Protein AF-0000000065791671 (afdb_homodimer)

Solvent-accessible surface area (backbone atoms only — not comparable to full-atom values): 38178 Å² total; per-residue (Å²): 128,85,72,84,82,55,65,66,50,47,76,63,32,34,44,44,26,56,77,44,51,98,53,37,57,67,38,27,49,45,49,34,34,23,31,82,87,64,53,61,28,31,39,27,22,18,35,76,31,14,20,36,62,22,22,40,36,66,70,48,49,49,38,35,51,58,34,40,64,21,33,34,54,65,30,60,57,37,54,43,60,38,28,52,55,32,40,49,54,51,31,74,73,51,88,30,47,23,32,42,52,26,54,28,42,34,52,10,39,44,51,50,54,38,45,30,21,31,42,26,30,75,74,76,30,75,76,20,41,27,33,41,23,24,49,43,35,80,40,40,65,45,67,56,25,19,56,53,13,32,39,64,85,55,32,63,64,43,42,68,61,54,60,58,65,46,67,22,53,70,73,33,54,66,48,38,55,74,70,59,40,74,38,22,12,28,37,47,43,47,62,49,28,53,66,50,43,28,43,62,54,46,60,67,33,54,51,47,49,52,50,52,22,63,73,33,70,21,41,38,31,35,48,26,28,64,42,20,64,27,34,39,29,38,55,36,51,48,71,80,61,75,49,82,61,52,29,37,25,32,10,39,23,41,21,41,39,43,65,26,13,23,28,36,19,31,54,80,62,35,64,70,44,37,67,61,56,53,70,58,76,59,30,50,26,36,34,48,20,31,24,22,37,50,43,47,65,65,39,73,36,72,68,44,17,52,43,17,45,52,51,27,50,56,49,52,55,50,53,49,53,46,32,71,73,64,67,50,49,72,42,80,44,52,48,28,41,38,35,16,39,30,41,24,80,93,48,59,61,40,25,62,59,49,38,53,36,14,46,75,49,28,16,37,53,37,59,15,70,42,38,12,37,28,38,18,39,22,58,71,59,46,70,67,54,51,52,52,31,50,51,25,37,44,52,16,50,50,51,51,57,54,53,71,74,95,128,86,73,84,80,53,67,65,50,47,76,62,33,35,44,43,27,55,76,44,51,96,52,35,56,66,36,28,47,44,47,34,34,22,30,82,85,64,53,61,28,32,38,28,22,19,32,75,33,14,18,35,62,22,21,40,36,67,70,49,47,49,38,35,51,59,34,39,64,21,33,33,55,64,30,59,58,38,55,42,59,39,30,52,54,33,38,49,54,52,31,74,74,50,88,28,48,23,32,40,52,26,55,28,41,34,53,10,40,42,50,49,54,38,45,31,22,30,40,26,29,76,73,75,30,74,77,19,41,25,33,42,26,24,48,43,36,79,41,40,64,43,67,57,24,19,56,51,12,31,40,63,85,55,33,61,65,43,42,69,61,53,60,58,64,46,67,23,53,71,73,33,54,67,48,38,53,76,69,60,42,75,38,23,10,28,36,46,44,47,63,48,27,54,67,51,41,28,45,62,53,46,60,66,33,54,48,46,49,52,51,51,21,64,73,34,69,21,41,37,30,34,48,25,26,65,42,21,62,28,35,39,29,36,55,38,52,47,72,79,61,74,49,83,60,51,30,39,23,32,9,39,24,41,21,42,38,43,64,26,14,23,28,34,20,30,55,79,62,36,63,68,45,37,65,62,56,53,69,56,75,61,30,52,26,37,33,47,20,31,24,22,38,50,42,47,66,66,41,72,37,72,68,44,17,53,44,16,45,52,52,26,49,55,50,53,54,52,53,50,54,47,32,72,74,64,68,49,51,73,44,79,41,51,47,29,40,37,36,16,38,30,40,24,80,93,46,59,60,42,25,62,59,49,36,53,34,13,46,75,48,27,16,38,52,38,58,13,69,41,36,13,37,27,37,18,38,22,57,70,60,45,69,66,55,50,52,53,30,50,50,24,37,45,51,15,50,52,51,51,56,54,52,71,72,94

Foldseek 3Di:
DPPDDAPCVCVVPPDPPDDDDRFAWDDWDFQWTATPVGFIFREQCLVVLQQQRTPPPPLLVVLLVVLVVPPWADWPVDADDLLVLLQVLVVVQAVFPGKWKDFAQLVQVVVVLLLLQLLCCVPPRNLQNAEEEAALAARDQPLQRVLLGNDCVRHVVPDPGDDRYYHFHALDLVRVLVNQALSHRAYEYECFRQLSFRRHHDLVNLVSVLVSCVVNVHFYEYEQQNVACLQQLANGPCVVSVHGGQKYKYFRLLQSPGGMIMIGHYCSSCVSDDPPNDDDGNTNTNSSSSSSSVSSVVCNDNVLSVLLVVVVCLQVVLVVVLCVVQVQAPDWDHGRQWIKGFGDPVCFQCLVVLQSLLVVLRYHWDARGRGITIGNHHSCRDSVSSVSSSVSSSVSSVVSSVVVVD/DPPDDAPCVCVVPPDPPDDDDRWAWDDWDFQWTATPVGFIFREQCLVVLQQQGTPPPPLLVVLLVVLVVPPWADWPVDADDLLVLLQVLVVVQAVFPGKWKDFAQLVQVVVVLLLLQLLCCVPPRNLQNAEEEAALAARDQPLQRVLLGNDCVRHVVPDPGDDRYYHFHALDLVRVLVNQALSHRAYEYECFRQLSFQRHHDLVNLVSVLVSCVVNVHFYEYEQQNVACLQQLANGPCVVSVHGGQKYKYFRLLQSPGGMIMIGHYCSSCVSDDPPNDDDGNTNTNSSSSSSSVSSVVCVDNVLSVLLVVVVCLQQVLVVVLCVVQVQAPDWDHGRQWIKGFGDPVCFQCLVVLQSLLVVLRYHWDARGRGITIGNTHSCRDPVSSVSSSVSSSVSSVVVSVVVVD

pLDDT: mean 97.37, std 5.57, range [37.72, 98.94]

InterPro domains:
  IPR004636 Acetylornithine/Succinylornithine transaminase family [MF_01107] (13-400)
  IPR004636 Acetylornithine/Succinylornithine transaminase family [TIGR00707] (13-397)
  IPR005814 Aminotransferase class-III [PF00202] (21-396)
  IPR005814 Aminotransferase class-III [PIRSF000521] (29-396)
  IPR005814 Aminotransferase class-III [cd00610] (18-396)
  IPR015421 Pyridoxal phosphate-dependent transferase, major domain [G3DSA:3.40.640.10] (57-302)
  IPR015422 Pyridoxal phosphate-dependent transferase, small domain [G3DSA:3.90.1150.10] (27-389)
  IPR015424 Pyridoxal phosphate-dependent transferase [SSF53383] (13-397)
  IPR017652 Acetyl/Succinylornithine transaminase family, bacteria [TIGR03246] (5-401)
  IPR026330 Succinylornithine transaminase [MF_01173] (1-406)
  IPR049704 Aminotransferases class-III pyridoxal-phosphate attachment site [PS00600] (220-257)
  IPR050103 Class-III Pyridoxal-phosphate-dependent Aminotransferase [PTHR11986] (11-401)

Nearest PDB structures (foldseek):
  4add-assembly1_B  TM=1.001E+00  e=9.179E-73  Escherichia coli BL21
  4jev-assembly1_B  TM=9.983E-01  e=1.349E-59  Salmonella enterica subsp. enterica serovar Typhimurium str. LT2
  4jey-assembly1_B  TM=9.887E-01  e=3.776E-58  Salmonella enterica subsp. enterica serovar Typhimurium str. LT2
  2pb0-assembly1_B  TM=9.885E-01  e=8.216E-58  Salmonella enterica subsp. enterica serovar Typhimurium str. LT2
  4jf1-assembly1_B  TM=9.806E-01  e=1.151E-55  Salmonella enterica subsp. enterica serovar Typhimurium str. LT2

Sequence (812 aa):
MSQPITRENFDEWMIPVYAPAPFIPVRGEGSRLWDQQGKEYIDFAGGIAVNALGHAHPELREALNEQASKFWHTGNGYTNEPVLRLAKKLIDATFADRVFFCNSGAEANEAALKLARKFAHDRYGSHKSGIVAFKNAFHGRTLFTVSAGGQPAYSQDFAPLPPDIRHAAYNDINSASALIDDATCAVIVEPIQGEGGVVPASNAFLQGLRELCDRHNALLIFDEVQTGVGRTGELYACMHYGVTPDLLTTAKALGGGFPVGALLATEECASVMTVGTHGTTYGGNPLASAVAGKVLDLINTPEMLNGVKQRHDWFVERLNSINHHYSLFSEVRGLGLLIGCVLNADYAGQAKQISQEAVKAGVMVLIAGGNVVRFAPALNVSEEEVTTGLDRFAAACEHFVSRGSSMSQPITRENFDEWMIPVYAPAPFIPVRGEGSRLWDQQGKEYIDFAGGIAVNALGHAHPELREALNEQASKFWHTGNGYTNEPVLRLAKKLIDATFADRVFFCNSGAEANEAALKLARKFAHDRYGSHKSGIVAFKNAFHGRTLFTVSAGGQPAYSQDFAPLPPDIRHAAYNDINSASALIDDATCAVIVEPIQGEGGVVPASNAFLQGLRELCDRHNALLIFDEVQTGVGRTGELYACMHYGVTPDLLTTAKALGGGFPVGALLATEECASVMTVGTHGTTYGGNPLASAVAGKVLDLINTPEMLNGVKQRHDWFVERLNSINHHYSLFSEVRGLGLLIGCVLNADYAGQAKQISQEAVKAGVMVLIAGGNVVRFAPALNVSEEEVTTGLDRFAAACEHFVSRGSS

Radius of gyration: 25.77 Å; Cα contacts (8 Å, |Δi|>4): 2029; chains: 2; bounding box: 56×81×64 Å

Secondary structure (DSSP, 8-state):
------THHHHHHB-SS----SS-EEEEEBTEEEETT--EEEESSHHHHT-TT-BT-HHHHHHHHHHHTT-S---TTS--HHHHHHHHHHHHHSS-SEEEEESSHHHHHHHHHHHHHHHHHHHH-TT--EEEEETT----SSHHHHHHSS-GGGTGGGPSPPSSEEEEPTT-HHHHHHH--TTEEEEEE-SEETTTTSEEPPHHHHHHHHHHHHHHTPEEEEE-TTTTTTTTSSSSTHHHHT---SEEEE-GGGGTTS--EEEEE-HHHHTT--TTSS--SSTT-HHHHHHHHHHHHHHSSHHHHHHHHHHHHHHHHHHHHHHHHH--EEEEEEETTEEEEEE-GGGTT-HHHHHHHHHHHTEE-EEETTTEEEE---TT--HHHHHHHHHHHHHHHHHHHHHH--/------THHHHHHB-SS----SS-EEEEEBTEEEETT--EEEESSHHHHT-TT-BT-HHHHHHHHHHHTT-S---TTS--HHHHHHHHHHHHHSS-SEEEEESSHHHHHHHHHHHHHHHHHHHH-TT--EEEEETT----SSHHHHHHSS-GGGTGGGPSPPSSEEEEPTT-HHHHHHH--TTEEEEEE-SEETTTTSEEPPHHHHHHHHHHHHHHTPEEEEE-TTTTTTTTSSSSTHHHHTPPPSEEEE-GGGGTTS--EEEEE-HHHHTT--TTSS--SSTT-HHHHHHHHHHHHHHSSHHHHHHHHHHHHHHHHHHHHHHHHH--EEEEEEETTEEEEEE-GGGTT-HHHHHHHHHHHTEE-EEETTTEEEE---TT--HHHHHHHHHHHHHHHHHHHHHH--

Organism: Escherichia coli O6:K15:H31 (strain 536 / UPEC) (NCBI:txid362663)

Structure (mmCIF, N/CA/C/O backbone):
data_AF-0000000065791671-model_v1
#
loop_
_entity.id
_entity.type
_entity.pdbx_description
1 polymer 'Succinylornithine transaminase'
#
loop_
_atom_site.group_PDB
_atom_site.id
_atom_site.type_symbol
_atom_site.label_atom_id
_atom_site.label_alt_id
_atom_site.label_comp_id
_atom_site.label_asym_id
_atom_site.label_entity_id
_atom_site.label_seq_id
_atom_site.pdbx_PDB_ins_code
_atom_site.Cartn_x
_atom_site.Cartn_y
_atom_site.Cartn_z
_atom_site.occupancy
_atom_site.B_iso_or_equiv
_atom_site.auth_seq_id
_atom_site.auth_comp_id
_atom_site.auth_asym_id
_atom_site.auth_atom_id
_atom_site.pdbx_PDB_model_num
ATOM 1 N N . MET A 1 1 ? -22.125 -9.125 23.141 1 37.72 1 MET A N 1
ATOM 2 C CA . MET A 1 1 ? -21.391 -10.273 22.609 1 37.72 1 MET A CA 1
ATOM 3 C C . MET A 1 1 ? -21.125 -10.109 21.125 1 37.72 1 MET A C 1
ATOM 5 O O . MET A 1 1 ? -22.031 -9.805 20.344 1 37.72 1 MET A O 1
ATOM 9 N N . SER A 1 2 ? -19.859 -9.945 20.641 1 59.53 2 SER A N 1
ATOM 10 C CA . SER A 1 2 ? -19.578 -9.625 19.234 1 59.53 2 SER A CA 1
ATOM 11 C C . SER A 1 2 ? -20.203 -10.641 18.297 1 59.53 2 SER A C 1
ATOM 13 O O . SER A 1 2 ? -20.141 -11.852 18.547 1 59.53 2 SER A O 1
ATOM 15 N N . GLN A 1 3 ? -21.172 -10.375 17.562 1 68.44 3 GLN A N 1
ATOM 16 C CA . GLN A 1 3 ? -21.875 -11.219 16.594 1 68.44 3 GLN A CA 1
ATOM 17 C C . GLN A 1 3 ? -20.906 -12.172 15.898 1 68.44 3 GLN A C 1
ATOM 19 O O . GLN A 1 3 ? -19.812 -11.773 15.508 1 68.44 3 GLN A O 1
ATOM 24 N N . PRO A 1 4 ? -21.328 -13.391 15.977 1 90.12 4 PRO A N 1
ATOM 25 C CA . PRO A 1 4 ? -20.484 -14.383 15.305 1 90.12 4 PRO A CA 1
ATOM 26 C C . PRO A 1 4 ? -20.25 -14.047 13.836 1 90.12 4 PRO A C 1
ATOM 28 O O . PRO A 1 4 ? -21.141 -13.531 13.156 1 90.12 4 PRO A O 1
ATOM 31 N N . ILE A 1 5 ? -19.016 -14.109 13.398 1 97.25 5 ILE A N 1
ATOM 32 C CA . ILE A 1 5 ? -18.609 -13.844 12.023 1 97.25 5 ILE A CA 1
ATOM 33 C C . ILE A 1 5 ? -18.797 -15.102 11.18 1 97.25 5 ILE A C 1
ATOM 35 O O . ILE A 1 5 ? -18.359 -16.188 11.547 1 97.25 5 ILE A O 1
ATOM 39 N N . THR A 1 6 ? -19.531 -14.992 10.086 1 97.88 6 THR A N 1
ATOM 40 C CA . THR A 1 6 ? -19.719 -16.062 9.109 1 97.88 6 THR A CA 1
ATOM 41 C C . THR A 1 6 ? -19.188 -15.633 7.742 1 97.88 6 THR A C 1
ATOM 43 O O . THR A 1 6 ? -18.938 -14.453 7.504 1 97.88 6 THR A O 1
ATOM 46 N N . ARG A 1 7 ? -19.016 -16.625 6.91 1 97.94 7 ARG A N 1
ATOM 47 C CA . ARG A 1 7 ? -18.531 -16.359 5.562 1 97.94 7 ARG A CA 1
ATOM 48 C C . ARG A 1 7 ? -19.469 -15.422 4.812 1 97.94 7 ARG A C 1
ATOM 50 O O . ARG A 1 7 ? -19.031 -14.602 4.008 1 97.94 7 ARG A O 1
ATOM 57 N N . GLU A 1 8 ? -20.75 -15.477 5.008 1 97.81 8 GLU A N 1
ATOM 58 C CA . GLU A 1 8 ? -21.797 -14.688 4.348 1 97.81 8 GLU A CA 1
ATOM 59 C C . GLU A 1 8 ? -21.641 -13.203 4.66 1 97.81 8 GLU A C 1
ATOM 61 O O . GLU A 1 8 ? -22.078 -12.352 3.885 1 97.81 8 GLU A O 1
ATOM 66 N N . ASN A 1 9 ? -21.031 -12.922 5.82 1 98.62 9 ASN A N 1
ATOM 67 C CA . ASN A 1 9 ? -20.797 -11.531 6.188 1 98.62 9 ASN A CA 1
ATOM 68 C C . ASN A 1 9 ? -19.922 -10.812 5.164 1 98.62 9 ASN A C 1
ATOM 70 O O . ASN A 1 9 ? -20.047 -9.609 4.961 1 98.62 9 ASN A O 1
ATOM 74 N N . PHE A 1 10 ? -19.047 -11.57 4.508 1 98.5 10 PHE A N 1
ATOM 75 C CA . PHE A 1 10 ? -18.266 -10.992 3.428 1 98.5 10 PHE A CA 1
ATOM 76 C C . PHE A 1 10 ? -19.172 -10.43 2.34 1 98.5 10 PHE A C 1
ATOM 78 O O . PHE A 1 10 ? -18.984 -9.305 1.884 1 98.5 10 PHE A O 1
ATOM 85 N N . ASP A 1 11 ? -20.172 -11.188 1.905 1 98.06 11 ASP A N 1
ATOM 86 C CA . ASP A 1 11 ? -21.078 -10.805 0.828 1 98.06 11 ASP A CA 1
ATOM 87 C C . ASP A 1 11 ? -21.922 -9.602 1.228 1 98.06 11 ASP A C 1
ATOM 89 O O . ASP A 1 11 ? -22.344 -8.82 0.372 1 98.06 11 ASP A O 1
ATOM 93 N N . GLU A 1 12 ? -22.078 -9.406 2.498 1 98.12 12 GLU A N 1
ATOM 94 C CA . GLU A 1 12 ? -22.938 -8.344 3.012 1 98.12 12 GLU A CA 1
ATOM 95 C C . GLU A 1 12 ? -22.156 -7.043 3.195 1 98.12 12 GLU A C 1
ATOM 97 O O . GLU A 1 12 ? -22.703 -5.953 3.018 1 98.12 12 GLU A O 1
ATOM 102 N N . TRP A 1 13 ? -20.875 -7.168 3.568 1 98.69 13 TRP A N 1
ATOM 103 C CA . TRP A 1 13 ? -20.219 -5.984 4.109 1 98.69 13 TRP A CA 1
ATOM 104 C C . TRP A 1 13 ? -19.078 -5.527 3.199 1 98.69 13 TRP A C 1
ATOM 106 O O . TRP A 1 13 ? -18.688 -4.355 3.221 1 98.69 13 TRP A O 1
ATOM 116 N N . MET A 1 14 ? -18.531 -6.391 2.408 1 98.75 14 MET A N 1
ATOM 117 C CA . MET A 1 14 ? -17.359 -6.055 1.62 1 98.75 14 MET A CA 1
ATOM 118 C C . MET A 1 14 ? -17.75 -5.645 0.204 1 98.75 14 MET A C 1
ATOM 120 O O . MET A 1 14 ? -18.719 -6.164 -0.353 1 98.75 14 MET A O 1
ATOM 124 N N . ILE A 1 15 ? -17.062 -4.633 -0.429 1 98.75 15 ILE A N 1
ATOM 125 C CA . ILE A 1 15 ? -17.172 -4.449 -1.873 1 98.75 15 ILE A CA 1
ATOM 126 C C . ILE A 1 15 ? -16.766 -5.738 -2.586 1 98.75 15 ILE A C 1
ATOM 128 O O . ILE A 1 15 ? -15.703 -6.301 -2.307 1 98.75 15 ILE A O 1
ATOM 132 N N . PRO A 1 16 ? -17.578 -6.289 -3.42 1 96.62 16 PRO A N 1
ATOM 133 C CA . PRO A 1 16 ? -17.438 -7.664 -3.904 1 96.62 16 PRO A CA 1
ATOM 134 C C . PRO A 1 16 ? -16.453 -7.785 -5.074 1 96.62 16 PRO A C 1
ATOM 136 O O . PRO A 1 16 ? -16.781 -8.398 -6.098 1 96.62 16 PRO A O 1
ATOM 139 N N . VAL A 1 17 ? -15.203 -7.418 -4.852 1 97.88 17 VAL A N 1
ATOM 140 C CA . VAL A 1 17 ? -14.203 -7.504 -5.914 1 97.88 17 VAL A CA 1
ATOM 141 C C . VAL A 1 17 ? -13.508 -8.859 -5.859 1 97.88 17 VAL A C 1
ATOM 143 O O . VAL A 1 17 ? -12.789 -9.227 -6.789 1 97.88 17 VAL A O 1
ATOM 146 N N . TYR A 1 18 ? -13.75 -9.656 -4.797 1 97.25 18 TYR A N 1
ATOM 147 C CA . TYR A 1 18 ? -13.211 -11.008 -4.637 1 97.25 18 TYR A CA 1
ATOM 148 C C . TYR A 1 18 ? -14.336 -12.031 -4.488 1 97.25 18 TYR A C 1
ATOM 150 O O . TYR A 1 18 ? -15.477 -11.672 -4.191 1 97.25 18 TYR A O 1
ATOM 158 N N . ALA A 1 19 ? -14.039 -13.297 -4.73 1 96.44 19 ALA A N 1
ATOM 159 C CA . ALA A 1 19 ? -14.898 -14.445 -4.469 1 96.44 19 ALA A CA 1
ATOM 160 C C . ALA A 1 19 ? -14.227 -15.438 -3.523 1 96.44 19 ALA A C 1
ATOM 162 O O . ALA A 1 19 ? -13.734 -16.484 -3.957 1 96.44 19 ALA A O 1
ATOM 163 N N . PRO A 1 20 ? -14.227 -15.125 -2.232 1 97.5 20 PRO A N 1
ATOM 164 C CA . PRO A 1 20 ? -13.5 -15.984 -1.293 1 97.5 20 PRO A CA 1
ATOM 165 C C . PRO A 1 20 ? -14.117 -17.375 -1.173 1 97.5 20 PRO A C 1
ATOM 167 O O . PRO A 1 20 ? -15.305 -17.562 -1.432 1 97.5 20 PRO A O 1
ATOM 170 N N . ALA A 1 21 ? -13.305 -18.328 -0.801 1 97.62 21 ALA A N 1
ATOM 171 C CA . ALA A 1 21 ? -13.727 -19.703 -0.537 1 97.62 21 ALA A CA 1
ATOM 172 C C . ALA A 1 21 ? -14.875 -19.734 0.468 1 97.62 21 ALA A C 1
ATOM 174 O O . ALA A 1 21 ? -15.07 -18.781 1.228 1 97.62 21 ALA A O 1
ATOM 175 N N . PRO A 1 22 ? -15.688 -20.766 0.467 1 97.06 22 PRO A N 1
ATOM 176 C CA . PRO A 1 22 ? -16.891 -20.828 1.31 1 97.06 22 PRO A CA 1
ATOM 177 C C . PRO A 1 22 ? -16.562 -21.172 2.762 1 97.06 22 PRO A C 1
ATOM 179 O O . PRO A 1 22 ? -17.328 -21.891 3.41 1 97.06 22 PRO A O 1
ATOM 182 N N . PHE A 1 23 ? -15.32 -20.922 3.215 1 97.94 23 PHE A N 1
ATOM 183 C CA . PHE A 1 23 ? -14.906 -21.094 4.602 1 97.94 23 PHE A CA 1
ATOM 184 C C . PHE A 1 23 ? -13.977 -19.969 5.039 1 97.94 23 PHE A C 1
ATOM 186 O O . PHE A 1 23 ? -13.492 -19.203 4.207 1 97.94 23 PHE A O 1
ATOM 193 N N . ILE A 1 24 ? -13.742 -19.844 6.328 1 98.62 24 ILE A N 1
ATOM 194 C CA . ILE A 1 24 ? -12.875 -18.812 6.883 1 98.62 24 ILE A CA 1
ATOM 195 C C . ILE A 1 24 ? -11.727 -19.453 7.652 1 98.62 24 ILE A C 1
ATOM 197 O O . ILE A 1 24 ? -11.938 -20.125 8.664 1 98.62 24 ILE A O 1
ATOM 201 N N . PRO A 1 25 ? -10.477 -19.281 7.176 1 98.62 25 PRO A N 1
ATOM 202 C CA . PRO A 1 25 ? -9.352 -19.719 8 1 98.62 25 PRO A CA 1
ATOM 203 C C . PRO A 1 25 ? -9.258 -18.969 9.328 1 98.62 25 PRO A C 1
ATOM 205 O O . PRO A 1 25 ? -9.5 -17.75 9.367 1 98.62 25 PRO A O 1
ATOM 208 N N . VAL A 1 26 ? -8.844 -19.672 10.438 1 98.38 26 VAL A N 1
ATOM 209 C CA . VAL A 1 26 ? -8.812 -18.984 11.727 1 98.38 26 VAL A CA 1
ATOM 210 C C . VAL A 1 26 ? -7.504 -19.281 12.453 1 98.38 26 VAL A C 1
ATOM 212 O O . VAL A 1 26 ? -7.164 -18.625 13.438 1 98.38 26 VAL A O 1
ATOM 215 N N . ARG A 1 27 ? -6.777 -20.266 11.922 1 98.38 27 ARG A N 1
ATOM 216 C CA . ARG A 1 27 ? -5.484 -20.594 12.508 1 98.38 27 ARG A CA 1
ATOM 217 C C . ARG A 1 27 ? -4.52 -21.109 11.445 1 98.38 27 ARG A C 1
ATOM 219 O O . ARG A 1 27 ? -4.934 -21.781 10.492 1 98.38 27 ARG A O 1
ATOM 226 N N . GLY A 1 28 ? -3.26 -20.781 11.523 1 98.31 28 GLY A N 1
ATOM 227 C CA . GLY A 1 28 ? -2.23 -21.266 10.625 1 98.31 28 GLY A CA 1
ATOM 228 C C . GLY A 1 28 ? -0.928 -21.594 11.32 1 98.31 28 GLY A C 1
ATOM 229 O O . GLY A 1 28 ? -0.581 -20.969 12.328 1 98.31 28 GLY A O 1
ATOM 230 N N . GLU A 1 29 ? -0.207 -22.531 10.867 1 98 29 GLU A N 1
ATOM 231 C CA . GLU A 1 29 ? 1.109 -22.953 11.336 1 98 29 GLU A CA 1
ATOM 232 C C . GLU A 1 29 ? 1.894 -23.641 10.211 1 98 29 GLU A C 1
ATOM 234 O O . GLU A 1 29 ? 1.438 -24.641 9.648 1 98 29 GLU A O 1
ATOM 239 N N . GLY A 1 30 ? 3.088 -23.125 9.977 1 97.88 30 GLY A N 1
ATOM 240 C CA . GLY A 1 30 ? 3.795 -23.672 8.836 1 97.88 30 GLY A CA 1
ATOM 241 C C . GLY A 1 30 ? 2.988 -23.609 7.551 1 97.88 30 GLY A C 1
ATOM 242 O O . GLY A 1 30 ? 2.471 -22.562 7.184 1 97.88 30 GLY A O 1
ATOM 243 N N . SER A 1 31 ? 2.883 -24.734 6.848 1 98.62 31 SER A N 1
ATOM 244 C CA . SER A 1 31 ? 2.123 -24.781 5.605 1 98.62 31 SER A CA 1
ATOM 245 C C . SER A 1 31 ? 0.711 -25.312 5.836 1 98.62 31 SER A C 1
ATOM 247 O O . SER A 1 31 ? 0.061 -25.797 4.906 1 98.62 31 SER A O 1
ATOM 249 N N . ARG A 1 32 ? 0.21 -25.156 7.086 1 98.62 32 ARG A N 1
ATOM 250 C CA . ARG A 1 32 ? -1.117 -25.672 7.422 1 98.62 32 ARG A CA 1
ATOM 251 C C . ARG A 1 32 ? -2.029 -24.531 7.891 1 98.62 32 ARG A C 1
ATOM 253 O O . ARG A 1 32 ? -1.574 -23.594 8.531 1 98.62 32 ARG A O 1
ATOM 260 N N . LEU A 1 33 ? -3.299 -24.641 7.566 1 98.56 33 LEU A N 1
ATOM 261 C CA . LEU A 1 33 ? -4.363 -23.75 8.008 1 98.56 33 LEU A CA 1
ATOM 262 C C . LEU A 1 33 ? -5.559 -24.547 8.531 1 98.56 33 LEU A C 1
ATOM 264 O O . LEU A 1 33 ? -5.793 -25.672 8.094 1 98.56 33 LEU A O 1
ATOM 268 N N . TRP A 1 34 ? -6.277 -23.984 9.406 1 98.81 34 TRP A N 1
ATOM 269 C CA . TRP A 1 34 ? -7.516 -24.547 9.922 1 98.81 34 TRP A CA 1
ATOM 270 C C . TRP A 1 34 ? -8.664 -23.547 9.82 1 98.81 34 TRP A C 1
ATOM 272 O O . TRP A 1 34 ? -8.469 -22.359 10.055 1 98.81 34 TRP A O 1
ATOM 282 N N . ASP A 1 35 ? -9.836 -24.016 9.445 1 98.5 35 ASP A N 1
ATOM 283 C CA . ASP A 1 35 ? -10.984 -23.125 9.305 1 98.5 35 ASP A CA 1
ATOM 284 C C . ASP A 1 35 ? -11.812 -23.109 10.594 1 98.5 35 ASP A C 1
ATOM 286 O O . ASP A 1 35 ? -11.398 -23.656 11.617 1 98.5 35 ASP A O 1
ATOM 290 N N . GLN A 1 36 ? -12.922 -22.406 10.617 1 98 36 GLN A N 1
ATOM 291 C CA . GLN A 1 36 ? -13.773 -22.203 11.789 1 98 36 GLN A CA 1
ATOM 292 C C . GLN A 1 36 ? -14.312 -23.531 12.312 1 98 36 GLN A C 1
ATOM 294 O O . GLN A 1 36 ? -14.641 -23.641 13.5 1 98 36 GLN A O 1
ATOM 299 N N . GLN A 1 37 ? -14.383 -24.547 11.438 1 97.56 37 GLN A N 1
ATOM 300 C CA . GLN A 1 37 ? -14.922 -25.844 11.82 1 97.56 37 GLN A CA 1
ATOM 301 C C . GLN A 1 37 ? -13.805 -26.812 12.227 1 97.56 37 GLN A C 1
ATOM 303 O O . GLN A 1 37 ? -14.07 -27.969 12.555 1 97.56 37 GLN A O 1
ATOM 308 N N . GLY A 1 38 ? -12.586 -26.406 12.117 1 98.06 38 GLY A N 1
ATOM 309 C CA . GLY A 1 38 ? -11.453 -27.203 12.547 1 98.06 38 GLY A CA 1
ATOM 310 C C . GLY A 1 38 ? -10.867 -28.047 11.43 1 98.06 38 GLY A C 1
ATOM 311 O O . GLY A 1 38 ? -9.938 -28.828 11.656 1 98.06 38 GLY A O 1
ATOM 312 N N . LYS A 1 39 ? -11.406 -27.938 10.227 1 98.44 39 LYS A N 1
ATOM 313 C CA . LYS A 1 39 ? -10.836 -28.656 9.094 1 98.44 39 LYS A CA 1
ATOM 314 C C . LYS A 1 39 ? -9.453 -28.109 8.734 1 98.44 39 LYS A C 1
ATOM 316 O O . LYS A 1 39 ? -9.25 -26.891 8.695 1 98.44 39 LYS A O 1
ATOM 321 N N . GLU A 1 40 ? -8.562 -29.047 8.523 1 98.56 40 GLU A N 1
ATOM 322 C CA . GLU A 1 40 ? -7.191 -28.688 8.18 1 98.56 40 GLU A CA 1
ATOM 323 C C . GLU A 1 40 ? -7.004 -28.609 6.668 1 98.56 40 GLU A C 1
ATOM 325 O O . GLU A 1 40 ? -7.566 -29.422 5.926 1 98.56 40 GLU A O 1
ATOM 330 N N . TYR A 1 41 ? -6.152 -27.688 6.242 1 98.81 41 TYR A N 1
ATOM 331 C CA . TYR A 1 41 ? -5.734 -27.547 4.855 1 98.81 41 TYR A CA 1
ATOM 332 C C . TYR A 1 41 ? -4.215 -27.469 4.746 1 98.81 41 TYR A C 1
ATOM 334 O O . TYR A 1 41 ? -3.562 -26.844 5.582 1 98.81 41 TYR A O 1
ATOM 342 N N . ILE A 1 42 ? -3.637 -28.141 3.762 1 98.88 42 ILE A N 1
ATOM 343 C CA . ILE A 1 42 ? -2.258 -27.859 3.365 1 98.88 42 ILE A CA 1
ATOM 344 C C . ILE A 1 42 ? -2.227 -26.703 2.377 1 98.88 42 ILE A C 1
ATOM 346 O O . ILE A 1 42 ? -2.912 -26.734 1.353 1 98.88 42 ILE A O 1
ATOM 350 N N . ASP A 1 43 ? -1.456 -25.703 2.674 1 98.81 43 ASP A N 1
ATOM 351 C CA . ASP A 1 43 ? -1.449 -24.469 1.907 1 98.81 43 ASP A CA 1
ATOM 352 C C . ASP A 1 43 ? -0.332 -24.469 0.867 1 98.81 43 ASP A C 1
ATOM 354 O O . ASP A 1 43 ? 0.817 -24.156 1.181 1 98.81 43 ASP A O 1
ATOM 358 N N . PHE A 1 44 ? -0.645 -24.734 -0.427 1 98.88 44 PHE A N 1
ATOM 359 C CA . PHE A 1 44 ? 0.293 -24.625 -1.537 1 98.88 44 PHE A CA 1
ATOM 360 C C . PHE A 1 44 ? 0.05 -23.344 -2.332 1 98.88 44 PHE A C 1
ATOM 362 O O . PHE A 1 44 ? 0.628 -23.156 -3.402 1 98.88 44 PHE A O 1
ATOM 369 N N . ALA A 1 45 ? -0.867 -22.5 -1.824 1 98.31 45 ALA A N 1
ATOM 370 C CA . ALA A 1 45 ? -1.158 -21.203 -2.445 1 98.31 45 ALA A CA 1
ATOM 371 C C . ALA A 1 45 ? -0.228 -20.125 -1.914 1 98.31 45 ALA A C 1
ATOM 373 O O . ALA A 1 45 ? 0.09 -19.172 -2.625 1 98.31 45 ALA A O 1
ATOM 374 N N . GLY A 1 46 ? 0.134 -20.25 -0.574 1 98.06 46 GLY A N 1
ATOM 375 C CA . GLY A 1 46 ? 1.09 -19.359 0.056 1 98.06 46 GLY A CA 1
ATOM 376 C C . GLY A 1 46 ? 0.625 -17.906 0.084 1 98.06 46 GLY A C 1
ATOM 377 O O . GLY A 1 46 ? 1.435 -16.984 -0.037 1 98.06 46 GLY A O 1
ATOM 378 N N . GLY A 1 47 ? -0.688 -17.656 0.091 1 98.06 47 GLY A N 1
ATOM 379 C CA . GLY A 1 47 ? -1.176 -16.297 0.016 1 98.06 47 GLY A CA 1
ATOM 380 C C . GLY A 1 47 ? -0.832 -15.609 -1.293 1 98.06 47 GLY A C 1
ATOM 381 O O . GLY A 1 47 ? -0.596 -14.398 -1.323 1 98.06 47 GLY A O 1
ATOM 382 N N . ILE A 1 48 ? -0.678 -16.328 -2.369 1 97.81 48 ILE A N 1
ATOM 383 C CA . ILE A 1 48 ? -0.206 -15.906 -3.684 1 97.81 48 ILE A CA 1
ATOM 384 C C . ILE A 1 48 ? 1.271 -15.531 -3.604 1 97.81 48 ILE A C 1
ATOM 386 O O . ILE A 1 48 ? 1.657 -14.414 -3.977 1 97.81 48 ILE A O 1
ATOM 390 N N . ALA A 1 49 ? 2.043 -16.406 -3.119 1 98.44 49 ALA A N 1
ATOM 391 C CA . ALA A 1 49 ? 3.502 -16.375 -3.057 1 98.44 49 ALA A CA 1
ATOM 392 C C . ALA A 1 49 ? 3.984 -15.375 -2.012 1 98.44 49 ALA A C 1
ATOM 394 O O . ALA A 1 49 ? 5.105 -14.867 -2.1 1 98.44 49 ALA A O 1
ATOM 395 N N . VAL A 1 50 ? 3.158 -15.062 -0.997 1 98.69 50 VAL A N 1
ATOM 396 C CA . VAL A 1 50 ? 3.484 -14.062 0.011 1 98.69 50 VAL A CA 1
ATOM 397 C C . VAL A 1 50 ? 4.113 -14.734 1.228 1 98.69 50 VAL A C 1
ATOM 399 O O . VAL A 1 50 ? 5.102 -14.242 1.779 1 98.69 50 VAL A O 1
ATOM 402 N N . ASN A 1 51 ? 3.555 -15.859 1.665 1 98.56 51 ASN A N 1
ATOM 403 C CA . ASN A 1 51 ? 3.963 -16.547 2.891 1 98.56 51 ASN A CA 1
ATOM 404 C C . ASN A 1 51 ? 5.172 -17.438 2.656 1 98.56 51 ASN A C 1
ATOM 406 O O . ASN A 1 51 ? 5.094 -18.656 2.844 1 98.56 51 ASN A O 1
ATOM 410 N N . ALA A 1 52 ? 6.277 -16.812 2.396 1 98.62 52 ALA A N 1
ATOM 411 C CA . ALA A 1 52 ? 7.48 -17.516 1.958 1 98.62 52 ALA A CA 1
ATOM 412 C C . ALA A 1 52 ? 7.977 -18.484 3.033 1 98.62 52 ALA A C 1
ATOM 414 O O . ALA A 1 52 ? 8.641 -19.469 2.727 1 98.62 52 ALA A O 1
ATOM 415 N N . LEU A 1 53 ? 7.645 -18.203 4.336 1 98.81 53 LEU A N 1
ATOM 416 C CA . LEU A 1 53 ? 8.148 -19.047 5.422 1 98.81 53 LEU A CA 1
ATOM 417 C C . LEU A 1 53 ? 7 -19.688 6.184 1 98.81 53 LEU A C 1
ATOM 419 O O . LEU A 1 53 ? 7.168 -20.109 7.328 1 98.81 53 LEU A O 1
ATOM 423 N N . GLY A 1 54 ? 5.801 -19.719 5.562 1 98.56 54 GLY A N 1
ATOM 424 C CA . GLY A 1 54 ? 4.633 -20.328 6.18 1 98.56 54 GLY A CA 1
ATOM 425 C C . GLY A 1 54 ? 3.928 -19.406 7.156 1 98.56 54 GLY A C 1
ATOM 426 O O . GLY A 1 54 ? 4.227 -18.219 7.223 1 98.56 54 GLY A O 1
ATOM 427 N N . HIS A 1 55 ? 2.955 -19.969 7.84 1 98.44 55 HIS A N 1
ATOM 428 C CA . HIS A 1 55 ? 2.096 -19.203 8.734 1 98.44 55 HIS A CA 1
ATOM 429 C C . HIS A 1 55 ? 2.674 -19.156 10.148 1 98.44 55 HIS A C 1
ATOM 431 O O . HIS A 1 55 ? 3.232 -20.141 10.625 1 98.44 55 HIS A O 1
ATOM 437 N N . ALA A 1 56 ? 2.537 -18 10.758 1 97.25 56 ALA A N 1
ATOM 438 C CA . ALA A 1 56 ? 2.871 -17.797 12.164 1 97.25 56 ALA A CA 1
ATOM 439 C C . ALA A 1 56 ? 4.289 -18.266 12.469 1 97.25 56 ALA A C 1
ATOM 441 O O . ALA A 1 56 ? 4.516 -18.984 13.445 1 97.25 56 ALA A O 1
ATOM 442 N N . HIS A 1 57 ? 5.203 -17.969 11.562 1 98.31 57 HIS A N 1
ATOM 443 C CA . HIS A 1 57 ? 6.582 -18.391 11.758 1 98.31 57 HIS A CA 1
ATOM 444 C C . HIS A 1 57 ? 7.168 -17.797 13.039 1 98.31 57 HIS A C 1
ATOM 446 O O . HIS A 1 57 ? 7.156 -16.578 13.219 1 98.31 57 HIS A O 1
ATOM 452 N N . PRO A 1 58 ? 7.723 -18.594 13.938 1 98.31 58 PRO A N 1
ATOM 453 C CA . PRO A 1 58 ? 8.102 -18.125 15.273 1 98.31 58 PRO A CA 1
ATOM 454 C C . PRO A 1 58 ? 9.156 -17.016 15.227 1 98.31 58 PRO A C 1
ATOM 456 O O . PRO A 1 58 ? 9.078 -16.047 15.984 1 98.31 58 PRO A O 1
ATOM 459 N N . GLU A 1 59 ? 10.156 -17.109 14.367 1 98.62 59 GLU A N 1
ATOM 460 C CA . GLU A 1 59 ? 11.219 -16.109 14.312 1 98.62 59 GLU A CA 1
ATOM 461 C C . GLU A 1 59 ? 10.719 -14.789 13.734 1 98.62 59 GLU A C 1
ATOM 463 O O . GLU A 1 59 ? 11.203 -13.719 14.109 1 98.62 59 GLU A O 1
ATOM 468 N N . LEU A 1 60 ? 9.781 -14.836 12.781 1 98.75 60 LEU A N 1
ATOM 469 C CA . LEU A 1 60 ? 9.18 -13.609 12.266 1 98.75 60 LEU A CA 1
ATOM 470 C C . LEU A 1 60 ? 8.32 -12.938 13.328 1 98.75 60 LEU A C 1
ATOM 472 O O . LEU A 1 60 ? 8.328 -11.711 13.453 1 98.75 60 LEU A O 1
ATOM 476 N N . ARG A 1 61 ? 7.574 -13.75 14.094 1 98.5 61 ARG A N 1
ATOM 477 C CA . ARG A 1 61 ? 6.781 -13.211 15.195 1 98.5 61 ARG A CA 1
ATOM 478 C C . ARG A 1 61 ? 7.668 -12.516 16.219 1 98.5 61 ARG A C 1
ATOM 480 O O . ARG A 1 61 ? 7.305 -11.461 16.75 1 98.5 61 ARG A O 1
ATOM 487 N N . GLU A 1 62 ? 8.789 -13.109 16.484 1 98.75 62 GLU A N 1
ATOM 488 C CA . GLU A 1 62 ? 9.719 -12.516 17.438 1 98.75 62 GLU A CA 1
ATOM 489 C C . GLU A 1 62 ? 10.234 -11.172 16.938 1 98.75 62 GLU A C 1
ATOM 491 O O . GLU A 1 62 ? 10.258 -10.195 17.703 1 98.75 62 GLU A O 1
ATOM 496 N N . ALA A 1 63 ? 10.656 -11.102 15.68 1 98.75 63 ALA A N 1
ATOM 497 C CA . ALA A 1 63 ? 11.133 -9.844 15.094 1 98.75 63 ALA A CA 1
ATOM 498 C C . ALA A 1 63 ? 10.039 -8.773 15.141 1 98.75 63 ALA A C 1
ATOM 500 O O . ALA A 1 63 ? 10.312 -7.617 15.453 1 98.75 63 ALA A O 1
ATOM 501 N N . LEU A 1 64 ? 8.828 -9.172 14.805 1 98.69 64 LEU A N 1
ATOM 502 C CA . LEU A 1 64 ? 7.676 -8.273 14.828 1 98.69 64 LEU A CA 1
ATOM 503 C C . LEU A 1 64 ? 7.441 -7.727 16.234 1 98.69 64 LEU A C 1
ATOM 505 O O . LEU A 1 64 ? 7.285 -6.516 16.406 1 98.69 64 LEU A O 1
ATOM 509 N N . ASN A 1 65 ? 7.43 -8.602 17.188 1 98.31 65 ASN A N 1
ATOM 510 C CA . ASN A 1 65 ? 7.117 -8.227 18.562 1 98.31 65 ASN A CA 1
ATOM 511 C C . ASN A 1 65 ? 8.203 -7.344 19.172 1 98.31 65 ASN A C 1
ATOM 513 O O . ASN A 1 65 ? 7.914 -6.418 19.922 1 98.31 65 ASN A O 1
ATOM 517 N N . GLU A 1 66 ? 9.445 -7.68 18.875 1 98.56 66 GLU A N 1
ATOM 518 C CA . GLU A 1 66 ? 10.555 -6.867 19.359 1 98.56 66 GLU A CA 1
ATOM 519 C C . GLU A 1 66 ? 10.461 -5.434 18.859 1 98.56 66 GLU A C 1
ATOM 521 O O . GLU A 1 66 ? 10.562 -4.484 19.641 1 98.56 66 GLU A O 1
ATOM 526 N N . GLN A 1 67 ? 10.227 -5.254 17.609 1 98.69 67 GLN A N 1
ATOM 527 C CA . GLN A 1 67 ? 10.125 -3.91 17.047 1 98.69 67 GLN A CA 1
ATOM 528 C C . GLN A 1 67 ? 8.859 -3.205 17.516 1 98.69 67 GLN A C 1
ATOM 530 O O . GLN A 1 67 ? 8.875 -1.997 17.766 1 98.69 67 GLN A O 1
ATOM 535 N N . ALA A 1 68 ? 7.75 -3.957 17.625 1 98.44 68 ALA A N 1
ATOM 536 C CA . ALA A 1 68 ? 6.477 -3.379 18.047 1 98.44 68 ALA A CA 1
ATOM 537 C C . ALA A 1 68 ? 6.582 -2.777 19.453 1 98.44 68 ALA A C 1
ATOM 539 O O . ALA A 1 68 ? 5.859 -1.835 19.781 1 98.44 68 ALA A O 1
ATOM 540 N N . SER A 1 69 ? 7.484 -3.289 20.266 1 98.06 69 SER A N 1
ATOM 541 C CA . SER A 1 69 ? 7.656 -2.809 21.625 1 98.06 69 SER A CA 1
ATOM 542 C C . SER A 1 69 ? 8.445 -1.504 21.656 1 98.06 69 SER A C 1
ATOM 544 O O . SER A 1 69 ? 8.469 -0.812 22.688 1 98.06 69 SER A O 1
ATOM 546 N N . LYS A 1 70 ? 9.086 -1.072 20.594 1 98.19 70 LYS A N 1
ATOM 547 C CA . LYS A 1 70 ? 9.844 0.172 20.5 1 98.19 70 LYS A CA 1
ATOM 548 C C . LYS A 1 70 ? 9.008 1.274 19.844 1 98.19 70 LYS A C 1
ATOM 550 O O . LYS A 1 70 ? 8.703 2.281 20.484 1 98.19 70 LYS A O 1
ATOM 555 N N . PHE A 1 71 ? 8.664 1.17 18.594 1 97.75 71 PHE A N 1
ATOM 556 C CA . PHE A 1 71 ? 7.734 2.018 17.859 1 97.75 71 PHE A CA 1
ATOM 557 C C . PHE A 1 71 ? 7.445 1.438 16.469 1 97.75 71 PHE A C 1
ATOM 559 O O . PHE A 1 71 ? 8.227 0.638 15.953 1 97.75 71 PHE A O 1
ATOM 566 N N . TRP A 1 72 ? 6.328 1.819 15.898 1 98.31 72 TRP A N 1
ATOM 567 C CA . TRP A 1 72 ? 5.848 1.203 14.664 1 98.31 72 TRP A CA 1
ATOM 568 C C . TRP A 1 72 ? 6.121 2.104 13.461 1 98.31 72 TRP A C 1
ATOM 570 O O . TRP A 1 72 ? 6.34 1.616 12.352 1 98.31 72 TRP A O 1
ATOM 580 N N . HIS A 1 73 ? 6.016 3.441 13.656 1 98.31 73 HIS A N 1
ATOM 581 C CA . HIS A 1 73 ? 6.008 4.418 12.57 1 98.31 73 HIS A CA 1
ATOM 582 C C . HIS A 1 73 ? 6.449 5.793 13.062 1 98.31 73 HIS A C 1
ATOM 584 O O . HIS A 1 73 ? 6.094 6.203 14.172 1 98.31 73 HIS A O 1
ATOM 590 N N . THR A 1 74 ? 7.289 6.5 12.242 1 97.25 74 THR A N 1
ATOM 591 C CA . THR A 1 74 ? 7.688 7.852 12.625 1 97.25 74 THR A CA 1
ATOM 592 C C . THR A 1 74 ? 7.453 8.828 11.477 1 97.25 74 THR A C 1
ATOM 594 O O . THR A 1 74 ? 7.594 10.047 11.656 1 97.25 74 THR A O 1
ATOM 597 N N . GLY A 1 75 ? 7.07 8.336 10.289 1 96.25 75 GLY A N 1
ATOM 598 C CA . GLY A 1 75 ? 6.988 9.172 9.102 1 96.25 75 GLY A CA 1
ATOM 599 C C . GLY A 1 75 ? 8.305 9.289 8.367 1 96.25 75 GLY A C 1
ATOM 600 O O . GLY A 1 75 ? 9.328 8.781 8.82 1 96.25 75 GLY A O 1
ATOM 601 N N . ASN A 1 76 ? 8.344 10 7.281 1 94.81 76 ASN A N 1
ATOM 602 C CA . ASN A 1 76 ? 9.484 10.039 6.367 1 94.81 76 ASN A CA 1
ATOM 603 C C . ASN A 1 76 ? 10.445 11.172 6.707 1 94.81 76 ASN A C 1
ATOM 605 O O . ASN A 1 76 ? 11.508 11.297 6.094 1 94.81 76 ASN A O 1
ATOM 609 N N . GLY A 1 77 ? 10.055 12 7.664 1 96.5 77 GLY A N 1
ATOM 610 C CA . GLY A 1 77 ? 10.969 13.008 8.172 1 96.5 77 GLY A CA 1
ATOM 611 C C . GLY A 1 77 ? 12.102 12.43 9 1 96.5 77 GLY A C 1
ATOM 612 O O . GLY A 1 77 ? 13.07 13.125 9.312 1 96.5 77 GLY A O 1
ATOM 613 N N . TYR A 1 78 ? 12.016 11.141 9.273 1 97.81 78 TYR A N 1
ATOM 614 C CA . TYR A 1 78 ? 13 10.406 10.062 1 97.81 78 TYR A CA 1
ATOM 615 C C . TYR A 1 78 ? 13.352 9.086 9.383 1 97.81 78 TYR A C 1
ATOM 617 O O . TYR A 1 78 ? 12.578 8.562 8.578 1 97.81 78 TYR A O 1
ATOM 625 N N . THR A 1 79 ? 14.555 8.625 9.609 1 98.31 79 THR A N 1
ATOM 626 C CA . THR A 1 79 ? 14.898 7.25 9.25 1 98.31 79 THR A CA 1
ATOM 627 C C . THR A 1 79 ? 14.938 6.363 10.492 1 98.31 79 THR A C 1
ATOM 629 O O . THR A 1 79 ? 14.539 6.785 11.578 1 98.31 79 THR A O 1
ATOM 632 N N . ASN A 1 80 ? 15.188 5.176 10.344 1 98.62 80 ASN A N 1
ATOM 633 C CA . ASN A 1 80 ? 15.219 4.223 11.453 1 98.62 80 ASN A CA 1
ATOM 634 C C . ASN A 1 80 ? 16.203 3.09 11.188 1 98.62 80 ASN A C 1
ATOM 636 O O . ASN A 1 80 ? 16.578 2.84 10.039 1 98.62 80 ASN A O 1
ATOM 640 N N . GLU A 1 81 ? 16.594 2.434 12.203 1 98.69 81 GLU A N 1
ATOM 641 C CA . GLU A 1 81 ? 17.656 1.437 12.102 1 98.69 81 GLU A CA 1
ATOM 642 C C . GLU A 1 81 ? 17.203 0.226 11.289 1 98.69 81 GLU A C 1
ATOM 644 O O . GLU A 1 81 ? 17.906 -0.243 10.406 1 98.69 81 GLU A O 1
ATOM 649 N N . PRO A 1 82 ? 15.992 -0.324 11.539 1 98.75 82 PRO A N 1
ATOM 650 C CA . PRO A 1 82 ? 15.578 -1.521 10.797 1 98.75 82 PRO A CA 1
ATOM 651 C C . PRO A 1 82 ? 15.57 -1.31 9.289 1 98.75 82 PRO A C 1
ATOM 653 O O . PRO A 1 82 ? 15.992 -2.193 8.539 1 98.75 82 PRO A O 1
ATOM 656 N N . VAL A 1 83 ? 15.156 -0.128 8.812 1 98.81 83 VAL A N 1
ATOM 657 C CA . VAL A 1 83 ? 15.039 0.074 7.371 1 98.81 83 VAL A CA 1
ATOM 658 C C . VAL A 1 83 ? 16.422 0.187 6.746 1 98.81 83 VAL A C 1
ATOM 660 O O . VAL A 1 83 ? 16.641 -0.257 5.617 1 98.81 83 VAL A O 1
ATOM 663 N N . LEU A 1 84 ? 17.328 0.804 7.461 1 98.81 84 LEU A N 1
ATOM 664 C CA . LEU A 1 84 ? 18.688 0.946 6.945 1 98.81 84 LEU A CA 1
ATOM 665 C C . LEU A 1 84 ? 19.391 -0.4 6.922 1 98.81 84 LEU A C 1
ATOM 667 O O . LEU A 1 84 ? 20.125 -0.703 5.977 1 98.81 84 LEU A O 1
ATOM 671 N N . ARG A 1 85 ? 19.172 -1.246 7.961 1 98.75 85 ARG A N 1
ATOM 672 C CA . ARG A 1 85 ? 19.719 -2.596 7.953 1 98.75 85 ARG A CA 1
ATOM 673 C C . ARG A 1 85 ? 19.172 -3.406 6.785 1 98.75 85 ARG A C 1
ATOM 675 O O . ARG A 1 85 ? 19.922 -4.133 6.121 1 98.75 85 ARG A O 1
ATOM 682 N N . LEU A 1 86 ? 17.906 -3.279 6.566 1 98.81 86 LEU A N 1
ATOM 683 C CA . LEU A 1 86 ? 17.266 -3.986 5.461 1 98.81 86 LEU A CA 1
ATOM 684 C C . LEU A 1 86 ? 17.828 -3.523 4.121 1 98.81 86 LEU A C 1
ATOM 686 O O . LEU A 1 86 ? 18.094 -4.344 3.24 1 98.81 86 LEU A O 1
ATOM 690 N N . ALA A 1 87 ? 17.922 -2.215 3.941 1 98.88 87 ALA A N 1
ATOM 691 C CA . ALA A 1 87 ? 18.484 -1.664 2.711 1 98.88 87 ALA A CA 1
ATOM 692 C C . ALA A 1 87 ? 19.875 -2.246 2.434 1 98.88 87 ALA A C 1
ATOM 694 O O . ALA A 1 87 ? 20.156 -2.682 1.314 1 98.88 87 ALA A O 1
ATOM 695 N N . LYS A 1 88 ? 20.703 -2.26 3.412 1 98.81 88 LYS A N 1
ATOM 696 C CA . LYS A 1 88 ? 22.062 -2.744 3.254 1 98.81 88 LYS A CA 1
ATOM 697 C C . LYS A 1 88 ? 22.094 -4.227 2.889 1 98.81 88 LYS A C 1
ATOM 699 O O . LYS A 1 88 ? 22.891 -4.656 2.057 1 98.81 88 LYS A O 1
ATOM 704 N N . LYS A 1 89 ? 21.234 -5.027 3.52 1 98.69 89 LYS A N 1
ATOM 705 C CA . LYS A 1 89 ? 21.141 -6.445 3.188 1 98.69 89 LYS A CA 1
ATOM 706 C C . LYS A 1 89 ? 20.797 -6.641 1.713 1 98.69 89 LYS A C 1
ATOM 708 O O . LYS A 1 89 ? 21.391 -7.488 1.041 1 98.69 89 LYS A O 1
ATOM 713 N N . LEU A 1 90 ? 19.844 -5.879 1.191 1 98.88 90 LEU A N 1
ATOM 714 C CA . LEU A 1 90 ? 19.438 -5.992 -0.201 1 98.88 90 LEU A CA 1
ATOM 715 C C . LEU A 1 90 ? 20.531 -5.531 -1.143 1 98.88 90 LEU A C 1
ATOM 717 O O . LEU A 1 90 ? 20.797 -6.18 -2.158 1 98.88 90 LEU A O 1
ATOM 721 N N . ILE A 1 91 ? 21.172 -4.441 -0.769 1 98.81 91 ILE A N 1
ATOM 722 C CA . ILE A 1 91 ? 22.25 -3.889 -1.597 1 98.81 91 ILE A CA 1
ATOM 723 C C . ILE A 1 91 ? 23.406 -4.887 -1.682 1 98.81 91 ILE A C 1
ATOM 725 O O . ILE A 1 91 ? 23.922 -5.152 -2.768 1 98.81 91 ILE A O 1
ATOM 729 N N . ASP A 1 92 ? 23.75 -5.473 -0.547 1 98.56 92 ASP A N 1
ATOM 730 C CA . ASP A 1 92 ? 24.859 -6.402 -0.508 1 98.56 92 ASP A CA 1
ATOM 731 C C . ASP A 1 92 ? 24.562 -7.664 -1.314 1 98.56 92 ASP A C 1
ATOM 733 O O . ASP A 1 92 ? 25.469 -8.32 -1.815 1 98.56 92 ASP A O 1
ATOM 737 N N . ALA A 1 93 ? 23.312 -7.965 -1.486 1 98.62 93 ALA A N 1
ATOM 738 C CA . ALA A 1 93 ? 22.938 -9.25 -2.059 1 98.62 93 ALA A CA 1
ATOM 739 C C . ALA A 1 93 ? 22.578 -9.117 -3.539 1 98.62 93 ALA A C 1
ATOM 741 O O . ALA A 1 93 ? 22.359 -10.109 -4.227 1 98.62 93 ALA A O 1
ATOM 742 N N . THR A 1 94 ? 22.531 -7.926 -4.035 1 98.62 94 THR A N 1
ATOM 743 C CA . THR A 1 94 ? 22.062 -7.711 -5.398 1 98.62 94 THR A CA 1
ATOM 744 C C . THR A 1 94 ? 22.969 -6.723 -6.137 1 98.62 94 THR A C 1
ATOM 746 O O . THR A 1 94 ? 24.078 -6.438 -5.688 1 98.62 94 THR A O 1
ATOM 749 N N . PHE A 1 95 ? 22.469 -6.223 -7.312 1 98.38 95 PHE A N 1
ATOM 750 C CA . PHE A 1 95 ? 23.203 -5.27 -8.148 1 98.38 95 PHE A CA 1
ATOM 751 C C . PHE A 1 95 ? 22.984 -3.848 -7.645 1 98.38 95 PHE A C 1
ATOM 753 O O . PHE A 1 95 ? 23.719 -2.936 -8.031 1 98.38 95 PHE A O 1
ATOM 760 N N . ALA A 1 96 ? 22.016 -3.643 -6.832 1 98.69 96 ALA A N 1
ATOM 761 C CA . ALA A 1 96 ? 21.484 -2.322 -6.523 1 98.69 96 ALA A CA 1
ATOM 762 C C . ALA A 1 96 ? 22.453 -1.521 -5.664 1 98.69 96 ALA A C 1
ATOM 764 O O . ALA A 1 96 ? 23.172 -2.084 -4.832 1 98.69 96 ALA A O 1
ATOM 765 N N . ASP A 1 97 ? 22.453 -0.192 -5.879 1 98.81 97 ASP A N 1
ATOM 766 C CA . ASP A 1 97 ? 23.203 0.749 -5.051 1 98.81 97 ASP A CA 1
ATOM 767 C C . ASP A 1 97 ? 22.281 1.452 -4.055 1 98.81 97 ASP A C 1
ATOM 769 O O . ASP A 1 97 ? 22.734 1.92 -3.008 1 98.81 97 ASP A O 1
ATOM 773 N N . ARG A 1 98 ? 21.031 1.563 -4.441 1 98.88 98 ARG A N 1
ATOM 774 C CA . ARG A 1 98 ? 20.047 2.318 -3.678 1 98.88 98 ARG A CA 1
ATOM 775 C C . ARG A 1 98 ? 18.734 1.553 -3.578 1 98.88 98 ARG A C 1
ATOM 777 O O . ARG A 1 98 ? 18.406 0.753 -4.457 1 98.88 98 ARG A O 1
ATOM 784 N N . VAL A 1 99 ? 18.016 1.829 -2.531 1 98.94 99 VAL A N 1
ATOM 785 C CA . VAL A 1 99 ? 16.734 1.145 -2.326 1 98.94 99 VAL A CA 1
ATOM 786 C C . VAL A 1 99 ? 15.664 2.156 -1.92 1 98.94 99 VAL A C 1
ATOM 788 O O . VAL A 1 99 ? 15.945 3.102 -1.18 1 98.94 99 VAL A O 1
ATOM 791 N N . PHE A 1 100 ? 14.5 2.09 -2.465 1 98.94 100 PHE A N 1
ATOM 792 C CA . PHE A 1 100 ? 13.273 2.748 -2.016 1 98.94 100 PHE A CA 1
ATOM 793 C C . PHE A 1 100 ? 12.273 1.728 -1.49 1 98.94 100 PHE A C 1
ATOM 795 O O . PHE A 1 100 ? 11.969 0.746 -2.17 1 98.94 100 PHE A O 1
ATOM 802 N N . PHE A 1 101 ? 11.742 1.953 -0.25 1 98.88 101 PHE A N 1
ATOM 803 C CA . PHE A 1 101 ? 10.789 1.018 0.339 1 98.88 101 PHE A CA 1
ATOM 804 C C . PHE A 1 101 ? 9.375 1.564 0.257 1 98.88 101 PHE A C 1
ATOM 806 O O . PHE A 1 101 ? 9.156 2.773 0.364 1 98.88 101 PHE A O 1
ATOM 813 N N . CYS A 1 102 ? 8.43 0.68 0.05 1 98.44 102 CYS A N 1
ATOM 814 C CA . CYS A 1 102 ? 7 0.97 -0.005 1 98.44 102 CYS A CA 1
ATOM 815 C C . CYS A 1 102 ? 6.188 -0.174 0.588 1 98.44 102 CYS A C 1
ATOM 817 O O . CYS A 1 102 ? 6.723 -0.998 1.335 1 98.44 102 CYS A O 1
ATOM 819 N N . ASN A 1 103 ? 4.82 -0.257 0.325 1 96.69 103 ASN A N 1
ATOM 820 C CA . ASN A 1 103 ? 4 -1.199 1.08 1 96.69 103 ASN A CA 1
ATOM 821 C C . ASN A 1 103 ? 3.475 -2.322 0.191 1 96.69 103 ASN A C 1
ATOM 823 O O . ASN A 1 103 ? 2.752 -3.203 0.659 1 96.69 103 ASN A O 1
ATOM 827 N N . SER A 1 104 ? 3.768 -2.273 -1.1 1 97.94 104 SER A N 1
ATOM 828 C CA . SER A 1 104 ? 3.232 -3.297 -1.993 1 97.94 104 SER A CA 1
ATOM 829 C C . SER A 1 104 ? 4.043 -3.383 -3.281 1 97.94 104 SER A C 1
ATOM 831 O O . SER A 1 104 ? 4.875 -2.514 -3.559 1 97.94 104 SER A O 1
ATOM 833 N N . GLY A 1 105 ? 3.807 -4.453 -4.02 1 98.56 105 GLY A N 1
ATOM 834 C CA . GLY A 1 105 ? 4.391 -4.562 -5.348 1 98.56 105 GLY A CA 1
ATOM 835 C C . GLY A 1 105 ? 3.91 -3.482 -6.301 1 98.56 105 GLY A C 1
ATOM 836 O O . GLY A 1 105 ? 4.684 -2.979 -7.117 1 98.56 105 GLY A O 1
ATOM 837 N N . ALA A 1 106 ? 2.604 -3.119 -6.195 1 98.56 106 ALA A N 1
ATOM 838 C CA . ALA A 1 106 ? 2.045 -2.053 -7.023 1 98.56 106 ALA A CA 1
ATOM 839 C C . ALA A 1 106 ? 2.779 -0.735 -6.789 1 98.56 106 ALA A C 1
ATOM 841 O O . ALA A 1 106 ? 3.119 -0.03 -7.742 1 98.56 106 ALA A O 1
ATOM 842 N N . GLU A 1 107 ? 3.051 -0.414 -5.551 1 98.62 107 GLU A N 1
ATOM 843 C CA . GLU A 1 107 ? 3.758 0.825 -5.238 1 98.62 107 GLU A CA 1
ATOM 844 C C . GLU A 1 107 ? 5.215 0.757 -5.688 1 98.62 107 GLU A C 1
ATOM 846 O O . GLU A 1 107 ? 5.789 1.767 -6.102 1 98.62 107 GLU A O 1
ATOM 851 N N . ALA A 1 108 ? 5.82 -0.43 -5.57 1 98.94 108 ALA A N 1
ATOM 852 C CA . ALA A 1 108 ? 7.184 -0.595 -6.066 1 98.94 108 ALA A CA 1
ATOM 853 C C . ALA A 1 108 ? 7.25 -0.371 -7.574 1 98.94 108 ALA A C 1
ATOM 855 O O . ALA A 1 108 ? 8.148 0.31 -8.07 1 98.94 108 ALA A O 1
ATOM 856 N N . ASN A 1 109 ? 6.273 -0.926 -8.281 1 98.94 109 ASN A N 1
ATOM 857 C CA . ASN A 1 109 ? 6.23 -0.753 -9.727 1 98.94 109 ASN A CA 1
ATOM 858 C C . ASN A 1 109 ? 5.867 0.679 -10.109 1 98.94 109 ASN A C 1
ATOM 860 O O . ASN A 1 109 ? 6.344 1.195 -11.125 1 98.94 109 ASN A O 1
ATOM 864 N N . GLU A 1 110 ? 4.98 1.353 -9.312 1 98.81 110 GLU A N 1
ATOM 865 C CA . GLU A 1 110 ? 4.738 2.783 -9.477 1 98.81 110 GLU A CA 1
ATOM 866 C C . GLU A 1 110 ? 6.043 3.572 -9.422 1 98.81 110 GLU A C 1
ATOM 868 O O . GLU A 1 110 ? 6.301 4.422 -10.273 1 98.81 110 GLU A O 1
ATOM 873 N N . ALA A 1 111 ? 6.812 3.268 -8.398 1 98.88 111 ALA A N 1
ATOM 874 C CA . ALA A 1 111 ? 8.078 3.975 -8.211 1 98.88 111 ALA A CA 1
ATOM 875 C C . ALA A 1 111 ? 9.031 3.713 -9.367 1 98.88 111 ALA A C 1
ATOM 877 O O . ALA A 1 111 ? 9.695 4.633 -9.859 1 98.88 111 ALA A O 1
ATOM 878 N N . ALA A 1 112 ? 9.094 2.459 -9.812 1 98.94 112 ALA A N 1
ATOM 879 C CA . ALA A 1 112 ? 10 2.082 -10.898 1 98.94 112 ALA A CA 1
ATOM 880 C C . ALA A 1 112 ? 9.625 2.785 -12.195 1 98.94 112 ALA A C 1
ATOM 882 O O . ALA A 1 112 ? 10.484 3.346 -12.883 1 98.94 112 ALA A O 1
ATOM 883 N N . LEU A 1 113 ? 8.344 2.752 -12.547 1 98.88 113 LEU A N 1
ATOM 884 C CA . LEU A 1 113 ? 7.871 3.338 -13.797 1 98.88 113 LEU A CA 1
ATOM 885 C C . LEU A 1 113 ? 8.016 4.855 -13.773 1 98.88 113 LEU A C 1
ATOM 887 O O . LEU A 1 113 ? 8.398 5.465 -14.773 1 98.88 113 LEU A O 1
ATOM 891 N N . LYS A 1 114 ? 7.719 5.457 -12.672 1 98.75 114 LYS A N 1
ATOM 892 C CA . LYS A 1 114 ? 7.867 6.902 -12.531 1 98.75 114 LYS A CA 1
ATOM 893 C C . LYS A 1 114 ? 9.336 7.312 -12.586 1 98.75 114 LYS A C 1
ATOM 895 O O . LYS A 1 114 ? 9.688 8.312 -13.211 1 98.75 114 LYS A O 1
ATOM 900 N N . LEU A 1 115 ? 10.195 6.539 -11.875 1 98.88 115 LEU A N 1
ATOM 901 C CA . LEU A 1 115 ? 11.633 6.785 -11.938 1 98.88 115 LEU A CA 1
ATOM 902 C C . LEU A 1 115 ? 12.125 6.707 -13.383 1 98.88 115 LEU A C 1
ATOM 904 O O . LEU A 1 115 ? 12.891 7.566 -13.82 1 98.88 115 LEU A O 1
ATOM 908 N N . ALA A 1 116 ? 11.664 5.73 -14.125 1 98.88 116 ALA A N 1
ATOM 909 C CA . ALA A 1 116 ? 12.102 5.539 -15.508 1 98.88 116 ALA A CA 1
ATOM 910 C C . ALA A 1 116 ? 11.695 6.727 -16.375 1 98.88 116 ALA A C 1
ATOM 912 O O . ALA A 1 116 ? 12.484 7.207 -17.188 1 98.88 116 ALA A O 1
ATOM 913 N N . ARG A 1 117 ? 10.445 7.188 -16.266 1 98.69 117 ARG A N 1
ATOM 914 C CA . ARG A 1 117 ? 10.008 8.344 -17.031 1 98.69 117 ARG A CA 1
ATOM 915 C C . ARG A 1 117 ? 10.828 9.586 -16.672 1 98.69 117 ARG A C 1
ATOM 917 O O . ARG A 1 117 ? 11.297 10.305 -17.562 1 98.69 117 ARG A O 1
ATOM 924 N N . LYS A 1 118 ? 10.969 9.828 -15.359 1 98.62 118 LYS A N 1
ATOM 925 C CA . LYS A 1 118 ? 11.734 11.008 -14.945 1 98.62 118 LYS A CA 1
ATOM 926 C C . LYS A 1 118 ? 13.18 10.922 -15.43 1 98.62 118 LYS A C 1
ATOM 928 O O . LYS A 1 118 ? 13.742 11.922 -15.883 1 98.62 118 LYS A O 1
ATOM 933 N N . PHE A 1 119 ? 13.805 9.719 -15.289 1 98.69 119 PHE A N 1
ATOM 934 C CA . PHE A 1 119 ? 15.164 9.492 -15.766 1 98.69 119 PHE A CA 1
ATOM 935 C C . PHE A 1 119 ? 15.289 9.867 -17.234 1 98.69 119 PHE A C 1
ATOM 937 O O . PHE A 1 119 ? 16.203 10.602 -17.625 1 98.69 119 PHE A O 1
ATOM 944 N N . ALA A 1 120 ? 14.391 9.391 -18.047 1 98.56 120 ALA A N 1
ATOM 945 C CA . ALA A 1 120 ? 14.406 9.633 -19.484 1 98.56 120 ALA A CA 1
ATOM 946 C C . ALA A 1 120 ? 14.148 11.102 -19.797 1 98.56 120 ALA A C 1
ATOM 948 O O . ALA A 1 120 ? 14.805 11.688 -20.656 1 98.56 120 ALA A O 1
ATOM 949 N N . HIS A 1 121 ? 13.172 11.664 -19.094 1 97.69 121 HIS A N 1
ATOM 950 C CA . HIS A 1 121 ? 12.875 13.078 -19.297 1 97.69 121 HIS A CA 1
ATOM 951 C C . HIS A 1 121 ? 14.086 13.945 -18.984 1 97.69 121 HIS A C 1
ATOM 953 O O . HIS A 1 121 ? 14.422 14.844 -19.766 1 97.69 121 HIS A O 1
ATOM 959 N N . ASP A 1 122 ? 14.719 13.695 -17.906 1 97.81 122 ASP A N 1
ATOM 960 C CA . ASP A 1 122 ? 15.844 14.508 -17.438 1 97.81 122 ASP A CA 1
ATOM 961 C C . ASP A 1 122 ? 17.047 14.367 -18.359 1 97.81 122 ASP A C 1
ATOM 963 O O . ASP A 1 122 ? 17.797 15.32 -18.578 1 97.81 122 ASP A O 1
ATOM 967 N N . ARG A 1 123 ? 17.219 13.234 -18.969 1 97.62 123 ARG A N 1
ATOM 968 C CA . ARG A 1 123 ? 18.453 12.945 -19.672 1 97.62 123 ARG A CA 1
ATOM 969 C C . ARG A 1 123 ? 18.266 13.094 -21.188 1 97.62 123 ARG A C 1
ATOM 971 O O . ARG A 1 123 ? 19.219 13.445 -21.906 1 97.62 123 ARG A O 1
ATOM 978 N N . TYR A 1 124 ? 17.047 12.805 -21.672 1 97.81 124 TYR A N 1
ATOM 979 C CA . TYR A 1 124 ? 16.891 12.703 -23.109 1 97.81 124 TYR A CA 1
ATOM 980 C C . TYR A 1 124 ? 15.75 13.594 -23.609 1 97.81 124 TYR A C 1
ATOM 982 O O . TYR A 1 124 ? 15.641 13.867 -24.797 1 97.81 124 TYR A O 1
ATOM 990 N N . GLY A 1 125 ? 14.883 14.07 -22.703 1 97.44 125 GLY A N 1
ATOM 991 C CA . GLY A 1 125 ? 13.781 14.938 -23.078 1 97.44 125 GLY A CA 1
ATOM 992 C C . GLY A 1 125 ? 12.422 14.289 -22.875 1 97.44 125 GLY A C 1
ATOM 993 O O . GLY A 1 125 ? 12.312 13.062 -22.812 1 97.44 125 GLY A O 1
ATOM 994 N N . SER A 1 126 ? 11.383 15.039 -22.891 1 95.5 126 SER A N 1
ATOM 995 C CA . SER A 1 126 ? 10.039 14.617 -22.5 1 95.5 126 SER A CA 1
ATOM 996 C C . SER A 1 126 ? 9.414 13.711 -23.562 1 95.5 126 SER A C 1
ATOM 998 O O . SER A 1 126 ? 8.438 13.016 -23.281 1 95.5 126 SER A O 1
ATOM 1000 N N . HIS A 1 127 ? 9.969 13.734 -24.75 1 96.5 127 HIS A N 1
ATOM 1001 C CA . HIS A 1 127 ? 9.445 12.883 -25.812 1 96.5 127 HIS A CA 1
ATOM 1002 C C . HIS A 1 127 ? 9.719 11.414 -25.516 1 96.5 127 HIS A C 1
ATOM 1004 O O . HIS A 1 127 ? 9.062 10.531 -26.078 1 96.5 127 HIS A O 1
ATOM 1010 N N . LYS A 1 128 ? 10.711 11.125 -24.719 1 98 128 LYS A N 1
ATOM 1011 C CA . LYS A 1 128 ? 11.086 9.758 -24.375 1 98 128 LYS A CA 1
ATOM 1012 C C . LYS A 1 128 ? 10.305 9.266 -23.156 1 98 128 LYS A C 1
ATOM 1014 O O . LYS A 1 128 ? 10.844 9.211 -22.047 1 98 128 LYS A O 1
ATOM 1019 N N . SER A 1 129 ? 9.047 8.844 -23.375 1 98.25 129 SER A N 1
ATOM 1020 C CA . SER A 1 129 ? 8.172 8.5 -22.266 1 98.25 129 SER A CA 1
ATOM 1021 C C . SER A 1 129 ? 7.551 7.117 -22.453 1 98.25 129 SER A C 1
ATOM 1023 O O . SER A 1 129 ? 6.824 6.633 -21.578 1 98.25 129 SER A O 1
ATOM 1025 N N . GLY A 1 130 ? 7.777 6.477 -23.547 1 98.75 130 GLY A N 1
ATOM 1026 C CA . GLY A 1 130 ? 7.113 5.23 -23.891 1 98.75 130 GLY A CA 1
ATOM 1027 C C . GLY A 1 130 ? 7.512 4.074 -22.984 1 98.75 130 GLY A C 1
ATOM 1028 O O . GLY A 1 130 ? 8.688 3.932 -22.641 1 98.75 130 GLY A O 1
ATOM 1029 N N . ILE A 1 131 ? 6.551 3.289 -22.562 1 98.88 131 ILE A N 1
ATOM 1030 C CA . ILE A 1 131 ? 6.777 2.08 -21.781 1 98.88 131 ILE A CA 1
ATOM 1031 C C . ILE A 1 131 ? 6.363 0.854 -22.578 1 98.88 131 ILE A C 1
ATOM 1033 O O . ILE A 1 131 ? 5.273 0.821 -23.156 1 98.88 131 ILE A O 1
ATOM 1037 N N . VAL A 1 132 ? 7.234 -0.058 -22.719 1 98.94 132 VAL A N 1
ATOM 1038 C CA . VAL A 1 132 ? 6.91 -1.338 -23.344 1 98.94 132 VAL A CA 1
ATOM 1039 C C . VAL A 1 132 ? 6.781 -2.416 -22.266 1 98.94 132 VAL A C 1
ATOM 1041 O O . VAL A 1 132 ? 7.688 -2.6 -21.453 1 98.94 132 VAL A O 1
ATOM 1044 N N . ALA A 1 133 ? 5.652 -3.037 -22.188 1 98.88 133 ALA A N 1
ATOM 1045 C CA . ALA A 1 133 ? 5.352 -4.18 -21.344 1 98.88 133 ALA A CA 1
ATOM 1046 C C . ALA A 1 133 ? 4.898 -5.379 -22.172 1 98.88 133 ALA A C 1
ATOM 1048 O O . ALA A 1 133 ? 5.164 -5.449 -23.359 1 98.88 133 ALA A O 1
ATOM 1049 N N . PHE A 1 134 ? 4.312 -6.383 -21.484 1 98.88 134 PHE A N 1
ATOM 1050 C CA . PHE A 1 134 ? 4.074 -7.605 -22.234 1 98.88 134 PHE A CA 1
ATOM 1051 C C . PHE A 1 134 ? 2.654 -8.117 -22 1 98.88 134 PHE A C 1
ATOM 1053 O O . PHE A 1 134 ? 2.1 -7.949 -20.922 1 98.88 134 PHE A O 1
ATOM 1060 N N . LYS A 1 135 ? 2.104 -8.734 -23.047 1 98.25 135 LYS A N 1
ATOM 1061 C CA . LYS A 1 135 ? 0.787 -9.352 -22.938 1 98.25 135 LYS A CA 1
ATOM 1062 C C . LYS A 1 135 ? 0.756 -10.383 -21.812 1 98.25 135 LYS A C 1
ATOM 1064 O O . LYS A 1 135 ? 1.738 -11.094 -21.594 1 98.25 135 LYS A O 1
ATOM 1069 N N . ASN A 1 136 ? -0.335 -10.422 -21.016 1 97.25 136 ASN A N 1
ATOM 1070 C CA . ASN A 1 136 ? -0.608 -11.352 -19.922 1 97.25 136 ASN A CA 1
ATOM 1071 C C . ASN A 1 136 ? 0.211 -11.008 -18.672 1 97.25 136 ASN A C 1
ATOM 1073 O O . ASN A 1 136 ? 0.155 -11.727 -17.672 1 97.25 136 ASN A O 1
ATOM 1077 N N . ALA A 1 137 ? 0.934 -9.891 -18.719 1 98.25 137 ALA A N 1
ATOM 1078 C CA . ALA A 1 137 ? 1.712 -9.477 -17.547 1 98.25 137 ALA A CA 1
ATOM 1079 C C . ALA A 1 137 ? 0.804 -8.945 -16.438 1 98.25 137 ALA A C 1
ATOM 1081 O O . ALA A 1 137 ? -0.345 -8.578 -16.703 1 98.25 137 ALA A O 1
ATOM 1082 N N . PHE A 1 138 ? 1.246 -8.977 -15.266 1 97.81 138 PHE A N 1
ATOM 1083 C CA . PHE A 1 138 ? 0.611 -8.391 -14.086 1 97.81 138 PHE A CA 1
ATOM 1084 C C . PHE A 1 138 ? 1.609 -7.555 -13.297 1 97.81 138 PHE A C 1
ATOM 1086 O O . PHE A 1 138 ? 2.617 -8.078 -12.812 1 97.81 138 PHE A O 1
ATOM 1093 N N . HIS A 1 139 ? 1.328 -6.242 -13.109 1 98.69 139 HIS A N 1
ATOM 1094 C CA . HIS A 1 139 ? 2.279 -5.363 -12.438 1 98.69 139 HIS A CA 1
ATOM 1095 C C . HIS A 1 139 ? 1.608 -4.594 -11.305 1 98.69 139 HIS A C 1
ATOM 1097 O O . HIS A 1 139 ? 2.195 -3.66 -10.75 1 98.69 139 HIS A O 1
ATOM 1103 N N . GLY A 1 140 ? 0.399 -4.926 -10.938 1 97.88 140 GLY A N 1
ATOM 1104 C CA . GLY A 1 140 ? -0.312 -4.266 -9.859 1 97.88 140 GLY A CA 1
ATOM 1105 C C . GLY A 1 140 ? -1.687 -3.768 -10.266 1 97.88 140 GLY A C 1
ATOM 1106 O O . GLY A 1 140 ? -2.113 -3.965 -11.406 1 97.88 140 GLY A O 1
ATOM 1107 N N . ARG A 1 141 ? -2.385 -3.111 -9.336 1 97.88 141 ARG A N 1
ATOM 1108 C CA . ARG A 1 141 ? -3.779 -2.766 -9.578 1 97.88 141 ARG A CA 1
ATOM 1109 C C . ARG A 1 141 ? -3.992 -1.257 -9.5 1 97.88 141 ARG A C 1
ATOM 1111 O O . ARG A 1 141 ? -5.129 -0.781 -9.547 1 97.88 141 ARG A O 1
ATOM 1118 N N . THR A 1 142 ? -2.945 -0.403 -9.328 1 98.38 142 THR A N 1
ATOM 1119 C CA . THR A 1 142 ? -3.127 1.028 -9.539 1 98.38 142 THR A CA 1
ATOM 1120 C C . THR A 1 142 ? -3.387 1.328 -11.016 1 98.38 142 THR A C 1
ATOM 1122 O O . THR A 1 142 ? -3.107 0.497 -11.883 1 98.38 142 THR A O 1
ATOM 1125 N N . LEU A 1 143 ? -3.904 2.494 -11.297 1 98.56 143 LEU A N 1
ATOM 1126 C CA . LEU A 1 143 ? -4.238 2.82 -12.68 1 98.56 143 LEU A CA 1
ATOM 1127 C C . LEU A 1 143 ? -3.008 2.709 -13.578 1 98.56 143 LEU A C 1
ATOM 1129 O O . LEU A 1 143 ? -3.098 2.219 -14.703 1 98.56 143 LEU A O 1
ATOM 1133 N N . PHE A 1 144 ? -1.842 3.146 -13.078 1 98.56 144 PHE A N 1
ATOM 1134 C CA . PHE A 1 144 ? -0.602 3.113 -13.844 1 98.56 144 PHE A CA 1
ATOM 1135 C C . PHE A 1 144 ? -0.125 1.68 -14.039 1 98.56 144 PHE A C 1
ATOM 1137 O O . PHE A 1 144 ? 0.107 1.247 -15.172 1 98.56 144 PHE A O 1
ATOM 1144 N N . THR A 1 145 ? -0.122 0.885 -12.977 1 98.69 145 THR A N 1
ATOM 1145 C CA . THR A 1 145 ? 0.475 -0.445 -13.016 1 98.69 145 THR A CA 1
ATOM 1146 C C . THR A 1 145 ? -0.462 -1.438 -13.703 1 98.69 145 THR A C 1
ATOM 1148 O O . THR A 1 145 ? -0.008 -2.367 -14.375 1 98.69 145 THR A O 1
ATOM 1151 N N . VAL A 1 146 ? -1.759 -1.229 -13.5 1 98.19 146 VAL A N 1
ATOM 1152 C CA . VAL A 1 146 ? -2.695 -2.141 -14.148 1 98.19 146 VAL A CA 1
ATOM 1153 C C . VAL A 1 146 ? -2.682 -1.91 -15.656 1 98.19 146 VAL A C 1
ATOM 1155 O O . VAL A 1 146 ? -2.885 -2.846 -16.438 1 98.19 146 VAL A O 1
ATOM 1158 N N . SER A 1 147 ? -2.424 -0.632 -16.094 1 98.06 147 SER A N 1
ATOM 1159 C CA . SER A 1 147 ? -2.277 -0.307 -17.5 1 98.06 147 SER A CA 1
ATOM 1160 C C . SER A 1 147 ? -1.015 -0.933 -18.094 1 98.06 147 SER A C 1
ATOM 1162 O O . SER A 1 147 ? -1.016 -1.395 -19.234 1 98.06 147 SER A O 1
ATOM 1164 N N . ALA A 1 148 ? 0.037 -0.893 -17.266 1 98 148 ALA A N 1
ATOM 1165 C CA . ALA A 1 148 ? 1.272 -1.544 -17.703 1 98 148 ALA A CA 1
ATOM 1166 C C . ALA A 1 148 ? 1.097 -3.057 -17.781 1 98 148 ALA A C 1
ATOM 1168 O O . ALA A 1 148 ? 1.748 -3.723 -18.594 1 98 148 ALA A O 1
ATOM 1169 N N . GLY A 1 149 ? 0.086 -3.439 -16.953 1 94.38 149 GLY A N 1
ATOM 1170 C CA . GLY A 1 149 ? -0.235 -4.855 -17.016 1 94.38 149 GLY A CA 1
ATOM 1171 C C . GLY A 1 149 ? -0.839 -5.277 -18.344 1 94.38 149 GLY A C 1
ATOM 1172 O O . GLY A 1 149 ? -1.566 -4.504 -18.969 1 94.38 149 GLY A O 1
ATOM 1173 N N . GLY A 1 150 ? -0.661 -6.211 -19.047 1 91.31 150 GLY A N 1
ATOM 1174 C CA . GLY A 1 150 ? -0.985 -6.684 -20.391 1 91.31 150 GLY A CA 1
ATOM 1175 C C . GLY A 1 150 ? -2.273 -7.484 -20.438 1 91.31 150 GLY A C 1
ATOM 1176 O O . GLY A 1 150 ? -2.393 -8.422 -21.234 1 91.31 150 GLY A O 1
ATOM 1177 N N . GLN A 1 151 ? -3.166 -7.176 -19.469 1 91.81 151 GLN A N 1
ATOM 1178 C CA . GLN A 1 151 ? -4.488 -7.793 -19.438 1 91.81 151 GLN A CA 1
ATOM 1179 C C . GLN A 1 151 ? -5.59 -6.734 -19.453 1 91.81 151 GLN A C 1
ATOM 1181 O O . GLN A 1 151 ? -6.051 -6.297 -18.391 1 91.81 151 GLN A O 1
ATOM 1186 N N . PRO A 1 152 ? -6.129 -6.375 -20.625 1 89.94 152 PRO A N 1
ATOM 1187 C CA . PRO A 1 152 ? -7.082 -5.27 -20.766 1 89.94 152 PRO A CA 1
ATOM 1188 C C . PRO A 1 152 ? -8.297 -5.418 -19.859 1 89.94 152 PRO A C 1
ATOM 1190 O O . PRO A 1 152 ? -8.898 -4.418 -19.453 1 89.94 152 PRO A O 1
ATOM 1193 N N . ALA A 1 153 ? -8.633 -6.609 -19.469 1 88.06 153 ALA A N 1
ATOM 1194 C CA . ALA A 1 153 ? -9.797 -6.867 -18.625 1 88.06 153 ALA A CA 1
ATOM 1195 C C . ALA A 1 153 ? -9.641 -6.18 -17.266 1 88.06 153 ALA A C 1
ATOM 1197 O O . ALA A 1 153 ? -10.641 -5.832 -16.625 1 88.06 153 ALA A O 1
ATOM 1198 N N . TYR A 1 154 ? -8.422 -5.875 -16.891 1 89.31 154 TYR A N 1
ATOM 1199 C CA . TYR A 1 154 ? -8.18 -5.293 -15.578 1 89.31 154 TYR A CA 1
ATOM 1200 C C . TYR A 1 154 ? -8.188 -3.771 -15.648 1 89.31 154 TYR A C 1
ATOM 1202 O O . TYR A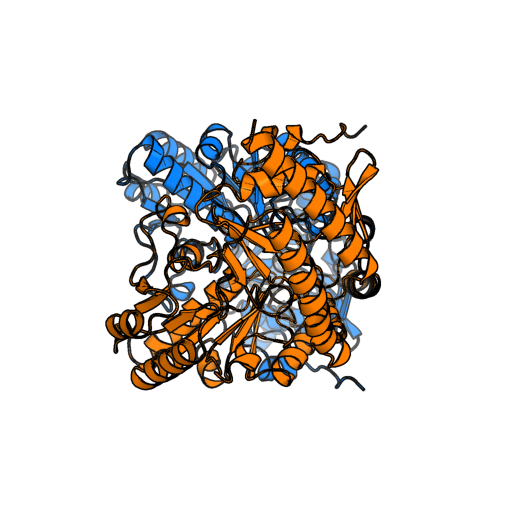 1 154 ? -8.281 -3.098 -14.617 1 89.31 154 TYR A O 1
ATOM 1210 N N . SER A 1 155 ? -8.086 -3.184 -16.797 1 93.12 155 SER A N 1
ATOM 1211 C CA . SER A 1 155 ? -7.816 -1.748 -16.844 1 93.12 155 SER A CA 1
ATOM 1212 C C . SER A 1 155 ? -8.898 -1.004 -17.625 1 93.12 155 SER A C 1
ATOM 1214 O O . SER A 1 155 ? -9.18 0.161 -17.328 1 93.12 155 SER A O 1
ATOM 1216 N N . GLN A 1 156 ? -9.539 -1.64 -18.547 1 93 156 GLN A N 1
ATOM 1217 C CA . GLN A 1 156 ? -10.344 -0.958 -19.562 1 93 156 GLN A CA 1
ATOM 1218 C C . GLN A 1 156 ? -11.523 -0.231 -18.906 1 93 156 GLN A C 1
ATOM 1220 O O . GLN A 1 156 ? -11.961 0.813 -19.406 1 93 156 GLN A O 1
ATOM 1225 N N . ASP A 1 157 ? -11.977 -0.684 -17.812 1 94.31 157 ASP A N 1
ATOM 1226 C CA . ASP A 1 157 ? -13.164 -0.133 -17.156 1 94.31 157 ASP A CA 1
ATOM 1227 C C . ASP A 1 157 ? -12.852 1.197 -16.484 1 94.31 157 ASP A C 1
ATOM 1229 O O . ASP A 1 157 ? -13.766 1.93 -16.094 1 94.31 157 ASP A O 1
ATOM 1233 N N . PHE A 1 158 ? -11.578 1.552 -16.438 1 97.38 158 PHE A N 1
ATOM 1234 C CA . PHE A 1 158 ? -11.172 2.717 -15.664 1 97.38 158 PHE A CA 1
ATOM 1235 C C . PHE A 1 158 ? -10.648 3.818 -16.578 1 97.38 158 PHE A C 1
ATOM 1237 O O . PHE A 1 158 ? -10.047 4.789 -16.109 1 97.38 158 PHE A O 1
ATOM 1244 N N . ALA A 1 159 ? -10.805 3.715 -17.875 1 96.69 159 ALA A N 1
ATOM 1245 C CA . ALA A 1 159 ? -10.336 4.691 -18.859 1 96.69 159 ALA A CA 1
ATOM 1246 C C . ALA A 1 159 ? -10.859 6.09 -18.531 1 96.69 159 ALA A C 1
ATOM 1248 O O . ALA A 1 159 ? -11.906 6.234 -17.891 1 96.69 159 ALA A O 1
ATOM 1249 N N . PRO A 1 160 ? -10.234 7.133 -19.031 1 97.69 160 PRO A N 1
ATOM 1250 C CA . PRO A 1 160 ? -9.031 7.066 -19.859 1 97.69 160 PRO A CA 1
ATOM 1251 C C . PRO A 1 160 ? -7.785 6.656 -19.078 1 97.69 160 PRO A C 1
ATOM 1253 O O . PRO A 1 160 ? -7.629 7.035 -17.922 1 97.69 160 PRO A O 1
ATOM 1256 N N . LEU A 1 161 ? -6.941 5.859 -19.719 1 97.56 161 LEU A N 1
ATOM 1257 C CA . LEU A 1 161 ? -5.762 5.277 -19.078 1 97.56 161 LEU A CA 1
ATOM 1258 C C . LEU A 1 161 ? -4.531 6.145 -19.328 1 97.56 161 LEU A C 1
ATOM 1260 O O . LEU A 1 161 ? -4.531 6.988 -20.219 1 97.56 161 LEU A O 1
ATOM 1264 N N . PRO A 1 162 ? -3.457 6 -18.484 1 97 162 PRO A N 1
ATOM 1265 C CA . PRO A 1 162 ? -2.203 6.699 -18.766 1 97 162 PRO A CA 1
ATOM 1266 C C . PRO A 1 162 ? -1.67 6.391 -20.172 1 97 162 PRO A C 1
ATOM 1268 O O . PRO A 1 162 ? -1.647 5.227 -20.578 1 97 162 PRO A O 1
ATOM 1271 N N . PRO A 1 163 ? -1.231 7.375 -20.875 1 95.81 163 PRO A N 1
ATOM 1272 C CA . PRO A 1 163 ? -0.81 7.191 -22.266 1 95.81 163 PRO A CA 1
ATOM 1273 C C . PRO A 1 163 ? 0.579 6.566 -22.391 1 95.81 163 PRO A C 1
ATOM 1275 O O . PRO A 1 163 ? 1.302 6.469 -21.391 1 95.81 163 PRO A O 1
ATOM 1278 N N . ASP A 1 164 ? 0.894 6.109 -23.594 1 97.75 164 ASP A N 1
ATOM 1279 C CA . ASP A 1 164 ? 2.234 5.754 -24.047 1 97.75 164 ASP A CA 1
ATOM 1280 C C . ASP A 1 164 ? 2.707 4.449 -23.422 1 97.75 164 ASP A C 1
ATOM 1282 O O . ASP A 1 164 ? 3.852 4.348 -22.969 1 97.75 164 ASP A O 1
ATOM 1286 N N . ILE A 1 165 ? 1.887 3.477 -23.297 1 98.38 165 ILE A N 1
ATOM 1287 C CA . ILE A 1 165 ? 2.182 2.119 -22.859 1 98.38 165 ILE A CA 1
ATOM 1288 C C . ILE A 1 165 ? 1.781 1.123 -23.938 1 98.38 165 ILE A C 1
ATOM 1290 O O . ILE A 1 165 ? 0.638 1.128 -24.406 1 98.38 165 ILE A O 1
ATOM 1294 N N . ARG A 1 166 ? 2.695 0.327 -24.438 1 98.44 166 ARG A N 1
ATOM 1295 C CA . ARG A 1 166 ? 2.457 -0.679 -25.469 1 98.44 166 ARG A CA 1
ATOM 1296 C C . ARG A 1 166 ? 2.844 -2.07 -24.984 1 98.44 166 ARG A C 1
ATOM 1298 O O . ARG A 1 166 ? 3.701 -2.207 -24.109 1 98.44 166 ARG A O 1
ATOM 1305 N N . HIS A 1 167 ? 2.193 -3.072 -25.547 1 98.75 167 HIS A N 1
ATOM 1306 C CA . HIS A 1 167 ? 2.4 -4.438 -25.078 1 98.75 167 HIS A CA 1
ATOM 1307 C C . HIS A 1 167 ? 2.889 -5.34 -26.203 1 98.75 167 HIS A C 1
ATOM 1309 O O . HIS A 1 167 ? 2.223 -5.469 -27.234 1 98.75 167 HIS A O 1
ATOM 1315 N N . ALA A 1 168 ? 4.004 -5.922 -25.969 1 98.88 168 ALA A N 1
ATOM 1316 C CA . ALA A 1 168 ? 4.566 -6.914 -26.875 1 98.88 168 ALA A CA 1
ATOM 1317 C C . ALA A 1 168 ? 4.234 -8.328 -26.422 1 98.88 168 ALA A C 1
ATOM 1319 O O . ALA A 1 168 ? 3.721 -8.531 -25.312 1 98.88 168 ALA A O 1
ATOM 1320 N N . ALA A 1 169 ? 4.449 -9.32 -27.312 1 98.75 169 ALA A N 1
ATOM 1321 C CA . ALA A 1 169 ? 4.27 -10.727 -26.953 1 98.75 169 ALA A CA 1
ATOM 1322 C C . ALA A 1 169 ? 5.418 -11.227 -26.078 1 98.75 169 ALA A C 1
ATOM 1324 O O . ALA A 1 169 ? 6.59 -10.992 -26.391 1 98.75 169 ALA A O 1
ATOM 1325 N N . TYR A 1 170 ? 5.09 -11.844 -25.016 1 98.62 170 TYR A N 1
ATOM 1326 C CA . TYR A 1 170 ? 6.082 -12.398 -24.094 1 98.62 170 TYR A CA 1
ATOM 1327 C C . TYR A 1 170 ? 6.875 -13.516 -24.766 1 98.62 170 TYR A C 1
ATOM 1329 O O . TYR A 1 170 ? 6.316 -14.336 -25.5 1 98.62 170 TYR A O 1
ATOM 1337 N N . ASN A 1 171 ? 8.211 -13.531 -24.547 1 98.69 171 ASN A N 1
ATOM 1338 C CA . ASN A 1 171 ? 9.148 -14.508 -25.094 1 98.69 171 ASN A CA 1
ATOM 1339 C C . ASN A 1 171 ? 9.258 -14.383 -26.609 1 98.69 171 ASN A C 1
ATOM 1341 O O . ASN A 1 171 ? 9.648 -15.328 -27.297 1 98.69 171 ASN A O 1
ATOM 1345 N N . ASP A 1 172 ? 8.867 -13.297 -27.203 1 98.81 172 ASP A N 1
ATOM 1346 C CA . ASP A 1 172 ? 9.016 -12.961 -28.625 1 98.81 172 ASP A CA 1
ATOM 1347 C C . ASP A 1 172 ? 9.844 -11.688 -28.797 1 98.81 172 ASP A C 1
ATOM 1349 O O . ASP A 1 172 ? 9.297 -10.586 -28.859 1 98.81 172 ASP A O 1
ATOM 1353 N N . ILE A 1 173 ? 11.102 -11.891 -29.047 1 98.69 173 ILE A N 1
ATOM 1354 C CA . ILE A 1 173 ? 12.023 -10.766 -29.094 1 98.69 173 ILE A CA 1
ATOM 1355 C C . ILE A 1 173 ? 11.719 -9.883 -30.297 1 98.69 173 ILE A C 1
ATOM 1357 O O . ILE A 1 173 ? 11.93 -8.672 -30.266 1 98.69 173 ILE A O 1
ATOM 1361 N N . ASN A 1 174 ? 11.203 -10.422 -31.375 1 98.69 174 ASN A N 1
ATOM 1362 C CA . ASN A 1 174 ? 10.836 -9.641 -32.562 1 98.69 174 ASN A CA 1
ATOM 1363 C C . ASN A 1 174 ? 9.664 -8.711 -32.25 1 98.69 174 ASN A C 1
ATOM 1365 O O . ASN A 1 174 ? 9.648 -7.559 -32.688 1 98.69 174 ASN A O 1
ATOM 1369 N N . SER A 1 175 ? 8.734 -9.273 -31.531 1 98.75 175 SER A N 1
ATOM 1370 C CA . SER A 1 175 ? 7.598 -8.461 -31.109 1 98.75 175 SER A CA 1
ATOM 1371 C C . SER A 1 175 ? 8.047 -7.277 -30.266 1 98.75 175 SER A C 1
ATOM 1373 O O . SER A 1 175 ? 7.57 -6.156 -30.438 1 98.75 175 SER A O 1
ATOM 1375 N N . ALA A 1 176 ? 8.953 -7.52 -29.375 1 98.75 176 ALA A N 1
ATOM 1376 C CA . ALA A 1 176 ? 9.492 -6.465 -28.516 1 98.75 176 ALA A CA 1
ATOM 1377 C C . ALA A 1 176 ? 10.297 -5.457 -29.328 1 98.75 176 ALA A C 1
ATOM 1379 O O . ALA A 1 176 ? 10.164 -4.246 -29.141 1 98.75 176 ALA A O 1
ATOM 1380 N N . SER A 1 177 ? 11.109 -5.934 -30.203 1 98.69 177 SER A N 1
ATOM 1381 C CA . SER A 1 177 ? 11.977 -5.09 -31.031 1 98.69 177 SER A CA 1
ATOM 1382 C C . SER A 1 177 ? 11.156 -4.125 -31.875 1 98.69 177 SER A C 1
ATOM 1384 O O . SER A 1 177 ? 11.586 -2.998 -32.156 1 98.69 177 SER A O 1
ATOM 1386 N N . ALA A 1 178 ? 10 -4.527 -32.281 1 98.75 178 ALA A N 1
ATOM 1387 C CA . ALA A 1 178 ? 9.125 -3.709 -33.094 1 98.75 178 ALA A CA 1
ATOM 1388 C C . ALA A 1 178 ? 8.57 -2.521 -32.312 1 98.75 178 ALA A C 1
ATOM 1390 O O . ALA A 1 178 ? 8.219 -1.496 -32.906 1 98.75 178 ALA A O 1
ATOM 1391 N N . LEU A 1 179 ? 8.547 -2.633 -31.016 1 98.75 179 LEU A N 1
ATOM 1392 C CA . LEU A 1 179 ? 7.914 -1.603 -30.188 1 98.75 179 LEU A CA 1
ATOM 1393 C C . LEU A 1 179 ? 8.961 -0.756 -29.469 1 98.75 179 LEU A C 1
ATOM 1395 O O . LEU A 1 179 ? 8.703 0.4 -29.125 1 98.75 179 LEU A O 1
ATOM 1399 N N . ILE A 1 180 ? 10.133 -1.325 -29.172 1 98.81 180 ILE A N 1
ATOM 1400 C CA . ILE A 1 180 ? 11.188 -0.619 -28.453 1 98.81 180 ILE A CA 1
ATOM 1401 C C . ILE A 1 180 ? 11.953 0.277 -29.422 1 98.81 180 ILE A C 1
ATOM 1403 O O . ILE A 1 180 ? 12.547 -0.207 -30.391 1 98.81 180 ILE A O 1
ATOM 1407 N N . ASP A 1 181 ? 11.922 1.556 -29.203 1 98.56 181 ASP A N 1
ATOM 1408 C CA . ASP A 1 181 ? 12.578 2.541 -30.047 1 98.56 181 ASP A CA 1
ATOM 1409 C C . ASP A 1 181 ? 13.156 3.684 -29.219 1 98.56 181 ASP A C 1
ATOM 1411 O O . ASP A 1 181 ? 13.312 3.559 -28 1 98.56 181 ASP A O 1
ATOM 1415 N N . ASP A 1 182 ? 13.555 4.758 -29.859 1 98.44 182 ASP A N 1
ATOM 1416 C CA . ASP A 1 182 ? 14.273 5.836 -29.188 1 98.44 182 ASP A CA 1
ATOM 1417 C C . ASP A 1 182 ? 13.344 6.648 -28.281 1 98.44 182 ASP A C 1
ATOM 1419 O O . ASP A 1 182 ? 13.797 7.426 -27.453 1 98.44 182 ASP A O 1
ATOM 1423 N N . ALA A 1 183 ? 12.039 6.438 -28.422 1 98.5 183 ALA A N 1
ATOM 1424 C CA . ALA A 1 183 ? 11.07 7.125 -27.578 1 98.5 183 ALA A CA 1
ATOM 1425 C C . ALA A 1 183 ? 10.711 6.289 -26.359 1 98.5 183 ALA A C 1
ATOM 1427 O O . ALA A 1 183 ? 10.008 6.754 -25.453 1 98.5 183 ALA A O 1
ATOM 1428 N N . THR A 1 184 ? 11.289 5.074 -26.266 1 98.88 184 THR A N 1
ATOM 1429 C CA . THR A 1 184 ? 11.016 4.176 -25.141 1 98.88 184 THR A CA 1
ATOM 1430 C C . THR A 1 184 ? 11.875 4.539 -23.938 1 98.88 184 THR A C 1
ATOM 1432 O O . THR A 1 184 ? 13.102 4.594 -24.031 1 98.88 184 THR A O 1
ATOM 1435 N N . CYS A 1 185 ? 11.18 4.773 -22.828 1 98.81 185 CYS A N 1
ATOM 1436 C CA . CYS A 1 185 ? 11.93 5.098 -21.609 1 98.81 185 CYS A CA 1
ATOM 1437 C C . CYS A 1 185 ? 12.211 3.846 -20.797 1 98.81 185 CYS A C 1
ATOM 1439 O O . CYS A 1 185 ? 13.219 3.781 -20.078 1 98.81 185 CYS A O 1
ATOM 1441 N N . ALA A 1 186 ? 11.289 2.832 -20.875 1 98.88 186 ALA A N 1
ATOM 1442 C CA . ALA A 1 186 ? 11.469 1.656 -20.031 1 98.88 186 ALA A CA 1
ATOM 1443 C C . ALA A 1 186 ? 10.82 0.425 -20.656 1 98.88 186 ALA A C 1
ATOM 1445 O O . ALA A 1 186 ? 9.852 0.542 -21.406 1 98.88 186 ALA A O 1
ATOM 1446 N N . VAL A 1 187 ? 11.352 -0.682 -20.406 1 98.94 187 VAL A N 1
ATOM 1447 C CA . VAL A 1 187 ? 10.773 -2.002 -20.641 1 98.94 187 VAL A CA 1
ATOM 1448 C C . VAL A 1 187 ? 10.602 -2.723 -19.297 1 98.94 187 VAL A C 1
ATOM 1450 O O . VAL A 1 187 ? 11.57 -2.902 -18.562 1 98.94 187 VAL A O 1
ATOM 1453 N N . ILE A 1 188 ? 9.398 -3.084 -18.938 1 98.94 188 ILE A N 1
ATOM 1454 C CA . ILE A 1 188 ? 9.141 -3.803 -17.703 1 98.94 188 ILE A CA 1
ATOM 1455 C C . ILE A 1 188 ? 8.719 -5.238 -18.016 1 98.94 188 ILE A C 1
ATOM 1457 O O . ILE A 1 188 ? 7.867 -5.469 -18.875 1 98.94 188 ILE A O 1
ATOM 1461 N N . VAL A 1 189 ? 9.312 -6.191 -17.312 1 98.94 189 VAL A N 1
ATOM 1462 C CA . VAL A 1 189 ? 9.078 -7.594 -17.641 1 98.94 189 VAL A CA 1
ATOM 1463 C C . VAL A 1 189 ? 9.188 -8.438 -16.359 1 98.94 189 VAL A C 1
ATOM 1465 O O . VAL A 1 189 ? 9.945 -8.094 -15.453 1 98.94 189 VAL A O 1
ATOM 1468 N N . GLU A 1 190 ? 8.344 -9.422 -16.219 1 98.75 190 GLU A N 1
ATOM 1469 C CA . GLU A 1 190 ? 8.523 -10.492 -15.242 1 98.75 190 GLU A CA 1
ATOM 1470 C C . GLU A 1 190 ? 9.453 -11.578 -15.773 1 98.75 190 GLU A C 1
ATOM 1472 O O . GLU A 1 190 ? 9.203 -12.141 -16.844 1 98.75 190 GLU A O 1
ATOM 1477 N N . PRO A 1 191 ? 10.461 -11.938 -15 1 98.69 191 PRO A N 1
ATOM 1478 C CA . PRO A 1 191 ? 11.281 -13.047 -15.477 1 98.69 191 PRO A CA 1
ATOM 1479 C C . PRO A 1 191 ? 10.484 -14.344 -15.633 1 98.69 191 PRO A C 1
ATOM 1481 O O . PRO A 1 191 ? 10.836 -15.188 -16.469 1 98.69 191 PRO A O 1
ATOM 1484 N N . ILE A 1 192 ? 9.508 -14.539 -14.82 1 98.62 192 ILE A N 1
ATOM 1485 C CA . ILE A 1 192 ? 8.469 -15.547 -14.961 1 98.62 192 ILE A CA 1
ATOM 1486 C C . ILE A 1 192 ? 7.094 -14.891 -14.828 1 98.62 192 ILE A C 1
ATOM 1488 O O . ILE A 1 192 ? 6.797 -14.258 -13.812 1 98.62 192 ILE A O 1
ATOM 1492 N N . GLN A 1 193 ? 6.293 -14.977 -15.898 1 98.31 193 GLN A N 1
ATOM 1493 C CA . GLN A 1 193 ? 4.934 -14.477 -15.734 1 98.31 193 GLN A CA 1
ATOM 1494 C C . GLN A 1 193 ? 4.109 -15.391 -14.836 1 98.31 193 GLN A C 1
ATOM 1496 O O . GLN A 1 193 ? 3.656 -16.453 -15.273 1 98.31 193 GLN A O 1
ATOM 1501 N N . GLY A 1 194 ? 3.906 -14.984 -13.609 1 97.12 194 GLY A N 1
ATOM 1502 C CA . GLY A 1 194 ? 3.166 -15.797 -12.656 1 97.12 194 GLY A CA 1
ATOM 1503 C C . GLY A 1 194 ? 1.688 -15.898 -12.984 1 97.12 194 GLY A C 1
ATOM 1504 O O . GLY A 1 194 ? 1.216 -16.953 -13.422 1 97.12 194 GLY A O 1
ATOM 1505 N N . GLU A 1 195 ? 0.98 -14.758 -12.906 1 94.88 195 GLU A N 1
ATOM 1506 C CA . GLU A 1 195 ? -0.448 -14.68 -13.203 1 94.88 195 GLU A CA 1
ATOM 1507 C C . GLU A 1 195 ? -0.733 -15.016 -14.664 1 94.88 195 GLU A C 1
ATOM 1509 O O . GLU A 1 195 ? -1.805 -15.539 -14.984 1 94.88 195 GLU A O 1
ATOM 1514 N N . GLY A 1 196 ? 0.296 -14.766 -15.492 1 96.06 196 GLY A N 1
ATOM 1515 C CA . GLY A 1 196 ? 0.142 -14.984 -16.922 1 96.06 196 GLY A CA 1
ATOM 1516 C C . GLY A 1 196 ? 0.253 -16.438 -17.328 1 96.06 196 GLY A C 1
ATOM 1517 O O . GLY A 1 196 ? 0.189 -16.781 -18.5 1 96.06 196 GLY A O 1
ATOM 1518 N N . GLY A 1 197 ? 0.435 -17.359 -16.328 1 97.56 197 GLY A N 1
ATOM 1519 C CA . GLY A 1 197 ? 0.411 -18.766 -16.672 1 97.56 197 GLY A CA 1
ATOM 1520 C C . GLY A 1 197 ? 1.649 -19.516 -16.203 1 97.56 197 GLY A C 1
ATOM 1521 O O . GLY A 1 197 ? 1.923 -20.625 -16.688 1 97.56 197 GLY A O 1
ATOM 1522 N N . VAL A 1 198 ? 2.404 -18.875 -15.336 1 98.5 198 VAL A N 1
ATOM 1523 C CA . VAL A 1 198 ? 3.645 -19.453 -14.836 1 98.5 198 VAL A CA 1
ATOM 1524 C C . VAL A 1 198 ? 4.566 -19.797 -16 1 98.5 198 VAL A C 1
ATOM 1526 O O . VAL A 1 198 ? 5.02 -20.938 -16.141 1 98.5 198 VAL A O 1
ATOM 1529 N N . VAL A 1 199 ? 4.859 -18.812 -16.797 1 98.44 199 VAL A N 1
ATOM 1530 C CA . VAL A 1 199 ? 5.676 -18.984 -18 1 98.44 199 VAL A CA 1
ATOM 1531 C C . VAL A 1 199 ? 7.055 -18.359 -17.781 1 98.44 199 VAL A C 1
ATOM 1533 O O . VAL A 1 199 ? 7.188 -17.141 -17.734 1 98.44 199 VAL A O 1
ATOM 1536 N N . PRO A 1 200 ? 8.094 -19.172 -17.672 1 98.44 200 PRO A N 1
ATOM 1537 C CA . PRO A 1 200 ? 9.438 -18.609 -17.594 1 98.44 200 PRO A CA 1
ATOM 1538 C C . PRO A 1 200 ? 9.883 -17.938 -18.891 1 98.44 200 PRO A C 1
ATOM 1540 O O . PRO A 1 200 ? 9.57 -18.422 -19.969 1 98.44 200 PRO A O 1
ATOM 1543 N N . ALA A 1 201 ? 10.578 -16.844 -18.75 1 98.62 201 ALA A N 1
ATOM 1544 C CA . ALA A 1 201 ? 11.234 -16.266 -19.922 1 98.62 201 ALA A CA 1
ATOM 1545 C C . ALA A 1 201 ? 12.352 -17.156 -20.422 1 98.62 201 ALA A C 1
ATOM 1547 O O . ALA A 1 201 ? 12.984 -17.891 -19.656 1 98.62 201 ALA A O 1
ATOM 1548 N N . SER A 1 202 ? 12.562 -17.141 -21.75 1 98.31 202 SER A N 1
ATOM 1549 C CA . SER A 1 202 ? 13.797 -17.734 -22.25 1 98.31 202 SER A CA 1
ATOM 1550 C C . SER A 1 202 ? 14.992 -16.828 -22 1 98.31 202 SER A C 1
ATOM 1552 O O . SER A 1 202 ? 14.844 -15.609 -21.906 1 98.31 202 SER A O 1
ATOM 1554 N N . ASN A 1 203 ? 16.094 -17.469 -21.797 1 97.94 203 ASN A N 1
ATOM 1555 C CA . ASN A 1 203 ? 17.312 -16.688 -21.609 1 97.94 203 ASN A CA 1
ATOM 1556 C C . ASN A 1 203 ? 17.547 -15.734 -22.781 1 97.94 203 ASN A C 1
ATOM 1558 O O . ASN A 1 203 ? 17.906 -14.57 -22.578 1 97.94 203 ASN A O 1
ATOM 1562 N N . ALA A 1 204 ? 17.344 -16.188 -24 1 98.19 204 ALA A N 1
ATOM 1563 C CA . ALA A 1 204 ? 17.531 -15.391 -25.203 1 98.19 204 ALA A CA 1
ATOM 1564 C C . ALA A 1 204 ? 16.625 -14.172 -25.219 1 98.19 204 ALA A C 1
ATOM 1566 O O . ALA A 1 204 ? 17 -13.102 -25.672 1 98.19 204 ALA A O 1
ATOM 1567 N N . PHE A 1 205 ? 15.445 -14.352 -24.797 1 98.69 205 PHE A N 1
ATOM 1568 C CA . PHE A 1 205 ? 14.469 -13.273 -24.75 1 98.69 205 PHE A CA 1
ATOM 1569 C C . PHE A 1 205 ? 14.93 -12.164 -23.812 1 98.69 205 PHE A C 1
ATOM 1571 O O . PHE A 1 205 ? 14.969 -10.992 -24.203 1 98.69 205 PHE A O 1
ATOM 1578 N N . LEU A 1 206 ? 15.367 -12.492 -22.531 1 98.88 206 LEU A N 1
ATOM 1579 C CA . LEU A 1 206 ?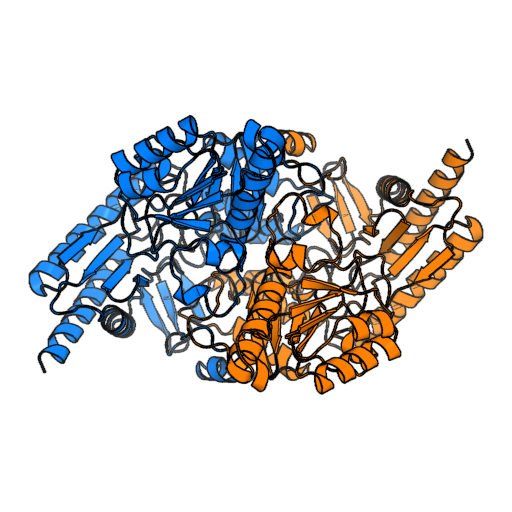 15.781 -11.492 -21.547 1 98.88 206 LEU A CA 1
ATOM 1580 C C . LEU A 1 206 ? 17.094 -10.836 -21.969 1 98.88 206 LEU A C 1
ATOM 1582 O O . LEU A 1 206 ? 17.281 -9.633 -21.766 1 98.88 206 LEU A O 1
ATOM 1586 N N . GLN A 1 207 ? 17.984 -11.648 -22.531 1 98.56 207 GLN A N 1
ATOM 1587 C CA . GLN A 1 207 ? 19.219 -11.078 -23.062 1 98.56 207 GLN A CA 1
ATOM 1588 C C . GLN A 1 207 ? 18.938 -10.102 -24.203 1 98.56 207 GLN A C 1
ATOM 1590 O O . GLN A 1 207 ? 19.562 -9.039 -24.281 1 98.56 207 GLN A O 1
ATOM 1595 N N . GLY A 1 208 ? 18.031 -10.5 -25.062 1 98.81 208 GLY A N 1
ATOM 1596 C CA . GLY A 1 208 ? 17.625 -9.617 -26.141 1 98.81 208 GLY A CA 1
ATOM 1597 C C . GLY A 1 208 ? 17.031 -8.312 -25.641 1 98.81 208 GLY A C 1
ATOM 1598 O O . GLY A 1 208 ? 17.297 -7.246 -26.203 1 98.81 208 GLY A O 1
ATOM 1599 N N . LEU A 1 209 ? 16.188 -8.375 -24.609 1 98.94 209 LEU A N 1
ATOM 1600 C CA . LEU A 1 209 ? 15.609 -7.164 -24.031 1 98.94 209 LEU A CA 1
ATOM 1601 C C . LEU A 1 209 ? 16.703 -6.258 -23.484 1 98.94 209 LEU A C 1
ATOM 1603 O O . LEU A 1 209 ? 16.656 -5.035 -23.641 1 98.94 209 LEU A O 1
ATOM 1607 N N . ARG A 1 210 ? 17.688 -6.871 -22.781 1 98.81 210 ARG A N 1
ATOM 1608 C CA . ARG A 1 210 ? 18.812 -6.113 -22.25 1 98.81 210 ARG A CA 1
ATOM 1609 C C . ARG A 1 210 ? 19.547 -5.359 -23.359 1 98.81 210 ARG A C 1
ATOM 1611 O O . ARG A 1 210 ? 19.844 -4.176 -23.219 1 98.81 210 ARG A O 1
ATOM 1618 N N . GLU A 1 211 ? 19.781 -6.059 -24.438 1 98.75 211 GLU A N 1
ATOM 1619 C CA . GLU A 1 211 ? 20.5 -5.465 -25.562 1 98.75 211 GLU A CA 1
ATOM 1620 C C . GLU A 1 211 ? 19.688 -4.336 -26.203 1 98.75 211 GLU A C 1
ATOM 1622 O O . GLU A 1 211 ? 20.234 -3.285 -26.547 1 98.75 211 GLU A O 1
ATOM 1627 N N . LEU A 1 212 ? 18.391 -4.578 -26.406 1 98.88 212 LEU A N 1
ATOM 1628 C CA . LEU A 1 212 ? 17.516 -3.562 -26.984 1 98.88 212 LEU A CA 1
ATOM 1629 C C . LEU A 1 212 ? 17.453 -2.324 -26.094 1 98.88 212 LEU A C 1
ATOM 1631 O O . LEU A 1 212 ? 17.516 -1.196 -26.594 1 98.88 212 LEU A O 1
ATOM 1635 N N . CYS A 1 213 ? 17.328 -2.539 -24.781 1 98.88 213 CYS A N 1
ATOM 1636 C CA . CYS A 1 213 ? 17.281 -1.42 -23.844 1 98.88 213 CYS A CA 1
ATOM 1637 C C . CYS A 1 213 ? 18.562 -0.616 -23.891 1 98.88 213 CYS A C 1
ATOM 1639 O O . CYS A 1 213 ? 18.547 0.616 -23.875 1 98.88 213 CYS A O 1
ATOM 1641 N N . ASP A 1 214 ? 19.734 -1.289 -23.938 1 98.62 214 ASP A N 1
ATOM 1642 C CA . ASP A 1 214 ? 21.016 -0.607 -24.047 1 98.62 214 ASP A CA 1
ATOM 1643 C C . ASP A 1 214 ? 21.094 0.218 -25.328 1 98.62 214 ASP A C 1
ATOM 1645 O O . ASP A 1 214 ? 21.562 1.362 -25.312 1 98.62 214 ASP A O 1
ATOM 1649 N N . ARG A 1 215 ? 20.641 -0.381 -26.375 1 98.62 215 ARG A N 1
ATOM 1650 C CA . ARG A 1 215 ? 20.719 0.259 -27.672 1 98.62 215 ARG A CA 1
ATOM 1651 C C . ARG A 1 215 ? 19.875 1.531 -27.719 1 98.62 215 ARG A C 1
ATOM 1653 O O . ARG A 1 215 ? 20.25 2.502 -28.391 1 98.62 215 ARG A O 1
ATOM 1660 N N . HIS A 1 216 ? 18.766 1.574 -27.062 1 98.69 216 HIS A N 1
ATOM 1661 C CA . HIS A 1 216 ? 17.828 2.676 -27.188 1 98.69 216 HIS A CA 1
ATOM 1662 C C . HIS A 1 216 ? 17.797 3.535 -25.938 1 98.69 216 HIS A C 1
ATOM 1664 O O . HIS A 1 216 ? 16.906 4.379 -25.766 1 98.69 216 HIS A O 1
ATOM 1670 N N . ASN A 1 217 ? 18.719 3.297 -24.984 1 98.5 217 ASN A N 1
ATOM 1671 C CA . ASN A 1 217 ? 18.812 4.039 -23.734 1 98.5 217 ASN A CA 1
ATOM 1672 C C . ASN A 1 217 ? 17.516 3.947 -22.922 1 98.5 217 ASN A C 1
ATOM 1674 O O . ASN A 1 217 ? 17.016 4.957 -22.422 1 98.5 217 ASN A O 1
ATOM 1678 N N . ALA A 1 218 ? 16.859 2.826 -22.984 1 98.81 218 ALA A N 1
ATOM 1679 C CA . ALA A 1 218 ? 15.703 2.533 -22.156 1 98.81 218 ALA A CA 1
ATOM 1680 C C . ALA A 1 218 ? 16.109 1.771 -20.891 1 98.81 218 ALA A C 1
ATOM 1682 O O . ALA A 1 218 ? 17.078 1.014 -20.906 1 98.81 218 ALA A O 1
ATOM 1683 N N . LEU A 1 219 ? 15.438 1.994 -19.797 1 98.94 219 LEU A N 1
ATOM 1684 C CA . LEU A 1 219 ? 15.711 1.236 -18.578 1 98.94 219 LEU A CA 1
ATOM 1685 C C . LEU A 1 219 ? 15.008 -0.117 -18.609 1 98.94 219 LEU A C 1
ATOM 1687 O O . LEU A 1 219 ? 13.852 -0.211 -19.031 1 98.94 219 LEU A O 1
ATOM 1691 N N . LEU A 1 220 ? 15.719 -1.15 -18.281 1 98.94 220 LEU A N 1
ATOM 1692 C CA . LEU A 1 220 ? 15.141 -2.479 -18.109 1 98.94 220 LEU A CA 1
ATOM 1693 C C . LEU A 1 220 ? 14.695 -2.695 -16.656 1 98.94 220 LEU A C 1
ATOM 1695 O O . LEU A 1 220 ? 15.516 -2.625 -15.742 1 98.94 220 LEU A O 1
ATOM 1699 N N . ILE A 1 221 ? 13.422 -2.916 -16.469 1 98.94 221 ILE A N 1
ATOM 1700 C CA . ILE A 1 221 ? 12.828 -3.139 -15.156 1 98.94 221 ILE A CA 1
ATOM 1701 C C . ILE A 1 221 ? 12.43 -4.605 -15.008 1 98.94 221 ILE A C 1
ATOM 1703 O O . ILE A 1 221 ? 11.609 -5.109 -15.781 1 98.94 221 ILE A O 1
ATOM 1707 N N . PHE A 1 222 ? 13.008 -5.289 -14.047 1 98.94 222 PHE A N 1
ATOM 1708 C CA . PHE A 1 222 ? 12.547 -6.625 -13.695 1 98.94 222 PHE A CA 1
ATOM 1709 C C . PHE A 1 222 ? 11.547 -6.559 -12.547 1 98.94 222 PHE A C 1
ATOM 1711 O O . PHE A 1 222 ? 11.891 -6.152 -11.43 1 98.94 222 PHE A O 1
ATOM 1718 N N . ASP A 1 223 ? 10.32 -6.914 -12.875 1 98.94 223 ASP A N 1
ATOM 1719 C CA . ASP A 1 223 ? 9.32 -7.113 -11.828 1 98.94 223 ASP A CA 1
ATOM 1720 C C . ASP A 1 223 ? 9.477 -8.484 -11.172 1 98.94 223 ASP A C 1
ATOM 1722 O O . ASP A 1 223 ? 9.023 -9.492 -11.711 1 98.94 223 ASP A O 1
ATOM 1726 N N . GLU A 1 224 ? 10.086 -8.516 -10.039 1 98.88 224 GLU A N 1
ATOM 1727 C CA . GLU A 1 224 ? 10.336 -9.766 -9.32 1 98.88 224 GLU A CA 1
ATOM 1728 C C . GLU A 1 224 ? 9.531 -9.82 -8.023 1 98.88 224 GLU A C 1
ATOM 1730 O O . GLU A 1 224 ? 9.977 -10.406 -7.035 1 98.88 224 GLU A O 1
ATOM 1735 N N . VAL A 1 225 ? 8.383 -9.18 -8.07 1 98.88 225 VAL A N 1
ATOM 1736 C CA . VAL A 1 225 ? 7.469 -9.156 -6.93 1 98.88 225 VAL A CA 1
ATOM 1737 C C . VAL A 1 225 ? 7.094 -10.586 -6.535 1 98.88 225 VAL A C 1
ATOM 1739 O O . VAL A 1 225 ? 7.109 -10.93 -5.352 1 98.88 225 VAL A O 1
ATOM 1742 N N . GLN A 1 226 ? 6.797 -11.445 -7.484 1 98.69 226 GLN A N 1
ATOM 1743 C CA . GLN A 1 226 ? 6.371 -12.797 -7.16 1 98.69 226 GLN A CA 1
ATOM 1744 C C . GLN A 1 226 ? 7.547 -13.766 -7.199 1 98.69 226 GLN A C 1
ATOM 1746 O O . GLN A 1 226 ? 7.59 -14.734 -6.434 1 98.69 226 GLN A O 1
ATOM 1751 N N . THR A 1 227 ? 8.523 -13.531 -8.055 1 98.69 227 THR A N 1
ATOM 1752 C CA . THR A 1 227 ? 9.602 -14.484 -8.297 1 98.69 227 THR A CA 1
ATOM 1753 C C . THR A 1 227 ? 10.742 -14.281 -7.305 1 98.69 227 THR A C 1
ATOM 1755 O O . THR A 1 227 ? 11.633 -15.125 -7.191 1 98.69 227 THR A O 1
ATOM 1758 N N . GLY A 1 228 ? 10.734 -13.141 -6.605 1 98.75 228 GLY A N 1
ATOM 1759 C CA . GLY A 1 228 ? 11.883 -12.773 -5.793 1 98.75 228 GLY A CA 1
ATOM 1760 C C . GLY A 1 228 ? 11.898 -13.438 -4.434 1 98.75 228 GLY A C 1
ATOM 1761 O O . GLY A 1 228 ? 11.016 -14.242 -4.125 1 98.75 228 GLY A O 1
ATOM 1762 N N . VAL A 1 229 ? 12.945 -13.188 -3.746 1 98.88 229 VAL A N 1
ATOM 1763 C CA . VAL A 1 229 ? 13.188 -13.562 -2.357 1 98.88 229 VAL A CA 1
ATOM 1764 C C . VAL A 1 229 ? 13.133 -15.086 -2.211 1 98.88 229 VAL A C 1
ATOM 1766 O O . VAL A 1 229 ? 12.359 -15.609 -1.406 1 98.88 229 VAL A O 1
ATOM 1769 N N . GLY A 1 230 ? 13.797 -15.781 -3.029 1 98.94 230 GLY A N 1
ATOM 1770 C CA . GLY A 1 230 ? 14.086 -17.203 -2.869 1 98.94 230 GLY A CA 1
ATOM 1771 C C . GLY A 1 230 ? 13.102 -18.094 -3.598 1 98.94 230 GLY A C 1
ATOM 1772 O O . GLY A 1 230 ? 13.289 -19.312 -3.672 1 98.94 230 GLY A O 1
ATOM 1773 N N . ARG A 1 231 ? 12.023 -17.547 -4.215 1 98.94 231 ARG A N 1
ATOM 1774 C CA . ARG A 1 231 ? 10.906 -18.281 -4.793 1 98.94 231 ARG A CA 1
ATOM 1775 C C . ARG A 1 231 ? 11.391 -19.266 -5.859 1 98.94 231 ARG A C 1
ATOM 1777 O O . ARG A 1 231 ? 10.867 -20.375 -5.977 1 98.94 231 ARG A O 1
ATOM 1784 N N . THR A 1 232 ? 12.5 -18.891 -6.594 1 98.69 232 THR A N 1
ATOM 1785 C CA . THR A 1 232 ? 12.922 -19.672 -7.754 1 98.69 232 THR A CA 1
ATOM 1786 C C . THR A 1 232 ? 14.156 -20.5 -7.422 1 98.69 232 THR A C 1
ATOM 1788 O O . THR A 1 232 ? 14.672 -21.219 -8.273 1 98.69 232 THR A O 1
ATOM 1791 N N . GLY A 1 233 ? 14.625 -20.406 -6.207 1 98.62 233 GLY A N 1
ATOM 1792 C CA . GLY A 1 233 ? 15.836 -21.109 -5.82 1 98.62 233 GLY A CA 1
ATOM 1793 C C . GLY A 1 233 ? 17.062 -20.234 -5.816 1 98.62 233 GLY A C 1
ATOM 1794 O O . GLY A 1 233 ? 18.141 -20.656 -5.375 1 98.62 233 GLY A O 1
ATOM 1795 N N . GLU A 1 234 ? 17 -19.062 -6.348 1 98.62 234 GLU A N 1
ATOM 1796 C CA . GLU A 1 234 ? 17.891 -17.938 -6.16 1 98.62 234 GLU A CA 1
ATOM 1797 C C . GLU A 1 234 ? 17.188 -16.781 -5.445 1 98.62 234 GLU A C 1
ATOM 1799 O O . GLU A 1 234 ? 15.961 -16.734 -5.395 1 98.62 234 GLU A O 1
ATOM 1804 N N . LEU A 1 235 ? 17.969 -15.898 -4.863 1 98.81 235 LEU A N 1
ATOM 1805 C CA . LEU A 1 235 ? 17.328 -14.781 -4.176 1 98.81 235 LEU A CA 1
ATOM 1806 C C . LEU A 1 235 ? 16.391 -14.039 -5.113 1 98.81 235 LEU A C 1
ATOM 1808 O O . LEU A 1 235 ? 15.273 -13.68 -4.723 1 98.81 235 LEU A O 1
ATOM 1812 N N . TYR A 1 236 ? 16.844 -13.781 -6.301 1 98.81 236 TYR A N 1
ATOM 1813 C CA . TYR A 1 236 ? 16.016 -13.234 -7.375 1 98.81 236 TYR A CA 1
ATOM 1814 C C . TYR A 1 236 ? 16.219 -14.016 -8.664 1 98.81 236 TYR A C 1
ATOM 1816 O O . TYR A 1 236 ? 17.297 -14.539 -8.93 1 98.81 236 TYR A O 1
ATOM 1824 N N . ALA A 1 237 ? 15.156 -14.039 -9.477 1 98.38 237 ALA A N 1
ATOM 1825 C CA . ALA A 1 237 ? 15.148 -14.852 -10.688 1 98.38 237 ALA A CA 1
ATOM 1826 C C . ALA A 1 237 ? 16.203 -14.375 -11.68 1 98.38 237 ALA A C 1
ATOM 1828 O O . ALA A 1 237 ? 16.766 -15.172 -12.43 1 98.38 237 ALA A O 1
ATOM 1829 N N . CYS A 1 238 ? 16.484 -13.086 -11.703 1 97.25 238 CYS A N 1
ATOM 1830 C CA . CYS A 1 238 ? 17.453 -12.547 -12.633 1 97.25 238 CYS A CA 1
ATOM 1831 C C . CYS A 1 238 ? 18.812 -13.227 -12.469 1 97.25 238 CYS A C 1
ATOM 1833 O O . CYS A 1 238 ? 19.578 -13.32 -13.43 1 97.25 238 CYS A O 1
ATOM 1835 N N . MET A 1 239 ? 19.109 -13.789 -11.328 1 97.62 239 MET A N 1
ATOM 1836 C CA . MET A 1 239 ? 20.375 -14.438 -11.023 1 97.62 239 MET A CA 1
ATOM 1837 C C . MET A 1 239 ? 20.5 -15.758 -11.766 1 97.62 239 MET A C 1
ATOM 1839 O O . MET A 1 239 ? 21.609 -16.234 -12 1 97.62 239 MET A O 1
ATOM 1843 N N . HIS A 1 240 ? 19.359 -16.406 -12.125 1 96.75 240 HIS A N 1
ATOM 1844 C CA . HIS A 1 240 ? 19.375 -17.578 -12.977 1 96.75 240 HIS A CA 1
ATOM 1845 C C . HIS A 1 240 ? 19.766 -17.219 -14.406 1 96.75 240 HIS A C 1
ATOM 1847 O O . HIS A 1 240 ? 20.438 -18.016 -15.086 1 96.75 240 HIS A O 1
ATOM 1853 N N . TYR A 1 241 ? 19.328 -16.047 -14.836 1 96.81 241 TYR A N 1
ATOM 1854 C CA . TYR A 1 241 ? 19.391 -15.695 -16.25 1 96.81 241 TYR A CA 1
ATOM 1855 C C . TYR A 1 241 ? 20.703 -15 -16.578 1 96.81 241 TYR A C 1
ATOM 1857 O O . TYR A 1 241 ? 21.094 -14.922 -17.75 1 96.81 241 TYR A O 1
ATOM 1865 N N . GLY A 1 242 ? 21.359 -14.461 -15.586 1 95.75 242 GLY A N 1
ATOM 1866 C CA . GLY A 1 242 ? 22.594 -13.719 -15.82 1 95.75 242 GLY A CA 1
ATOM 1867 C C . GLY A 1 242 ? 22.359 -12.375 -16.484 1 95.75 242 GLY A C 1
ATOM 1868 O O . GLY A 1 242 ? 23.234 -11.852 -17.172 1 95.75 242 GLY A O 1
ATOM 1869 N N . VAL A 1 243 ? 21.188 -11.883 -16.516 1 97.94 243 VAL A N 1
ATOM 1870 C CA . VAL A 1 243 ? 20.812 -10.57 -17.031 1 97.94 243 VAL A CA 1
ATOM 1871 C C . VAL A 1 243 ? 20.531 -9.609 -15.875 1 97.94 243 VAL A C 1
ATOM 1873 O O . VAL A 1 243 ? 19.719 -9.891 -15.008 1 97.94 243 VAL A O 1
ATOM 1876 N N . THR A 1 244 ? 21.234 -8.523 -15.797 1 98 244 THR A N 1
ATOM 1877 C CA . THR A 1 244 ? 21.062 -7.535 -14.734 1 98 244 THR A CA 1
ATOM 1878 C C . THR A 1 244 ? 20.141 -6.402 -15.18 1 98 244 THR A C 1
ATOM 1880 O O . THR A 1 244 ? 20.406 -5.75 -16.203 1 98 244 THR A O 1
ATOM 1883 N N . PRO A 1 245 ? 19.062 -6.176 -14.484 1 98.75 245 PRO A N 1
ATOM 1884 C CA . PRO A 1 245 ? 18.203 -5.035 -14.812 1 98.75 245 PRO A CA 1
ATOM 1885 C C . PRO A 1 245 ? 18.75 -3.715 -14.266 1 98.75 245 PRO A C 1
ATOM 1887 O O . PRO A 1 245 ? 19.734 -3.709 -13.516 1 98.75 245 PRO A O 1
ATOM 1890 N N . ASP A 1 246 ? 18.156 -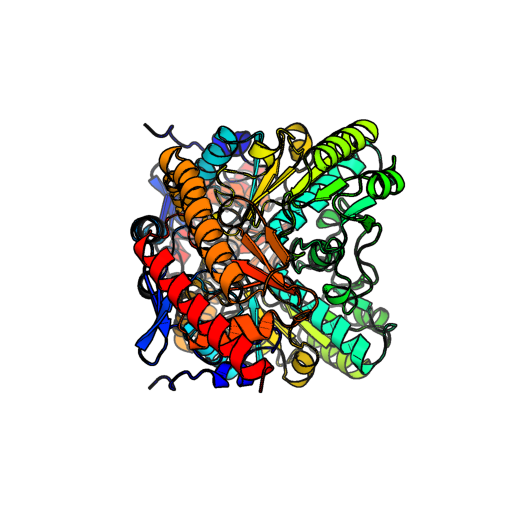2.551 -14.742 1 98.81 246 ASP A N 1
ATOM 1891 C CA . ASP A 1 246 ? 18.469 -1.246 -14.164 1 98.81 246 ASP A CA 1
ATOM 1892 C C . ASP A 1 246 ? 17.688 -1.021 -12.867 1 98.81 246 ASP A C 1
ATOM 1894 O O . ASP A 1 246 ? 18.156 -0.326 -11.969 1 98.81 246 ASP A O 1
ATOM 1898 N N . LEU A 1 247 ? 16.5 -1.537 -12.859 1 98.94 247 LEU A N 1
ATOM 1899 C CA . LEU A 1 247 ? 15.57 -1.46 -11.742 1 98.94 247 LEU A CA 1
ATOM 1900 C C . LEU A 1 247 ? 14.945 -2.824 -11.461 1 98.94 247 LEU A C 1
ATOM 1902 O O . LEU A 1 247 ? 14.633 -3.572 -12.391 1 98.94 247 LEU A O 1
ATOM 1906 N N . LEU A 1 248 ? 14.797 -3.158 -10.211 1 98.94 248 LEU A N 1
ATOM 1907 C CA . LEU A 1 248 ? 14.141 -4.391 -9.789 1 98.94 248 LEU A CA 1
ATOM 1908 C C . LEU A 1 248 ? 13.125 -4.113 -8.688 1 98.94 248 LEU A C 1
ATOM 1910 O O . LEU A 1 248 ? 13.438 -3.439 -7.703 1 98.94 248 LEU A O 1
ATOM 1914 N N . THR A 1 249 ? 11.914 -4.523 -8.906 1 98.94 249 THR A N 1
ATOM 1915 C CA . THR A 1 249 ? 10.883 -4.367 -7.883 1 98.94 249 THR A CA 1
ATOM 1916 C C . THR A 1 249 ? 10.656 -5.68 -7.137 1 98.94 249 THR A C 1
ATOM 1918 O O . THR A 1 249 ? 10.719 -6.758 -7.73 1 98.94 249 THR A O 1
ATOM 1921 N N . THR A 1 250 ? 10.469 -5.617 -5.848 1 98.94 250 THR A N 1
ATOM 1922 C CA . THR A 1 250 ? 10.312 -6.777 -4.977 1 98.94 250 THR A CA 1
ATOM 1923 C C . THR A 1 250 ? 9.25 -6.516 -3.914 1 98.94 250 THR A C 1
ATOM 1925 O O . THR A 1 250 ? 9.039 -5.371 -3.504 1 98.94 250 THR A O 1
ATOM 1928 N N . ALA A 1 251 ? 8.523 -7.5 -3.551 1 98.81 251 ALA A N 1
ATOM 1929 C CA . ALA A 1 251 ? 7.488 -7.465 -2.518 1 98.81 251 ALA A CA 1
ATOM 1930 C C . ALA A 1 251 ? 7.117 -8.875 -2.062 1 98.81 251 ALA A C 1
ATOM 1932 O O . ALA A 1 251 ? 7.992 -9.711 -1.831 1 98.81 251 ALA A O 1
ATOM 1933 N N . LYS A 1 252 ? 5.902 -9.141 -1.771 1 98.62 252 LYS A N 1
ATOM 1934 C CA . LYS A 1 252 ? 5.324 -10.43 -1.408 1 98.62 252 LYS A CA 1
ATOM 1935 C C . LYS A 1 252 ? 6.219 -11.172 -0.422 1 98.62 252 LYS A C 1
ATOM 1937 O O . LYS A 1 252 ? 6.285 -10.82 0.756 1 98.62 252 LYS A O 1
ATOM 1942 N N . ALA A 1 253 ? 7.02 -12.133 -0.89 1 98.81 253 ALA A N 1
ATOM 1943 C CA . ALA A 1 253 ? 7.871 -12.938 -0.023 1 98.81 253 ALA A CA 1
ATOM 1944 C C . ALA A 1 253 ? 8.75 -12.055 0.856 1 98.81 253 ALA A C 1
ATOM 1946 O O . ALA A 1 253 ? 9.117 -12.438 1.97 1 98.81 253 ALA A O 1
ATOM 1947 N N . LEU A 1 254 ? 9.039 -10.844 0.436 1 98.88 254 LEU A N 1
ATOM 1948 C CA . LEU A 1 254 ? 9.914 -9.93 1.151 1 98.88 254 LEU A CA 1
ATOM 1949 C C . LEU A 1 254 ? 9.414 -9.688 2.572 1 98.88 254 LEU A C 1
ATOM 1951 O O . LEU A 1 254 ? 10.211 -9.57 3.504 1 98.88 254 LEU A O 1
ATOM 1955 N N . GLY A 1 255 ? 8.117 -9.609 2.729 1 98.38 255 GLY A N 1
ATOM 1956 C CA . GLY A 1 255 ? 7.543 -9.305 4.027 1 98.38 255 GLY A CA 1
ATOM 1957 C C . GLY A 1 255 ? 7.062 -10.539 4.77 1 98.38 255 GLY A C 1
ATOM 1958 O O . GLY A 1 255 ? 6.664 -10.461 5.934 1 98.38 255 GLY A O 1
ATOM 1959 N N . GLY A 1 256 ? 6.973 -11.711 4.055 1 98 256 GLY A N 1
ATOM 1960 C CA . GLY A 1 256 ? 6.535 -12.953 4.684 1 98 256 GLY A CA 1
ATOM 1961 C C . GLY A 1 256 ? 5.145 -12.859 5.281 1 98 256 GLY A C 1
ATOM 1962 O O . GLY A 1 256 ? 4.855 -13.484 6.301 1 98 256 GLY A O 1
ATOM 1963 N N . GLY A 1 257 ? 4.344 -12.094 4.824 1 97.38 257 GLY A N 1
ATOM 1964 C CA . GLY A 1 257 ? 3.002 -11.891 5.34 1 97.38 257 GLY A CA 1
ATOM 1965 C C . GLY A 1 257 ? 2.711 -10.445 5.695 1 97.38 257 GLY A C 1
ATOM 1966 O O . GLY A 1 257 ? 1.55 -10.047 5.793 1 97.38 257 GLY A O 1
ATOM 1967 N N . PHE A 1 258 ? 3.721 -9.664 5.957 1 98.25 258 PHE A N 1
ATOM 1968 C CA . PHE A 1 258 ? 3.596 -8.25 6.258 1 98.25 258 PHE A CA 1
ATOM 1969 C C . PHE A 1 258 ? 3.68 -7.414 4.984 1 98.25 258 PHE A C 1
ATOM 1971 O O . PHE A 1 258 ? 4.516 -7.676 4.117 1 98.25 258 PHE A O 1
ATOM 1978 N N . PRO A 1 259 ? 2.812 -6.387 4.816 1 98.06 259 PRO A N 1
ATOM 1979 C CA . PRO A 1 259 ? 2.867 -5.559 3.607 1 98.06 259 PRO A CA 1
ATOM 1980 C C . PRO A 1 259 ? 4.176 -4.781 3.484 1 98.06 259 PRO A C 1
ATOM 1982 O O . PRO A 1 259 ? 4.484 -3.947 4.34 1 98.06 259 PRO A O 1
ATOM 1985 N N . VAL A 1 260 ? 4.961 -5.047 2.451 1 98.5 260 VAL A N 1
ATOM 1986 C CA . VAL A 1 260 ? 6.199 -4.328 2.166 1 98.5 260 VAL A CA 1
ATOM 1987 C C . VAL A 1 260 ? 6.598 -4.539 0.708 1 98.5 260 VAL A C 1
ATOM 1989 O O . VAL A 1 260 ? 6.309 -5.59 0.125 1 98.5 260 VAL A O 1
ATOM 1992 N N . GLY A 1 261 ? 7.066 -3.596 0.047 1 98.69 261 GLY A N 1
ATOM 1993 C CA . GLY A 1 261 ? 7.688 -3.621 -1.267 1 98.69 261 GLY A CA 1
ATOM 1994 C C . GLY A 1 261 ? 8.93 -2.75 -1.356 1 98.69 261 GLY A C 1
ATOM 1995 O O . GLY A 1 261 ? 9.219 -1.977 -0.442 1 98.69 261 GLY A O 1
ATOM 1996 N N . ALA A 1 262 ? 9.664 -2.893 -2.389 1 98.94 262 ALA A N 1
ATOM 1997 C CA . ALA A 1 262 ? 10.859 -2.082 -2.564 1 98.94 262 ALA A CA 1
ATOM 1998 C C . ALA A 1 262 ? 11.227 -1.953 -4.039 1 98.94 262 ALA A C 1
ATOM 2000 O O . ALA A 1 262 ? 10.883 -2.818 -4.848 1 98.94 262 ALA A O 1
ATOM 2001 N N . LEU A 1 263 ? 11.805 -0.894 -4.371 1 98.94 263 LEU A N 1
ATOM 2002 C CA . LEU A 1 263 ? 12.492 -0.662 -5.637 1 98.94 263 LEU A CA 1
ATOM 2003 C C . LEU A 1 263 ? 14.008 -0.652 -5.441 1 98.94 263 LEU A C 1
ATOM 2005 O O . LEU A 1 263 ? 14.523 0.129 -4.641 1 98.94 263 LEU A O 1
ATOM 2009 N N . LEU A 1 264 ? 14.688 -1.583 -6.008 1 98.94 264 LEU A N 1
ATOM 2010 C CA . LEU A 1 264 ? 16.141 -1.615 -6.074 1 98.94 264 LEU A CA 1
ATOM 2011 C C . LEU A 1 264 ? 16.656 -0.936 -7.344 1 98.94 264 LEU A C 1
ATOM 2013 O O . LEU A 1 264 ? 16.125 -1.184 -8.438 1 98.94 264 LEU A O 1
ATOM 2017 N N . ALA A 1 265 ? 17.625 -0.094 -7.234 1 98.88 265 ALA A N 1
ATOM 2018 C CA . ALA A 1 265 ? 18.078 0.685 -8.383 1 98.88 265 ALA A CA 1
ATOM 2019 C C . ALA A 1 265 ? 19.594 0.9 -8.336 1 98.88 265 ALA A C 1
ATOM 2021 O O . ALA A 1 265 ? 20.188 0.923 -7.254 1 98.88 265 ALA A O 1
ATOM 2022 N N . THR A 1 266 ? 20.203 1.062 -9.508 1 98.38 266 THR A N 1
ATOM 2023 C CA . THR A 1 266 ? 21.578 1.562 -9.57 1 98.38 266 THR A CA 1
ATOM 2024 C C . THR A 1 266 ? 21.641 3.027 -9.148 1 98.38 266 THR A C 1
ATOM 2026 O O . THR A 1 266 ? 20.625 3.736 -9.203 1 98.38 266 THR A O 1
ATOM 2029 N N . GLU A 1 267 ? 22.797 3.428 -8.727 1 98 267 GLU A N 1
ATOM 2030 C CA . GLU A 1 267 ? 22.984 4.824 -8.352 1 98 267 GLU A CA 1
ATOM 2031 C C . GLU A 1 267 ? 22.656 5.762 -9.508 1 98 267 GLU A C 1
ATOM 2033 O O . GLU A 1 267 ? 22.031 6.809 -9.312 1 98 267 GLU A O 1
ATOM 2038 N N . GLU A 1 268 ? 23.062 5.402 -10.68 1 97.75 268 GLU A N 1
ATOM 2039 C CA . GLU A 1 268 ? 22.812 6.227 -11.852 1 97.75 268 GLU A CA 1
ATOM 2040 C C . GLU A 1 268 ? 21.328 6.477 -12.047 1 97.75 268 GLU A C 1
ATOM 2042 O O . GLU A 1 268 ? 20.906 7.617 -12.266 1 97.75 268 GLU A O 1
ATOM 2047 N N . CYS A 1 269 ? 20.516 5.441 -11.984 1 98.19 269 CYS A N 1
ATOM 2048 C CA . CYS A 1 269 ? 19.078 5.562 -12.18 1 98.19 269 CYS A CA 1
ATOM 2049 C C . CYS A 1 269 ? 18.438 6.312 -11.016 1 98.19 269 CYS A C 1
ATOM 2051 O O . CYS A 1 269 ? 17.578 7.176 -11.227 1 98.19 269 CYS A O 1
ATOM 2053 N N . ALA A 1 270 ? 18.859 6.004 -9.773 1 98 270 ALA A N 1
ATOM 2054 C CA . ALA A 1 270 ? 18.25 6.531 -8.555 1 98 270 ALA A CA 1
ATOM 2055 C C . ALA A 1 270 ? 18.531 8.031 -8.406 1 98 270 ALA A C 1
ATOM 2057 O O . ALA A 1 270 ? 17.766 8.742 -7.762 1 98 270 ALA A O 1
ATOM 2058 N N . SER A 1 271 ? 19.547 8.531 -9.008 1 96.38 271 SER A N 1
ATOM 2059 C CA . SER A 1 271 ? 20.062 9.883 -8.773 1 96.38 271 SER A CA 1
ATOM 2060 C C . SER A 1 271 ? 19.062 10.938 -9.25 1 96.38 271 SER A C 1
ATOM 2062 O O . SER A 1 271 ? 19.109 12.086 -8.805 1 96.38 271 SER A O 1
ATOM 2064 N N . VAL A 1 272 ? 18.156 10.586 -10.148 1 97.69 272 VAL A N 1
ATOM 2065 C CA . VAL A 1 272 ? 17.203 11.562 -10.672 1 97.69 272 VAL A CA 1
ATOM 2066 C C . VAL A 1 272 ? 16.094 11.805 -9.656 1 97.69 272 VAL A C 1
ATOM 2068 O O . VAL A 1 272 ? 15.375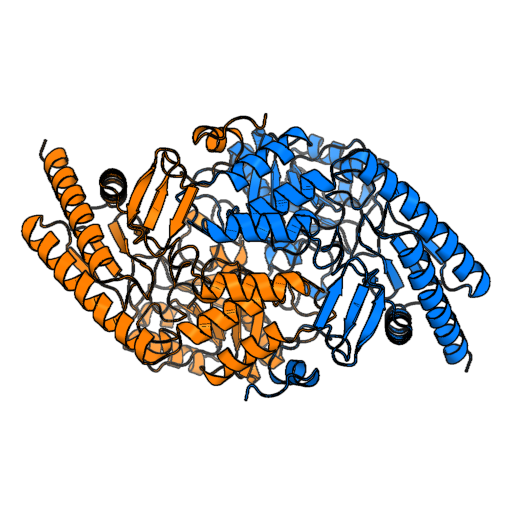 12.805 -9.734 1 97.69 272 VAL A O 1
ATOM 2071 N N . MET A 1 273 ? 15.953 10.852 -8.75 1 97.88 273 MET A N 1
ATOM 2072 C CA . MET A 1 273 ? 14.961 10.992 -7.691 1 97.88 273 MET A CA 1
ATOM 2073 C C . MET A 1 273 ? 15.5 11.836 -6.543 1 97.88 273 MET A C 1
ATOM 2075 O O . MET A 1 273 ? 16.391 11.398 -5.812 1 97.88 273 MET A O 1
ATOM 2079 N N . THR A 1 274 ? 14.984 13.039 -6.367 1 97.44 274 THR A N 1
ATOM 2080 C CA . THR A 1 274 ? 15.469 13.969 -5.352 1 97.44 274 THR A CA 1
ATOM 2081 C C . THR A 1 274 ? 14.398 14.211 -4.289 1 97.44 274 THR A C 1
ATOM 2083 O O . THR A 1 274 ? 13.281 13.703 -4.398 1 97.44 274 THR A O 1
ATOM 2086 N N . VAL A 1 275 ? 14.727 14.906 -3.287 1 96.88 275 VAL A N 1
ATOM 2087 C CA . VAL A 1 275 ? 13.828 15.164 -2.166 1 96.88 275 VAL A CA 1
ATOM 2088 C C . VAL A 1 275 ? 12.492 15.703 -2.684 1 96.88 275 VAL A C 1
ATOM 2090 O O . VAL A 1 275 ? 12.461 16.672 -3.449 1 96.88 275 VAL A O 1
ATOM 2093 N N . GLY A 1 276 ? 11.414 15 -2.314 1 95.19 276 GLY A N 1
ATOM 2094 C CA . GLY A 1 276 ? 10.078 15.461 -2.664 1 95.19 276 GLY A CA 1
ATOM 2095 C C . GLY A 1 276 ? 9.555 14.859 -3.953 1 95.19 276 GLY A C 1
ATOM 2096 O O . GLY A 1 276 ? 8.359 14.922 -4.234 1 95.19 276 GLY A O 1
ATOM 2097 N N . THR A 1 277 ? 10.359 14.203 -4.777 1 96.75 277 THR A N 1
ATOM 2098 C CA . THR A 1 277 ? 9.984 13.703 -6.094 1 96.75 277 THR A CA 1
ATOM 2099 C C . THR A 1 277 ? 8.969 12.562 -5.969 1 96.75 277 THR A C 1
ATOM 2101 O O . THR A 1 277 ? 8.125 12.383 -6.844 1 96.75 277 THR A O 1
ATOM 2104 N N . HIS A 1 278 ? 9.125 11.812 -4.961 1 97.62 278 HIS A N 1
ATOM 2105 C CA . HIS A 1 278 ? 8.258 10.672 -4.691 1 97.62 278 HIS A CA 1
ATOM 2106 C C . HIS A 1 278 ? 8.18 10.383 -3.197 1 97.62 278 HIS A C 1
ATOM 2108 O O . HIS A 1 278 ? 8.727 11.133 -2.385 1 97.62 278 HIS A O 1
ATOM 2114 N N . GLY A 1 279 ? 7.309 9.438 -2.869 1 96.88 279 GLY A N 1
ATOM 2115 C CA . GLY A 1 279 ? 7.203 9.078 -1.465 1 96.88 279 GLY A CA 1
ATOM 2116 C C . GLY A 1 279 ? 5.996 8.211 -1.163 1 96.88 279 GLY A C 1
ATOM 2117 O O . GLY A 1 279 ? 5.172 7.957 -2.043 1 96.88 279 GLY A O 1
ATOM 2118 N N . THR A 1 280 ? 5.949 7.734 -0.011 1 97.25 280 THR A N 1
ATOM 2119 C CA . THR A 1 280 ? 4.859 6.961 0.575 1 97.25 280 THR A CA 1
ATOM 2120 C C . THR A 1 280 ? 4.895 7.047 2.098 1 97.25 280 THR A C 1
ATOM 2122 O O . THR A 1 280 ? 5.973 7.047 2.701 1 97.25 280 THR A O 1
ATOM 2125 N N . THR A 1 281 ? 3.783 7.152 2.729 1 96.38 281 THR A N 1
ATOM 2126 C CA . THR A 1 281 ? 3.684 7.398 4.164 1 96.38 281 THR A CA 1
ATOM 2127 C C . THR A 1 281 ? 4.301 6.25 4.953 1 96.38 281 THR A C 1
ATOM 2129 O O . THR A 1 281 ? 5.094 6.477 5.871 1 96.38 281 THR A O 1
ATOM 2132 N N . TYR A 1 282 ? 4.074 5.035 4.551 1 96.25 282 TYR A N 1
ATOM 2133 C CA . TYR A 1 282 ? 4.402 3.879 5.375 1 96.25 282 TYR A CA 1
ATOM 2134 C C . TYR A 1 282 ? 5.707 3.236 4.914 1 96.25 282 TYR A C 1
ATOM 2136 O O . TYR A 1 282 ? 6.223 2.324 5.566 1 96.25 282 TYR A O 1
ATOM 2144 N N . GLY A 1 283 ? 6.148 3.66 3.723 1 96.94 283 GLY A N 1
ATOM 2145 C CA . GLY A 1 283 ? 7.324 3.006 3.17 1 96.94 283 GLY A CA 1
ATOM 2146 C C . GLY A 1 283 ? 8.531 3.074 4.086 1 96.94 283 GLY A C 1
ATOM 2147 O O . GLY A 1 283 ? 8.922 4.156 4.531 1 96.94 283 GLY A O 1
ATOM 2148 N N . GLY A 1 284 ? 9.086 1.939 4.43 1 97.62 284 GLY A N 1
ATOM 2149 C CA . GLY A 1 284 ? 10.273 1.887 5.266 1 97.62 284 GLY A CA 1
ATOM 2150 C C . GLY A 1 284 ? 9.969 1.973 6.75 1 97.62 284 GLY A C 1
ATOM 2151 O O . GLY A 1 284 ? 10.852 2.258 7.559 1 97.62 284 GLY A O 1
ATOM 2152 N N . ASN A 1 285 ? 8.688 1.794 7.125 1 98.12 285 ASN A N 1
ATOM 2153 C CA . ASN A 1 285 ? 8.398 1.792 8.555 1 98.12 285 ASN A CA 1
ATOM 2154 C C . ASN A 1 285 ? 9.164 0.691 9.281 1 98.12 285 ASN A C 1
ATOM 2156 O O . ASN A 1 285 ? 9.43 -0.367 8.711 1 98.12 285 ASN A O 1
ATOM 2160 N N . PRO A 1 286 ? 9.5 0.931 10.531 1 98.44 286 PRO A N 1
ATOM 2161 C CA . PRO A 1 286 ? 10.383 0.009 11.25 1 98.44 286 PRO A CA 1
ATOM 2162 C C . PRO A 1 286 ? 9.758 -1.37 11.445 1 98.44 286 PRO A C 1
ATOM 2164 O O . PRO A 1 286 ? 10.469 -2.377 11.461 1 98.44 286 PRO A O 1
ATOM 2167 N N . LEU A 1 287 ? 8.445 -1.5 11.609 1 98.19 287 LEU A N 1
ATOM 2168 C CA . LEU A 1 287 ? 7.789 -2.785 11.82 1 98.19 287 LEU A CA 1
ATOM 2169 C C . LEU A 1 287 ? 7.996 -3.701 10.617 1 98.19 287 LEU A C 1
ATOM 2171 O O . LEU A 1 287 ? 8.492 -4.82 10.766 1 98.19 287 LEU A O 1
ATOM 2175 N N . ALA A 1 288 ? 7.625 -3.221 9.438 1 98.5 288 ALA A N 1
ATOM 2176 C CA . ALA A 1 288 ? 7.781 -3.98 8.195 1 98.5 288 ALA A CA 1
ATOM 2177 C C . ALA A 1 288 ? 9.25 -4.293 7.93 1 98.5 288 ALA A C 1
ATOM 2179 O O . ALA A 1 288 ? 9.586 -5.398 7.492 1 98.5 288 ALA A O 1
ATOM 2180 N N . SER A 1 289 ? 10.102 -3.303 8.188 1 98.81 289 SER A N 1
ATOM 2181 C CA . SER A 1 289 ? 11.523 -3.436 7.871 1 98.81 289 SER A CA 1
ATOM 2182 C C . SER A 1 289 ? 12.188 -4.48 8.758 1 98.81 289 SER A C 1
ATOM 2184 O O . SER A 1 289 ? 13.062 -5.223 8.305 1 98.81 289 SER A O 1
ATOM 2186 N N . ALA A 1 290 ? 11.773 -4.508 10.031 1 98.81 290 ALA A N 1
ATOM 2187 C CA . ALA A 1 290 ? 12.312 -5.512 10.945 1 98.81 290 ALA A CA 1
ATOM 2188 C C . ALA A 1 290 ? 11.922 -6.922 10.5 1 98.81 290 ALA A C 1
ATOM 2190 O O . ALA A 1 290 ? 12.758 -7.828 10.492 1 98.81 290 ALA A O 1
ATOM 2191 N N . VAL A 1 291 ? 10.68 -7.074 10.133 1 98.81 291 VAL A N 1
ATOM 2192 C CA . VAL A 1 291 ? 10.172 -8.367 9.68 1 98.81 291 VAL A CA 1
ATOM 2193 C C . VAL A 1 291 ? 10.883 -8.781 8.391 1 98.81 291 VAL A C 1
ATOM 2195 O O . VAL A 1 291 ? 11.391 -9.898 8.289 1 98.81 291 VAL A O 1
ATOM 2198 N N . ALA A 1 292 ? 10.953 -7.875 7.445 1 98.94 292 ALA A N 1
ATOM 2199 C CA . ALA A 1 292 ? 11.57 -8.164 6.156 1 98.94 292 ALA A CA 1
ATOM 2200 C C . ALA A 1 292 ? 13.055 -8.492 6.32 1 98.94 292 ALA A C 1
ATOM 2202 O O . ALA A 1 292 ? 13.594 -9.336 5.602 1 98.94 292 ALA A O 1
ATOM 2203 N N . GLY A 1 293 ? 13.711 -7.746 7.227 1 98.88 293 GLY A N 1
ATOM 2204 C CA . GLY A 1 293 ? 15.102 -8.07 7.52 1 98.88 293 GLY A CA 1
ATOM 2205 C C . GLY A 1 293 ? 15.289 -9.508 7.98 1 98.88 293 GLY A C 1
ATOM 2206 O O . GLY A 1 293 ? 16.203 -10.195 7.527 1 98.88 293 GLY A O 1
ATOM 2207 N N . LYS A 1 294 ? 14.414 -9.93 8.875 1 98.88 294 LYS A N 1
ATOM 2208 C CA . LYS A 1 294 ? 14.477 -11.297 9.375 1 98.88 294 LYS A CA 1
ATOM 2209 C C . LYS A 1 294 ? 14.156 -12.305 8.273 1 98.88 294 LYS A C 1
ATOM 2211 O O . LYS A 1 294 ? 14.781 -13.359 8.195 1 98.88 294 LYS A O 1
ATOM 2216 N N . VAL A 1 295 ? 13.227 -12 7.426 1 98.94 295 VAL A N 1
ATOM 2217 C CA . VAL A 1 295 ? 12.891 -12.844 6.289 1 98.94 295 VAL A CA 1
ATOM 2218 C C . VAL A 1 295 ? 14.133 -13.07 5.43 1 98.94 295 VAL A C 1
ATOM 2220 O O . VAL A 1 295 ? 14.461 -14.203 5.082 1 98.94 295 VAL A O 1
ATOM 2223 N N . LEU A 1 296 ? 14.82 -12.008 5.094 1 98.88 296 LEU A N 1
ATOM 2224 C CA . LEU A 1 296 ? 16 -12.117 4.246 1 98.88 296 LEU A CA 1
ATOM 2225 C C . LEU A 1 296 ? 17.078 -12.953 4.922 1 98.88 296 LEU A C 1
ATOM 2227 O O . LEU A 1 296 ? 17.766 -13.734 4.27 1 98.88 296 LEU A O 1
ATOM 2231 N N . ASP A 1 297 ? 17.219 -12.742 6.258 1 98.75 297 ASP A N 1
ATOM 2232 C CA . ASP A 1 297 ? 18.203 -13.523 7 1 98.75 297 ASP A CA 1
ATOM 2233 C C . ASP A 1 297 ? 17.938 -15.016 6.871 1 98.75 297 ASP A C 1
ATOM 2235 O O . ASP A 1 297 ? 18.875 -15.812 6.746 1 98.75 297 ASP A O 1
ATOM 2239 N N . LEU A 1 298 ? 16.688 -15.375 6.898 1 98.88 298 LEU A N 1
ATOM 2240 C CA . LEU A 1 298 ? 16.297 -16.781 6.934 1 98.88 298 LEU A CA 1
ATOM 2241 C C . LEU A 1 298 ? 16.312 -17.375 5.531 1 98.88 298 LEU A C 1
ATOM 2243 O O . LEU A 1 298 ? 16.594 -18.578 5.363 1 98.88 298 LEU A O 1
ATOM 2247 N N . ILE A 1 299 ? 16.078 -16.594 4.508 1 98.88 299 ILE A N 1
ATOM 2248 C CA . ILE A 1 299 ? 15.883 -17.125 3.166 1 98.88 299 ILE A CA 1
ATOM 2249 C C . ILE A 1 299 ? 17.203 -17.078 2.391 1 98.88 299 ILE A C 1
ATOM 2251 O O . ILE A 1 299 ? 17.531 -18.016 1.662 1 98.88 299 ILE A O 1
ATOM 2255 N N . ASN A 1 300 ? 17.969 -15.93 2.547 1 98.81 300 ASN A N 1
ATOM 2256 C CA . ASN A 1 300 ? 19.156 -15.734 1.737 1 98.81 300 ASN A CA 1
ATOM 2257 C C . ASN A 1 300 ? 20.344 -16.531 2.287 1 98.81 300 ASN A C 1
ATOM 2259 O O . ASN A 1 300 ? 21.375 -15.945 2.631 1 98.81 300 ASN A O 1
ATOM 2263 N N . THR A 1 301 ? 20.203 -17.797 2.324 1 98.75 301 THR A N 1
ATOM 2264 C CA . THR A 1 301 ? 21.234 -18.766 2.689 1 98.75 301 THR A CA 1
ATOM 2265 C C . THR A 1 301 ? 21.344 -19.875 1.647 1 98.75 301 THR A C 1
ATOM 2267 O O . THR A 1 301 ? 20.344 -20.234 1.03 1 98.75 301 THR A O 1
ATOM 2270 N N . PRO A 1 302 ? 22.547 -20.375 1.445 1 98.31 302 PRO A N 1
ATOM 2271 C CA . PRO A 1 302 ? 22.672 -21.484 0.505 1 98.31 302 PRO A CA 1
ATOM 2272 C C . PRO A 1 302 ? 21.781 -22.672 0.857 1 98.31 302 PRO A C 1
ATOM 2274 O O . PRO A 1 302 ? 21.219 -23.312 -0.035 1 98.31 302 PRO A O 1
ATOM 2277 N N . GLU A 1 303 ? 21.625 -22.953 2.127 1 98.62 303 GLU A N 1
ATOM 2278 C CA . GLU A 1 303 ? 20.812 -24.062 2.58 1 98.62 303 GLU A CA 1
ATOM 2279 C C . GLU A 1 303 ? 19.359 -23.891 2.156 1 98.62 303 GLU A C 1
ATOM 2281 O O . GLU A 1 303 ? 18.75 -24.812 1.6 1 98.62 303 GLU A O 1
ATOM 2286 N N . MET A 1 304 ? 18.797 -22.797 2.406 1 98.81 304 MET A N 1
ATOM 2287 C CA . MET A 1 304 ? 17.406 -22.531 2.047 1 98.81 304 MET A CA 1
ATOM 2288 C C . MET A 1 304 ? 17.219 -22.531 0.532 1 98.81 304 MET A C 1
ATOM 2290 O O . MET A 1 304 ? 16.312 -23.172 0.011 1 98.81 304 MET A O 1
ATOM 2294 N N . LEU A 1 305 ? 18.062 -21.844 -0.193 1 98.81 305 LEU A N 1
ATOM 2295 C CA . LEU A 1 305 ? 17.938 -21.688 -1.637 1 98.81 305 LEU A CA 1
ATOM 2296 C C . LEU A 1 305 ? 18.109 -23.031 -2.346 1 98.81 305 LEU A C 1
ATOM 2298 O O . LEU A 1 305 ? 17.359 -23.359 -3.262 1 98.81 305 LEU A O 1
ATOM 2302 N N . ASN A 1 306 ? 19.078 -23.812 -1.94 1 98.62 306 ASN A N 1
ATOM 2303 C CA . ASN A 1 306 ? 19.234 -25.156 -2.479 1 98.62 306 ASN A CA 1
ATOM 2304 C C . ASN A 1 306 ? 18.047 -26.047 -2.104 1 98.62 306 ASN A C 1
ATOM 2306 O O . ASN A 1 306 ? 17.656 -26.906 -2.881 1 98.62 306 ASN A O 1
ATOM 2310 N N . GLY A 1 307 ? 17.578 -25.844 -0.903 1 98.81 307 GLY A N 1
ATOM 2311 C CA . GLY A 1 307 ? 16.391 -26.562 -0.472 1 98.81 307 GLY A CA 1
ATOM 2312 C C . GLY A 1 307 ? 15.18 -26.312 -1.363 1 98.81 307 GLY A C 1
ATOM 2313 O O . GLY A 1 307 ? 14.383 -27.219 -1.603 1 98.81 307 GLY A O 1
ATOM 2314 N N . VAL A 1 308 ? 15.047 -25.094 -1.822 1 98.88 308 VAL A N 1
ATOM 2315 C CA . VAL A 1 308 ? 13.961 -24.75 -2.727 1 98.88 308 VAL A CA 1
ATOM 2316 C C . VAL A 1 308 ? 14.055 -25.578 -4.004 1 98.88 308 VAL A C 1
ATOM 2318 O O . VAL A 1 308 ? 13.047 -26.078 -4.508 1 98.88 308 VAL A O 1
ATOM 2321 N N . LYS A 1 309 ? 15.242 -25.781 -4.531 1 98.44 309 LYS A N 1
ATOM 2322 C CA . LYS A 1 309 ? 15.461 -26.594 -5.727 1 98.44 309 LYS A CA 1
ATOM 2323 C C . LYS A 1 309 ? 15.102 -28.047 -5.48 1 98.44 309 LYS A C 1
ATOM 2325 O O . LYS A 1 309 ? 14.516 -28.703 -6.344 1 98.44 309 LYS A O 1
ATOM 2330 N N . GLN A 1 310 ? 15.469 -28.516 -4.352 1 98.56 310 GLN A N 1
ATOM 2331 C CA . GLN A 1 310 ? 15.141 -29.891 -3.986 1 98.56 310 GLN A CA 1
ATOM 2332 C C . GLN A 1 310 ? 13.633 -30.078 -3.877 1 98.56 310 GLN A C 1
ATOM 2334 O O . GLN A 1 310 ? 13.086 -31.078 -4.371 1 98.56 310 GLN A O 1
ATOM 2339 N N . ARG A 1 311 ? 13 -29.219 -3.189 1 98.81 311 ARG A N 1
ATOM 2340 C CA . ARG A 1 311 ? 11.555 -29.297 -3.008 1 98.81 311 ARG A CA 1
ATOM 2341 C C . ARG A 1 311 ? 10.828 -29.156 -4.34 1 98.81 311 ARG A C 1
ATOM 2343 O O . ARG A 1 311 ? 9.781 -29.766 -4.547 1 98.81 311 ARG A O 1
ATOM 2350 N N . HIS A 1 312 ? 11.398 -28.297 -5.215 1 98.75 312 HIS A N 1
ATOM 2351 C CA . HIS A 1 312 ? 10.891 -28.25 -6.578 1 98.75 312 HIS A CA 1
ATOM 2352 C C . HIS A 1 312 ? 10.82 -29.641 -7.191 1 98.75 312 HIS A C 1
ATOM 2354 O O . HIS A 1 312 ? 9.812 -30.016 -7.793 1 98.75 312 HIS A O 1
ATOM 2360 N N . ASP A 1 313 ? 11.875 -30.406 -7.059 1 98.5 313 ASP A N 1
ATOM 2361 C CA . ASP A 1 313 ? 11.945 -31.75 -7.629 1 98.5 313 ASP A CA 1
ATOM 2362 C C . ASP A 1 313 ? 10.891 -32.656 -7.012 1 98.5 313 ASP A C 1
ATOM 2364 O O . ASP A 1 313 ? 10.297 -33.469 -7.707 1 98.5 313 ASP A O 1
ATOM 2368 N N . TRP A 1 314 ? 10.672 -32.5 -5.629 1 98.62 314 TRP A N 1
ATOM 2369 C CA . TRP A 1 314 ? 9.617 -33.281 -4.977 1 98.62 314 TRP A CA 1
ATOM 2370 C C . TRP A 1 314 ? 8.273 -33.031 -5.648 1 98.62 314 TRP A C 1
ATOM 2372 O O . TRP A 1 314 ? 7.543 -33.969 -5.957 1 98.62 314 TRP A O 1
ATOM 2382 N N . PHE A 1 315 ? 7.941 -31.766 -5.891 1 98.88 315 PHE A N 1
ATOM 2383 C CA . PHE A 1 315 ? 6.66 -31.391 -6.473 1 98.88 315 PHE A CA 1
ATOM 2384 C C . PHE A 1 315 ? 6.535 -31.922 -7.898 1 98.88 315 PHE A C 1
ATOM 2386 O O . PHE A 1 315 ? 5.539 -32.562 -8.242 1 98.88 315 PHE A O 1
ATOM 2393 N N . VAL A 1 316 ? 7.52 -31.656 -8.719 1 98.62 316 VAL A N 1
ATOM 2394 C CA . VAL A 1 316 ? 7.461 -31.969 -10.141 1 98.62 316 VAL A CA 1
ATOM 2395 C C . VAL A 1 316 ? 7.336 -33.5 -10.32 1 98.62 316 VAL A C 1
ATOM 2397 O O . VAL A 1 316 ? 6.539 -33.969 -11.141 1 98.62 316 VAL A O 1
ATOM 2400 N N . GLU A 1 317 ? 8.141 -34.25 -9.57 1 98.38 317 GLU A N 1
ATOM 2401 C CA . GLU A 1 317 ? 8.078 -35.688 -9.641 1 98.38 317 GLU A CA 1
ATOM 2402 C C . GLU A 1 317 ? 6.676 -36.188 -9.297 1 98.38 317 GLU A C 1
ATOM 2404 O O . GLU A 1 317 ? 6.109 -37.031 -10.031 1 98.38 317 GLU A O 1
ATOM 2409 N N . ARG A 1 318 ? 6.137 -35.719 -8.227 1 98.56 318 ARG A N 1
ATOM 2410 C CA . ARG A 1 318 ? 4.828 -36.188 -7.766 1 98.56 318 ARG A CA 1
ATOM 2411 C C . ARG A 1 318 ? 3.725 -35.688 -8.703 1 98.56 318 ARG A C 1
ATOM 2413 O O . ARG A 1 318 ? 2.762 -36.438 -8.953 1 98.56 318 ARG A O 1
ATOM 2420 N N . LEU A 1 319 ? 3.797 -34.469 -9.219 1 98.81 319 LEU A N 1
ATOM 2421 C CA . LEU A 1 319 ? 2.793 -33.938 -10.141 1 98.81 319 LEU A CA 1
ATOM 2422 C C . LEU A 1 319 ? 2.799 -34.719 -11.453 1 98.81 319 LEU A C 1
ATOM 2424 O O . LEU A 1 319 ? 1.74 -34.969 -12.039 1 98.81 319 LEU A O 1
ATOM 2428 N N . ASN A 1 320 ? 4.008 -35.094 -11.922 1 98.44 320 ASN A N 1
ATOM 2429 C CA . ASN A 1 320 ? 4.109 -35.906 -13.117 1 98.44 320 ASN A CA 1
ATOM 2430 C C . ASN A 1 320 ? 3.498 -37.281 -12.883 1 98.44 320 ASN A C 1
ATOM 2432 O O . ASN A 1 320 ? 2.865 -37.844 -13.781 1 98.44 320 ASN A O 1
ATOM 2436 N N . SER A 1 321 ? 3.74 -37.812 -11.719 1 98.31 321 SER A N 1
ATOM 2437 C CA . SER A 1 321 ? 3.131 -39.094 -11.367 1 98.31 321 SER A CA 1
ATOM 2438 C C . SER A 1 321 ? 1.609 -39 -11.383 1 98.31 321 SER A C 1
ATOM 2440 O O . SER A 1 321 ? 0.935 -39.906 -11.914 1 98.31 321 SER A O 1
ATOM 2442 N N . ILE A 1 322 ? 1.061 -37.969 -10.781 1 98.19 322 ILE A N 1
ATOM 2443 C CA . ILE A 1 322 ? -0.379 -37.75 -10.797 1 98.19 322 ILE A CA 1
ATOM 2444 C C . ILE A 1 322 ? -0.875 -37.625 -12.234 1 98.19 322 ILE A C 1
ATOM 2446 O O . ILE A 1 322 ? -1.897 -38.219 -12.594 1 98.19 322 ILE A O 1
ATOM 2450 N N . ASN A 1 323 ? -0.106 -36.906 -13.062 1 98 323 ASN A N 1
ATOM 2451 C CA . ASN A 1 323 ? -0.5 -36.688 -14.445 1 98 323 ASN A CA 1
ATOM 2452 C C . ASN A 1 323 ? -0.445 -37.969 -15.258 1 98 323 ASN A C 1
ATOM 2454 O O . ASN A 1 323 ? -1.19 -38.156 -16.234 1 98 323 ASN A O 1
ATOM 2458 N N . HIS A 1 324 ? 0.466 -38.875 -14.945 1 97.5 324 HIS A N 1
ATOM 2459 C CA . HIS A 1 324 ? 0.547 -40.156 -15.617 1 97.5 324 HIS A CA 1
ATOM 2460 C C . HIS A 1 324 ? -0.735 -40.969 -15.422 1 97.5 324 HIS A C 1
ATOM 2462 O O . HIS A 1 324 ? -1.163 -41.688 -16.312 1 97.5 324 HIS A O 1
ATOM 2468 N N . HIS A 1 325 ? -1.328 -40.75 -14.32 1 96.56 325 HIS A N 1
ATOM 2469 C CA . HIS A 1 325 ? -2.52 -41.531 -13.992 1 96.56 325 HIS A CA 1
ATOM 2470 C C . HIS A 1 325 ? -3.775 -40.875 -14.57 1 96.56 325 HIS A C 1
ATOM 2472 O O . HIS A 1 325 ? -4.684 -41.594 -15.023 1 96.56 325 HIS A O 1
ATOM 2478 N N . TYR A 1 326 ? -3.797 -39.5 -14.531 1 96.44 326 TYR A N 1
ATOM 2479 C CA . TYR A 1 326 ? -5.082 -38.875 -14.812 1 96.44 326 TYR A CA 1
ATOM 2480 C C . TYR A 1 326 ? -5.035 -38.094 -16.125 1 96.44 326 TYR A C 1
ATOM 2482 O O . TYR A 1 326 ? -6.074 -37.688 -16.641 1 96.44 326 TYR A O 1
ATOM 2490 N N . SER A 1 327 ? -3.883 -37.875 -16.734 1 96.94 327 SER A N 1
ATOM 2491 C CA . SER A 1 327 ? -3.684 -37.219 -18.016 1 96.94 327 SER A CA 1
ATOM 2492 C C . SER A 1 327 ? -4.41 -35.875 -18.078 1 96.94 327 SER A C 1
ATOM 2494 O O . SER A 1 327 ? -5.16 -35.625 -19.016 1 96.94 327 SER A O 1
ATOM 2496 N N . LEU A 1 328 ? -4.102 -35.094 -17.062 1 97.88 328 LEU A N 1
ATOM 2497 C CA . LEU A 1 328 ? -4.785 -33.812 -16.922 1 97.88 328 LEU A CA 1
ATOM 2498 C C . LEU A 1 328 ? -3.957 -32.688 -17.531 1 97.88 328 LEU A C 1
ATOM 2500 O O . LEU A 1 328 ? -4.508 -31.688 -18 1 97.88 328 LEU A O 1
ATOM 2504 N N . PHE A 1 329 ? -2.668 -32.844 -17.547 1 98.38 329 PHE A N 1
ATOM 2505 C CA . PHE A 1 329 ? -1.788 -31.719 -17.828 1 98.38 329 PHE A CA 1
ATOM 2506 C C . PHE A 1 329 ? -0.984 -31.953 -19.094 1 98.38 329 PHE A C 1
ATOM 2508 O O . PHE A 1 329 ? -0.532 -33.094 -19.344 1 98.38 329 PHE A O 1
ATOM 2515 N N . SER A 1 330 ? -0.859 -30.938 -19.922 1 98.31 330 SER A N 1
ATOM 2516 C CA . SER A 1 330 ? 0.018 -31 -21.094 1 98.31 330 SER A CA 1
ATOM 2517 C C . SER A 1 330 ? 1.475 -30.781 -20.703 1 98.31 330 SER A C 1
ATOM 2519 O O . SER A 1 330 ? 2.387 -31.266 -21.375 1 98.31 330 SER A O 1
ATOM 2521 N N . GLU A 1 331 ? 1.608 -29.938 -19.531 1 97.19 331 GLU A N 1
ATOM 2522 C CA . GLU A 1 331 ? 2.957 -29.594 -19.094 1 97.19 331 GLU A CA 1
ATOM 2523 C C . GLU A 1 331 ? 2.969 -29.188 -17.625 1 97.19 331 GLU A C 1
ATOM 2525 O O . GLU A 1 331 ? 1.999 -28.609 -17.125 1 97.19 331 GLU A O 1
ATOM 2530 N N . VAL A 1 332 ? 3.967 -29.609 -16.938 1 98.25 332 VAL A N 1
ATOM 2531 C CA . VAL A 1 332 ? 4.34 -29 -15.656 1 98.25 332 VAL A CA 1
ATOM 2532 C C . VAL A 1 332 ? 5.543 -28.078 -15.844 1 98.25 332 VAL A C 1
ATOM 2534 O O . VAL A 1 332 ? 6.605 -28.516 -16.297 1 98.25 332 VAL A O 1
ATOM 2537 N N . ARG A 1 333 ? 5.336 -26.75 -15.57 1 98 333 ARG A N 1
ATOM 2538 C CA . ARG A 1 333 ? 6.402 -25.797 -15.852 1 98 333 ARG A CA 1
ATOM 2539 C C . ARG A 1 333 ? 6.609 -24.844 -14.688 1 98 333 ARG A C 1
ATOM 2541 O O . ARG A 1 333 ? 5.863 -24.875 -13.703 1 98 333 ARG A O 1
ATOM 2548 N N . GLY A 1 334 ? 7.637 -23.984 -14.797 1 97.44 334 GLY A N 1
ATOM 2549 C CA . GLY A 1 334 ? 7.988 -22.984 -13.805 1 97.44 334 GLY A CA 1
ATOM 2550 C C . GLY A 1 334 ? 9.43 -23.078 -13.344 1 97.44 334 GLY A C 1
ATOM 2551 O O . GLY A 1 334 ? 10.281 -23.625 -14.047 1 97.44 334 GLY A O 1
ATOM 2552 N N . LEU A 1 335 ? 9.688 -22.438 -12.281 1 97.94 335 LEU A N 1
ATOM 2553 C CA . LEU A 1 335 ? 11.016 -22.406 -11.68 1 97.94 335 LEU A CA 1
ATOM 2554 C C . LEU A 1 335 ? 10.93 -22.344 -10.156 1 97.94 335 LEU A C 1
ATOM 2556 O O . LEU A 1 335 ? 10.117 -21.578 -9.617 1 97.94 335 LEU A O 1
ATOM 2560 N N . GLY A 1 336 ? 11.773 -23.234 -9.461 1 98.62 336 GLY A N 1
ATOM 2561 C CA . GLY A 1 336 ? 11.68 -23.297 -8.016 1 98.62 336 GLY A CA 1
ATOM 2562 C C . GLY A 1 336 ? 10.305 -23.703 -7.523 1 98.62 336 GLY A C 1
ATOM 2563 O O . GLY A 1 336 ? 9.734 -24.688 -7.98 1 98.62 336 GLY A O 1
ATOM 2564 N N . LEU A 1 337 ? 9.805 -22.969 -6.559 1 98.88 337 LEU A N 1
ATOM 2565 C CA . LEU A 1 337 ? 8.508 -23.281 -5.977 1 98.88 337 LEU A CA 1
ATOM 2566 C C . LEU A 1 337 ? 7.434 -22.328 -6.488 1 98.88 337 LEU A C 1
ATOM 2568 O O . LEU A 1 337 ? 6.609 -21.844 -5.711 1 98.88 337 LEU A O 1
ATOM 2572 N N . LEU A 1 338 ? 7.582 -21.938 -7.684 1 98.88 338 LEU A N 1
ATOM 2573 C CA . LEU A 1 338 ? 6.539 -21.391 -8.547 1 98.88 338 LEU A CA 1
ATOM 2574 C C . LEU A 1 338 ? 6.258 -22.328 -9.719 1 98.88 338 LEU A C 1
ATOM 2576 O O . LEU A 1 338 ? 6.969 -22.297 -10.727 1 98.88 338 LEU A O 1
ATOM 2580 N N . ILE A 1 339 ? 5.238 -23.141 -9.523 1 98.88 339 ILE A N 1
ATOM 2581 C CA . ILE A 1 339 ? 5.012 -24.281 -10.414 1 98.88 339 ILE A CA 1
ATOM 2582 C C . ILE A 1 339 ? 3.613 -24.188 -11.023 1 98.88 339 ILE A C 1
ATOM 2584 O O . ILE A 1 339 ? 2.652 -23.844 -10.328 1 98.88 339 ILE A O 1
ATOM 2588 N N . GLY A 1 340 ? 3.508 -24.406 -12.305 1 98.81 340 GLY A N 1
ATOM 2589 C CA . GLY A 1 340 ? 2.238 -24.406 -13.016 1 98.81 340 GLY A CA 1
ATOM 2590 C C . GLY A 1 340 ? 1.952 -25.719 -13.719 1 98.81 340 GLY A C 1
ATOM 2591 O O . GLY A 1 340 ? 2.828 -26.281 -14.391 1 98.81 340 GLY A O 1
ATOM 2592 N N . CYS A 1 341 ? 0.827 -26.297 -13.5 1 98.81 341 CYS A N 1
ATOM 2593 C CA . CYS A 1 341 ? 0.315 -27.438 -14.25 1 98.81 341 CYS A CA 1
ATOM 2594 C C . CYS A 1 341 ? -0.658 -26.984 -15.336 1 98.81 341 CYS A C 1
ATOM 2596 O O . CYS A 1 341 ? -1.799 -26.625 -15.039 1 98.81 341 CYS A O 1
ATOM 2598 N N . VAL A 1 342 ? -0.263 -26.984 -16.578 1 98.75 342 VAL A N 1
ATOM 2599 C CA . VAL A 1 342 ? -1.075 -26.531 -17.703 1 98.75 342 VAL A CA 1
ATOM 2600 C C . VAL A 1 342 ? -2.057 -27.625 -18.109 1 98.75 342 VAL A C 1
ATOM 2602 O O . VAL A 1 342 ? -1.648 -28.75 -18.438 1 98.75 342 VAL A O 1
ATOM 2605 N N . LEU A 1 343 ? -3.295 -27.328 -18.062 1 98.5 343 LEU A N 1
ATOM 2606 C CA . LEU A 1 343 ? -4.301 -28.312 -18.453 1 98.5 343 LEU A CA 1
ATOM 2607 C C . LEU A 1 343 ? -4.184 -28.656 -19.922 1 98.5 343 LEU A C 1
ATOM 2609 O O . LEU A 1 343 ? -3.871 -27.797 -20.75 1 98.5 343 LEU A O 1
ATOM 2613 N N . ASN A 1 344 ? -4.367 -29.906 -20.266 1 97.38 344 ASN A N 1
ATOM 2614 C CA . ASN A 1 344 ? -4.41 -30.266 -21.688 1 97.38 344 ASN A CA 1
ATOM 2615 C C . ASN A 1 344 ? -5.695 -29.781 -22.344 1 97.38 344 ASN A C 1
ATOM 2617 O O . ASN A 1 344 ? -6.578 -29.234 -21.688 1 97.38 344 ASN A O 1
ATOM 2621 N N . ALA A 1 345 ? -5.832 -29.922 -23.594 1 97.12 345 ALA A N 1
ATOM 2622 C CA . ALA A 1 345 ? -6.914 -29.359 -24.391 1 97.12 345 ALA A CA 1
ATOM 2623 C C . ALA A 1 345 ? -8.266 -29.891 -23.953 1 97.12 345 ALA A C 1
ATOM 2625 O O . ALA A 1 345 ? -9.273 -29.188 -24 1 97.12 345 ALA A O 1
ATOM 2626 N N . ASP A 1 346 ? -8.328 -31.094 -23.531 1 96.19 346 ASP A N 1
ATOM 2627 C CA . ASP A 1 346 ? -9.578 -31.75 -23.141 1 96.19 346 ASP A CA 1
ATOM 2628 C C . ASP A 1 346 ? -10.172 -31.078 -21.891 1 96.19 346 ASP A C 1
ATOM 2630 O O . ASP A 1 346 ? -11.375 -31.172 -21.656 1 96.19 346 ASP A O 1
ATOM 2634 N N . TYR A 1 347 ? -9.305 -30.406 -21.141 1 97 347 TYR A N 1
ATOM 2635 C CA . TYR A 1 347 ? -9.75 -29.812 -19.875 1 97 347 TYR A CA 1
ATOM 2636 C C . TYR A 1 347 ? -9.539 -28.312 -19.875 1 97 347 TYR A C 1
ATOM 2638 O O . TYR A 1 347 ? -9.516 -27.672 -18.812 1 97 347 TYR A O 1
ATOM 2646 N N . ALA A 1 348 ? -9.445 -27.719 -21.062 1 96.06 348 ALA A N 1
ATOM 2647 C CA . ALA A 1 348 ? -9.172 -26.297 -21.219 1 96.06 348 ALA A CA 1
ATOM 2648 C C . ALA A 1 348 ? -10.195 -25.469 -20.453 1 96.06 348 ALA A C 1
ATOM 2650 O O . ALA A 1 348 ? -11.398 -25.719 -20.531 1 96.06 348 ALA A O 1
ATOM 2651 N N . GLY A 1 349 ? -9.672 -24.484 -19.625 1 96.62 349 GLY A N 1
ATOM 2652 C CA . GLY A 1 349 ? -10.531 -23.516 -18.953 1 96.62 349 GLY A CA 1
ATOM 2653 C C . GLY A 1 349 ? -11.109 -24.047 -17.656 1 96.62 349 GLY A C 1
ATOM 2654 O O . GLY A 1 349 ? -11.945 -23.391 -17.016 1 96.62 349 GLY A O 1
ATOM 2655 N N . GLN A 1 350 ? -10.609 -25.188 -17.172 1 97.56 350 GLN A N 1
ATOM 2656 C CA . GLN A 1 350 ? -11.273 -25.828 -16.031 1 97.56 350 GLN A CA 1
ATOM 2657 C C . GLN A 1 350 ? -10.383 -25.812 -14.797 1 97.56 350 GLN A C 1
ATOM 2659 O O . GLN A 1 350 ? -10.586 -26.609 -13.875 1 97.56 350 GLN A O 1
ATOM 2664 N N . ALA A 1 351 ? -9.359 -25 -14.789 1 97.94 351 ALA A N 1
ATOM 2665 C CA . ALA A 1 351 ? -8.445 -24.922 -13.656 1 97.94 351 ALA A CA 1
ATOM 2666 C C . ALA A 1 351 ? -9.188 -24.594 -12.367 1 97.94 351 ALA A C 1
ATOM 2668 O O . ALA A 1 351 ? -8.852 -25.125 -11.305 1 97.94 351 ALA A O 1
ATOM 2669 N N . LYS A 1 352 ? -10.188 -23.766 -12.461 1 96.81 352 LYS A N 1
ATOM 2670 C CA . LYS A 1 352 ? -10.953 -23.359 -11.289 1 96.81 352 LYS A CA 1
ATOM 2671 C C . LYS A 1 352 ? -11.672 -24.547 -10.656 1 96.81 352 LYS A C 1
ATOM 2673 O O . LYS A 1 352 ? -11.734 -24.672 -9.43 1 96.81 352 LYS A O 1
ATOM 2678 N N . GLN A 1 353 ? -12.211 -25.375 -11.469 1 97.19 353 GLN A N 1
ATOM 2679 C CA . GLN A 1 353 ? -12.898 -26.547 -10.969 1 97.19 353 GLN A CA 1
ATOM 2680 C C . GLN A 1 353 ? -11.945 -27.469 -10.203 1 97.19 353 GLN A C 1
ATOM 2682 O O . GLN A 1 353 ? -12.312 -28.016 -9.164 1 97.19 353 GLN A O 1
ATOM 2687 N N . ILE A 1 354 ? -10.758 -27.609 -10.719 1 97.94 354 ILE A N 1
ATOM 2688 C CA . ILE A 1 354 ? -9.758 -28.438 -10.055 1 97.94 354 ILE A CA 1
ATOM 2689 C C . ILE A 1 354 ? -9.383 -27.812 -8.711 1 97.94 354 ILE A C 1
ATOM 2691 O O . ILE A 1 354 ? -9.258 -28.5 -7.703 1 97.94 354 ILE A O 1
ATOM 2695 N N . SER A 1 355 ? -9.195 -26.5 -8.703 1 97.69 355 SER A N 1
ATOM 2696 C CA . SER A 1 355 ? -8.875 -25.781 -7.473 1 97.69 355 SER A CA 1
ATOM 2697 C C . SER A 1 355 ? -9.977 -25.969 -6.43 1 97.69 355 SER A C 1
ATOM 2699 O O . SER A 1 355 ? -9.688 -26.109 -5.238 1 97.69 355 SER A O 1
ATOM 2701 N N . GLN A 1 356 ? -11.227 -25.953 -6.852 1 97 356 GLN A N 1
ATOM 2702 C CA . GLN A 1 356 ? -12.359 -26.141 -5.945 1 97 356 GLN A CA 1
ATOM 2703 C C . GLN A 1 356 ? -12.383 -27.547 -5.367 1 97 356 GLN A C 1
ATOM 2705 O O . GLN A 1 356 ? -12.664 -27.734 -4.18 1 97 356 GLN A O 1
ATOM 2710 N N . GLU A 1 357 ? -12.102 -28.547 -6.223 1 97.94 357 GLU A N 1
ATOM 2711 C CA . GLU A 1 357 ? -12.008 -29.906 -5.73 1 97.94 357 GLU A CA 1
ATOM 2712 C C . GLU A 1 357 ? -10.844 -30.062 -4.754 1 97.94 357 GLU A C 1
ATOM 2714 O O . GLU A 1 357 ? -10.93 -30.828 -3.793 1 97.94 357 GLU A O 1
ATOM 2719 N N . ALA A 1 358 ? -9.742 -29.375 -5.047 1 98.56 358 ALA A N 1
ATOM 2720 C CA . ALA A 1 358 ? -8.57 -29.422 -4.176 1 98.56 358 ALA A CA 1
ATOM 2721 C C . ALA A 1 358 ? -8.914 -28.922 -2.775 1 98.56 358 ALA A C 1
ATOM 2723 O O . ALA A 1 358 ? -8.523 -29.531 -1.778 1 98.56 358 ALA A O 1
ATOM 2724 N N . VAL A 1 359 ? -9.617 -27.844 -2.703 1 97.62 359 VAL A N 1
ATOM 2725 C CA . VAL A 1 359 ? -10.008 -27.266 -1.418 1 97.62 359 VAL A CA 1
ATOM 2726 C C . VAL A 1 359 ? -10.883 -28.25 -0.655 1 97.62 359 VAL A C 1
ATOM 2728 O O . VAL A 1 359 ? -10.742 -28.406 0.561 1 97.62 359 VAL A O 1
ATOM 2731 N N . LYS A 1 360 ? -11.82 -28.906 -1.325 1 97.69 360 LYS A N 1
ATOM 2732 C CA . LYS A 1 360 ? -12.648 -29.922 -0.688 1 97.69 360 LYS A CA 1
ATOM 2733 C C . LYS A 1 360 ? -11.797 -31.047 -0.104 1 97.69 360 LYS A C 1
ATOM 2735 O O . LYS A 1 360 ? -12.109 -31.578 0.962 1 97.69 360 LYS A O 1
ATOM 2740 N N . ALA A 1 361 ? -10.742 -31.344 -0.835 1 98.56 361 ALA A N 1
ATOM 2741 C CA . ALA A 1 361 ? -9.852 -32.406 -0.412 1 98.56 361 ALA A CA 1
ATOM 2742 C C . ALA A 1 361 ? -8.883 -31.938 0.671 1 98.56 361 ALA A C 1
ATOM 2744 O O . ALA A 1 361 ? -8.141 -32.719 1.246 1 98.56 361 ALA A O 1
ATOM 2745 N N . GLY A 1 362 ? -8.859 -30.641 0.979 1 98.62 362 GLY A N 1
ATOM 2746 C CA . GLY A 1 362 ? -8.055 -30.109 2.074 1 98.62 362 GLY A CA 1
ATOM 2747 C C . GLY A 1 362 ? -6.695 -29.609 1.629 1 98.62 362 GLY A C 1
ATOM 2748 O O . GLY A 1 362 ? -5.727 -29.672 2.387 1 98.62 362 GLY A O 1
ATOM 2749 N N . VAL A 1 363 ? -6.566 -29.234 0.432 1 98.81 363 VAL A N 1
ATOM 2750 C CA . VAL A 1 363 ? -5.332 -28.625 -0.05 1 98.81 363 VAL A CA 1
ATOM 2751 C C . VAL A 1 363 ? -5.664 -27.359 -0.845 1 98.81 363 VAL A C 1
ATOM 2753 O O . VAL A 1 363 ? -6.637 -27.328 -1.604 1 98.81 363 VAL A O 1
ATOM 2756 N N . MET A 1 364 ? -4.922 -26.281 -0.587 1 98.62 364 MET A N 1
ATOM 2757 C CA . MET A 1 364 ? -5.129 -24.984 -1.225 1 98.62 364 MET A CA 1
ATOM 2758 C C . MET A 1 364 ? -4.145 -24.781 -2.369 1 98.62 364 MET A C 1
ATOM 2760 O O . MET A 1 364 ? -2.93 -24.844 -2.168 1 98.62 364 MET A O 1
ATOM 2764 N N . VAL A 1 365 ? -4.617 -24.547 -3.549 1 98.62 365 VAL A N 1
ATOM 2765 C CA . VAL A 1 365 ? -3.789 -24.25 -4.711 1 98.62 365 VAL A CA 1
ATOM 2766 C C . VAL A 1 365 ? -4.301 -22.969 -5.395 1 98.62 365 VAL A C 1
ATOM 2768 O O . VAL A 1 365 ? -5.355 -22.453 -5.035 1 98.62 365 VAL A O 1
ATOM 2771 N N . LEU A 1 366 ? -3.545 -22.422 -6.273 1 98.25 366 LEU A N 1
ATOM 2772 C CA . LEU A 1 366 ? -3.902 -21.25 -7.066 1 98.25 366 LEU A CA 1
ATOM 2773 C C . LEU A 1 366 ? -4.203 -21.641 -8.508 1 98.25 366 LEU A C 1
ATOM 2775 O O . LEU A 1 366 ? -4.062 -22.812 -8.883 1 98.25 366 LEU A O 1
ATOM 2779 N N . ILE A 1 367 ? -4.652 -20.719 -9.211 1 97.5 367 ILE A N 1
ATOM 2780 C CA . ILE A 1 367 ? -4.758 -20.844 -10.656 1 97.5 367 ILE A CA 1
ATOM 2781 C C . ILE A 1 367 ? -4.086 -19.656 -11.336 1 97.5 367 ILE A C 1
ATOM 2783 O O . ILE A 1 367 ? -3.863 -18.625 -10.703 1 97.5 367 ILE A O 1
ATOM 2787 N N . ALA A 1 368 ? -3.699 -19.719 -12.469 1 96.25 368 ALA A N 1
ATOM 2788 C CA . ALA A 1 368 ? -3.289 -18.656 -13.383 1 96.25 368 ALA A CA 1
ATOM 2789 C C . ALA A 1 368 ? -4.109 -18.688 -14.672 1 96.25 368 ALA A C 1
ATOM 2791 O O . ALA A 1 368 ? -3.945 -19.594 -15.492 1 96.25 368 ALA A O 1
ATOM 2792 N N . GLY A 1 369 ? -4.914 -17.688 -14.789 1 90.38 369 GLY A N 1
ATOM 2793 C CA . GLY A 1 369 ? -5.895 -17.766 -15.859 1 90.38 369 GLY A CA 1
ATOM 2794 C C . GLY A 1 369 ? -6.816 -18.969 -15.734 1 90.38 369 GLY A C 1
ATOM 2795 O O . GLY A 1 369 ? -7.074 -19.453 -14.625 1 90.38 369 GLY A O 1
ATOM 2796 N N . GLY A 1 370 ? -7.379 -19.406 -16.828 1 92.88 370 GLY A N 1
ATOM 2797 C CA . GLY A 1 370 ? -8.336 -20.5 -16.781 1 92.88 370 GLY A CA 1
ATOM 2798 C C . GLY A 1 370 ? -7.695 -21.859 -17.016 1 92.88 370 GLY A C 1
ATOM 2799 O O . GLY A 1 370 ? -8.305 -22.891 -16.75 1 92.88 370 GLY A O 1
ATOM 2800 N N . ASN A 1 371 ? -6.352 -21.859 -17.266 1 97.12 371 ASN A N 1
ATOM 2801 C CA . ASN A 1 371 ? -5.844 -23.109 -17.844 1 97.12 371 ASN A CA 1
ATOM 2802 C C . ASN A 1 371 ? -4.664 -23.656 -17.047 1 97.12 371 ASN A C 1
ATOM 2804 O O . ASN A 1 371 ? -4.094 -24.688 -17.391 1 97.12 371 ASN A O 1
ATOM 2808 N N . VAL A 1 372 ? -4.305 -23.016 -15.961 1 98.62 372 VAL A N 1
ATOM 2809 C CA . VAL A 1 372 ? -3.113 -23.469 -15.242 1 98.62 372 VAL A CA 1
ATOM 2810 C C . VAL A 1 372 ? -3.416 -23.578 -13.75 1 98.62 372 VAL A C 1
ATOM 2812 O O . VAL A 1 372 ? -3.906 -22.625 -13.141 1 98.62 372 VAL A O 1
ATOM 2815 N N . VAL A 1 373 ? -3.232 -24.75 -13.172 1 98.81 373 VAL A N 1
ATOM 2816 C CA . VAL A 1 373 ? -3.178 -24.875 -11.719 1 98.81 373 VAL A CA 1
ATOM 2817 C C . VAL A 1 373 ? -1.803 -24.438 -11.219 1 98.81 373 VAL A C 1
ATOM 2819 O O . VAL A 1 373 ? -0.776 -24.891 -11.719 1 98.81 373 VAL A O 1
ATOM 2822 N N . ARG A 1 374 ? -1.739 -23.5 -10.336 1 98.81 374 ARG A N 1
ATOM 2823 C CA . ARG A 1 374 ? -0.507 -22.844 -9.906 1 98.81 374 ARG A CA 1
ATOM 2824 C C . ARG A 1 374 ? -0.193 -23.156 -8.453 1 98.81 374 ARG A C 1
ATOM 2826 O O . ARG A 1 374 ? -1.087 -23.156 -7.602 1 98.81 374 ARG A O 1
ATOM 2833 N N . PHE A 1 375 ? 1.062 -23.516 -8.172 1 98.88 375 PHE A N 1
ATOM 2834 C CA . PHE A 1 375 ? 1.556 -23.812 -6.836 1 98.88 375 PHE A CA 1
ATOM 2835 C C . PHE A 1 375 ? 2.625 -22.812 -6.418 1 98.88 375 PHE A C 1
ATOM 2837 O O . PHE A 1 375 ? 3.541 -22.516 -7.188 1 98.88 375 PHE A O 1
ATOM 2844 N N . ALA A 1 376 ? 2.484 -22.234 -5.266 1 98.81 376 ALA A N 1
ATOM 2845 C CA . ALA A 1 376 ? 3.469 -21.344 -4.656 1 98.81 376 ALA A CA 1
ATOM 2846 C C . ALA A 1 376 ? 3.59 -21.609 -3.156 1 98.81 376 ALA A C 1
ATOM 2848 O O . ALA A 1 376 ? 3.361 -20.703 -2.344 1 98.81 376 ALA A O 1
ATOM 2849 N N . PRO A 1 377 ? 3.992 -22.828 -2.734 1 98.88 377 PRO A N 1
ATOM 2850 C CA . PRO A 1 377 ? 4.078 -23.188 -1.314 1 98.88 377 PRO A CA 1
ATOM 2851 C C . PRO A 1 377 ? 5.164 -22.391 -0.58 1 98.88 377 PRO A C 1
ATOM 2853 O O . PRO A 1 377 ? 5.973 -21.719 -1.213 1 98.88 377 PRO A O 1
ATOM 2856 N N . ALA A 1 378 ? 5.133 -22.5 0.737 1 98.88 378 ALA A N 1
ATOM 2857 C CA . ALA A 1 378 ? 6.23 -21.953 1.527 1 98.88 378 ALA A CA 1
ATOM 2858 C C . ALA A 1 378 ? 7.57 -22.547 1.099 1 98.88 378 ALA A C 1
ATOM 2860 O O . ALA A 1 378 ? 7.648 -23.719 0.749 1 98.88 378 ALA A O 1
ATOM 2861 N N . LEU A 1 379 ? 8.609 -21.734 1.173 1 98.94 379 LEU A N 1
ATOM 2862 C CA . LEU A 1 379 ? 9.93 -22.141 0.728 1 98.94 379 LEU A CA 1
ATOM 2863 C C . LEU A 1 379 ? 10.484 -23.25 1.634 1 98.94 379 LEU A C 1
ATOM 2865 O O . LEU A 1 379 ? 11.336 -24.031 1.212 1 98.94 379 LEU A O 1
ATOM 2869 N N . ASN A 1 380 ? 10.023 -23.297 2.857 1 98.75 380 ASN A N 1
ATOM 2870 C CA . ASN A 1 380 ? 10.492 -24.266 3.834 1 98.75 380 ASN A CA 1
ATOM 2871 C C . ASN A 1 380 ? 9.477 -25.391 4.043 1 98.75 380 ASN A C 1
ATOM 2873 O O . ASN A 1 380 ? 9.453 -26.031 5.102 1 98.75 380 ASN A O 1
ATOM 2877 N N . VAL A 1 381 ? 8.562 -25.609 3.105 1 98.81 381 VAL A N 1
ATOM 2878 C CA . VAL A 1 381 ? 7.566 -26.672 3.211 1 98.81 381 VAL A CA 1
ATOM 2879 C C . VAL A 1 381 ? 8.258 -28.016 3.447 1 98.81 381 VAL A C 1
ATOM 2881 O O . VAL A 1 381 ? 9.281 -28.312 2.818 1 98.81 381 VAL A O 1
ATOM 2884 N N . SER A 1 382 ? 7.754 -28.797 4.355 1 98.38 382 SER A N 1
ATOM 2885 C CA . SER A 1 382 ? 8.398 -30.062 4.695 1 98.38 382 SER A CA 1
ATOM 2886 C C . SER A 1 382 ? 8.023 -31.156 3.701 1 98.38 382 SER A C 1
ATOM 2888 O O . SER A 1 382 ? 7.031 -31.031 2.979 1 98.38 382 SER A O 1
ATOM 2890 N N . GLU A 1 383 ? 8.828 -32.156 3.709 1 98.25 383 GLU A N 1
ATOM 2891 C CA . GLU A 1 383 ? 8.547 -33.312 2.838 1 98.25 383 GLU A CA 1
ATOM 2892 C C . GLU A 1 383 ? 7.195 -33.938 3.184 1 98.25 383 GLU A C 1
ATOM 2894 O O . GLU A 1 383 ? 6.457 -34.375 2.293 1 98.25 383 GLU A O 1
ATOM 2899 N N . GLU A 1 384 ? 6.926 -34 4.457 1 98.38 384 GLU A N 1
ATOM 2900 C CA . GLU A 1 384 ? 5.656 -34.562 4.918 1 98.38 384 GLU A CA 1
ATOM 2901 C C . GLU A 1 384 ? 4.477 -33.719 4.406 1 98.38 384 GLU A C 1
ATOM 2903 O O . GLU A 1 384 ? 3.477 -34.281 3.947 1 98.38 384 GLU A O 1
ATOM 2908 N N . GLU A 1 385 ? 4.562 -32.438 4.492 1 98.62 385 GLU A N 1
ATOM 2909 C CA . GLU A 1 385 ? 3.508 -31.547 4.008 1 98.62 385 GLU A CA 1
ATOM 2910 C C . GLU A 1 385 ? 3.346 -31.656 2.492 1 98.62 385 GLU A C 1
ATOM 2912 O O . GLU A 1 385 ? 2.225 -31.641 1.98 1 98.62 385 GLU A O 1
ATOM 2917 N N . VAL A 1 386 ? 4.477 -31.766 1.776 1 98.81 386 VAL A N 1
ATOM 2918 C CA . VAL A 1 386 ? 4.434 -31.938 0.326 1 98.81 386 VAL A CA 1
ATOM 2919 C C . VAL A 1 386 ? 3.721 -33.25 -0.027 1 98.81 386 VAL A C 1
ATOM 2921 O O . VAL A 1 386 ? 2.83 -33.25 -0.88 1 98.81 386 VAL A O 1
ATOM 2924 N N . THR A 1 387 ? 4.082 -34.281 0.667 1 98.56 387 THR A N 1
ATOM 2925 C CA . THR A 1 387 ? 3.5 -35.594 0.404 1 98.56 387 THR A CA 1
ATOM 2926 C C . THR A 1 387 ? 2.004 -35.594 0.702 1 98.56 387 THR A C 1
ATOM 2928 O O . THR A 1 387 ? 1.196 -36 -0.143 1 98.56 387 THR A O 1
ATOM 2931 N N . THR A 1 388 ? 1.645 -35.094 1.862 1 98.69 388 THR A N 1
ATOM 2932 C CA . THR A 1 388 ? 0.247 -35.062 2.279 1 98.69 388 THR A CA 1
ATOM 2933 C C . THR A 1 388 ? -0.572 -34.188 1.35 1 98.69 388 THR A C 1
ATOM 2935 O O . THR A 1 388 ? -1.668 -34.562 0.928 1 98.69 388 THR A O 1
ATOM 2938 N N . GLY A 1 389 ? -0.039 -33 1.05 1 98.88 389 GLY A N 1
ATOM 2939 C CA . GLY A 1 389 ? -0.746 -32.062 0.177 1 98.88 389 GLY A CA 1
ATOM 2940 C C . GLY A 1 389 ? -0.96 -32.625 -1.222 1 98.88 389 GLY A C 1
ATOM 2941 O O . GLY A 1 389 ? -2.043 -32.469 -1.792 1 98.88 389 GLY A O 1
ATOM 2942 N N . LEU A 1 390 ? 0.062 -33.25 -1.76 1 98.88 390 LEU A N 1
ATOM 2943 C CA . LEU A 1 390 ? -0.049 -33.75 -3.123 1 98.88 390 LEU A CA 1
ATOM 2944 C C . LEU A 1 390 ? -0.891 -35.031 -3.162 1 98.88 390 LEU A C 1
ATOM 2946 O O . LEU A 1 390 ? -1.514 -35.312 -4.184 1 98.88 390 LEU A O 1
ATOM 2950 N N . ASP A 1 391 ? -0.943 -35.812 -2.064 1 98.81 391 ASP A N 1
ATOM 2951 C CA . ASP A 1 391 ? -1.912 -36.906 -1.969 1 98.81 391 ASP A CA 1
ATOM 2952 C C . ASP A 1 391 ? -3.342 -36.375 -2.045 1 98.81 391 ASP A C 1
ATOM 2954 O O . ASP A 1 391 ? -4.184 -36.938 -2.744 1 98.81 391 ASP A O 1
ATOM 2958 N N . ARG A 1 392 ? -3.584 -35.344 -1.325 1 98.81 392 ARG A N 1
ATOM 2959 C CA . ARG A 1 392 ? -4.906 -34.719 -1.334 1 98.81 392 ARG A CA 1
ATOM 2960 C C . ARG A 1 392 ? -5.223 -34.125 -2.703 1 98.81 392 ARG A C 1
ATOM 2962 O O . ARG A 1 392 ? -6.359 -34.188 -3.168 1 98.81 392 ARG A O 1
ATOM 2969 N N . PHE A 1 393 ? -4.215 -33.562 -3.311 1 98.81 393 PHE A N 1
ATOM 2970 C CA . PHE A 1 393 ? -4.395 -33.031 -4.656 1 98.81 393 PHE A CA 1
ATOM 2971 C C . PHE A 1 393 ? -4.727 -34.125 -5.641 1 98.81 393 PHE A C 1
ATOM 2973 O O . PHE A 1 393 ? -5.586 -33.969 -6.508 1 98.81 393 PHE A O 1
ATOM 2980 N N . ALA A 1 394 ? -4.027 -35.25 -5.484 1 98.75 394 ALA A N 1
ATOM 2981 C CA . ALA A 1 394 ? -4.316 -36.406 -6.324 1 98.75 394 ALA A CA 1
ATOM 2982 C C . ALA A 1 394 ? -5.762 -36.875 -6.152 1 98.75 394 ALA A C 1
ATOM 2984 O O . ALA A 1 394 ? -6.43 -37.219 -7.133 1 98.75 394 ALA A O 1
ATOM 2985 N N . ALA A 1 395 ? -6.219 -36.906 -4.957 1 98.5 395 ALA A N 1
ATOM 2986 C CA . ALA A 1 395 ? -7.605 -37.281 -4.688 1 98.5 395 ALA A CA 1
ATOM 2987 C C . ALA A 1 395 ? -8.57 -36.312 -5.359 1 98.5 395 ALA A C 1
ATOM 2989 O O . ALA A 1 395 ? -9.609 -36.719 -5.883 1 98.5 395 ALA A O 1
ATOM 2990 N N . ALA A 1 396 ? -8.25 -35.031 -5.281 1 98.5 396 ALA A N 1
ATOM 2991 C CA . ALA A 1 396 ? -9.062 -34 -5.945 1 98.5 396 ALA A CA 1
ATOM 2992 C C . ALA A 1 396 ? -9.109 -34.25 -7.453 1 98.5 396 ALA A C 1
ATOM 2994 O O . ALA A 1 396 ? -10.164 -34.125 -8.078 1 98.5 396 ALA A O 1
ATOM 2995 N N . CYS A 1 397 ? -7.914 -34.531 -8.031 1 98.31 397 CYS A N 1
ATOM 2996 C CA . CYS A 1 397 ? -7.824 -34.812 -9.461 1 98.31 397 CYS A CA 1
ATOM 2997 C C . CYS A 1 397 ? -8.664 -36.031 -9.836 1 98.31 397 CYS A C 1
ATOM 2999 O O . CYS A 1 397 ? -9.359 -36.031 -10.852 1 98.31 397 CYS A O 1
ATOM 3001 N N . GLU A 1 398 ? -8.586 -37.031 -9 1 97.62 398 GLU A N 1
ATOM 3002 C CA . GLU A 1 398 ? -9.375 -38.25 -9.227 1 97.62 398 GLU A CA 1
ATOM 3003 C C . GLU A 1 398 ? -10.867 -37.906 -9.242 1 97.62 398 GLU A C 1
ATOM 3005 O O . GLU A 1 398 ? -11.594 -38.375 -10.141 1 97.62 398 GLU A O 1
ATOM 3010 N N . HIS A 1 399 ? -11.273 -37.188 -8.266 1 97.44 399 HIS A N 1
ATOM 3011 C CA . HIS A 1 399 ? -12.688 -36.812 -8.188 1 97.44 399 HIS A CA 1
ATOM 3012 C C . HIS A 1 399 ? -13.102 -35.969 -9.383 1 97.44 399 HIS A C 1
ATOM 3014 O O . HIS A 1 399 ? -14.203 -36.156 -9.914 1 97.44 399 HIS A O 1
ATOM 3020 N N . PHE A 1 400 ? -12.258 -35.031 -9.773 1 97 400 PHE A N 1
ATOM 3021 C CA . PHE A 1 400 ? -12.539 -34.125 -10.898 1 97 400 PHE A CA 1
ATOM 3022 C C . PHE A 1 400 ? -12.719 -34.938 -12.188 1 97 400 PHE A C 1
ATOM 3024 O O . PHE A 1 400 ? -13.672 -34.719 -12.93 1 97 400 PHE A O 1
ATOM 3031 N N . VAL A 1 401 ? -11.789 -35.875 -12.477 1 96.06 401 VAL A N 1
ATOM 3032 C CA . VAL A 1 401 ? -11.82 -36.688 -13.703 1 96.06 401 VAL A CA 1
ATOM 3033 C C . VAL A 1 401 ? -13.023 -37.625 -13.68 1 96.06 401 VAL A C 1
ATOM 3035 O O . VAL A 1 401 ? -13.641 -37.875 -14.719 1 96.06 401 VAL A O 1
ATOM 3038 N N . SER A 1 402 ? -13.359 -38.062 -12.5 1 92.38 402 SER A N 1
ATOM 3039 C CA . SER A 1 402 ? -14.477 -39 -12.383 1 92.38 402 SER A CA 1
ATOM 3040 C C . SER A 1 402 ? -15.812 -38.281 -12.625 1 92.38 402 SER A C 1
ATOM 3042 O O . SER A 1 402 ? -16.766 -38.906 -13.078 1 92.38 402 SER A O 1
ATOM 3044 N N . ARG A 1 403 ? -16.031 -37.125 -12.172 1 83.31 403 ARG A N 1
ATOM 3045 C CA . ARG A 1 403 ? -17.266 -36.375 -12.359 1 83.31 403 ARG A CA 1
ATOM 3046 C C . ARG A 1 403 ? -17.422 -35.906 -13.812 1 83.31 403 ARG A C 1
ATOM 3048 O O . ARG A 1 403 ? -18.531 -35.719 -14.297 1 83.31 403 ARG A O 1
ATOM 3055 N N . GLY A 1 404 ? -16.391 -35.438 -14.414 1 69.31 404 GLY A N 1
ATOM 3056 C CA . GLY A 1 404 ? -16.422 -35.062 -15.812 1 69.31 404 GLY A CA 1
ATOM 3057 C C . GLY A 1 404 ? -16.75 -36.219 -16.75 1 69.31 404 GLY A C 1
ATOM 3058 O O . GLY A 1 404 ? -17.266 -36 -17.859 1 69.31 404 GLY A O 1
ATOM 3059 N N . SER A 1 405 ? -16.344 -37.406 -16.312 1 51.03 405 SER A N 1
ATOM 3060 C CA . SER A 1 405 ? -16.688 -38.625 -17.078 1 51.03 405 SER A CA 1
ATOM 3061 C C . SER A 1 405 ? -18.125 -39.062 -16.828 1 51.03 405 SER A C 1
ATOM 3063 O O . SER A 1 405 ? -18.656 -39.906 -17.547 1 51.03 405 SER A O 1
ATOM 3065 N N . SER A 1 406 ? -18.781 -38.344 -15.82 1 46.03 406 SER A N 1
ATOM 3066 C CA . SER A 1 406 ? -20.172 -38.719 -15.664 1 46.03 406 SER A CA 1
ATOM 3067 C C . SER A 1 406 ? -21.094 -37.75 -16.406 1 46.03 406 SER A C 1
ATOM 3069 O O . SER A 1 406 ? -20.797 -36.531 -16.469 1 46.03 406 SER A O 1
ATOM 3071 N N . MET B 1 1 ? 29.734 -8.914 13.594 1 37.91 1 MET B N 1
ATOM 3072 C CA . MET B 1 1 ? 29.016 -7.902 14.375 1 37.91 1 MET B CA 1
ATOM 3073 C C . MET B 1 1 ? 28.312 -6.902 13.469 1 37.91 1 MET B C 1
ATOM 3075 O O . MET B 1 1 ? 28.922 -6.363 12.539 1 37.91 1 MET B O 1
ATOM 3079 N N . SER B 1 2 ? 26.953 -6.832 13.406 1 59.56 2 SER B N 1
ATOM 3080 C CA . SER B 1 2 ? 26.234 -6.016 12.422 1 59.56 2 SER B CA 1
ATOM 3081 C C . SER B 1 2 ? 26.688 -4.559 12.492 1 59.56 2 SER B C 1
ATOM 3083 O O . SER B 1 2 ? 26.859 -4.008 13.578 1 59.56 2 SER B O 1
ATOM 3085 N N . GLN B 1 3 ? 27.375 -4.008 11.586 1 68.25 3 GLN B N 1
ATOM 3086 C CA . GLN B 1 3 ? 27.859 -2.639 11.492 1 68.25 3 GLN B CA 1
ATOM 3087 C C . GLN B 1 3 ? 26.859 -1.653 12.094 1 68.25 3 GLN B C 1
ATOM 3089 O O . GLN B 1 3 ? 25.656 -1.776 11.875 1 68.25 3 GLN B O 1
ATOM 3094 N N . PRO B 1 4 ? 27.438 -0.878 12.961 1 90 4 PRO B N 1
ATOM 3095 C CA . PRO B 1 4 ? 26.562 0.129 13.578 1 90 4 PRO B CA 1
ATOM 3096 C C . PRO B 1 4 ? 25.859 1.003 12.547 1 90 4 PRO B C 1
ATOM 3098 O O . PRO B 1 4 ? 26.422 1.33 11.5 1 90 4 PRO B O 1
ATOM 3101 N N . ILE B 1 5 ? 24.562 1.186 12.688 1 97.25 5 ILE B N 1
ATOM 3102 C CA . ILE B 1 5 ? 23.734 2.012 11.812 1 97.25 5 ILE B CA 1
ATOM 3103 C C . ILE B 1 5 ? 23.859 3.477 12.227 1 97.25 5 ILE B C 1
ATOM 3105 O O . ILE B 1 5 ? 23.688 3.811 13.406 1 97.25 5 ILE B O 1
ATOM 3109 N N . THR B 1 6 ? 24.219 4.348 11.297 1 97.88 6 THR B N 1
ATOM 3110 C CA . THR B 1 6 ? 24.25 5.793 11.5 1 97.88 6 THR B CA 1
ATOM 3111 C C . THR B 1 6 ? 23.281 6.496 10.555 1 97.88 6 THR B C 1
ATOM 3113 O O . THR B 1 6 ? 22.797 5.895 9.586 1 97.88 6 THR B O 1
ATOM 3116 N N . ARG B 1 7 ? 23.031 7.73 10.883 1 97.94 7 ARG B N 1
ATOM 3117 C CA . ARG B 1 7 ? 22.125 8.523 10.047 1 97.94 7 ARG B CA 1
ATOM 3118 C C . ARG B 1 7 ? 22.672 8.641 8.625 1 97.94 7 ARG B C 1
ATOM 3120 O O . ARG B 1 7 ? 21.906 8.672 7.664 1 97.94 7 ARG B O 1
ATOM 3127 N N . GLU B 1 8 ? 23.953 8.719 8.398 1 97.75 8 GLU B N 1
ATOM 3128 C CA . GLU B 1 8 ? 24.625 8.867 7.113 1 97.75 8 GLU B CA 1
ATOM 3129 C C . GLU B 1 8 ? 24.344 7.676 6.203 1 97.75 8 GLU B C 1
ATOM 3131 O O . GLU B 1 8 ? 24.406 7.797 4.977 1 97.75 8 GLU B O 1
ATOM 3136 N N . ASN B 1 9 ? 24.078 6.527 6.84 1 98.62 9 ASN B N 1
ATOM 3137 C CA . ASN B 1 9 ? 23.781 5.336 6.051 1 98.62 9 ASN B CA 1
ATOM 3138 C C . ASN B 1 9 ? 22.531 5.543 5.18 1 98.62 9 ASN B C 1
ATOM 3140 O O . ASN B 1 9 ? 22.422 4.953 4.105 1 98.62 9 ASN B O 1
ATOM 3144 N N . PHE B 1 10 ? 21.625 6.391 5.637 1 98.5 10 PHE B N 1
ATOM 3145 C CA . PHE B 1 10 ? 20.484 6.738 4.805 1 98.5 10 PHE B CA 1
ATOM 3146 C C . PHE B 1 10 ? 20.938 7.348 3.484 1 98.5 10 PHE B C 1
ATOM 3148 O O . PHE B 1 10 ? 20.453 6.957 2.416 1 98.5 10 PHE B O 1
ATOM 3155 N N . ASP B 1 11 ? 21.859 8.297 3.52 1 98.12 11 ASP B N 1
ATOM 3156 C CA . ASP B 1 11 ? 22.344 9.016 2.34 1 98.12 11 ASP B CA 1
ATOM 3157 C C . ASP B 1 11 ? 23.094 8.07 1.398 1 98.12 11 ASP B C 1
ATOM 3159 O O . ASP B 1 11 ? 23.125 8.297 0.187 1 98.12 11 ASP B O 1
ATOM 3163 N N . GLU B 1 12 ? 23.578 7 1.93 1 98.12 12 GLU B N 1
ATOM 3164 C CA . GLU B 1 12 ? 24.391 6.062 1.159 1 98.12 12 GLU B CA 1
ATOM 3165 C C . GLU B 1 12 ? 23.531 4.992 0.499 1 98.12 12 GLU B C 1
ATOM 3167 O O . GLU B 1 12 ? 23.828 4.527 -0.599 1 98.12 12 GLU B O 1
ATOM 3172 N N . TRP B 1 13 ? 22.453 4.605 1.186 1 98.69 13 TRP B N 1
ATOM 3173 C CA . TRP B 1 13 ? 21.812 3.352 0.786 1 98.69 13 TRP B CA 1
ATOM 3174 C C . TRP B 1 13 ? 20.406 3.598 0.248 1 98.69 13 TRP B C 1
ATOM 3176 O O . TRP B 1 13 ? 19.891 2.789 -0.521 1 98.69 13 TRP B O 1
ATOM 3186 N N . MET B 1 14 ? 19.781 4.668 0.621 1 98.81 14 MET B N 1
ATOM 3187 C CA . MET B 1 14 ? 18.391 4.891 0.26 1 98.81 14 MET B CA 1
ATOM 3188 C C . MET B 1 14 ? 18.281 5.773 -0.979 1 98.81 14 MET B C 1
ATOM 3190 O O . MET B 1 14 ? 19.109 6.664 -1.187 1 98.81 14 MET B O 1
ATOM 3194 N N . ILE B 1 15 ? 17.312 5.523 -1.917 1 98.75 15 ILE B N 1
ATOM 3195 C CA . ILE B 1 15 ? 16.953 6.523 -2.916 1 98.75 15 ILE B CA 1
ATOM 3196 C C . ILE B 1 15 ? 16.547 7.82 -2.223 1 98.75 15 ILE B C 1
ATOM 3198 O O . ILE B 1 15 ? 15.703 7.809 -1.321 1 98.75 15 ILE B O 1
ATOM 3202 N N . PRO B 1 16 ? 17.141 8.922 -2.518 1 96.69 16 PRO B N 1
ATOM 3203 C CA . PRO B 1 16 ? 17.062 10.141 -1.705 1 96.69 16 PRO B CA 1
ATOM 3204 C C . PRO B 1 16 ? 15.812 10.969 -2.006 1 96.69 16 PRO B C 1
ATOM 3206 O O . PRO B 1 16 ? 15.906 12.18 -2.234 1 96.69 16 PRO B O 1
ATOM 3209 N N . VAL B 1 17 ? 14.633 10.391 -1.763 1 97.88 17 VAL B N 1
ATOM 3210 C CA . VAL B 1 17 ? 13.391 11.117 -2.016 1 97.88 17 VAL B CA 1
ATOM 3211 C C . VAL B 1 17 ? 12.938 11.828 -0.744 1 97.88 17 VAL B C 1
ATOM 3213 O O . VAL B 1 17 ? 12.039 12.672 -0.783 1 97.88 17 VAL B O 1
ATOM 3216 N N . TYR B 1 18 ? 13.602 11.555 0.403 1 97.31 18 TYR B N 1
ATOM 3217 C CA . TYR B 1 18 ? 13.328 12.195 1.683 1 97.31 18 TYR B CA 1
ATOM 3218 C C . TYR B 1 18 ? 14.578 12.891 2.223 1 97.31 18 TYR B C 1
ATOM 3220 O O . TYR B 1 18 ? 15.688 12.602 1.781 1 97.31 18 TYR B O 1
ATOM 3228 N N . ALA B 1 19 ? 14.406 13.836 3.133 1 96.31 19 ALA B N 1
ATOM 3229 C CA . ALA B 1 19 ? 15.461 14.484 3.908 1 96.31 19 ALA B CA 1
ATOM 3230 C C . ALA B 1 19 ? 15.242 14.281 5.406 1 96.31 19 ALA B C 1
ATOM 3232 O O . ALA B 1 19 ? 14.797 15.195 6.102 1 96.31 19 ALA B O 1
ATOM 3233 N N . PRO B 1 20 ? 15.578 13.102 5.91 1 97.44 20 PRO B N 1
ATOM 3234 C CA . PRO B 1 20 ? 15.297 12.82 7.316 1 97.44 20 PRO B CA 1
ATOM 3235 C C . PRO B 1 20 ? 16.109 13.688 8.273 1 97.44 20 PRO B C 1
ATOM 3237 O O . PRO B 1 20 ? 17.188 14.164 7.906 1 97.44 20 PRO B O 1
ATOM 3240 N N . ALA B 1 21 ? 15.602 13.891 9.453 1 97.62 21 ALA B N 1
ATOM 3241 C CA . ALA B 1 21 ? 16.281 14.609 10.531 1 97.62 21 ALA B CA 1
ATOM 3242 C C . ALA B 1 21 ? 17.672 14.023 10.789 1 97.62 21 ALA B C 1
ATOM 3244 O O . ALA B 1 21 ? 17.938 12.875 10.438 1 97.62 21 ALA B O 1
ATOM 3245 N N . PRO B 1 22 ? 18.578 14.781 11.32 1 97.06 22 PRO B N 1
ATOM 3246 C CA . PRO B 1 22 ? 19.969 14.352 11.5 1 97.06 22 PRO B CA 1
ATOM 3247 C C . PRO B 1 22 ? 20.141 13.414 12.688 1 97.06 22 PRO B C 1
ATOM 3249 O O . PRO B 1 22 ? 21.172 13.469 13.367 1 97.06 22 PRO B O 1
ATOM 3252 N N . PHE B 1 23 ? 19.062 12.742 13.133 1 97.94 23 PHE B N 1
ATOM 3253 C CA . PHE B 1 23 ? 19.109 11.734 14.188 1 97.94 23 PHE B CA 1
ATOM 3254 C C . PHE B 1 23 ? 18.188 10.562 13.852 1 97.94 23 PHE B C 1
ATOM 3256 O O . PHE B 1 23 ? 17.375 10.641 12.922 1 97.94 23 PHE B O 1
ATOM 3263 N N . ILE B 1 24 ? 18.328 9.453 14.562 1 98.62 24 ILE B N 1
ATOM 3264 C CA . ILE B 1 24 ? 17.531 8.258 14.344 1 98.62 24 ILE B CA 1
ATOM 3265 C C . ILE B 1 24 ? 16.75 7.91 15.617 1 98.62 24 ILE B C 1
ATOM 3267 O O . ILE B 1 24 ? 17.344 7.59 16.641 1 98.62 24 ILE B O 1
ATOM 3271 N N . PRO B 1 25 ? 15.414 7.996 15.586 1 98.62 25 PRO B N 1
ATOM 3272 C CA . PRO B 1 25 ? 14.648 7.477 16.719 1 98.62 25 PRO B CA 1
ATOM 3273 C C . PRO B 1 25 ? 14.844 5.977 16.922 1 98.62 25 PRO B C 1
ATOM 3275 O O . PRO B 1 25 ? 14.906 5.219 15.953 1 98.62 25 PRO B O 1
ATOM 3278 N N . VAL B 1 26 ? 14.875 5.504 18.234 1 98.38 26 VAL B N 1
ATOM 3279 C CA . VAL B 1 26 ? 15.133 4.086 18.453 1 98.38 26 VAL B CA 1
ATOM 3280 C C . VAL B 1 26 ? 14.148 3.533 19.484 1 98.38 26 VAL B C 1
ATOM 3282 O O . VAL B 1 26 ? 14.031 2.316 19.641 1 98.38 26 VAL B O 1
ATOM 3285 N N . ARG B 1 27 ? 13.445 4.441 20.141 1 98.38 27 ARG B N 1
ATOM 3286 C CA . ARG B 1 27 ? 12.445 4.023 21.109 1 98.38 27 ARG B CA 1
ATOM 3287 C C . ARG B 1 27 ? 11.297 5.02 21.172 1 98.38 27 ARG B C 1
ATOM 3289 O O . ARG B 1 27 ? 11.5 6.227 21.016 1 98.38 27 ARG B O 1
ATOM 3296 N N . GLY B 1 28 ? 10.078 4.562 21.328 1 98.38 28 GLY B N 1
ATOM 3297 C CA . GLY B 1 28 ? 8.906 5.414 21.484 1 98.38 28 GLY B CA 1
ATOM 3298 C C . GLY B 1 28 ? 7.934 4.895 22.531 1 98.38 28 GLY B C 1
ATOM 3299 O O . GLY B 1 28 ? 7.812 3.686 22.734 1 98.38 28 GLY B O 1
ATOM 3300 N N . GLU B 1 29 ? 7.258 5.727 23.203 1 98 29 GLU B N 1
ATOM 3301 C CA . GLU B 1 29 ? 6.219 5.453 24.188 1 98 29 GLU B CA 1
ATOM 3302 C C . GLU B 1 29 ? 5.242 6.621 24.297 1 98 29 GLU B C 1
ATOM 3304 O O . GLU B 1 29 ? 5.645 7.746 24.609 1 98 29 GLU B O 1
ATOM 3309 N N . GLY B 1 30 ? 3.963 6.293 24.125 1 97.88 30 GLY B N 1
ATOM 3310 C CA . GLY B 1 30 ? 3.035 7.41 24.094 1 97.88 30 GLY B CA 1
ATOM 3311 C C . GLY B 1 30 ? 3.406 8.469 23.078 1 97.88 30 GLY B C 1
ATOM 3312 O O . GLY B 1 30 ? 3.633 8.164 21.906 1 97.88 30 GLY B O 1
ATOM 3313 N N . SER B 1 31 ? 3.461 9.734 23.5 1 98.62 31 SER B N 1
ATOM 3314 C CA . SER B 1 31 ? 3.816 10.828 22.594 1 98.62 31 SER B CA 1
ATOM 3315 C C . SER B 1 31 ? 5.293 11.188 22.719 1 98.62 31 SER B C 1
ATOM 3317 O O . SER B 1 31 ? 5.699 12.297 22.359 1 98.62 31 SER B O 1
ATOM 3319 N N . ARG B 1 32 ? 6.117 10.211 23.172 1 98.62 32 ARG B N 1
ATOM 3320 C CA . ARG B 1 32 ? 7.543 10.461 23.359 1 98.62 32 ARG B CA 1
ATOM 3321 C C . ARG B 1 32 ? 8.383 9.531 22.5 1 98.62 32 ARG B C 1
ATOM 3323 O O . ARG B 1 32 ? 8.008 8.375 22.266 1 98.62 32 ARG B O 1
ATOM 3330 N N . LEU B 1 33 ? 9.5 10.023 22.016 1 98.56 33 LEU B N 1
ATOM 3331 C CA . LEU B 1 33 ? 10.516 9.273 21.266 1 98.56 33 LEU B CA 1
ATOM 3332 C C . LEU B 1 33 ? 11.906 9.547 21.828 1 98.56 33 LEU B C 1
ATOM 3334 O O . LEU B 1 33 ? 12.164 10.625 22.375 1 98.56 33 LEU B O 1
ATOM 3338 N N . TRP B 1 34 ? 12.766 8.633 21.688 1 98.81 34 TRP B N 1
ATOM 3339 C CA . TRP B 1 34 ? 14.172 8.773 22.062 1 98.81 34 TRP B CA 1
ATOM 3340 C C . TRP B 1 34 ? 15.078 8.383 20.891 1 98.81 34 TRP B C 1
ATOM 3342 O O . TRP B 1 34 ? 14.789 7.43 20.172 1 98.81 34 TRP B O 1
ATOM 3352 N N . ASP B 1 35 ? 16.141 9.141 20.688 1 98.44 35 ASP B N 1
ATOM 3353 C CA . ASP B 1 35 ? 17.062 8.844 19.594 1 98.44 35 ASP B CA 1
ATOM 3354 C C . ASP B 1 35 ? 18.219 7.969 20.062 1 98.44 35 ASP B C 1
ATOM 3356 O O . ASP B 1 35 ? 18.203 7.477 21.188 1 98.44 35 ASP B O 1
ATOM 3360 N N . GLN B 1 36 ? 19.188 7.664 19.234 1 98 36 GLN B N 1
ATOM 3361 C CA . GLN B 1 36 ? 20.297 6.762 19.484 1 98 36 GLN B CA 1
ATOM 3362 C C . GLN B 1 36 ? 21.156 7.273 20.641 1 98 36 GLN B C 1
ATOM 3364 O O . GLN B 1 36 ? 21.844 6.492 21.312 1 98 36 GLN B O 1
ATOM 3369 N N . GLN B 1 37 ? 21.109 8.594 20.891 1 97.56 37 GLN B N 1
ATOM 3370 C CA . GLN B 1 37 ? 21.906 9.203 21.938 1 97.56 37 GLN B CA 1
ATOM 3371 C C . GLN B 1 37 ? 21.125 9.336 23.234 1 97.56 37 GLN B C 1
ATOM 3373 O O . GLN B 1 37 ? 21.625 9.852 24.234 1 97.56 37 GLN B O 1
ATOM 3378 N N . GLY B 1 38 ? 19.859 8.984 23.234 1 98.06 38 GLY B N 1
ATOM 3379 C CA . GLY B 1 38 ? 19.031 9.008 24.438 1 98.06 38 GLY B CA 1
ATOM 3380 C C . GLY B 1 38 ? 18.266 10.305 24.609 1 98.06 38 GLY B C 1
ATOM 3381 O O . GLY B 1 38 ? 17.562 10.484 25.609 1 98.06 38 GLY B O 1
ATOM 3382 N N . LYS B 1 39 ? 18.422 11.227 23.672 1 98.44 39 LYS B N 1
ATOM 3383 C CA . LYS B 1 39 ? 17.641 12.469 23.734 1 98.44 39 LYS B CA 1
ATOM 3384 C C . LYS B 1 39 ? 16.156 12.195 23.516 1 98.44 39 LYS B C 1
ATOM 3386 O O . LYS B 1 39 ? 15.781 11.43 22.625 1 98.44 39 LYS B O 1
ATOM 3391 N N . GLU B 1 40 ? 15.383 12.82 24.375 1 98.56 40 GLU B N 1
ATOM 3392 C CA . GLU B 1 40 ? 13.938 12.656 24.312 1 98.56 40 GLU B CA 1
ATOM 3393 C C . GLU B 1 40 ? 13.297 13.742 23.438 1 98.56 40 GLU B C 1
ATOM 3395 O O . GLU B 1 40 ? 13.727 14.898 23.469 1 98.56 40 GLU B O 1
ATOM 3400 N N . TYR B 1 41 ? 12.25 13.359 22.75 1 98.81 41 TYR B N 1
ATOM 3401 C CA . TYR B 1 41 ? 11.422 14.273 21.969 1 98.81 41 TYR B CA 1
ATOM 3402 C C . TYR B 1 41 ? 9.945 14.086 22.281 1 98.81 41 TYR B C 1
ATOM 3404 O O . TYR B 1 41 ? 9.484 12.953 22.469 1 98.81 41 TYR B O 1
ATOM 3412 N N . ILE B 1 42 ? 9.211 15.18 22.406 1 98.88 42 ILE B N 1
ATOM 3413 C CA . ILE B 1 42 ? 7.75 15.109 22.375 1 98.88 42 ILE B CA 1
ATOM 3414 C C . ILE B 1 42 ? 7.262 15.133 20.938 1 98.88 42 ILE B C 1
ATOM 3416 O O . ILE B 1 42 ? 7.613 16.031 20.172 1 98.88 42 ILE B O 1
ATOM 3420 N N . ASP B 1 43 ? 6.469 14.172 20.578 1 98.81 43 ASP B N 1
ATOM 3421 C CA . ASP B 1 43 ? 6.062 13.977 19.188 1 98.81 43 ASP B CA 1
ATOM 3422 C C . ASP B 1 43 ? 4.699 14.617 18.922 1 98.81 43 ASP B C 1
ATOM 3424 O O . ASP B 1 43 ? 3.662 14.008 19.188 1 98.81 43 ASP B O 1
ATOM 3428 N N . PHE B 1 44 ? 4.66 15.812 18.281 1 98.88 44 PHE B N 1
ATOM 3429 C CA . PHE B 1 44 ? 3.432 16.453 17.844 1 98.88 44 PHE B CA 1
ATOM 3430 C C . PHE B 1 44 ? 3.248 16.297 16.328 1 98.88 44 PHE B C 1
ATOM 3432 O O . PHE B 1 44 ? 2.361 16.922 15.742 1 98.88 44 PHE B O 1
ATOM 3439 N N . ALA B 1 45 ? 4.133 15.5 15.711 1 98.25 45 ALA B N 1
ATOM 3440 C CA . ALA B 1 45 ? 4.043 15.211 14.281 1 98.25 45 ALA B CA 1
ATOM 3441 C C . ALA B 1 45 ? 3.166 13.984 14.031 1 98.25 45 ALA B C 1
ATOM 3443 O O . ALA B 1 45 ? 2.52 13.883 12.984 1 98.25 45 ALA B O 1
ATOM 3444 N N . GLY B 1 46 ? 3.24 12.992 15.016 1 98.06 46 GLY B N 1
ATOM 3445 C CA . GLY B 1 46 ? 2.396 11.812 14.969 1 98.06 46 GLY B CA 1
ATOM 3446 C C . GLY B 1 46 ? 2.637 10.953 13.742 1 98.06 46 GLY B C 1
ATOM 3447 O O . GLY B 1 46 ? 1.704 10.352 13.203 1 98.06 46 GLY B O 1
ATOM 3448 N N . GLY B 1 47 ? 3.844 10.977 13.172 1 98.06 47 GLY B N 1
ATOM 3449 C CA . GLY B 1 47 ? 4.086 10.242 11.93 1 98.06 47 GLY B CA 1
ATOM 3450 C C . GLY B 1 47 ? 3.275 10.773 10.766 1 98.06 47 GLY B C 1
ATOM 3451 O O . GLY B 1 47 ? 2.867 10.008 9.891 1 98.06 47 GLY B O 1
ATOM 3452 N N . ILE B 1 48 ? 2.92 12.023 10.742 1 97.81 48 ILE B N 1
ATOM 3453 C CA . ILE B 1 48 ? 2.025 12.703 9.805 1 97.81 48 ILE B CA 1
ATOM 3454 C C . ILE B 1 48 ? 0.6 12.188 10 1 97.81 48 ILE B C 1
ATOM 3456 O O . ILE B 1 48 ? -0.029 11.719 9.047 1 97.81 48 ILE B O 1
ATOM 3460 N N . ALA B 1 49 ? 0.144 12.258 11.164 1 98.44 49 ALA B N 1
ATOM 3461 C CA . ALA B 1 49 ? -1.222 11.977 11.602 1 98.44 49 ALA B CA 1
ATOM 3462 C C . ALA B 1 49 ? -1.511 10.477 11.578 1 98.44 49 ALA B C 1
ATOM 3464 O O . ALA B 1 49 ? -2.666 10.062 11.461 1 98.44 49 ALA B O 1
ATOM 3465 N N . VAL B 1 50 ? -0.482 9.625 11.688 1 98.69 50 VAL B N 1
ATOM 3466 C CA . VAL B 1 50 ? -0.636 8.172 11.594 1 98.69 50 VAL B CA 1
ATOM 3467 C C . VAL B 1 50 ? -0.779 7.582 12.992 1 98.69 50 VAL B C 1
ATOM 3469 O O . VAL B 1 50 ? -1.618 6.707 13.227 1 98.69 50 VAL B O 1
ATOM 3472 N N . ASN B 1 51 ? 0.039 8.039 13.938 1 98.56 51 ASN B N 1
ATOM 3473 C CA . ASN B 1 51 ? 0.111 7.473 15.281 1 98.56 51 ASN B CA 1
ATOM 3474 C C . ASN B 1 51 ? -0.974 8.047 16.188 1 98.56 51 ASN B C 1
ATOM 3476 O O . ASN B 1 51 ? -0.67 8.672 17.203 1 98.56 51 ASN B O 1
ATOM 3480 N N . ALA B 1 52 ? -2.18 7.691 15.883 1 98.62 52 ALA B N 1
ATOM 3481 C CA . ALA B 1 52 ? -3.348 8.289 16.516 1 98.62 52 ALA B CA 1
ATOM 3482 C C . ALA B 1 52 ? -3.361 8 18.016 1 98.62 52 ALA B C 1
ATOM 3484 O O . ALA B 1 52 ? -3.936 8.766 18.797 1 98.62 52 ALA B O 1
ATOM 3485 N N . LEU B 1 53 ? -2.697 6.883 18.453 1 98.81 53 LEU B N 1
ATOM 3486 C CA . LEU B 1 53 ? -2.736 6.504 19.859 1 98.81 53 LEU B CA 1
ATOM 3487 C C . LEU B 1 53 ? -1.333 6.492 20.469 1 98.81 53 LEU B C 1
ATOM 3489 O O . LEU B 1 53 ? -1.096 5.852 21.484 1 98.81 53 LEU B O 1
ATOM 3493 N N . GLY B 1 54 ? -0.392 7.148 19.781 1 98.56 54 GLY B N 1
ATOM 3494 C CA . GLY B 1 54 ? 0.979 7.23 20.25 1 98.56 54 GLY B CA 1
ATOM 3495 C C . GLY B 1 54 ? 1.806 6.008 19.906 1 98.56 54 GLY B C 1
ATOM 3496 O O . GLY B 1 54 ? 1.377 5.164 19.125 1 98.56 54 GLY B O 1
ATOM 3497 N N . HIS B 1 55 ? 3.002 5.984 20.453 1 98.44 55 HIS B N 1
ATOM 3498 C CA . HIS B 1 55 ? 3.971 4.941 20.125 1 98.44 55 HIS B CA 1
ATOM 3499 C C . HIS B 1 55 ? 3.836 3.75 21.062 1 98.44 55 HIS B C 1
ATOM 3501 O O . HIS B 1 55 ? 3.592 3.928 22.266 1 98.44 55 HIS B O 1
ATOM 3507 N N . ALA B 1 56 ? 3.982 2.574 20.484 1 97.25 56 ALA B N 1
ATOM 3508 C CA . ALA B 1 56 ? 4.051 1.322 21.234 1 97.25 56 ALA B CA 1
ATOM 3509 C C . ALA B 1 56 ? 2.867 1.187 22.188 1 97.25 56 ALA B C 1
ATOM 3511 O O . ALA B 1 56 ? 3.043 0.863 23.359 1 97.25 56 ALA B O 1
ATOM 3512 N N . HIS B 1 57 ? 1.7 1.562 21.703 1 98.38 57 HIS B N 1
ATOM 3513 C CA . HIS B 1 57 ? 0.514 1.482 22.547 1 98.38 57 HIS B CA 1
ATOM 3514 C C . HIS B 1 57 ? 0.254 0.048 23 1 98.38 57 HIS B C 1
ATOM 3516 O O . HIS B 1 57 ? 0.146 -0.857 22.172 1 98.38 57 HIS B O 1
ATOM 3522 N N . PRO B 1 58 ? 0.105 -0.215 24.297 1 98.38 58 PRO B N 1
ATOM 3523 C CA . PRO B 1 58 ? 0.071 -1.588 24.812 1 98.38 58 PRO B CA 1
ATOM 3524 C C . PRO B 1 58 ? -1.099 -2.396 24.25 1 98.38 58 PRO B C 1
ATOM 3526 O O . PRO B 1 58 ? -0.939 -3.574 23.922 1 98.38 58 PRO B O 1
ATOM 3529 N N . GLU B 1 59 ? -2.273 -1.832 24.109 1 98.62 59 GLU B N 1
ATOM 3530 C CA . GLU B 1 59 ? -3.439 -2.57 23.625 1 98.62 59 GLU B CA 1
ATOM 3531 C C . GLU B 1 59 ? -3.316 -2.887 22.141 1 98.62 59 GLU B C 1
ATOM 3533 O O . GLU B 1 59 ? -3.82 -3.912 21.672 1 98.62 59 GLU B O 1
ATOM 3538 N N . LEU B 1 60 ? -2.713 -1.997 21.359 1 98.75 60 LEU B N 1
ATOM 3539 C CA . LEU B 1 60 ? -2.473 -2.287 19.938 1 98.75 60 LEU B CA 1
ATOM 3540 C C . LEU B 1 60 ? -1.442 -3.402 19.781 1 98.75 60 LEU B C 1
ATOM 3542 O O . LEU B 1 60 ? -1.582 -4.262 18.922 1 98.75 60 LEU B O 1
ATOM 3546 N N . ARG B 1 61 ? -0.392 -3.363 20.625 1 98.5 61 ARG B N 1
ATOM 3547 C CA . ARG B 1 61 ? 0.605 -4.43 20.609 1 98.5 61 ARG B CA 1
ATOM 3548 C C . ARG B 1 61 ? -0.03 -5.777 20.922 1 98.5 61 ARG B C 1
ATOM 3550 O O . ARG B 1 61 ? 0.316 -6.789 20.312 1 98.5 61 ARG B O 1
ATOM 3557 N N . GLU B 1 62 ? -0.926 -5.766 21.859 1 98.75 62 GLU B N 1
ATOM 3558 C CA . GLU B 1 62 ? -1.612 -7.004 22.234 1 98.75 62 GLU B CA 1
ATOM 3559 C C . GLU B 1 62 ? -2.434 -7.547 21.062 1 98.75 62 GLU B C 1
ATOM 3561 O O . GLU B 1 62 ? -2.379 -8.742 20.766 1 98.75 62 GLU B O 1
ATOM 3566 N N . ALA B 1 63 ? -3.219 -6.684 20.406 1 98.75 63 ALA B N 1
ATOM 3567 C CA . ALA B 1 63 ? -4.016 -7.09 19.266 1 98.75 63 ALA B CA 1
ATOM 3568 C C . ALA B 1 63 ? -3.127 -7.637 18.141 1 98.75 63 ALA B C 1
ATOM 3570 O O . ALA B 1 63 ? -3.459 -8.648 17.516 1 98.75 63 ALA B O 1
ATOM 3571 N N . LEU B 1 64 ? -2.018 -6.965 17.891 1 98.69 64 LEU B N 1
ATOM 3572 C CA . LEU B 1 64 ? -1.053 -7.383 16.891 1 98.69 64 LEU B CA 1
ATOM 3573 C C . LEU B 1 64 ? -0.497 -8.766 17.203 1 98.69 64 LEU B C 1
ATOM 3575 O O . LEU B 1 64 ? -0.471 -9.641 16.344 1 98.69 64 LEU B O 1
ATOM 3579 N N . ASN B 1 65 ? -0.078 -8.938 18.422 1 98.31 65 ASN B N 1
ATOM 3580 C CA . ASN B 1 65 ? 0.568 -10.18 18.828 1 98.31 65 ASN B CA 1
ATOM 3581 C C . ASN B 1 65 ? -0.411 -11.352 18.828 1 98.31 65 ASN B C 1
ATOM 3583 O O . ASN B 1 65 ? -0.042 -12.469 18.469 1 98.31 65 ASN B O 1
ATOM 3587 N N . GLU B 1 66 ? -1.615 -11.094 19.266 1 98.56 66 GLU B N 1
ATOM 3588 C CA . GLU B 1 66 ? -2.635 -12.133 19.266 1 98.56 66 GLU B CA 1
ATOM 3589 C C . GLU B 1 66 ? -2.902 -12.641 17.844 1 98.56 66 GLU B C 1
ATOM 3591 O O . GLU B 1 66 ? -2.914 -13.844 17.609 1 98.56 66 GLU B O 1
ATOM 3596 N N . GLN B 1 67 ? -3.08 -11.766 16.922 1 98.75 67 GLN B N 1
ATOM 3597 C CA . GLN B 1 67 ? -3.346 -12.164 15.547 1 98.75 67 GLN B CA 1
ATOM 3598 C C . GLN B 1 67 ? -2.111 -12.797 14.914 1 98.75 67 GLN B C 1
ATOM 3600 O O . GLN B 1 67 ? -2.227 -13.742 14.125 1 98.75 67 GLN B O 1
ATOM 3605 N N . ALA B 1 68 ? -0.924 -12.25 15.211 1 98.44 68 ALA B N 1
ATOM 3606 C CA . ALA B 1 68 ? 0.319 -12.758 14.641 1 98.44 68 ALA B CA 1
ATOM 3607 C C . ALA B 1 68 ? 0.542 -14.219 15.008 1 98.44 68 ALA B C 1
ATOM 3609 O O . ALA B 1 68 ? 1.188 -14.961 14.266 1 98.44 68 ALA B O 1
ATOM 3610 N N . SER B 1 69 ? 0.001 -14.633 16.141 1 98.06 69 SER B N 1
ATOM 3611 C CA . SER B 1 69 ? 0.172 -16 16.609 1 98.06 69 SER B CA 1
ATOM 3612 C C . SER B 1 69 ? -0.751 -16.969 15.859 1 98.06 69 SER B C 1
ATOM 3614 O O . SER B 1 69 ? -0.57 -18.172 15.914 1 98.06 69 SER B O 1
ATOM 3616 N N . LYS B 1 70 ? -1.735 -16.516 15.109 1 98.25 70 LYS B N 1
ATOM 3617 C CA . LYS B 1 70 ? -2.66 -17.328 14.32 1 98.25 70 L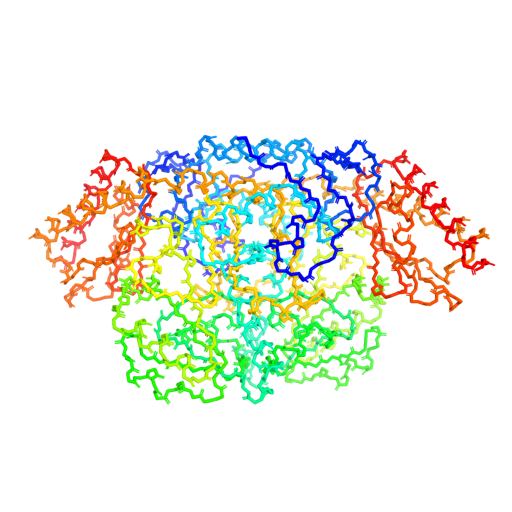YS B CA 1
ATOM 3618 C C . LYS B 1 70 ? -2.217 -17.406 12.867 1 98.25 70 LYS B C 1
ATOM 3620 O O . LYS B 1 70 ? -1.9 -18.5 12.367 1 98.25 70 LYS B O 1
ATOM 3625 N N . PHE B 1 71 ? -2.234 -16.328 12.133 1 97.75 71 PHE B N 1
ATOM 3626 C CA . PHE B 1 71 ? -1.696 -16.156 10.789 1 97.75 71 PHE B CA 1
ATOM 3627 C C . PHE B 1 71 ? -1.75 -14.703 10.352 1 97.75 71 PHE B C 1
ATOM 3629 O O . PHE B 1 71 ? -2.527 -13.914 10.898 1 97.75 71 PHE B O 1
ATOM 3636 N N . TRP B 1 72 ? -0.921 -14.344 9.398 1 98.31 72 TRP B N 1
ATOM 3637 C CA . TRP B 1 72 ? -0.75 -12.945 9.023 1 98.31 72 TRP B CA 1
ATOM 3638 C C . TRP B 1 72 ? -1.5 -12.633 7.73 1 98.31 72 TRP B C 1
ATOM 3640 O O . TRP B 1 72 ? -1.984 -11.516 7.535 1 98.31 72 TRP B O 1
ATOM 3650 N N . HIS B 1 73 ? -1.523 -13.602 6.789 1 98.31 73 HIS B N 1
ATOM 3651 C CA . HIS B 1 73 ? -1.972 -13.383 5.418 1 98.31 73 HIS B CA 1
ATOM 3652 C C . HIS B 1 73 ? -2.441 -14.688 4.777 1 98.31 73 HIS B C 1
ATOM 3654 O O . HIS B 1 73 ? -1.847 -15.742 5.004 1 98.31 73 HIS B O 1
ATOM 3660 N N . THR B 1 74 ? -3.576 -14.617 4 1 97.31 74 THR B N 1
ATOM 3661 C CA . THR B 1 74 ? -4.035 -15.82 3.309 1 97.31 74 THR B CA 1
ATOM 3662 C C . THR B 1 74 ? -4.289 -15.523 1.832 1 97.31 74 THR B C 1
ATOM 3664 O O . THR B 1 74 ? -4.547 -16.438 1.049 1 97.31 74 THR B O 1
ATOM 3667 N N . GLY B 1 75 ? -4.207 -14.25 1.408 1 96.25 75 GLY B N 1
ATOM 3668 C CA . GLY B 1 75 ? -4.594 -13.859 0.062 1 96.25 75 GLY B CA 1
ATOM 3669 C C . GLY B 1 75 ? -6.074 -13.562 -0.071 1 96.25 75 GLY B C 1
ATOM 3670 O O . GLY B 1 75 ? -6.836 -13.734 0.884 1 96.25 75 GLY B O 1
ATOM 3671 N N . ASN B 1 76 ? -6.523 -13.188 -1.224 1 94.81 76 ASN B N 1
ATOM 3672 C CA . ASN B 1 76 ? -7.871 -12.672 -1.446 1 94.81 76 ASN B CA 1
ATOM 3673 C C . ASN B 1 76 ? -8.844 -13.789 -1.83 1 94.81 76 ASN B C 1
ATOM 3675 O O . ASN B 1 76 ? -10.039 -13.555 -1.968 1 94.81 76 ASN B O 1
ATOM 3679 N N . GLY B 1 77 ? -8.312 -14.984 -2.018 1 96.56 77 GLY B N 1
ATOM 3680 C CA . GLY B 1 77 ? -9.172 -16.141 -2.229 1 96.56 77 GLY B CA 1
ATOM 3681 C C . GLY B 1 77 ? -9.914 -16.562 -0.978 1 96.56 77 GLY B C 1
ATOM 3682 O O . GLY B 1 77 ? -10.836 -17.375 -1.044 1 96.56 77 GLY B O 1
ATOM 3683 N N . TYR B 1 78 ? -9.57 -15.953 0.134 1 97.88 78 TYR B N 1
ATOM 3684 C CA . TYR B 1 78 ? -10.164 -16.234 1.438 1 97.88 78 TYR B CA 1
ATOM 3685 C C . TYR B 1 78 ? -10.508 -14.93 2.164 1 97.88 78 TYR B C 1
ATOM 3687 O O . TYR B 1 78 ? -9.93 -13.883 1.878 1 97.88 78 TYR B O 1
ATOM 3695 N N . THR B 1 79 ? -11.523 -14.984 2.992 1 98.31 79 THR B N 1
ATOM 3696 C CA . THR B 1 79 ? -11.75 -13.898 3.938 1 98.31 79 THR B CA 1
ATOM 3697 C C . THR B 1 79 ? -11.305 -14.297 5.34 1 98.31 79 THR B C 1
ATOM 3699 O O . THR B 1 79 ? -10.664 -15.336 5.52 1 98.31 79 THR B O 1
ATOM 3702 N N . ASN B 1 80 ? -11.406 -13.484 6.246 1 98.69 80 ASN B N 1
ATOM 3703 C CA . ASN B 1 80 ? -10.977 -13.742 7.617 1 98.69 80 ASN B CA 1
ATOM 3704 C C . ASN B 1 80 ? -11.828 -12.969 8.625 1 98.69 80 ASN B C 1
ATOM 3706 O O . ASN B 1 80 ? -12.477 -11.984 8.266 1 98.69 80 ASN B O 1
ATOM 3710 N N . GLU B 1 81 ? -11.805 -13.383 9.812 1 98.69 81 GLU B N 1
ATOM 3711 C CA . GLU B 1 81 ? -12.688 -12.828 10.828 1 98.69 81 GLU B CA 1
ATOM 3712 C C . GLU B 1 81 ? -12.312 -11.391 11.156 1 98.69 81 GLU B C 1
ATOM 3714 O O . GLU B 1 81 ? -13.188 -10.516 11.219 1 98.69 81 GLU B O 1
ATOM 3719 N N . PRO B 1 82 ? -11.023 -11.055 11.359 1 98.75 82 PRO B N 1
ATOM 3720 C CA . PRO B 1 82 ? -10.672 -9.688 11.734 1 98.75 82 PRO B CA 1
ATOM 3721 C C . PRO B 1 82 ? -11.141 -8.656 10.703 1 98.75 82 PRO B C 1
ATOM 3723 O O . PRO B 1 82 ? -11.633 -7.59 11.078 1 98.75 82 PRO B O 1
ATOM 3726 N N . VAL B 1 83 ? -11.07 -8.984 9.406 1 98.81 83 VAL B N 1
ATOM 3727 C CA . VAL B 1 83 ? -11.406 -7.992 8.391 1 98.81 83 VAL B CA 1
ATOM 3728 C C . VAL B 1 83 ? -12.922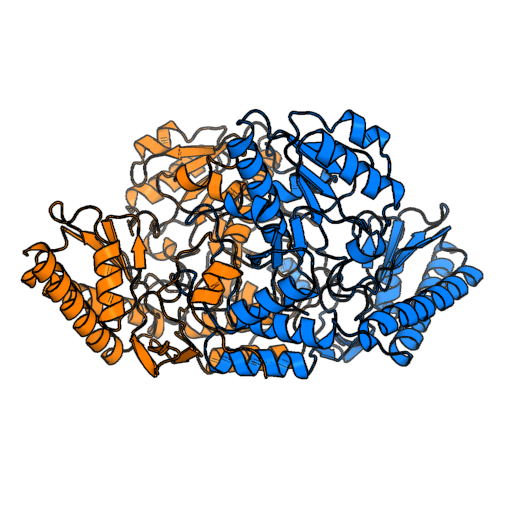 -7.785 8.359 1 98.81 83 VAL B C 1
ATOM 3730 O O . VAL B 1 83 ? -13.391 -6.672 8.109 1 98.81 83 VAL B O 1
ATOM 3733 N N . LEU B 1 84 ? -13.648 -8.836 8.555 1 98.81 84 LEU B N 1
ATOM 3734 C CA . LEU B 1 84 ? -15.102 -8.727 8.555 1 98.81 84 LEU B CA 1
ATOM 3735 C C . LEU B 1 84 ? -15.594 -7.969 9.781 1 98.81 84 LEU B C 1
ATOM 3737 O O . LEU B 1 84 ? -16.516 -7.156 9.68 1 98.81 84 LEU B O 1
ATOM 3741 N N . ARG B 1 85 ? -14.945 -8.203 10.953 1 98.75 85 ARG B N 1
ATOM 3742 C CA . ARG B 1 85 ? -15.273 -7.426 12.148 1 98.75 85 ARG B CA 1
ATOM 3743 C C . ARG B 1 85 ? -14.992 -5.945 11.93 1 98.75 85 ARG B C 1
ATOM 3745 O O . ARG B 1 85 ? -15.781 -5.09 12.328 1 98.75 85 ARG B O 1
ATOM 3752 N N . LEU B 1 86 ? -13.875 -5.676 11.336 1 98.81 86 LEU B N 1
ATOM 3753 C CA . LEU B 1 86 ? -13.492 -4.297 11.055 1 98.81 86 LEU B CA 1
ATOM 3754 C C . LEU B 1 86 ? -14.484 -3.641 10.102 1 98.81 86 LEU B C 1
ATOM 3756 O O . LEU B 1 86 ? -14.883 -2.492 10.305 1 98.81 86 LEU B O 1
ATOM 3760 N N . ALA B 1 87 ? -14.82 -4.34 9.023 1 98.88 87 ALA B N 1
ATOM 3761 C CA . ALA B 1 87 ? -15.789 -3.828 8.062 1 98.88 87 ALA B CA 1
ATOM 3762 C C . ALA B 1 87 ? -17.094 -3.447 8.758 1 98.88 87 ALA B C 1
ATOM 3764 O O . ALA B 1 87 ? -17.625 -2.359 8.531 1 98.88 87 ALA B O 1
ATOM 3765 N N . LYS B 1 88 ? -17.578 -4.309 9.57 1 98.81 88 LYS B N 1
ATOM 3766 C CA . LYS B 1 88 ? -18.859 -4.078 10.258 1 98.81 88 LYS B CA 1
ATOM 3767 C C . LYS B 1 88 ? -18.766 -2.869 11.18 1 98.81 88 LYS B C 1
ATOM 3769 O O . LYS B 1 88 ? -19.719 -2.078 11.266 1 98.81 88 LYS B O 1
ATOM 3774 N N . LYS B 1 89 ? -17.672 -2.73 11.914 1 98.69 89 LYS B N 1
ATOM 3775 C CA . LYS B 1 89 ? -17.469 -1.571 12.773 1 98.69 89 LYS B CA 1
ATOM 3776 C C . LYS B 1 89 ? -17.547 -0.271 11.977 1 98.69 89 LYS B C 1
ATOM 3778 O O . LYS B 1 89 ? -18.188 0.69 12.414 1 98.69 89 LYS B O 1
ATOM 3783 N N . LEU B 1 90 ? -16.922 -0.215 10.82 1 98.88 90 LEU B N 1
ATOM 3784 C CA . LEU B 1 90 ? -16.922 0.98 9.984 1 98.88 90 LEU B CA 1
ATOM 3785 C C . LEU B 1 90 ? -18.297 1.253 9.414 1 98.88 90 LEU B C 1
ATOM 3787 O O . LEU B 1 90 ? -18.766 2.398 9.406 1 98.88 90 LEU B O 1
ATOM 3791 N N . ILE B 1 91 ? -18.953 0.194 8.984 1 98.81 91 ILE B N 1
ATOM 3792 C CA . ILE B 1 91 ? -20.281 0.328 8.398 1 98.81 91 ILE B CA 1
ATOM 3793 C C . ILE B 1 91 ? -21.266 0.852 9.453 1 98.81 91 ILE B C 1
ATOM 3795 O O . ILE B 1 91 ? -22.031 1.777 9.188 1 98.81 91 ILE B O 1
ATOM 3799 N N . ASP B 1 92 ? -21.172 0.306 10.656 1 98.56 92 ASP B N 1
ATOM 3800 C CA . ASP B 1 92 ? -22.078 0.702 11.719 1 98.56 92 ASP B CA 1
ATOM 3801 C C . ASP B 1 92 ? -21.859 2.152 12.133 1 98.56 92 ASP B C 1
ATOM 3803 O O . ASP B 1 92 ? -22.766 2.818 12.617 1 98.56 92 ASP B O 1
ATOM 3807 N N . ALA B 1 93 ? -20.688 2.652 11.898 1 98.62 93 ALA B N 1
ATOM 3808 C CA . ALA B 1 93 ? -20.312 3.953 12.445 1 98.62 93 ALA B CA 1
ATOM 3809 C C . ALA B 1 93 ? -20.438 5.047 11.391 1 98.62 93 ALA B C 1
ATOM 3811 O O . ALA B 1 93 ? -20.281 6.234 11.695 1 98.62 93 ALA B O 1
ATOM 3812 N N . THR B 1 94 ? -20.703 4.691 10.18 1 98.62 94 THR B N 1
ATOM 3813 C CA . THR B 1 94 ? -20.688 5.668 9.102 1 98.62 94 THR B CA 1
ATOM 3814 C C . THR B 1 94 ? -21.906 5.484 8.188 1 98.62 94 THR B C 1
ATOM 3816 O O . THR B 1 94 ? -22.859 4.809 8.555 1 98.62 94 THR B O 1
ATOM 3819 N N . PHE B 1 95 ? -21.844 6.141 6.988 1 98.38 95 PHE B N 1
ATOM 3820 C CA . PHE B 1 95 ? -22.906 6.078 5.996 1 98.38 95 PHE B CA 1
ATOM 3821 C C . PHE B 1 95 ? -22.766 4.828 5.133 1 98.38 95 PHE B C 1
ATOM 3823 O O . PHE B 1 95 ? -23.719 4.449 4.434 1 98.38 95 PHE B O 1
ATOM 3830 N N . ALA B 1 96 ? -21.656 4.207 5.152 1 98.69 96 ALA B N 1
ATOM 3831 C CA . ALA B 1 96 ? -21.234 3.217 4.16 1 98.69 96 ALA B CA 1
ATOM 3832 C C . ALA B 1 96 ? -22.016 1.918 4.324 1 98.69 96 ALA B C 1
ATOM 3834 O O . ALA B 1 96 ? -22.375 1.533 5.445 1 98.69 96 ALA B O 1
ATOM 3835 N N . ASP B 1 97 ? -22.281 1.249 3.188 1 98.81 97 ASP B N 1
ATOM 3836 C CA . ASP B 1 97 ? -22.875 -0.084 3.16 1 98.81 97 ASP B CA 1
ATOM 3837 C C . ASP B 1 97 ? -21.812 -1.154 2.92 1 98.81 97 ASP B C 1
ATOM 3839 O O . ASP B 1 97 ? -21.984 -2.314 3.297 1 98.81 97 ASP B O 1
ATOM 3843 N N . ARG B 1 98 ? -20.766 -0.744 2.244 1 98.88 98 ARG B N 1
ATOM 3844 C CA . ARG B 1 98 ? -19.703 -1.659 1.813 1 98.88 98 ARG B CA 1
ATOM 3845 C C . ARG B 1 98 ? -18.328 -1.067 2.074 1 98.88 98 ARG B C 1
ATOM 3847 O O . ARG B 1 98 ? -18.156 0.155 2.088 1 98.88 98 ARG B O 1
ATOM 3854 N N . VAL B 1 99 ? -17.375 -1.94 2.246 1 98.94 99 VAL B N 1
ATOM 3855 C CA . VAL B 1 99 ? -16.016 -1.486 2.514 1 98.94 99 VAL B CA 1
ATOM 3856 C C . VAL B 1 99 ? -15.031 -2.277 1.658 1 98.94 99 VAL B C 1
ATOM 3858 O O . VAL B 1 99 ? -15.211 -3.479 1.442 1 98.94 99 VAL B O 1
ATOM 3861 N N . PHE B 1 100 ? -14.078 -1.654 1.052 1 98.94 100 PHE B N 1
ATOM 3862 C CA . PHE B 1 100 ? -12.883 -2.236 0.449 1 98.94 100 PHE B CA 1
ATOM 3863 C C . PHE B 1 100 ? -11.641 -1.854 1.237 1 98.94 100 PHE B C 1
ATOM 3865 O O . PHE B 1 100 ? -11.414 -0.674 1.518 1 98.94 100 PHE B O 1
ATOM 3872 N N . PHE B 1 101 ? -10.805 -2.865 1.615 1 98.88 101 PHE B N 1
ATOM 3873 C CA . PHE B 1 101 ? -9.602 -2.59 2.391 1 98.88 101 PHE B CA 1
ATOM 3874 C C . PHE B 1 101 ? -8.359 -2.666 1.51 1 98.88 101 PHE B C 1
ATOM 3876 O O . PHE B 1 101 ? -8.297 -3.475 0.582 1 98.88 101 PHE B O 1
ATOM 3883 N N . CYS B 1 102 ? -7.402 -1.82 1.794 1 98.44 102 CYS B N 1
ATOM 3884 C CA . CYS B 1 102 ? -6.113 -1.754 1.116 1 98.44 102 CYS B CA 1
ATOM 3885 C C . CYS B 1 102 ? -5.004 -1.373 2.09 1 98.44 102 CYS B C 1
ATOM 3887 O O . CYS B 1 102 ? -5.164 -1.505 3.305 1 98.44 102 CYS B O 1
ATOM 3889 N N . ASN B 1 103 ? -3.77 -0.901 1.587 1 96.62 103 ASN B N 1
ATOM 3890 C CA . ASN B 1 103 ? -2.627 -0.771 2.484 1 96.62 103 ASN B CA 1
ATOM 3891 C C . ASN B 1 103 ? -2.242 0.69 2.695 1 96.62 103 ASN B C 1
ATOM 3893 O O . ASN B 1 103 ? -1.299 0.989 3.43 1 96.62 103 ASN B O 1
ATOM 3897 N N . SER B 1 104 ? -2.902 1.597 2.004 1 98 104 SER B N 1
ATOM 3898 C CA . SER B 1 104 ? -2.518 3 2.113 1 98 104 SER B CA 1
ATOM 3899 C C . SER B 1 104 ? -3.654 3.922 1.684 1 98 104 SER B C 1
ATOM 3901 O O . SER B 1 104 ? -4.645 3.467 1.105 1 98 104 SER B O 1
ATOM 3903 N N . GLY B 1 105 ? -3.496 5.188 2.023 1 98.62 105 GLY B N 1
ATOM 3904 C CA . GLY B 1 105 ? -4.426 6.184 1.516 1 98.62 105 GLY B CA 1
ATOM 3905 C C . GLY B 1 105 ? -4.402 6.305 0.004 1 98.62 105 GLY B C 1
ATOM 3906 O O . GLY B 1 105 ? -5.449 6.5 -0.623 1 98.62 105 GLY B O 1
ATOM 3907 N N . ALA B 1 106 ? -3.189 6.184 -0.6 1 98.56 106 ALA B N 1
ATOM 3908 C CA . ALA B 1 106 ? -3.059 6.227 -2.055 1 98.56 106 ALA B CA 1
ATOM 3909 C C . ALA B 1 106 ? -3.869 5.113 -2.711 1 98.56 106 ALA B C 1
ATOM 3911 O O . ALA B 1 106 ? -4.574 5.348 -3.695 1 98.56 106 ALA B O 1
ATOM 3912 N N . GLU B 1 107 ? -3.814 3.92 -2.168 1 98.62 107 GLU B N 1
ATOM 3913 C CA . GLU B 1 107 ? -4.566 2.803 -2.727 1 98.62 107 GLU B CA 1
ATOM 3914 C C . GLU B 1 107 ? -6.066 2.98 -2.504 1 98.62 107 GLU B C 1
ATOM 3916 O O . GLU B 1 107 ? -6.875 2.578 -3.342 1 98.62 107 GLU B O 1
ATOM 3921 N N . ALA B 1 108 ? -6.434 3.545 -1.348 1 98.94 108 ALA B N 1
ATOM 3922 C CA . ALA B 1 108 ? -7.844 3.834 -1.107 1 98.94 108 ALA B CA 1
ATOM 3923 C C . ALA B 1 108 ? -8.383 4.836 -2.125 1 98.94 108 ALA B C 1
ATOM 3925 O O . ALA B 1 108 ? -9.477 4.652 -2.666 1 98.94 108 ALA B O 1
ATOM 3926 N N . ASN B 1 109 ? -7.582 5.871 -2.395 1 98.94 109 ASN B N 1
ATOM 3927 C CA . ASN B 1 109 ? -7.992 6.875 -3.371 1 98.94 109 ASN B CA 1
ATOM 3928 C C . ASN B 1 109 ? -7.965 6.316 -4.793 1 98.94 109 ASN B C 1
ATOM 3930 O O . ASN B 1 109 ? -8.789 6.695 -5.625 1 98.94 109 ASN B O 1
ATOM 3934 N N . GLU B 1 110 ? -6.988 5.41 -5.113 1 98.81 110 GLU B N 1
ATOM 3935 C CA . GLU B 1 110 ? -7.016 4.672 -6.371 1 98.81 110 GLU B CA 1
ATOM 3936 C C . GLU B 1 110 ? -8.344 3.943 -6.559 1 98.81 110 GLU B C 1
ATOM 3938 O O . GLU B 1 110 ? -8.961 4.027 -7.621 1 98.81 110 GLU B O 1
ATOM 3943 N N . ALA B 1 111 ? -8.727 3.244 -5.512 1 98.88 111 ALA B N 1
ATOM 3944 C CA . ALA B 1 111 ? -9.969 2.473 -5.574 1 98.88 111 ALA B CA 1
ATOM 3945 C C . ALA B 1 111 ? -11.18 3.387 -5.758 1 98.88 111 ALA B C 1
ATOM 3947 O O . ALA B 1 111 ? -12.078 3.084 -6.547 1 98.88 111 ALA B O 1
ATOM 3948 N N . ALA B 1 112 ? -11.188 4.512 -5.035 1 98.94 112 ALA B N 1
ATOM 3949 C CA . ALA B 1 112 ? -12.305 5.445 -5.102 1 98.94 112 ALA B CA 1
ATOM 3950 C C . ALA B 1 112 ? -12.43 6.055 -6.496 1 98.94 112 ALA B C 1
ATOM 3952 O O . ALA B 1 112 ? -13.523 6.098 -7.062 1 98.94 112 ALA B O 1
ATOM 3953 N N . LEU B 1 113 ? -11.32 6.523 -7.043 1 98.88 113 LEU B N 1
ATOM 3954 C CA . LEU B 1 113 ? -11.32 7.176 -8.344 1 98.88 113 LEU B CA 1
ATOM 3955 C C . LEU B 1 113 ? -11.664 6.184 -9.453 1 98.88 113 LEU B C 1
ATOM 3957 O O . LEU B 1 113 ? -12.406 6.516 -10.375 1 98.88 113 LEU B O 1
ATOM 3961 N N . LYS B 1 114 ? -11.148 5.004 -9.367 1 98.75 114 LYS B N 1
ATOM 3962 C CA . LYS B 1 114 ? -11.453 3.967 -10.352 1 98.75 114 LYS B CA 1
ATOM 3963 C C . LYS B 1 114 ? -12.914 3.541 -10.266 1 98.75 114 LYS B C 1
ATOM 3965 O O . LYS B 1 114 ? -13.57 3.344 -11.289 1 98.75 114 LYS B O 1
ATOM 3970 N N . LEU B 1 115 ? -13.414 3.365 -9.016 1 98.88 115 LEU B N 1
ATOM 3971 C CA . LEU B 1 115 ? -14.82 3.055 -8.82 1 98.88 115 LEU B CA 1
ATOM 3972 C C . LEU B 1 115 ? -15.703 4.133 -9.445 1 98.88 115 LEU B C 1
ATOM 3974 O O . LEU B 1 115 ? -16.688 3.822 -10.125 1 98.88 115 LEU B O 1
ATOM 3978 N N . ALA B 1 116 ? -15.344 5.383 -9.25 1 98.88 116 ALA B N 1
ATOM 3979 C CA . ALA B 1 116 ? -16.141 6.496 -9.773 1 98.88 116 ALA B CA 1
ATOM 3980 C C . ALA B 1 116 ? -16.172 6.473 -11.297 1 98.88 116 ALA B C 1
ATOM 3982 O O . ALA B 1 116 ? -17.234 6.676 -11.906 1 98.88 116 ALA B O 1
ATOM 3983 N N . ARG B 1 117 ? -15.023 6.281 -11.961 1 98.69 117 ARG B N 1
ATOM 3984 C CA . ARG B 1 117 ? -15 6.203 -13.414 1 98.69 117 ARG B CA 1
ATOM 3985 C C . ARG B 1 117 ? -15.844 5.031 -13.914 1 98.69 117 ARG B C 1
ATOM 3987 O O . ARG B 1 117 ? -16.656 5.188 -14.836 1 98.69 117 ARG B O 1
ATOM 3994 N N . LYS B 1 118 ? -15.633 3.838 -13.297 1 98.69 118 LYS B N 1
ATOM 3995 C CA . LYS B 1 118 ? -16.406 2.674 -13.734 1 98.69 118 LYS B CA 1
ATOM 3996 C C . LYS B 1 118 ? -17.906 2.893 -13.531 1 98.69 118 LYS B C 1
ATOM 3998 O O . LYS B 1 118 ? -18.703 2.533 -14.383 1 98.69 118 LYS B O 1
ATOM 4003 N N . PHE B 1 119 ? -18.281 3.461 -12.344 1 98.69 119 PHE B N 1
ATOM 4004 C CA . PHE B 1 119 ? -19.672 3.771 -12.047 1 98.69 119 PHE B CA 1
ATOM 4005 C C . PHE B 1 119 ? -20.281 4.641 -13.141 1 98.69 119 PHE B C 1
ATOM 4007 O O . PHE B 1 119 ? -21.359 4.34 -13.656 1 98.69 119 PHE B O 1
ATOM 4014 N N . ALA B 1 120 ? -19.594 5.691 -13.5 1 98.62 120 ALA B N 1
ATOM 4015 C CA . ALA B 1 120 ? -20.078 6.637 -14.508 1 98.62 120 ALA B CA 1
ATOM 4016 C C . ALA B 1 120 ? -20.125 5.984 -15.891 1 98.62 120 ALA B C 1
ATOM 4018 O O . ALA B 1 120 ? -21.094 6.184 -16.641 1 98.62 120 ALA B O 1
ATOM 4019 N N . HIS B 1 121 ? -19.078 5.238 -16.203 1 97.69 121 HIS B N 1
ATOM 4020 C CA . HIS B 1 121 ? -19.062 4.539 -17.484 1 97.69 121 HIS B CA 1
ATOM 4021 C C . HIS B 1 121 ? -20.25 3.59 -17.609 1 97.69 121 HIS B C 1
ATOM 4023 O O . HIS B 1 121 ? -20.922 3.57 -18.656 1 97.69 121 HIS B O 1
ATOM 4029 N N . ASP B 1 122 ? -20.484 2.826 -16.625 1 97.81 122 ASP B N 1
ATOM 4030 C CA .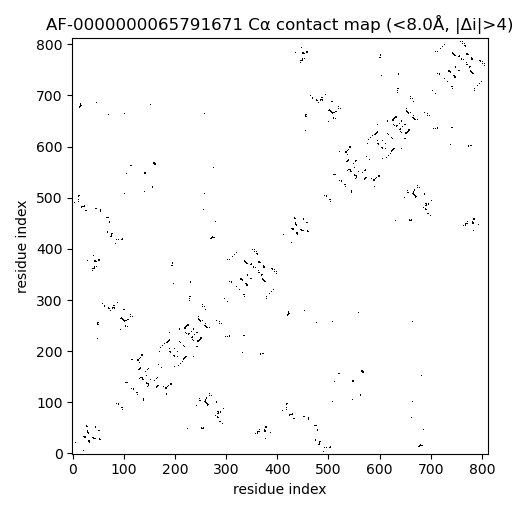 ASP B 1 122 ? -21.531 1.802 -16.641 1 97.81 122 ASP B CA 1
ATOM 4031 C C . ASP B 1 122 ? -22.922 2.432 -16.719 1 97.81 122 ASP B C 1
ATOM 4033 O O . ASP B 1 122 ? -23.812 1.882 -17.344 1 97.81 122 ASP B O 1
ATOM 4037 N N . ARG B 1 123 ? -23.094 3.582 -16.141 1 97.62 123 ARG B N 1
ATOM 4038 C CA . ARG B 1 123 ? -24.438 4.129 -15.961 1 97.62 123 ARG B CA 1
ATOM 4039 C C . ARG B 1 123 ? -24.734 5.211 -16.984 1 97.62 123 ARG B C 1
ATOM 4041 O O . ARG B 1 123 ? -25.875 5.402 -17.391 1 97.62 123 ARG B O 1
ATOM 4048 N N . TYR B 1 124 ? -23.672 5.941 -17.406 1 97.81 124 TYR B N 1
ATOM 4049 C CA . TYR B 1 124 ? -23.938 7.133 -18.203 1 97.81 124 TYR B CA 1
ATOM 4050 C C . TYR B 1 124 ? -23.125 7.109 -19.5 1 97.81 124 TYR B C 1
ATOM 4052 O O . TYR B 1 124 ? -23.406 7.863 -20.422 1 97.81 124 TYR B O 1
ATOM 4060 N N . GLY B 1 125 ? -22.109 6.234 -19.594 1 97.44 125 GLY B N 1
ATOM 4061 C CA . GLY B 1 125 ? -21.297 6.141 -20.797 1 97.44 125 GLY B CA 1
ATOM 4062 C C . GLY B 1 125 ? -19.859 6.59 -20.578 1 97.44 125 GLY B C 1
ATOM 4063 O O . GLY B 1 125 ? -19.562 7.328 -19.641 1 97.44 125 GLY B O 1
ATOM 4064 N N . SER B 1 126 ? -18.984 6.27 -21.469 1 95.5 126 SER B N 1
ATOM 4065 C CA . SER B 1 126 ? -17.531 6.422 -21.312 1 95.5 126 SER B CA 1
ATOM 4066 C C . SER B 1 126 ? -17.125 7.891 -21.406 1 95.5 126 SER B C 1
ATOM 4068 O O . SER B 1 126 ? -16.016 8.258 -21.016 1 95.5 126 SER B O 1
ATOM 4070 N N . HIS B 1 127 ? -18 8.719 -21.969 1 96.56 127 HIS B N 1
ATOM 4071 C CA . HIS B 1 127 ? -17.703 10.141 -22.078 1 96.56 127 HIS B CA 1
ATOM 4072 C C . HIS B 1 127 ? -17.672 10.805 -20.703 1 96.56 127 HIS B C 1
ATOM 4074 O O . HIS B 1 127 ? -17.094 11.883 -20.547 1 96.56 127 HIS B O 1
ATOM 4080 N N . LYS B 1 128 ? -18.328 10.234 -19.734 1 98.06 128 LYS B N 1
ATOM 4081 C CA . LYS B 1 128 ? -18.391 10.781 -18.375 1 98.06 128 LYS B CA 1
ATOM 4082 C C . LYS B 1 128 ? -17.234 10.273 -17.531 1 98.06 128 LYS B C 1
ATOM 4084 O O . LYS B 1 128 ? -17.406 9.391 -16.688 1 98.06 128 LYS B O 1
ATOM 4089 N N . SER B 1 129 ? -16.047 10.883 -17.703 1 98.31 129 SER B N 1
ATOM 4090 C CA . SER B 1 129 ? -14.836 10.367 -17.062 1 98.31 129 SER B CA 1
ATOM 4091 C C . SER B 1 129 ? -14.109 11.469 -16.297 1 98.31 129 SER B C 1
ATOM 4093 O O . SER B 1 129 ? -13.094 11.211 -15.641 1 98.31 129 SER B O 1
ATOM 4095 N N . GLY B 1 130 ? -14.555 12.68 -16.359 1 98.75 130 GLY B N 1
ATOM 4096 C CA . GLY B 1 130 ? -13.852 13.82 -15.805 1 98.75 130 GLY B CA 1
ATOM 4097 C C . GLY B 1 130 ? -13.797 13.797 -14.289 1 98.75 130 GLY B C 1
ATOM 4098 O O . GLY B 1 130 ? -14.781 13.453 -13.633 1 98.75 130 GLY B O 1
ATOM 4099 N N . ILE B 1 131 ? -12.656 14.102 -13.719 1 98.88 131 ILE B N 1
ATOM 4100 C CA . ILE B 1 131 ? -12.461 14.219 -12.281 1 98.88 131 ILE B CA 1
ATOM 4101 C C . ILE B 1 131 ? -12.133 15.672 -11.93 1 98.88 131 ILE B C 1
ATOM 4103 O O . ILE B 1 131 ? -11.266 16.281 -12.555 1 98.88 131 ILE B O 1
ATOM 4107 N N . VAL B 1 132 ? -12.852 16.219 -11.047 1 98.94 132 VAL B N 1
ATOM 4108 C CA . VAL B 1 132 ? -12.547 17.547 -10.523 1 98.94 132 VAL B CA 1
ATOM 4109 C C . VAL B 1 132 ? -11.961 17.422 -9.117 1 98.94 132 VAL B C 1
ATOM 4111 O O . VAL B 1 132 ? -12.547 16.781 -8.242 1 98.94 132 VAL B O 1
ATOM 4114 N N . ALA B 1 133 ? -10.781 17.922 -8.938 1 98.88 133 ALA B N 1
ATOM 4115 C CA . ALA B 1 133 ? -10.086 18.031 -7.66 1 98.88 133 ALA B CA 1
ATOM 4116 C C . ALA B 1 133 ? -9.727 19.484 -7.352 1 98.88 133 ALA B C 1
ATOM 4118 O O . ALA B 1 133 ? -10.32 20.406 -7.914 1 98.88 133 ALA B O 1
ATOM 4119 N N . PHE B 1 134 ? -8.836 19.672 -6.363 1 98.88 134 PHE B N 1
ATOM 4120 C CA . PHE B 1 134 ? -8.656 21.062 -5.934 1 98.88 134 PHE B CA 1
ATOM 4121 C C . PHE B 1 134 ? -7.18 21.406 -5.828 1 98.88 134 PHE B C 1
ATOM 4123 O O . PHE B 1 134 ? -6.355 20.547 -5.496 1 98.88 134 PHE B O 1
ATOM 4130 N N . LYS B 1 135 ? -6.883 22.672 -6.117 1 98.25 135 LYS B N 1
ATOM 4131 C CA . LYS B 1 135 ? -5.52 23.172 -5.965 1 98.25 135 LYS B CA 1
ATOM 4132 C C . LYS B 1 135 ? -5.012 22.953 -4.539 1 98.25 135 LYS B C 1
ATOM 4134 O O . LYS B 1 135 ? -5.773 23.094 -3.58 1 98.25 135 LYS B O 1
ATOM 4139 N N . ASN B 1 136 ? -3.74 22.531 -4.363 1 97.25 136 ASN B N 1
ATOM 4140 C CA . ASN B 1 136 ? -3.031 22.312 -3.105 1 97.25 136 ASN B CA 1
ATOM 4141 C C . ASN B 1 136 ? -3.488 21.031 -2.42 1 97.25 136 ASN B C 1
ATOM 4143 O O . ASN B 1 136 ? -3.041 20.719 -1.316 1 97.25 136 ASN B O 1
ATOM 4147 N N . ALA B 1 137 ? -4.34 20.25 -3.088 1 98.25 137 ALA B N 1
ATOM 4148 C CA . ALA B 1 137 ? -4.793 18.984 -2.518 1 98.25 137 ALA B CA 1
ATOM 4149 C C . ALA B 1 137 ? -3.686 17.938 -2.557 1 98.25 137 ALA B C 1
ATOM 4151 O O . ALA B 1 137 ? -2.727 18.062 -3.322 1 98.25 137 ALA B O 1
ATOM 4152 N N . PHE B 1 138 ? -3.746 16.984 -1.717 1 97.81 138 PHE B N 1
ATOM 4153 C CA . PHE B 1 138 ? -2.885 15.805 -1.681 1 97.81 138 PHE B CA 1
ATOM 4154 C C . PHE B 1 138 ? -3.711 14.531 -1.57 1 97.81 138 PHE B C 1
ATOM 4156 O O . PHE B 1 138 ? -4.445 14.344 -0.598 1 97.81 138 PHE B O 1
ATOM 4163 N N . HIS B 1 139 ? -3.578 13.617 -2.557 1 98.69 139 HIS B N 1
ATOM 4164 C CA . HIS B 1 139 ? -4.402 12.414 -2.566 1 98.69 139 HIS B CA 1
ATOM 4165 C C . HIS B 1 139 ? -3.545 11.156 -2.705 1 98.69 139 HIS B C 1
ATOM 4167 O O . HIS B 1 139 ? -4.066 10.07 -2.949 1 98.69 139 HIS B O 1
ATOM 4173 N N . GLY B 1 140 ? -2.252 11.25 -2.58 1 97.88 140 GLY B N 1
ATOM 4174 C CA . GLY B 1 140 ? -1.355 10.109 -2.678 1 97.88 140 GLY B CA 1
ATOM 4175 C C . GLY B 1 140 ? -0.252 10.305 -3.699 1 97.88 140 GLY B C 1
ATOM 4176 O O . GLY B 1 140 ? -0.158 11.359 -4.328 1 97.88 140 GLY B O 1
ATOM 4177 N N . ARG B 1 141 ? 0.591 9.289 -3.869 1 97.88 141 ARG B N 1
ATOM 4178 C CA . ARG B 1 141 ? 1.789 9.461 -4.684 1 97.88 141 ARG B CA 1
ATOM 4179 C C . ARG B 1 141 ? 1.798 8.477 -5.855 1 97.88 141 ARG B C 1
ATOM 4181 O O . ARG B 1 141 ? 2.789 8.383 -6.582 1 97.88 141 ARG B O 1
ATOM 4188 N N . THR B 1 142 ? 0.733 7.656 -6.105 1 98.38 142 THR B N 1
ATOM 4189 C CA . THR B 1 142 ? 0.642 6.945 -7.371 1 98.38 142 THR B CA 1
ATOM 4190 C C . THR B 1 142 ? 0.41 7.918 -8.523 1 98.38 142 THR B C 1
ATOM 4192 O O . THR B 1 142 ? 0.006 9.062 -8.305 1 98.38 142 THR B O 1
ATOM 4195 N N . LEU B 1 143 ? 0.651 7.477 -9.734 1 98.56 143 LEU B N 1
ATOM 4196 C CA . LEU B 1 143 ? 0.514 8.375 -10.867 1 98.56 143 LEU B CA 1
ATOM 4197 C C . LEU B 1 143 ? -0.895 8.961 -10.938 1 98.56 143 LEU B C 1
ATOM 4199 O O . LEU B 1 143 ? -1.07 10.141 -11.242 1 98.56 143 LEU B O 1
ATOM 4203 N N . PHE B 1 144 ? -1.915 8.133 -10.648 1 98.56 144 PHE B N 1
ATOM 4204 C CA . PHE B 1 144 ? -3.307 8.57 -10.695 1 98.56 144 PHE B CA 1
ATOM 4205 C C . PHE B 1 144 ? -3.609 9.555 -9.57 1 98.56 144 PHE B C 1
ATOM 4207 O O . PHE B 1 144 ? -4.105 10.656 -9.82 1 98.56 144 PHE B O 1
ATOM 4214 N N . THR B 1 145 ? -3.184 9.234 -8.352 1 98.69 145 THR B N 1
ATOM 4215 C CA . THR B 1 145 ? -3.566 10.016 -7.184 1 98.69 145 THR B CA 1
ATOM 4216 C C . THR B 1 145 ? -2.738 11.297 -7.098 1 98.69 145 THR B C 1
ATOM 4218 O O . THR B 1 145 ? -3.23 12.328 -6.637 1 98.69 145 THR B O 1
ATOM 4221 N N . VAL B 1 146 ? -1.486 11.203 -7.527 1 98.19 146 VAL B N 1
ATOM 4222 C CA . VAL B 1 146 ? -0.659 12.406 -7.48 1 98.19 146 VAL B CA 1
ATOM 4223 C C . VAL B 1 146 ? -1.147 13.406 -8.523 1 98.19 146 VAL B C 1
ATOM 4225 O O . VAL B 1 146 ? -1.046 14.617 -8.32 1 98.19 146 VAL B O 1
ATOM 4228 N N . SER B 1 147 ? -1.704 12.898 -9.664 1 98.06 147 SER B N 1
ATOM 4229 C CA . SER B 1 147 ? -2.307 13.75 -10.68 1 98.06 147 SER B CA 1
ATOM 4230 C C . SER B 1 147 ? -3.58 14.414 -10.164 1 98.06 147 SER B C 1
ATOM 4232 O O . SER B 1 147 ? -3.852 15.57 -10.469 1 98.06 147 SER B O 1
ATOM 4234 N N . ALA B 1 148 ? -4.34 13.617 -9.406 1 98 148 ALA B N 1
ATOM 4235 C CA . ALA B 1 148 ? -5.539 14.18 -8.789 1 98 148 ALA B CA 1
ATOM 4236 C C . ALA B 1 148 ? -5.18 15.219 -7.73 1 98 148 ALA B C 1
ATOM 4238 O O . ALA B 1 148 ? -5.938 16.156 -7.492 1 98 148 ALA B O 1
ATOM 4239 N N . GLY B 1 149 ? -3.938 14.977 -7.246 1 94.81 149 GLY B N 1
ATOM 4240 C CA . GLY B 1 149 ? -3.447 15.953 -6.293 1 94.81 149 GLY B CA 1
ATOM 4241 C C . GLY B 1 149 ? -3.203 17.312 -6.91 1 94.81 149 GLY B C 1
ATOM 4242 O O . GLY B 1 149 ? -2.797 17.422 -8.07 1 94.81 149 GLY B O 1
ATOM 4243 N N . GLY B 1 150 ? -3.436 18.422 -6.535 1 91.38 150 GLY B N 1
ATOM 4244 C CA . GLY B 1 150 ? -3.443 19.781 -7.051 1 91.38 150 GLY B CA 1
ATOM 4245 C C . GLY B 1 150 ? -2.127 20.516 -6.848 1 91.38 150 GLY B C 1
ATOM 4246 O O . GLY B 1 150 ? -2.105 21.719 -6.617 1 91.38 150 GLY B O 1
ATOM 4247 N N . GLN B 1 151 ? -1.055 19.703 -6.785 1 91.75 151 GLN B N 1
ATOM 4248 C CA . GLN B 1 151 ? 0.294 20.25 -6.684 1 91.75 151 GLN B CA 1
ATOM 4249 C C . GLN B 1 151 ? 1.177 19.75 -7.824 1 91.75 151 GLN B C 1
ATOM 4251 O O . GLN B 1 151 ? 1.853 18.734 -7.688 1 91.75 151 GLN B O 1
ATOM 4256 N N . PRO B 1 152 ? 1.292 20.5 -8.922 1 89.69 152 PRO B N 1
ATOM 4257 C CA . PRO B 1 152 ? 1.988 20.047 -10.133 1 89.69 152 PRO B CA 1
ATOM 4258 C C . PRO B 1 152 ? 3.43 19.625 -9.859 1 89.69 152 PRO B C 1
ATOM 4260 O O . PRO B 1 152 ? 3.975 18.781 -10.57 1 89.69 152 PRO B O 1
ATOM 4263 N N . ALA B 1 153 ? 4.031 20.125 -8.812 1 88 153 ALA B N 1
ATOM 4264 C CA . ALA B 1 153 ? 5.414 19.797 -8.469 1 88 153 ALA B CA 1
ATOM 4265 C C . ALA B 1 153 ? 5.57 18.312 -8.18 1 88 153 ALA B C 1
ATOM 4267 O O . ALA B 1 153 ? 6.648 17.75 -8.375 1 88 153 ALA B O 1
ATOM 4268 N N . TYR B 1 154 ? 4.48 17.656 -7.855 1 89.25 154 TYR B N 1
ATOM 4269 C CA . TYR B 1 154 ? 4.551 16.25 -7.48 1 89.25 154 TYR B CA 1
ATOM 4270 C C . TYR B 1 154 ? 4.316 15.344 -8.688 1 89.25 154 TYR B C 1
ATOM 4272 O O . TYR B 1 154 ? 4.613 14.148 -8.648 1 89.25 154 TYR B O 1
ATOM 4280 N N . SER B 1 155 ? 3.797 15.852 -9.766 1 93.06 155 SER B N 1
ATOM 4281 C CA . SER B 1 155 ? 3.328 14.945 -10.805 1 93.06 155 SER B CA 1
ATOM 4282 C C . SER B 1 155 ? 4.012 15.227 -12.141 1 93.06 155 SER B C 1
ATOM 4284 O O . SER B 1 155 ? 4.195 14.32 -12.953 1 93.06 155 SER B O 1
ATOM 4286 N N . GLN B 1 156 ? 4.445 16.422 -12.383 1 92.94 156 GLN B N 1
ATOM 4287 C CA . GLN B 1 156 ? 4.816 16.891 -13.711 1 92.94 156 GLN B CA 1
ATOM 4288 C C . GLN B 1 156 ? 6.008 16.094 -14.25 1 92.94 156 GLN B C 1
ATOM 4290 O O . GLN B 1 156 ? 6.125 15.883 -15.461 1 92.94 156 GLN B O 1
ATOM 4295 N N . ASP B 1 157 ? 6.828 15.602 -13.406 1 94.25 157 ASP B N 1
ATOM 4296 C CA . ASP B 1 157 ? 8.062 14.93 -13.805 1 94.25 157 ASP B CA 1
ATOM 4297 C C . ASP B 1 157 ? 7.773 13.523 -14.344 1 94.25 157 ASP B C 1
ATOM 4299 O O . ASP B 1 157 ? 8.641 12.891 -14.938 1 94.25 157 ASP B O 1
ATOM 4303 N N . PHE B 1 158 ? 6.523 13.094 -14.219 1 97.31 158 PHE B N 1
ATOM 4304 C CA . PHE B 1 158 ? 6.199 11.711 -14.547 1 97.31 158 PHE B CA 1
ATOM 4305 C C . PHE B 1 158 ? 5.273 11.641 -15.758 1 97.31 158 PHE B C 1
ATOM 4307 O O . PHE B 1 158 ? 4.699 10.586 -16.047 1 97.31 158 PHE B O 1
ATOM 4314 N N . ALA B 1 159 ? 5.059 12.719 -16.469 1 96.75 159 ALA B N 1
ATOM 4315 C CA . ALA B 1 159 ? 4.195 12.789 -17.656 1 96.75 159 ALA B CA 1
ATOM 4316 C C . ALA B 1 159 ? 4.578 11.734 -18.688 1 96.75 159 ALA B C 1
ATOM 4318 O O . ALA B 1 159 ? 5.734 11.305 -18.734 1 96.75 159 ALA B O 1
ATOM 4319 N N . PRO B 1 160 ? 3.691 11.367 -19.578 1 97.62 160 PRO B N 1
ATOM 4320 C CA . PRO B 1 160 ? 2.322 11.875 -19.656 1 97.62 160 PRO B CA 1
ATOM 4321 C C . PRO B 1 160 ? 1.435 11.367 -18.516 1 97.62 160 PRO B C 1
ATOM 4323 O O . PRO B 1 160 ? 1.571 10.211 -18.094 1 97.62 160 PRO B O 1
ATOM 4326 N N . LEU B 1 161 ? 0.573 12.227 -18.031 1 97.62 161 LEU B N 1
ATOM 4327 C CA . LEU B 1 161 ? -0.272 11.945 -16.875 1 97.62 161 LEU B CA 1
ATOM 4328 C C . LEU B 1 161 ? -1.63 11.414 -17.312 1 97.62 161 LEU B C 1
ATOM 4330 O O . LEU B 1 161 ? -2.02 11.562 -18.469 1 97.62 161 LEU B O 1
ATOM 4334 N N . PRO B 1 162 ? -2.369 10.695 -16.391 1 97 162 PRO B N 1
ATOM 4335 C CA . PRO B 1 162 ? -3.74 10.297 -16.719 1 97 162 PRO B CA 1
ATOM 4336 C C . PRO B 1 162 ? -4.613 11.477 -17.141 1 97 162 PRO B C 1
ATOM 4338 O O . PRO B 1 162 ? -4.59 12.523 -16.484 1 97 162 PRO B O 1
ATOM 4341 N N . PRO B 1 163 ? -5.371 11.336 -18.172 1 95.94 163 PRO B N 1
ATOM 4342 C CA . PRO B 1 163 ? -6.152 12.453 -18.703 1 95.94 163 PRO B CA 1
ATOM 4343 C C . PRO B 1 163 ? -7.41 12.742 -17.875 1 95.94 163 PRO B C 1
ATOM 4345 O O . PRO B 1 163 ? -7.793 11.938 -17.031 1 95.94 163 PRO B O 1
ATOM 4348 N N . ASP B 1 164 ? -7.992 13.922 -18.141 1 97.75 164 ASP B N 1
ATOM 4349 C CA . ASP B 1 164 ? -9.344 14.305 -17.734 1 97.75 164 ASP B CA 1
ATOM 4350 C C . ASP B 1 164 ? -9.422 14.57 -16.234 1 97.75 164 ASP B C 1
ATOM 4352 O O . ASP B 1 164 ? -10.359 14.133 -15.57 1 97.75 164 ASP B O 1
ATOM 4356 N N . ILE B 1 165 ? -8.477 15.211 -15.664 1 98.44 165 ILE B N 1
ATOM 4357 C CA . ILE B 1 165 ? -8.438 15.68 -14.289 1 98.44 165 ILE B CA 1
ATOM 4358 C C . ILE B 1 165 ? -8.234 17.188 -14.266 1 98.44 165 ILE B C 1
ATOM 4360 O O . ILE B 1 165 ? -7.289 17.703 -14.867 1 98.44 165 ILE B O 1
ATOM 4364 N N . ARG B 1 166 ? -9.117 17.938 -13.672 1 98.38 166 ARG B N 1
ATOM 4365 C CA . ARG B 1 166 ? -9.055 19.391 -13.562 1 98.38 166 ARG B CA 1
ATOM 4366 C C . ARG B 1 166 ? -9.078 19.844 -12.102 1 98.38 166 ARG B C 1
ATOM 4368 O O . ARG B 1 166 ? -9.609 19.141 -11.242 1 98.38 166 ARG B O 1
ATOM 4375 N N . HIS B 1 167 ? -8.492 21 -11.859 1 98.75 167 HIS B N 1
ATOM 4376 C CA . HIS B 1 167 ? -8.352 21.469 -10.484 1 98.75 167 HIS B CA 1
ATOM 4377 C C . HIS B 1 167 ? -9.023 22.828 -10.297 1 98.75 167 HIS B C 1
ATOM 4379 O O . HIS B 1 167 ? -8.68 23.797 -10.992 1 98.75 167 HIS B O 1
ATOM 4385 N N . ALA B 1 168 ? -9.914 22.859 -9.383 1 98.88 168 ALA B N 1
ATOM 4386 C CA . ALA B 1 168 ? -10.57 24.109 -8.984 1 98.88 168 ALA B CA 1
ATOM 4387 C C . ALA B 1 168 ? -9.922 24.688 -7.73 1 98.88 168 ALA B C 1
ATOM 4389 O O . ALA B 1 168 ? -9.086 24.047 -7.094 1 98.88 168 ALA B O 1
ATOM 4390 N N . ALA B 1 169 ? -10.25 25.953 -7.422 1 98.75 169 ALA B N 1
ATOM 4391 C CA . ALA B 1 169 ? -9.773 26.594 -6.195 1 98.75 169 ALA B CA 1
ATOM 4392 C C . ALA B 1 169 ? -10.531 26.078 -4.977 1 98.75 169 ALA B C 1
ATOM 4394 O O . ALA B 1 169 ? -11.766 26 -4.988 1 98.75 169 ALA B O 1
ATOM 4395 N N . TYR B 1 170 ? -9.82 25.688 -3.992 1 98.56 170 TYR B N 1
ATOM 4396 C CA . TYR B 1 170 ? -10.406 25.188 -2.75 1 98.56 170 TYR B CA 1
ATOM 4397 C C . TYR B 1 170 ? -11.195 26.281 -2.045 1 98.56 170 TYR B C 1
ATOM 4399 O O . TYR B 1 170 ? -10.766 27.438 -2.006 1 98.56 170 TYR B O 1
ATOM 4407 N N . ASN B 1 171 ? -12.391 25.953 -1.516 1 98.69 171 ASN B N 1
ATOM 4408 C CA . ASN B 1 171 ? -13.297 26.859 -0.808 1 98.69 171 ASN B CA 1
ATOM 4409 C C . ASN B 1 171 ? -13.867 27.922 -1.739 1 98.69 171 ASN B C 1
ATOM 4411 O O . ASN B 1 171 ? -14.32 28.969 -1.283 1 98.69 171 ASN B O 1
ATOM 4415 N N . ASP B 1 172 ? -13.828 27.75 -3.023 1 98.75 172 ASP B N 1
ATOM 4416 C CA . ASP B 1 172 ? -14.43 28.594 -4.043 1 98.75 172 ASP B CA 1
ATOM 4417 C C . ASP B 1 172 ? -15.445 27.812 -4.875 1 98.75 172 ASP B C 1
ATOM 4419 O O . ASP B 1 172 ? -15.094 27.25 -5.91 1 98.75 172 ASP B O 1
ATOM 4423 N N . ILE B 1 173 ? -16.688 27.953 -4.496 1 98.69 173 ILE B N 1
ATOM 4424 C CA . ILE B 1 173 ? -17.734 27.141 -5.109 1 98.69 173 ILE B CA 1
ATOM 4425 C C . ILE B 1 173 ? -17.922 27.562 -6.566 1 98.69 173 ILE B C 1
ATOM 4427 O O . ILE B 1 173 ? -18.281 26.734 -7.414 1 98.69 173 ILE B O 1
ATOM 4431 N N . ASN B 1 174 ? -17.672 28.797 -6.922 1 98.69 174 ASN B N 1
ATOM 4432 C CA . ASN B 1 174 ? -17.781 29.266 -8.305 1 98.69 174 ASN B CA 1
ATOM 4433 C C . ASN B 1 174 ? -16.719 28.625 -9.195 1 98.69 174 ASN B C 1
ATOM 4435 O O . ASN B 1 174 ? -17 28.25 -10.328 1 98.69 174 ASN B O 1
ATOM 4439 N N . SER B 1 175 ? -15.547 28.547 -8.617 1 98.75 175 SER B N 1
ATOM 4440 C CA . SER B 1 175 ? -14.469 27.875 -9.336 1 98.75 175 SER B CA 1
ATOM 4441 C C . SER B 1 175 ? -14.812 26.422 -9.617 1 98.75 175 SER B C 1
ATOM 4443 O O . SER B 1 175 ? -14.578 25.922 -10.719 1 98.75 175 SER B O 1
ATOM 4445 N N . ALA B 1 176 ? -15.375 25.75 -8.656 1 98.75 176 ALA B N 1
ATOM 4446 C CA . ALA B 1 176 ? -15.789 24.359 -8.82 1 98.75 176 ALA B CA 1
ATOM 4447 C C . ALA B 1 176 ? -16.938 24.234 -9.82 1 98.75 176 ALA B C 1
ATOM 4449 O O . ALA B 1 176 ? -16.922 23.344 -10.68 1 98.75 176 ALA B O 1
ATOM 4450 N N . SER B 1 177 ? -17.891 25.094 -9.711 1 98.69 177 SER B N 1
ATOM 4451 C CA . SER B 1 177 ? -19.062 25.078 -10.578 1 98.69 177 SER B CA 1
ATOM 4452 C C . SER B 1 177 ? -18.672 25.234 -12.047 1 98.69 177 SER B C 1
ATOM 4454 O O . SER B 1 177 ? -19.328 24.672 -12.93 1 98.69 177 SER B O 1
ATOM 4456 N N . ALA B 1 178 ? -17.641 25.938 -12.297 1 98.75 178 ALA B N 1
ATOM 4457 C CA . ALA B 1 178 ? -17.172 26.203 -13.664 1 98.75 178 ALA B CA 1
ATOM 4458 C C . ALA B 1 178 ? -16.594 24.938 -14.289 1 98.75 178 ALA B C 1
ATOM 4460 O O . ALA B 1 178 ? -16.578 24.781 -15.516 1 98.75 178 ALA B O 1
ATOM 4461 N N . LEU B 1 179 ? -16.172 24 -13.461 1 98.75 179 LEU B N 1
ATOM 4462 C CA . LEU B 1 179 ? -15.484 22.812 -13.961 1 98.75 179 LEU B CA 1
ATOM 4463 C C . LEU B 1 179 ? -16.391 21.578 -13.891 1 98.75 179 LEU B C 1
ATOM 4465 O O . LEU B 1 179 ? -16.203 20.641 -14.664 1 98.75 179 LEU B O 1
ATOM 4469 N N . ILE B 1 180 ? -17.328 21.547 -12.938 1 98.81 180 ILE B N 1
ATOM 4470 C CA . ILE B 1 180 ? -18.219 20.406 -12.758 1 98.81 180 ILE B CA 1
ATOM 4471 C C . ILE B 1 180 ? -19.359 20.484 -13.773 1 98.81 180 ILE B C 1
ATOM 4473 O O . ILE B 1 180 ? -20.125 21.438 -13.781 1 98.81 180 ILE B O 1
ATOM 4477 N N . ASP B 1 181 ? -19.438 19.516 -14.625 1 98.56 181 ASP B N 1
ATOM 4478 C CA . ASP B 1 181 ? -20.453 19.453 -15.672 1 98.56 181 ASP B CA 1
ATOM 4479 C C . ASP B 1 181 ? -20.922 18.016 -15.898 1 98.56 181 ASP B C 1
ATOM 4481 O O . ASP B 1 181 ? -20.688 17.141 -15.062 1 98.56 181 ASP B O 1
ATOM 4485 N N . ASP B 1 182 ? -21.625 17.75 -16.969 1 98.44 182 ASP B N 1
ATOM 4486 C CA . ASP B 1 182 ? -22.266 16.453 -17.188 1 98.44 182 ASP B CA 1
ATOM 4487 C C . ASP B 1 182 ? -21.25 15.391 -17.578 1 98.44 182 ASP B C 1
ATOM 4489 O O . ASP B 1 182 ? -21.547 14.195 -17.562 1 98.44 182 ASP B O 1
ATOM 4493 N N . ALA B 1 183 ? -20.016 15.82 -17.875 1 98.5 183 ALA B N 1
ATOM 4494 C CA . ALA B 1 183 ? -18.953 14.875 -18.203 1 98.5 183 ALA B CA 1
ATOM 4495 C C . ALA B 1 183 ? -18.125 14.523 -16.969 1 98.5 183 ALA B C 1
ATOM 4497 O O . ALA B 1 183 ? -17.266 13.648 -17.016 1 98.5 183 ALA B O 1
ATOM 4498 N N . THR B 1 184 ? -18.469 15.133 -15.82 1 98.88 184 THR B N 1
ATOM 4499 C CA . THR B 1 184 ? -17.75 14.883 -14.578 1 98.88 184 THR B CA 1
ATOM 4500 C C . THR B 1 184 ? -18.266 13.609 -13.906 1 98.88 184 THR B C 1
ATOM 4502 O O . THR B 1 184 ? -19.453 13.477 -13.641 1 98.88 184 THR B O 1
ATOM 4505 N N . CYS B 1 185 ? -17.312 12.711 -13.656 1 98.81 185 CYS B N 1
ATOM 4506 C CA . CYS B 1 185 ? -17.719 11.477 -12.992 1 98.81 185 CYS B CA 1
ATOM 4507 C C . CYS B 1 185 ? -17.562 11.594 -11.477 1 98.81 185 CYS B C 1
ATOM 4509 O O . CYS B 1 185 ? -18.281 10.945 -10.727 1 98.81 185 CYS B O 1
ATOM 4511 N N . ALA B 1 186 ? -16.578 12.43 -11.016 1 98.88 186 ALA B N 1
ATOM 4512 C CA . ALA B 1 186 ? -16.328 12.484 -9.578 1 98.88 186 ALA B CA 1
ATOM 4513 C C . ALA B 1 186 ? -15.711 13.828 -9.188 1 98.88 186 ALA B C 1
ATOM 4515 O O . ALA B 1 186 ? -15.031 14.469 -9.992 1 98.88 186 ALA B O 1
ATOM 4516 N N . VAL B 1 187 ? -15.984 14.266 -8.047 1 98.94 187 VAL B N 1
ATOM 4517 C CA . VAL B 1 187 ? -15.312 15.344 -7.328 1 98.94 187 VAL B CA 1
ATOM 4518 C C . VAL B 1 187 ? -14.656 14.797 -6.062 1 98.94 187 VAL B C 1
ATOM 4520 O O . VAL B 1 187 ? -15.328 14.203 -5.215 1 98.94 187 VAL B O 1
ATOM 4523 N N . ILE B 1 188 ? -13.359 14.93 -5.941 1 98.94 188 ILE B N 1
ATOM 4524 C CA . ILE B 1 188 ? -12.656 14.469 -4.75 1 98.94 188 ILE B CA 1
ATOM 4525 C C . ILE B 1 188 ? -12.141 15.672 -3.957 1 98.94 188 ILE B C 1
ATOM 4527 O O . ILE B 1 188 ? -11.57 16.609 -4.527 1 98.94 188 ILE B O 1
ATOM 4531 N N . VAL B 1 189 ? -12.367 15.656 -2.652 1 98.94 189 VAL B N 1
ATOM 4532 C CA . VAL B 1 189 ? -12.039 16.812 -1.829 1 98.94 189 VAL B CA 1
ATOM 4533 C C . VAL B 1 189 ? -11.648 16.359 -0.426 1 98.94 189 VAL B C 1
ATOM 4535 O O . VAL B 1 189 ? -12.141 15.336 0.059 1 98.94 189 VAL B O 1
ATOM 4538 N N . GLU B 1 190 ? -10.68 16.969 0.164 1 98.75 190 GLU B N 1
ATOM 4539 C CA . GLU B 1 190 ? -10.406 16.875 1.595 1 98.75 190 GLU B CA 1
ATOM 4540 C C . GLU B 1 190 ? -11.289 17.828 2.393 1 98.75 190 GLU B C 1
ATOM 4542 O O . GLU B 1 190 ? -11.281 19.031 2.143 1 98.75 190 GLU B O 1
ATOM 4547 N N . PRO B 1 191 ? -11.945 17.328 3.408 1 98.69 191 PRO B N 1
ATOM 4548 C CA . PRO B 1 191 ? -12.703 18.281 4.23 1 98.69 191 PRO B CA 1
ATOM 4549 C C . PRO B 1 191 ? -11.812 19.328 4.891 1 98.69 191 PRO B C 1
ATOM 4551 O O . PRO B 1 191 ? -12.266 20.438 5.168 1 98.69 191 PRO B O 1
ATOM 4554 N N . ILE B 1 192 ? -10.633 18.953 5.215 1 98.62 192 ILE B N 1
ATOM 4555 C CA . ILE B 1 192 ? -9.539 19.844 5.602 1 98.62 192 ILE B CA 1
ATOM 4556 C C . ILE B 1 192 ? -8.305 19.531 4.773 1 98.62 192 ILE B C 1
ATOM 4558 O O . ILE B 1 192 ? -7.812 18.406 4.781 1 98.62 192 ILE B O 1
ATOM 4562 N N . GLN B 1 193 ? -7.848 20.516 3.992 1 98.31 193 GLN B N 1
ATOM 4563 C CA . GLN B 1 193 ? -6.586 20.266 3.301 1 98.31 193 GLN B CA 1
ATOM 4564 C C . GLN B 1 193 ? -5.414 20.281 4.281 1 98.31 193 GLN B C 1
ATOM 4566 O O . GLN B 1 193 ? -4.973 21.344 4.723 1 98.31 193 GLN B O 1
ATOM 4571 N N . GLY B 1 194 ? -4.914 19.125 4.598 1 97.12 194 GLY B N 1
ATOM 4572 C CA . GLY B 1 194 ? -3.818 19 5.547 1 97.12 194 GLY B CA 1
ATOM 4573 C C . GLY B 1 194 ? -2.502 19.531 5.008 1 97.12 194 GLY B C 1
ATOM 4574 O O . GLY B 1 194 ? -2.041 20.594 5.418 1 97.12 194 GLY B O 1
ATOM 4575 N N . GLU B 1 195 ? -1.976 18.844 3.977 1 94.75 195 GLU B N 1
ATOM 4576 C CA . GLU B 1 195 ? -0.72 19.219 3.334 1 94.75 195 GLU B CA 1
ATOM 4577 C C . GLU B 1 195 ? -0.827 20.594 2.676 1 94.75 195 GLU B C 1
ATOM 4579 O O . GLU B 1 195 ? 0.165 21.328 2.576 1 94.75 195 GLU B O 1
ATOM 4584 N N . GLY B 1 196 ? -2.074 20.938 2.301 1 96 196 GLY B N 1
ATOM 4585 C CA . GLY B 1 196 ? -2.314 22.188 1.605 1 96 196 GLY B CA 1
ATOM 4586 C C . GLY B 1 196 ? -2.332 23.391 2.533 1 96 196 GLY B C 1
ATOM 4587 O O . GLY B 1 196 ? -2.572 24.516 2.092 1 96 196 GLY B O 1
ATOM 4588 N N . GLY B 1 197 ? -2.086 23.172 3.852 1 97.56 197 GLY B N 1
ATOM 4589 C CA . GLY B 1 197 ? -1.965 24.328 4.73 1 97.56 197 GLY B CA 1
ATOM 4590 C C . GLY B 1 197 ? -2.898 24.266 5.922 1 97.56 197 GLY B C 1
ATOM 4591 O O . GLY B 1 197 ? -3.143 25.281 6.578 1 97.56 197 GLY B O 1
ATOM 4592 N N . VAL B 1 198 ? -3.445 23.094 6.16 1 98.5 198 VAL B N 1
ATOM 4593 C CA . VAL B 1 198 ? -4.387 22.891 7.258 1 98.5 198 VAL B CA 1
ATOM 4594 C C . VAL B 1 198 ? -5.555 23.875 7.113 1 98.5 198 VAL B C 1
ATOM 4596 O O . VAL B 1 198 ? -5.859 24.625 8.039 1 98.5 198 VAL B O 1
ATOM 4599 N N . VAL B 1 199 ? -6.207 23.828 5.988 1 98.44 199 VAL B N 1
ATOM 4600 C CA . VAL B 1 199 ? -7.305 24.734 5.672 1 98.44 199 VAL B CA 1
ATOM 4601 C C . VAL B 1 199 ? -8.633 23.984 5.727 1 98.44 199 VAL B C 1
ATOM 4603 O O . VAL B 1 199 ? -8.914 23.156 4.855 1 98.44 199 VAL B O 1
ATOM 4606 N N . PRO B 1 200 ? -9.469 24.25 6.715 1 98.44 200 PRO B N 1
ATOM 4607 C CA . PRO B 1 200 ? -10.797 23.641 6.723 1 98.44 200 PRO B CA 1
ATOM 4608 C C . PRO B 1 200 ? -11.688 24.141 5.594 1 98.44 200 PRO B C 1
ATOM 4610 O O . PRO B 1 200 ? -11.648 25.328 5.254 1 98.44 200 PRO B O 1
ATOM 4613 N N . ALA B 1 201 ? -12.461 23.266 5.039 1 98.62 201 ALA B N 1
ATOM 4614 C CA . ALA B 1 201 ? -13.508 23.688 4.113 1 98.62 201 ALA B CA 1
ATOM 4615 C C . ALA B 1 201 ? -14.586 24.484 4.836 1 98.62 201 ALA B C 1
ATOM 4617 O O . ALA B 1 201 ? -14.852 24.25 6.02 1 98.62 201 ALA B O 1
ATOM 4618 N N . SER B 1 202 ? -15.164 25.453 4.133 1 98.31 202 SER B N 1
ATOM 4619 C CA . SER B 1 202 ? -16.391 26.047 4.668 1 98.31 202 SER B CA 1
ATOM 4620 C C . SER B 1 202 ? -17.578 25.109 4.469 1 98.31 202 SER B C 1
ATOM 4622 O O . SER B 1 202 ? -17.578 24.297 3.539 1 98.31 202 SER B O 1
ATOM 4624 N N . ASN B 1 203 ? -18.469 25.203 5.402 1 97.94 203 ASN B N 1
ATOM 4625 C CA . ASN B 1 203 ? -19.688 24.391 5.266 1 97.94 203 ASN B CA 1
ATOM 4626 C C . ASN B 1 203 ? -20.391 24.656 3.936 1 97.94 203 ASN B C 1
ATOM 4628 O O . ASN B 1 203 ? -20.828 23.719 3.268 1 97.94 203 ASN B O 1
ATOM 4632 N N . ALA B 1 204 ? -20.469 25.906 3.525 1 98.19 204 ALA B N 1
ATOM 4633 C CA . ALA B 1 204 ? -21.125 26.297 2.279 1 98.19 204 ALA B CA 1
ATOM 4634 C C . ALA B 1 204 ? -20.438 25.672 1.074 1 98.19 204 ALA B C 1
ATOM 4636 O O . ALA B 1 204 ? -21.094 25.297 0.102 1 98.19 204 ALA B O 1
ATOM 4637 N N . PHE B 1 205 ? -19.188 25.625 1.092 1 98.69 205 PHE B N 1
ATOM 4638 C CA . PHE B 1 205 ? -18.406 25.047 0.005 1 98.69 205 PHE B CA 1
ATOM 4639 C C . PHE B 1 205 ? -18.719 23.578 -0.167 1 98.69 205 PHE B C 1
ATOM 4641 O O . PHE B 1 205 ? -19.047 23.125 -1.271 1 98.69 205 PHE B O 1
ATOM 4648 N N . LEU B 1 206 ? -18.703 22.734 0.962 1 98.88 206 LEU B N 1
ATOM 4649 C CA . LEU B 1 206 ? -18.953 21.297 0.879 1 98.88 206 LEU B CA 1
ATOM 4650 C C . LEU B 1 206 ? -20.406 21.016 0.515 1 98.88 206 LEU B C 1
ATOM 4652 O O . LEU B 1 206 ? -20.703 20.078 -0.238 1 98.88 206 LEU B O 1
ATOM 4656 N N . GLN B 1 207 ? -21.297 21.828 1.079 1 98.56 207 GLN B N 1
ATOM 4657 C CA . GLN B 1 207 ? -22.703 21.703 0.705 1 98.56 207 GLN B CA 1
ATOM 4658 C C . GLN B 1 207 ? -22.906 22 -0.778 1 98.56 207 GLN B C 1
ATOM 4660 O O . GLN B 1 207 ? -23.688 21.312 -1.452 1 98.56 207 GLN B O 1
ATOM 4665 N N . GLY B 1 208 ? -22.266 23.047 -1.227 1 98.81 208 GLY B N 1
ATOM 4666 C CA . GLY B 1 208 ? -22.312 23.375 -2.643 1 98.81 208 GLY B CA 1
ATOM 4667 C C . GLY B 1 208 ? -21.797 22.266 -3.531 1 98.81 208 GLY B C 1
ATOM 4668 O O . GLY B 1 208 ? -22.359 21.984 -4.586 1 98.81 208 GLY B O 1
ATOM 4669 N N . LEU B 1 209 ? -20.688 21.625 -3.15 1 98.94 209 LEU B N 1
ATOM 4670 C CA . LEU B 1 209 ? -20.141 20.5 -3.906 1 98.94 209 LEU B CA 1
ATOM 4671 C C . LEU B 1 209 ? -21.156 19.344 -3.963 1 98.94 209 LEU B C 1
ATOM 4673 O O . LEU B 1 209 ? -21.312 18.719 -5.008 1 98.94 209 LEU B O 1
ATOM 4677 N N . ARG B 1 210 ? -21.766 19.047 -2.801 1 98.81 210 ARG B N 1
ATOM 4678 C CA . ARG B 1 210 ? -22.797 18.016 -2.744 1 98.81 210 ARG B CA 1
ATOM 4679 C C . ARG B 1 210 ? -23.906 18.281 -3.742 1 98.81 210 ARG B C 1
ATOM 4681 O O . ARG B 1 210 ? -24.328 17.391 -4.477 1 98.81 210 ARG B O 1
ATOM 4688 N N . GLU B 1 211 ? -24.359 19.516 -3.746 1 98.75 211 GLU B N 1
ATOM 4689 C CA . GLU B 1 211 ? -25.453 19.906 -4.641 1 98.75 211 GLU B CA 1
ATOM 4690 C C . GLU B 1 211 ? -25.031 19.797 -6.102 1 98.75 211 GLU B C 1
ATOM 4692 O O . GLU B 1 211 ? -25.797 19.328 -6.938 1 98.75 211 GLU B O 1
ATOM 4697 N N . LEU B 1 212 ? -23.844 20.297 -6.422 1 98.88 212 LEU B N 1
ATOM 4698 C CA . LEU B 1 212 ? -23.344 20.219 -7.789 1 98.88 212 LEU B CA 1
ATOM 4699 C C . LEU B 1 212 ? -23.203 18.781 -8.242 1 98.88 212 LEU B C 1
ATOM 4701 O O . LEU B 1 212 ? -23.562 18.438 -9.375 1 98.88 212 LEU B O 1
ATOM 4705 N N . CYS B 1 213 ? -22.656 17.922 -7.367 1 98.88 213 CYS B N 1
ATOM 4706 C CA . CYS B 1 213 ? -22.484 16.5 -7.699 1 98.88 213 CYS B CA 1
ATOM 4707 C C . CYS B 1 213 ? -23.844 15.844 -7.953 1 98.88 213 CYS B C 1
ATOM 4709 O O . CYS B 1 213 ? -23.984 15.07 -8.898 1 98.88 213 CYS B O 1
ATOM 4711 N N . ASP B 1 214 ? -24.859 16.141 -7.125 1 98.62 214 ASP B N 1
ATOM 4712 C CA . ASP B 1 214 ? -26.203 15.609 -7.328 1 98.62 214 ASP B CA 1
ATOM 4713 C C . ASP B 1 214 ? -26.781 16.062 -8.672 1 98.62 214 ASP B C 1
ATOM 4715 O O . ASP B 1 214 ? -27.375 15.266 -9.398 1 98.62 214 ASP B O 1
ATOM 4719 N N . ARG B 1 215 ? -26.562 17.297 -8.945 1 98.62 215 ARG B N 1
ATOM 4720 C CA . ARG B 1 215 ? -27.125 17.891 -10.156 1 98.62 215 ARG B CA 1
ATOM 4721 C C . ARG B 1 215 ? -26.516 17.234 -11.406 1 98.62 215 ARG B C 1
ATOM 4723 O O . ARG B 1 215 ? -27.203 17.078 -12.422 1 98.62 215 ARG B O 1
ATOM 4730 N N . HIS B 1 216 ? -25.281 16.875 -11.391 1 98.69 216 HIS B N 1
ATOM 4731 C CA . HIS B 1 216 ? -24.578 16.422 -12.586 1 98.69 216 HIS B CA 1
ATOM 4732 C C . HIS B 1 216 ? -24.312 14.914 -12.531 1 98.69 216 HIS B C 1
ATOM 4734 O O . HIS B 1 216 ? -23.547 14.391 -13.336 1 98.69 216 HIS B O 1
ATOM 4740 N N . ASN B 1 217 ? -24.859 14.195 -11.531 1 98.5 217 ASN B N 1
ATOM 4741 C CA . ASN B 1 217 ? -24.688 12.758 -11.359 1 98.5 217 ASN B CA 1
ATOM 4742 C C . ASN B 1 217 ? -23.203 12.391 -11.211 1 98.5 217 ASN B C 1
ATOM 4744 O O . ASN B 1 217 ? -22.734 11.445 -11.844 1 98.5 217 ASN B O 1
ATOM 4748 N N . ALA B 1 218 ? -22.453 13.234 -10.57 1 98.81 218 ALA B N 1
ATOM 4749 C CA . ALA B 1 218 ? -21.062 12.953 -10.219 1 98.81 218 ALA B CA 1
ATOM 4750 C C . ALA B 1 218 ? -20.953 12.414 -8.797 1 98.81 218 ALA B C 1
ATOM 4752 O O . ALA B 1 218 ? -21.766 12.766 -7.93 1 98.81 218 ALA B O 1
ATOM 4753 N N . LEU B 1 219 ? -20.047 11.523 -8.539 1 98.94 219 LEU B N 1
ATOM 4754 C CA . LEU B 1 219 ? -19.844 11.023 -7.18 1 98.94 219 LEU B CA 1
ATOM 4755 C C . LEU B 1 219 ? -18.984 12 -6.367 1 98.94 219 LEU B C 1
ATOM 4757 O O . LEU B 1 219 ? -18 12.539 -6.875 1 98.94 219 LEU B O 1
ATOM 4761 N N . LEU B 1 220 ? -19.406 12.297 -5.18 1 98.94 220 LEU B N 1
ATOM 4762 C CA . LEU B 1 220 ? -18.625 13.086 -4.234 1 98.94 220 LEU B CA 1
ATOM 4763 C C . LEU B 1 220 ? -17.75 12.188 -3.369 1 98.94 220 LEU B C 1
ATOM 4765 O O . LEU B 1 220 ? -18.266 11.32 -2.654 1 98.94 220 LEU B O 1
ATOM 4769 N N . ILE B 1 221 ? -16.453 12.359 -3.465 1 98.94 221 ILE B N 1
ATOM 4770 C CA . ILE B 1 221 ? -15.477 11.578 -2.713 1 98.94 221 ILE B CA 1
ATOM 4771 C C . ILE B 1 221 ? -14.852 12.445 -1.626 1 98.94 221 ILE B C 1
ATOM 4773 O O . ILE B 1 221 ? -14.234 13.477 -1.922 1 98.94 221 ILE B O 1
ATOM 4777 N N . PHE B 1 222 ? -15.016 12.062 -0.375 1 98.94 222 PHE B N 1
ATOM 4778 C CA . PHE B 1 222 ? -14.281 12.695 0.711 1 98.94 222 PHE B CA 1
ATOM 4779 C C . PHE B 1 222 ? -13.008 11.922 1.03 1 98.94 222 PHE B C 1
ATOM 4781 O O . PHE B 1 222 ? -13.07 10.766 1.459 1 98.94 222 PHE B O 1
ATOM 4788 N N . ASP B 1 223 ? -11.898 12.555 0.747 1 98.94 223 ASP B N 1
ATOM 4789 C CA . ASP B 1 223 ? -10.617 12.031 1.203 1 98.94 223 ASP B CA 1
ATOM 4790 C C . ASP B 1 223 ? -10.383 12.359 2.674 1 98.94 223 ASP B C 1
ATOM 4792 O O . ASP B 1 223 ? -9.977 13.477 3.006 1 98.94 223 ASP B O 1
ATOM 4796 N N . GLU B 1 224 ? -10.617 11.438 3.527 1 98.88 224 GLU B N 1
ATOM 4797 C CA . GLU B 1 224 ? -10.461 11.633 4.965 1 98.88 224 GLU B CA 1
ATOM 4798 C C . GLU B 1 224 ? -9.305 10.797 5.516 1 98.88 224 GLU B C 1
ATOM 4800 O O . GLU B 1 224 ? -9.352 10.352 6.668 1 98.88 224 GLU B O 1
ATOM 4805 N N . VAL B 1 225 ? -8.336 10.586 4.66 1 98.88 225 VAL B N 1
ATOM 4806 C CA . VAL B 1 225 ? -7.141 9.828 5.023 1 98.88 225 VAL B CA 1
ATOM 4807 C C . VAL B 1 225 ? -6.465 10.477 6.23 1 98.88 225 VAL B C 1
ATOM 4809 O O . VAL B 1 225 ? -6.078 9.789 7.176 1 98.88 225 VAL B O 1
ATOM 4812 N N . GLN B 1 226 ? -6.336 11.797 6.25 1 98.69 226 GLN B N 1
ATOM 4813 C CA . GLN B 1 226 ? -5.645 12.461 7.348 1 98.69 226 GLN B CA 1
ATOM 4814 C C . GLN B 1 226 ? -6.629 12.938 8.414 1 98.69 226 GLN B C 1
ATOM 4816 O O . GLN B 1 226 ? -6.309 12.945 9.602 1 98.69 226 GLN B O 1
ATOM 4821 N N . THR B 1 227 ? -7.84 13.297 8.031 1 98.69 227 THR B N 1
ATOM 4822 C CA . THR B 1 227 ? -8.789 13.93 8.938 1 98.69 227 THR B CA 1
ATOM 4823 C C . THR B 1 227 ? -9.609 12.883 9.688 1 98.69 227 THR B C 1
ATOM 4825 O O . THR B 1 227 ? -10.297 13.203 10.656 1 98.69 227 THR B O 1
ATOM 4828 N N . GLY B 1 228 ? -9.562 11.625 9.219 1 98.75 228 GLY B N 1
ATOM 4829 C CA . GLY B 1 228 ? -10.469 10.609 9.742 1 98.75 228 GLY B CA 1
ATOM 4830 C C . GLY B 1 228 ? -9.977 9.984 11.031 1 98.75 228 GLY B C 1
ATOM 4831 O O . GLY B 1 228 ? -8.938 10.375 11.57 1 98.75 228 GLY B O 1
ATOM 4832 N N . VAL B 1 229 ? -10.812 9.156 11.547 1 98.88 229 VAL B N 1
ATOM 4833 C CA . VAL B 1 229 ? -10.578 8.289 12.695 1 98.88 229 VAL B CA 1
ATOM 4834 C C . VAL B 1 229 ? -10.266 9.141 13.93 1 98.88 229 VAL B C 1
ATOM 4836 O O . VAL B 1 229 ? -9.219 8.969 14.562 1 98.88 229 VAL B O 1
ATOM 4839 N N . GLY B 1 230 ? -11.039 10.109 14.188 1 98.94 230 GLY B N 1
ATOM 4840 C CA . GLY B 1 230 ? -11.055 10.836 15.453 1 98.94 230 GLY B CA 1
ATOM 4841 C C . GLY B 1 230 ? -10.211 12.094 15.422 1 98.94 230 GLY B C 1
ATOM 4842 O O . GLY B 1 230 ? -10.242 12.891 16.375 1 98.94 230 GLY B O 1
ATOM 4843 N N . ARG B 1 231 ? -9.453 12.375 14.336 1 98.94 231 ARG B N 1
ATOM 4844 C CA . ARG B 1 231 ? -8.461 13.445 14.242 1 98.94 231 ARG B CA 1
ATOM 4845 C C . ARG B 1 231 ? -9.094 14.805 14.516 1 98.94 231 ARG B C 1
ATOM 4847 O O . ARG B 1 231 ? -8.477 15.664 15.148 1 98.94 231 ARG B O 1
ATOM 4854 N N . THR B 1 232 ? -10.406 14.977 14.133 1 98.62 232 THR B N 1
ATOM 4855 C CA . THR B 1 232 ? -11.039 16.297 14.195 1 98.62 232 THR B CA 1
ATOM 4856 C C . THR B 1 232 ? -11.992 16.375 15.383 1 98.62 232 THR B C 1
ATOM 4858 O O . THR B 1 232 ? -12.625 17.422 15.594 1 98.62 232 THR B O 1
ATOM 4861 N N . GLY B 1 233 ? -12.094 15.328 16.141 1 98.62 233 GLY B N 1
ATOM 4862 C CA . GLY B 1 233 ? -13.016 15.305 17.25 1 98.62 233 GLY B CA 1
ATOM 4863 C C . GLY B 1 233 ? -14.305 14.57 16.938 1 98.62 233 GLY B C 1
ATOM 4864 O O . GLY B 1 233 ? -15.133 14.344 17.828 1 98.62 233 GLY B O 1
ATOM 4865 N N . GLU B 1 234 ? -14.555 14.25 15.727 1 98.56 234 GLU B N 1
ATOM 4866 C CA . GLU B 1 234 ? -15.516 13.266 15.242 1 98.56 234 GLU B CA 1
ATOM 4867 C C . GLU B 1 234 ? -14.805 12.094 14.562 1 98.56 234 GLU B C 1
ATOM 4869 O O . GLU B 1 234 ? -13.641 12.203 14.195 1 98.56 234 GLU B O 1
ATOM 4874 N N . LEU B 1 235 ? -15.5 10.969 14.453 1 98.81 235 LEU B N 1
ATOM 4875 C CA . LEU B 1 235 ? -14.852 9.836 13.805 1 98.81 235 LEU B CA 1
ATOM 4876 C C . LEU B 1 235 ? -14.344 10.219 12.422 1 98.81 235 LEU B C 1
ATOM 4878 O O . LEU B 1 235 ? -13.227 9.859 12.039 1 98.81 235 LEU B O 1
ATOM 4882 N N . TYR B 1 236 ? -15.156 10.898 11.672 1 98.81 236 TYR B N 1
ATOM 4883 C CA . TYR B 1 236 ? -14.773 11.492 10.391 1 98.81 236 TYR B CA 1
ATOM 4884 C C . TYR B 1 236 ? -15.227 12.945 10.312 1 98.81 236 TYR B C 1
ATOM 4886 O O . TYR B 1 236 ? -16.266 13.312 10.867 1 98.81 236 TYR B O 1
ATOM 4894 N N . ALA B 1 237 ? -14.461 13.742 9.562 1 98.38 237 ALA B N 1
ATOM 4895 C CA . ALA B 1 237 ? -14.695 15.18 9.492 1 98.38 237 ALA B CA 1
ATOM 4896 C C . ALA B 1 237 ? -16.047 15.484 8.867 1 98.38 237 ALA B C 1
ATOM 4898 O O . ALA B 1 237 ? -16.688 16.484 9.211 1 98.38 237 ALA B O 1
ATOM 4899 N N . CYS B 1 238 ? -16.5 14.656 7.949 1 97.25 238 CYS B N 1
ATOM 4900 C CA . CYS B 1 238 ? -17.766 14.883 7.281 1 97.25 238 CYS B CA 1
ATOM 4901 C C . CYS B 1 238 ? -18.906 15 8.297 1 97.25 238 CYS B C 1
ATOM 4903 O O . CYS B 1 238 ? -19.906 15.68 8.039 1 97.25 238 CYS B O 1
ATOM 4905 N N . MET B 1 239 ? -18.766 14.43 9.461 1 97.62 239 MET B N 1
ATOM 4906 C CA . MET B 1 239 ? -19.797 14.43 10.508 1 97.62 239 MET B CA 1
ATOM 4907 C C . MET B 1 239 ? -19.938 15.812 11.133 1 97.62 239 MET B C 1
ATOM 4909 O O . MET B 1 239 ? -21 16.141 11.68 1 97.62 239 MET B O 1
ATOM 4913 N N . HIS B 1 240 ? -18.875 16.656 11.078 1 96.69 240 HIS B N 1
ATOM 4914 C CA . HIS B 1 240 ? -18.969 18.047 11.5 1 96.69 240 HIS B CA 1
ATOM 4915 C C . HIS B 1 240 ? -19.812 18.859 10.523 1 96.69 240 HIS B C 1
ATOM 4917 O O . HIS B 1 240 ? -20.531 19.766 10.938 1 96.69 240 HIS B O 1
ATOM 4923 N N . TYR B 1 241 ? -19.688 18.516 9.25 1 96.75 241 TYR B N 1
ATOM 4924 C CA . TYR B 1 241 ? -20.219 19.359 8.188 1 96.75 241 TYR B CA 1
ATOM 4925 C C . TYR B 1 241 ? -21.656 18.984 7.852 1 96.75 241 TYR B C 1
ATOM 4927 O O . TYR B 1 241 ? -22.375 19.766 7.246 1 96.75 241 TYR B O 1
ATOM 4935 N N . GLY B 1 242 ? -22.047 17.797 8.203 1 95.69 242 GLY B N 1
ATOM 4936 C CA . GLY B 1 242 ? -23.391 17.328 7.863 1 95.69 242 GLY B CA 1
ATOM 4937 C C . GLY B 1 242 ? -23.547 17.016 6.387 1 95.69 242 GLY B C 1
ATOM 4938 O O . GLY B 1 242 ? -24.672 17.078 5.859 1 95.69 242 GLY B O 1
ATOM 4939 N N . VAL B 1 243 ? -22.531 16.906 5.641 1 97.94 243 VAL B N 1
ATOM 4940 C CA . VAL B 1 243 ? -22.516 16.547 4.23 1 97.94 243 VAL B CA 1
ATOM 4941 C C . VAL B 1 243 ? -22.062 15.094 4.078 1 97.94 243 VAL B C 1
ATOM 4943 O O . VAL B 1 243 ? -20.969 14.727 4.543 1 97.94 243 VAL B O 1
ATOM 4946 N N . THR B 1 244 ? -22.844 14.234 3.504 1 98 244 THR B N 1
ATOM 4947 C CA . THR B 1 244 ? -22.516 12.828 3.314 1 98 244 THR B CA 1
ATOM 4948 C C . THR B 1 244 ? -21.938 12.594 1.921 1 98 244 THR B C 1
ATOM 4950 O O . THR B 1 244 ? -22.578 12.922 0.918 1 98 244 THR B O 1
ATOM 4953 N N . PRO B 1 245 ? -20.734 12.078 1.826 1 98.75 245 PRO B N 1
ATOM 4954 C CA . PRO B 1 245 ? -20.188 11.727 0.514 1 98.75 245 PRO B CA 1
ATOM 4955 C C . PRO B 1 245 ? -20.734 10.406 -0.023 1 98.75 245 PRO B C 1
ATOM 4957 O O . PRO B 1 245 ? -21.422 9.688 0.695 1 98.75 245 PRO B O 1
ATOM 4960 N N . ASP B 1 246 ? -20.484 10.125 -1.354 1 98.81 246 ASP B N 1
ATOM 4961 C CA . ASP B 1 246 ? -20.781 8.82 -1.929 1 98.81 246 ASP B CA 1
ATOM 4962 C C . ASP B 1 246 ? -19.703 7.805 -1.589 1 98.81 246 ASP B C 1
ATOM 4964 O O . ASP B 1 246 ? -19.969 6.609 -1.462 1 98.81 246 ASP B O 1
ATOM 4968 N N . LEU B 1 247 ? -18.516 8.297 -1.542 1 98.94 247 LEU B N 1
ATOM 4969 C CA . LEU B 1 247 ? -17.312 7.523 -1.235 1 98.94 247 LEU B CA 1
ATOM 4970 C C . LEU B 1 247 ? -16.438 8.258 -0.213 1 98.94 247 LEU B C 1
ATOM 4972 O O . LEU B 1 247 ? -16.312 9.477 -0.267 1 98.94 247 LEU B O 1
ATOM 4976 N N . LEU B 1 248 ? -15.891 7.531 0.722 1 98.94 248 LEU B N 1
ATOM 4977 C CA . LEU B 1 248 ? -14.969 8.078 1.71 1 98.94 248 LEU B CA 1
ATOM 4978 C C . LEU B 1 248 ? -13.719 7.207 1.832 1 98.94 248 LEU B C 1
ATOM 4980 O O . LEU B 1 248 ? -13.828 5.984 1.972 1 98.94 248 LEU B O 1
ATOM 4984 N N . THR B 1 249 ? -12.578 7.797 1.666 1 98.94 249 THR B N 1
ATOM 4985 C CA . THR B 1 249 ? -11.328 7.066 1.825 1 98.94 249 THR B CA 1
ATOM 4986 C C . THR B 1 249 ? -10.703 7.352 3.189 1 98.94 249 THR B C 1
ATOM 4988 O O . THR B 1 249 ? -10.789 8.469 3.693 1 98.94 249 THR B O 1
ATOM 4991 N N . THR B 1 250 ? -10.156 6.355 3.826 1 98.94 250 THR B N 1
ATOM 4992 C CA . THR B 1 250 ? -9.586 6.441 5.168 1 98.94 250 THR B CA 1
ATOM 4993 C C . THR B 1 250 ? -8.305 5.617 5.262 1 98.94 250 THR B C 1
ATOM 4995 O O . THR B 1 250 ? -8.156 4.617 4.562 1 98.94 250 THR B O 1
ATOM 4998 N N . ALA B 1 251 ? -7.375 6.059 6.008 1 98.88 251 ALA B N 1
ATOM 4999 C CA . ALA B 1 251 ? -6.102 5.391 6.266 1 98.88 251 ALA B CA 1
ATOM 5000 C C . ALA B 1 251 ? -5.414 5.98 7.496 1 98.88 251 ALA B C 1
ATOM 5002 O O . ALA B 1 251 ? -6.055 6.199 8.523 1 98.88 251 ALA B O 1
ATOM 5003 N N . LYS B 1 252 ? -4.141 6.105 7.504 1 98.62 252 LYS B N 1
ATOM 5004 C CA . LYS B 1 252 ? -3.303 6.723 8.531 1 98.62 252 LYS B CA 1
ATOM 5005 C C . LYS B 1 252 ? -3.752 6.309 9.93 1 98.62 252 LYS B C 1
ATOM 5007 O O . LYS B 1 252 ? -3.512 5.176 10.352 1 98.62 252 LYS B O 1
ATOM 5012 N N . ALA B 1 253 ? -4.508 7.156 10.633 1 98.88 253 ALA B N 1
ATOM 5013 C CA . ALA B 1 253 ? -4.945 6.875 12 1 98.88 253 ALA B CA 1
ATOM 5014 C C . ALA B 1 253 ? -5.641 5.523 12.086 1 98.88 253 ALA B C 1
ATOM 5016 O O . ALA B 1 253 ? -5.602 4.863 13.125 1 98.88 253 ALA B O 1
ATOM 5017 N N . LEU B 1 254 ? -6.215 5.047 11 1 98.88 254 LEU B N 1
ATOM 5018 C CA . LEU B 1 254 ? -6.965 3.797 10.969 1 98.88 254 LEU B CA 1
ATOM 5019 C C . LEU B 1 254 ? -6.105 2.633 11.453 1 98.88 254 LEU B C 1
ATOM 5021 O O . LEU B 1 254 ? -6.602 1.733 12.141 1 98.88 254 LEU B O 1
ATOM 5025 N N . GLY B 1 255 ? -4.848 2.643 11.109 1 98.38 255 GLY B N 1
ATOM 5026 C CA . GLY B 1 255 ? -3.965 1.542 11.453 1 98.38 255 GLY B CA 1
ATOM 5027 C C . GLY B 1 255 ? -3.119 1.822 12.688 1 98.38 255 GLY B C 1
ATOM 5028 O O . GLY B 1 255 ? -2.412 0.939 13.172 1 98.38 255 GLY B O 1
ATOM 5029 N N . GLY B 1 256 ? -3.078 3.121 13.141 1 98 256 GLY B N 1
ATOM 5030 C CA . GLY B 1 256 ? -2.311 3.486 14.32 1 98 256 GLY B CA 1
ATOM 5031 C C . GLY B 1 256 ? -0.832 3.174 14.188 1 98 256 GLY B C 1
ATOM 5032 O O . GLY B 1 256 ? -0.174 2.834 15.18 1 98 256 GLY B O 1
ATOM 5033 N N . GLY B 1 257 ? -0.315 3.148 13.117 1 97.44 257 GLY B N 1
ATOM 5034 C CA . GLY B 1 257 ? 1.08 2.82 12.867 1 97.44 257 GLY B CA 1
ATOM 5035 C C . GLY B 1 257 ? 1.257 1.683 11.875 1 97.44 257 GLY B C 1
ATOM 5036 O O . GLY B 1 257 ? 2.33 1.524 11.289 1 97.44 257 GLY B O 1
ATOM 5037 N N . PHE B 1 258 ? 0.271 0.853 11.719 1 98.25 258 PHE B N 1
ATOM 5038 C CA . PHE B 1 258 ? 0.281 -0.254 10.773 1 98.25 258 PHE B CA 1
ATOM 5039 C C . PHE B 1 258 ? -0.293 0.18 9.43 1 98.25 258 PHE B C 1
ATOM 5041 O O . PHE B 1 258 ? -1.307 0.88 9.375 1 98.25 258 PHE B O 1
ATOM 5048 N N . PRO B 1 259 ? 0.325 -0.206 8.289 1 98.06 259 PRO B N 1
ATOM 5049 C CA . PRO B 1 259 ? -0.203 0.189 6.977 1 98.06 259 PRO B CA 1
ATOM 5050 C C . PRO B 1 259 ? -1.586 -0.395 6.699 1 98.06 259 PRO B C 1
ATOM 5052 O O . PRO B 1 259 ? -1.747 -1.618 6.66 1 98.06 259 PRO B O 1
ATOM 5055 N N . VAL B 1 260 ? -2.594 0.445 6.531 1 98.5 260 VAL B N 1
ATOM 5056 C CA . VAL B 1 260 ? -3.949 0.032 6.184 1 98.5 260 VAL B CA 1
ATOM 5057 C C . VAL B 1 260 ? -4.723 1.222 5.617 1 98.5 260 VAL B C 1
ATOM 5059 O O . VAL B 1 260 ? -4.465 2.369 5.988 1 98.5 260 VAL B O 1
ATOM 5062 N N . GLY B 1 261 ? -5.504 1.056 4.66 1 98.69 261 GLY B N 1
ATOM 5063 C CA . GLY B 1 261 ? -6.473 1.987 4.105 1 98.69 261 GLY B CA 1
ATOM 5064 C C . GLY B 1 261 ? -7.793 1.332 3.752 1 98.69 261 GLY B C 1
ATOM 5065 O O . GLY B 1 261 ? -7.91 0.105 3.77 1 98.69 261 GLY B O 1
ATOM 5066 N N . ALA B 1 262 ? -8.773 2.109 3.488 1 98.94 262 ALA B N 1
ATOM 5067 C CA . ALA B 1 262 ? -10.078 1.562 3.121 1 98.94 262 ALA B CA 1
ATOM 5068 C C . ALA B 1 262 ? -10.875 2.557 2.281 1 98.94 262 ALA B C 1
ATOM 5070 O O . ALA B 1 262 ? -10.664 3.768 2.377 1 98.94 262 ALA B O 1
ATOM 5071 N N . LEU B 1 263 ? -11.672 2.064 1.453 1 98.94 263 LEU B N 1
ATOM 5072 C CA . LEU B 1 263 ? -12.727 2.789 0.751 1 98.94 263 LEU B CA 1
ATOM 5073 C C . LEU B 1 263 ? -14.102 2.418 1.301 1 98.94 263 LEU B C 1
ATOM 5075 O O . LEU B 1 263 ? -14.469 1.241 1.318 1 98.94 263 LEU B O 1
ATOM 5079 N N . LEU B 1 264 ? -14.781 3.344 1.891 1 98.94 264 LEU B N 1
ATOM 5080 C CA . LEU B 1 264 ? -16.172 3.205 2.307 1 98.94 264 LEU B CA 1
ATOM 5081 C C . LEU B 1 264 ? -17.109 3.678 1.207 1 98.94 264 LEU B C 1
ATOM 5083 O O . LEU B 1 264 ? -16.906 4.742 0.619 1 98.94 264 LEU B O 1
ATOM 5087 N N . ALA B 1 265 ? -18.125 2.922 0.91 1 98.88 265 ALA B N 1
ATOM 5088 C CA . ALA B 1 265 ? -19 3.244 -0.211 1 98.88 265 ALA B CA 1
ATOM 5089 C C . ALA B 1 265 ? -20.438 2.855 0.095 1 98.88 265 ALA B C 1
ATOM 5091 O O . ALA B 1 265 ? -20.688 1.933 0.875 1 98.88 265 ALA B O 1
ATOM 5092 N N . THR B 1 266 ? -21.406 3.562 -0.52 1 98.38 266 THR B N 1
ATOM 5093 C CA . THR B 1 266 ? -22.781 3.096 -0.534 1 98.38 266 THR B CA 1
ATOM 5094 C C . THR B 1 266 ? -22.922 1.843 -1.394 1 98.38 266 THR B C 1
ATOM 5096 O O . THR B 1 266 ? -22.078 1.58 -2.26 1 98.38 266 THR B O 1
ATOM 5099 N N . GLU B 1 267 ? -23.953 1.101 -1.117 1 97.94 267 GLU B N 1
ATOM 5100 C CA . GLU B 1 267 ? -24.219 -0.093 -1.912 1 97.94 267 GLU B CA 1
ATOM 5101 C C . GLU B 1 267 ? -24.375 0.253 -3.389 1 97.94 267 GLU B C 1
ATOM 5103 O O . GLU B 1 267 ? -23.891 -0.467 -4.258 1 97.94 267 GLU B O 1
ATOM 5108 N N . GLU B 1 268 ? -25.047 1.32 -3.662 1 97.75 268 GLU B N 1
ATOM 5109 C CA . GLU B 1 268 ? -25.281 1.743 -5.039 1 97.75 268 GLU B CA 1
ATOM 5110 C C . GLU B 1 268 ? -23.969 1.946 -5.781 1 97.75 268 GLU B C 1
ATOM 5112 O O . GLU B 1 268 ? -23.797 1.453 -6.898 1 97.75 268 GLU B O 1
ATOM 5117 N N . CYS B 1 269 ? -23.047 2.666 -5.195 1 98.19 269 CYS B N 1
ATOM 5118 C CA . CYS B 1 269 ? -21.75 2.945 -5.82 1 98.19 269 CYS B CA 1
ATOM 5119 C C . CYS B 1 269 ? -20.906 1.68 -5.922 1 98.19 269 CYS B C 1
ATOM 5121 O O . CYS B 1 269 ? -20.281 1.425 -6.957 1 98.19 269 CYS B O 1
ATOM 5123 N N . ALA B 1 270 ? -20.906 0.854 -4.852 1 98 270 ALA B N 1
ATOM 5124 C CA . ALA B 1 270 ? -20.062 -0.326 -4.734 1 98 270 ALA B CA 1
ATOM 5125 C C . ALA B 1 270 ? -20.484 -1.413 -5.715 1 98 270 ALA B C 1
ATOM 5127 O O . ALA B 1 270 ? -19.672 -2.254 -6.113 1 98 270 ALA B O 1
ATOM 5128 N N . SER B 1 271 ? -21.703 -1.412 -6.148 1 96.25 271 SER B N 1
ATOM 5129 C CA . SER B 1 271 ? -22.297 -2.51 -6.898 1 96.25 271 SER B CA 1
ATOM 5130 C C . SER B 1 271 ? -21.656 -2.666 -8.266 1 96.25 271 SER B C 1
ATOM 5132 O O . SER B 1 271 ? -21.719 -3.738 -8.875 1 96.25 271 SER B O 1
ATOM 5134 N N . VAL B 1 272 ? -21 -1.632 -8.781 1 97.62 272 VAL B N 1
ATOM 5135 C CA . VAL B 1 272 ? -20.406 -1.706 -10.109 1 97.62 272 VAL B CA 1
ATOM 5136 C C . VAL B 1 272 ? -19.094 -2.479 -10.039 1 97.62 272 VAL B C 1
ATOM 5138 O O . VAL B 1 272 ? -18.578 -2.941 -11.055 1 97.62 272 VAL B O 1
ATOM 5141 N N . MET B 1 273 ? -18.562 -2.562 -8.828 1 97.88 273 MET B N 1
ATOM 5142 C CA . MET B 1 273 ? -17.328 -3.316 -8.617 1 97.88 273 MET B CA 1
ATOM 5143 C C . MET B 1 273 ? -17.625 -4.805 -8.445 1 97.88 273 MET B C 1
ATOM 5145 O O . MET B 1 273 ? -18.188 -5.215 -7.43 1 97.88 273 MET B O 1
ATOM 5149 N N . THR B 1 274 ? -17.25 -5.613 -9.414 1 97.38 274 THR B N 1
ATOM 5150 C CA . THR B 1 274 ? -17.547 -7.043 -9.406 1 97.38 274 THR B CA 1
ATOM 5151 C C . THR B 1 274 ? -16.266 -7.855 -9.289 1 97.38 274 THR B C 1
ATOM 5153 O O . THR B 1 274 ? -15.156 -7.297 -9.289 1 97.38 274 THR B O 1
ATOM 5156 N N . VAL B 1 275 ? -16.375 -9.117 -9.156 1 96.81 275 VAL B N 1
ATOM 5157 C CA . VAL B 1 275 ? -15.234 -10 -8.969 1 96.81 275 VAL B CA 1
ATOM 5158 C C . VAL B 1 275 ? -14.203 -9.75 -10.062 1 96.81 275 VAL B C 1
ATOM 5160 O O . VAL B 1 275 ? -14.531 -9.766 -11.258 1 96.81 275 VAL B O 1
ATOM 5163 N N . GLY B 1 276 ? -12.977 -9.453 -9.633 1 95.19 276 GLY B N 1
ATOM 5164 C CA . GLY B 1 276 ? -11.883 -9.281 -10.578 1 95.19 276 GLY B CA 1
ATOM 5165 C C . GLY B 1 276 ? -11.68 -7.844 -11.008 1 95.19 276 GLY B C 1
ATOM 5166 O O . GLY B 1 276 ? -10.641 -7.5 -11.57 1 95.19 276 GLY B O 1
ATOM 5167 N N . THR B 1 277 ? -12.578 -6.914 -10.742 1 96.69 277 THR B N 1
ATOM 5168 C CA . THR B 1 277 ? -12.539 -5.539 -11.227 1 96.69 277 THR B CA 1
ATOM 5169 C C . THR B 1 277 ? -11.383 -4.773 -10.586 1 96.69 277 THR B C 1
ATOM 5171 O O . THR B 1 277 ? -10.82 -3.863 -11.188 1 96.69 277 THR B O 1
ATOM 5174 N N . HIS B 1 278 ? -11.133 -5.105 -9.383 1 97.56 278 HIS B N 1
ATOM 5175 C CA . HIS B 1 278 ? -10.078 -4.465 -8.609 1 97.56 278 HIS B CA 1
ATOM 5176 C C . HIS B 1 278 ? -9.516 -5.41 -7.551 1 97.56 278 HIS B C 1
ATOM 5178 O O . HIS B 1 278 ? -9.906 -6.582 -7.492 1 97.56 278 HIS B O 1
ATOM 5184 N N . GLY B 1 279 ? -8.461 -4.941 -6.91 1 96.88 279 GLY B N 1
ATOM 5185 C CA . GLY B 1 279 ? -7.891 -5.773 -5.863 1 96.88 279 GLY B CA 1
ATOM 5186 C C . GLY B 1 279 ? -6.535 -5.285 -5.383 1 96.88 279 GLY B C 1
ATOM 5187 O O . GLY B 1 279 ? -5.98 -4.336 -5.938 1 96.88 279 GLY B O 1
ATOM 5188 N N . THR B 1 280 ? -6.09 -5.852 -4.371 1 97.25 280 THR B N 1
ATOM 5189 C CA . THR B 1 280 ? -4.777 -5.656 -3.762 1 97.25 280 THR B CA 1
ATOM 5190 C C . THR B 1 280 ? -4.375 -6.879 -2.939 1 97.25 280 THR B C 1
ATOM 5192 O O . THR B 1 280 ? -5.215 -7.484 -2.266 1 97.25 280 THR B O 1
ATOM 5195 N N . THR B 1 281 ? -3.152 -7.273 -2.99 1 96.44 281 THR B N 1
ATOM 5196 C CA . THR B 1 281 ? -2.676 -8.516 -2.391 1 96.44 281 THR B CA 1
ATOM 5197 C C . THR B 1 281 ? -2.854 -8.484 -0.875 1 96.44 281 THR B C 1
ATOM 5199 O O . THR B 1 281 ? -3.365 -9.445 -0.287 1 96.44 281 THR B O 1
ATOM 5202 N N . TYR B 1 282 ? -2.58 -7.379 -0.248 1 96.25 282 TYR B N 1
ATOM 5203 C CA . TYR B 1 282 ? -2.482 -7.328 1.206 1 96.25 282 TYR B CA 1
ATOM 5204 C C . TYR B 1 282 ? -3.758 -6.758 1.817 1 96.25 282 TYR B C 1
ATOM 5206 O O . TYR B 1 282 ? -3.924 -6.766 3.039 1 96.25 282 TYR B O 1
ATOM 5214 N N . GLY B 1 283 ? -4.582 -6.176 0.947 1 96.94 283 GLY B N 1
ATOM 5215 C CA . GLY B 1 283 ? -5.758 -5.504 1.478 1 96.94 283 GLY B CA 1
ATOM 5216 C C . GLY B 1 283 ? -6.645 -6.418 2.303 1 96.94 283 GLY B C 1
ATOM 5217 O O . GLY B 1 283 ? -7.039 -7.492 1.845 1 96.94 283 GLY B O 1
ATOM 5218 N N . GLY B 1 284 ? -6.906 -6.043 3.533 1 97.69 284 GLY B N 1
ATOM 5219 C CA . GLY B 1 284 ? -7.785 -6.816 4.398 1 97.69 284 GLY B CA 1
ATOM 5220 C C . GLY B 1 284 ? -7.078 -7.965 5.09 1 97.69 284 GLY B C 1
ATOM 5221 O O . GLY B 1 284 ? -7.723 -8.883 5.594 1 97.69 284 GLY B O 1
ATOM 5222 N N . ASN B 1 285 ? -5.738 -7.969 5.07 1 98.19 285 ASN B N 1
ATOM 5223 C CA . ASN B 1 285 ? -5.047 -9.023 5.801 1 98.19 285 ASN B CA 1
ATOM 5224 C C . ASN B 1 285 ? -5.398 -9 7.285 1 98.19 285 ASN B C 1
ATOM 5226 O O . ASN B 1 285 ? -5.664 -7.938 7.848 1 98.19 285 ASN B O 1
ATOM 5230 N N . PRO B 1 286 ? -5.387 -10.156 7.914 1 98.44 286 PRO B N 1
ATOM 5231 C CA . PRO B 1 286 ? -5.875 -10.25 9.289 1 98.44 286 PRO B CA 1
ATOM 5232 C C . PRO B 1 286 ? -5.023 -9.453 10.273 1 98.44 286 PRO B C 1
ATOM 5234 O O . PRO B 1 286 ? -5.547 -8.922 11.258 1 98.44 286 PRO B O 1
ATOM 5237 N N . LEU B 1 287 ? -3.725 -9.32 10.07 1 98.19 287 LEU B N 1
ATOM 5238 C CA . LEU B 1 287 ? -2.852 -8.586 10.984 1 98.19 287 LEU B CA 1
ATOM 5239 C C . LEU B 1 287 ? -3.26 -7.117 11.055 1 98.19 287 LEU B C 1
ATOM 5241 O O . LEU B 1 287 ? -3.516 -6.594 12.141 1 98.19 287 LEU B O 1
ATOM 5245 N N . ALA B 1 288 ? -3.322 -6.453 9.898 1 98.5 288 ALA B N 1
ATOM 5246 C CA . ALA B 1 288 ? -3.723 -5.051 9.82 1 98.5 288 ALA B CA 1
ATOM 5247 C C . ALA B 1 288 ? -5.145 -4.855 10.336 1 98.5 288 ALA B C 1
ATOM 5249 O O . ALA B 1 288 ? -5.43 -3.875 11.031 1 98.5 288 ALA B O 1
ATOM 5250 N N . SER B 1 289 ? -6.012 -5.785 9.992 1 98.81 289 SER B N 1
ATOM 5251 C CA . SER B 1 289 ? -7.426 -5.664 10.328 1 98.81 289 SER B CA 1
ATOM 5252 C C . SER B 1 289 ? -7.645 -5.785 11.836 1 98.81 289 SER B C 1
ATOM 5254 O O . SER B 1 289 ? -8.5 -5.094 12.398 1 98.81 289 SER B O 1
ATOM 5256 N N . ALA B 1 290 ? -6.875 -6.676 12.453 1 98.81 290 ALA B N 1
ATOM 5257 C CA . ALA B 1 290 ? -6.969 -6.816 13.906 1 98.81 290 ALA B CA 1
ATOM 5258 C C . ALA B 1 290 ? -6.527 -5.539 14.609 1 98.81 290 ALA B C 1
ATOM 5260 O O . ALA B 1 290 ? -7.191 -5.074 15.539 1 98.81 290 ALA B O 1
ATOM 5261 N N . VAL B 1 291 ? -5.445 -4.984 14.156 1 98.81 291 VAL B N 1
ATOM 5262 C CA . VAL B 1 291 ? -4.914 -3.754 14.734 1 98.81 291 VAL B CA 1
ATOM 5263 C C . VAL B 1 291 ? -5.91 -2.613 14.516 1 98.81 291 VAL B C 1
ATOM 5265 O O . VAL B 1 291 ? -6.262 -1.903 15.461 1 98.81 291 VAL B O 1
ATOM 5268 N N . ALA B 1 292 ? -6.379 -2.475 13.305 1 98.94 292 ALA B N 1
ATOM 5269 C CA . ALA B 1 292 ? -7.305 -1.396 12.969 1 98.94 292 ALA B CA 1
ATOM 5270 C C . ALA B 1 292 ? -8.609 -1.527 13.75 1 98.94 292 ALA B C 1
ATOM 5272 O O . ALA B 1 292 ? -9.211 -0.523 14.141 1 98.94 292 ALA B O 1
ATOM 5273 N N . GLY B 1 293 ? -9.07 -2.779 13.898 1 98.88 293 GLY B N 1
ATOM 5274 C CA . GLY B 1 293 ? -10.242 -2.996 14.727 1 98.88 293 GLY B CA 1
ATOM 5275 C C . GLY B 1 293 ? -10.086 -2.477 16.141 1 98.88 293 GLY B C 1
ATOM 5276 O O . GLY B 1 293 ? -10.992 -1.827 16.672 1 98.88 293 GLY B O 1
ATOM 5277 N N . LYS B 1 294 ? -8.938 -2.766 16.719 1 98.88 294 LYS B N 1
ATOM 5278 C CA . LYS B 1 294 ? -8.648 -2.299 18.078 1 98.88 294 LYS B CA 1
ATOM 5279 C C . LYS B 1 294 ? -8.531 -0.778 18.109 1 98.88 294 LYS B C 1
ATOM 5281 O O . LYS B 1 294 ? -9 -0.142 19.062 1 98.88 294 LYS B O 1
ATOM 5286 N N . VAL B 1 295 ? -7.941 -0.188 17.125 1 98.94 295 VAL B N 1
ATOM 5287 C CA . VAL B 1 295 ? -7.84 1.265 17.016 1 98.94 295 VAL B CA 1
ATOM 5288 C C . VAL B 1 295 ? -9.234 1.883 17.062 1 98.94 295 VAL B C 1
ATOM 5290 O O . VAL B 1 295 ? -9.492 2.814 17.828 1 98.94 295 VAL B O 1
ATOM 5293 N N . LEU B 1 296 ? -10.133 1.379 16.266 1 98.88 296 LEU B N 1
ATOM 5294 C CA . LEU B 1 296 ? -11.484 1.925 16.203 1 98.88 296 LEU B CA 1
ATOM 5295 C C . LEU B 1 296 ? -12.195 1.774 17.547 1 98.88 296 LEU B C 1
ATOM 5297 O O . LEU B 1 296 ? -12.93 2.672 17.969 1 98.88 296 LEU B O 1
ATOM 5301 N N . ASP B 1 297 ? -11.969 0.602 18.188 1 98.75 297 ASP B N 1
ATOM 5302 C CA . ASP B 1 297 ? -12.57 0.381 19.5 1 98.75 297 ASP B CA 1
ATOM 5303 C C . ASP B 1 297 ? -12.141 1.461 20.5 1 98.75 297 ASP B C 1
ATOM 5305 O O . ASP B 1 297 ? -12.945 1.923 21.312 1 98.75 297 ASP B O 1
ATOM 5309 N N . LEU B 1 298 ? -10.898 1.845 20.422 1 98.88 298 LEU B N 1
ATOM 5310 C CA . LEU B 1 298 ? -10.32 2.758 21.391 1 98.88 298 LEU B CA 1
ATOM 5311 C C . LEU B 1 298 ? -10.656 4.207 21.062 1 98.88 298 LEU B C 1
ATOM 5313 O O . LEU B 1 298 ? -10.805 5.039 21.953 1 98.88 298 LEU B O 1
ATOM 5317 N N . ILE B 1 299 ? -10.859 4.52 19.797 1 98.94 299 ILE B N 1
ATOM 5318 C CA . ILE B 1 299 ? -10.984 5.906 19.375 1 98.94 299 ILE B CA 1
ATOM 5319 C C . ILE B 1 299 ? -12.461 6.281 19.281 1 98.94 299 ILE B C 1
ATOM 5321 O O . ILE B 1 299 ?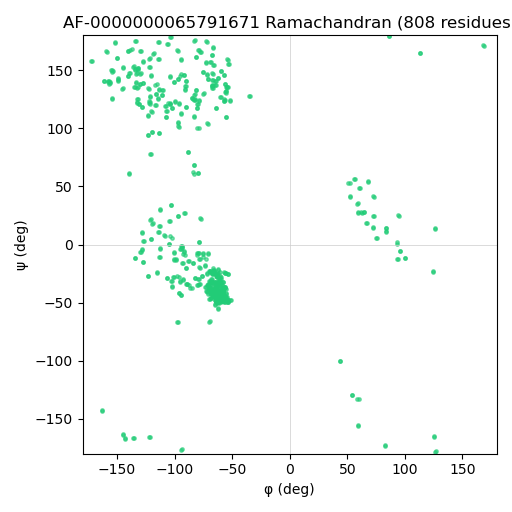 -12.859 7.379 19.672 1 98.94 299 ILE B O 1
ATOM 5325 N N . ASN B 1 300 ? -13.305 5.332 18.719 1 98.81 300 ASN B N 1
ATOM 5326 C CA . ASN B 1 300 ? -14.703 5.656 18.469 1 98.81 300 ASN B CA 1
ATOM 5327 C C . ASN B 1 300 ? -15.547 5.562 19.734 1 98.81 300 ASN B C 1
ATOM 5329 O O . ASN B 1 300 ? -16.5 4.793 19.797 1 98.81 300 ASN B O 1
ATOM 5333 N N . THR B 1 301 ? -15.211 6.363 20.688 1 98.75 301 THR B N 1
ATOM 5334 C CA . THR B 1 301 ? -15.953 6.539 21.938 1 98.75 301 THR B CA 1
ATOM 5335 C C . THR B 1 301 ? -16.203 8.016 22.203 1 98.75 301 THR B C 1
ATOM 5337 O O . THR B 1 301 ? -15.383 8.867 21.844 1 98.75 301 THR B O 1
ATOM 5340 N N . PRO B 1 302 ? -17.328 8.312 22.828 1 98.38 302 PRO B N 1
ATOM 5341 C CA . PRO B 1 302 ? -17.578 9.711 23.188 1 98.38 302 PRO B CA 1
ATOM 5342 C C . PRO B 1 302 ? -16.453 10.32 24.031 1 98.38 302 PRO B C 1
ATOM 5344 O O . PRO B 1 302 ? -16.094 11.484 23.828 1 98.38 302 PRO B O 1
ATOM 5347 N N . GLU B 1 303 ? -15.898 9.547 24.922 1 98.62 303 GLU B N 1
ATOM 5348 C CA . GLU B 1 303 ? -14.836 10.031 25.797 1 98.62 303 GLU B CA 1
ATOM 5349 C C . GLU B 1 303 ? -13.609 10.453 25 1 98.62 303 GLU B C 1
ATOM 5351 O O . GLU B 1 303 ? -13.07 11.539 25.203 1 98.62 303 GLU B O 1
ATOM 5356 N N . MET B 1 304 ? -13.164 9.641 24.125 1 98.81 304 MET B N 1
ATOM 5357 C CA . MET B 1 304 ? -11.992 9.945 23.312 1 98.81 304 MET B CA 1
ATOM 5358 C C . MET B 1 304 ? -12.266 11.133 22.391 1 98.81 304 MET B C 1
ATOM 5360 O O . MET B 1 304 ? -11.461 12.062 22.312 1 98.81 304 MET B O 1
ATOM 5364 N N . LEU B 1 305 ? -13.383 11.133 21.703 1 98.81 305 LEU B N 1
ATOM 5365 C CA . LEU B 1 305 ? -13.695 12.164 20.719 1 98.81 305 LEU B CA 1
ATOM 5366 C C . LEU B 1 305 ? -13.883 13.516 21.391 1 98.81 305 LEU B C 1
ATOM 5368 O O . LEU B 1 305 ? -13.391 14.531 20.891 1 98.81 305 LEU B O 1
ATOM 5372 N N . ASN B 1 306 ? -14.562 13.562 22.5 1 98.62 306 ASN B N 1
ATOM 5373 C CA . ASN B 1 306 ? -14.672 14.805 23.266 1 98.62 306 ASN B CA 1
ATOM 5374 C C . ASN B 1 306 ? -13.32 15.242 23.812 1 98.62 306 ASN B C 1
ATOM 5376 O O . ASN B 1 306 ? -13.047 16.438 23.922 1 98.62 306 ASN B O 1
ATOM 5380 N N . GLY B 1 307 ? -12.547 14.25 24.203 1 98.81 307 GLY B N 1
ATOM 5381 C CA . GLY B 1 307 ? -11.195 14.547 24.656 1 98.81 307 GLY B CA 1
ATOM 5382 C C . GLY B 1 307 ? -10.352 15.242 23.594 1 98.81 307 GLY B C 1
ATOM 5383 O O . GLY B 1 307 ? -9.539 16.109 23.922 1 98.81 307 GLY B O 1
ATOM 5384 N N . VAL B 1 308 ? -10.539 14.852 22.359 1 98.88 308 VAL B N 1
ATOM 5385 C CA . VAL B 1 308 ? -9.82 15.484 21.266 1 98.88 308 VAL B CA 1
ATOM 5386 C C . VAL B 1 308 ? -10.18 16.969 21.188 1 98.88 308 VAL B C 1
ATOM 5388 O O . VAL B 1 308 ? -9.305 17.812 21 1 98.88 308 VAL B O 1
ATOM 5391 N N . LYS B 1 309 ? -11.422 17.328 21.391 1 98.44 309 LYS B N 1
ATOM 5392 C CA . LYS B 1 309 ? -11.867 18.719 21.391 1 98.44 309 LYS B CA 1
ATOM 5393 C C . LYS B 1 309 ? -11.25 19.5 22.547 1 98.44 309 LYS B C 1
ATOM 5395 O O . LYS B 1 309 ? -10.859 20.656 22.391 1 98.44 309 LYS B O 1
ATOM 5400 N N . GLN B 1 310 ? -11.195 18.875 23.656 1 98.56 310 GLN B N 1
ATOM 5401 C CA . GLN B 1 310 ? -10.578 19.5 24.828 1 98.56 310 GLN B CA 1
ATOM 5402 C C . GLN B 1 310 ? -9.094 19.766 24.594 1 98.56 310 GLN B C 1
ATOM 5404 O O . GLN B 1 310 ? -8.586 20.844 24.906 1 98.56 310 GLN B O 1
ATOM 5409 N N . ARG B 1 311 ? -8.422 18.781 24.141 1 98.81 311 ARG B N 1
ATOM 5410 C CA . ARG B 1 311 ? -6.992 18.891 23.875 1 98.81 311 ARG B CA 1
ATOM 5411 C C . ARG B 1 311 ? -6.715 19.922 22.797 1 98.81 311 ARG B C 1
ATOM 5413 O O . ARG B 1 311 ? -5.695 20.625 22.844 1 98.81 311 ARG B O 1
ATOM 5420 N N . HIS B 1 312 ? -7.629 19.984 21.797 1 98.75 312 HIS B N 1
ATOM 5421 C CA . HIS B 1 312 ? -7.555 21.062 20.828 1 98.75 312 HIS B CA 1
ATOM 5422 C C . HIS B 1 312 ? -7.477 22.422 21.516 1 98.75 312 HIS B C 1
ATOM 5424 O O . HIS B 1 312 ? -6.645 23.266 21.172 1 98.75 312 HIS B O 1
ATOM 5430 N N . ASP B 1 313 ? -8.328 22.656 22.484 1 98.5 313 ASP B N 1
ATOM 5431 C CA . ASP B 1 313 ? -8.375 23.922 23.219 1 98.5 313 ASP B CA 1
ATOM 5432 C C . ASP B 1 313 ? -7.066 24.172 23.953 1 98.5 313 ASP B C 1
ATOM 5434 O O . ASP B 1 313 ? -6.59 25.312 24.016 1 98.5 313 ASP B O 1
ATOM 5438 N N . TRP B 1 314 ? -6.473 23.047 24.578 1 98.62 314 TRP B N 1
ATOM 5439 C CA . TRP B 1 314 ? -5.176 23.188 25.234 1 98.62 314 TRP B CA 1
ATOM 5440 C C . TRP B 1 314 ? -4.133 23.734 24.266 1 98.62 314 TRP B C 1
ATOM 5442 O O . TRP B 1 314 ? -3.4 24.672 24.594 1 98.62 314 TRP B O 1
ATOM 5452 N N . PHE B 1 315 ? -4.074 23.172 23.062 1 98.88 315 PHE B N 1
ATOM 5453 C CA . PHE B 1 315 ? -3.088 23.562 22.062 1 98.88 315 PHE B CA 1
ATOM 5454 C C . PHE B 1 315 ? -3.314 25.016 21.609 1 98.88 315 PHE B C 1
ATOM 5456 O O . PHE B 1 315 ? -2.385 25.812 21.609 1 98.88 315 PHE B O 1
ATOM 5463 N N . VAL B 1 316 ? -4.523 25.328 21.219 1 98.62 316 VAL B N 1
ATOM 5464 C CA . VAL B 1 316 ? -4.844 26.625 20.625 1 98.62 316 VAL B CA 1
ATOM 5465 C C . VAL B 1 316 ? -4.562 27.734 21.641 1 98.62 316 VAL B C 1
ATOM 5467 O O . VAL B 1 316 ? -3.984 28.766 21.312 1 98.62 316 VAL B O 1
ATOM 5470 N N . GLU B 1 317 ? -4.992 27.516 22.891 1 98.38 317 GLU B N 1
ATOM 5471 C CA . GLU B 1 317 ? -4.746 28.5 23.953 1 98.38 317 GLU B CA 1
ATOM 5472 C C . GLU B 1 317 ? -3.25 28.75 24.125 1 98.38 317 GLU B C 1
ATOM 5474 O O . GLU B 1 317 ? -2.814 29.906 24.156 1 98.38 317 GLU B O 1
ATOM 5479 N N . ARG B 1 318 ? -2.494 27.703 24.219 1 98.56 318 ARG B N 1
ATOM 5480 C CA . ARG B 1 318 ? -1.058 27.828 24.438 1 98.56 318 ARG B CA 1
ATOM 5481 C C . ARG B 1 318 ? -0.357 28.406 23.219 1 98.56 318 ARG B C 1
ATOM 5483 O O . ARG B 1 318 ? 0.583 29.188 23.344 1 98.56 318 ARG B O 1
ATOM 5490 N N . LEU B 1 319 ? -0.757 28.016 21.984 1 98.81 319 LEU B N 1
ATOM 5491 C CA . LEU B 1 319 ? -0.155 28.531 20.766 1 98.81 319 LEU B CA 1
ATOM 5492 C C . LEU B 1 319 ? -0.435 30.016 20.609 1 98.81 319 LEU B C 1
ATOM 5494 O O . LEU B 1 319 ? 0.428 30.766 20.141 1 98.81 319 LEU B O 1
ATOM 5498 N N . ASN B 1 320 ? -1.658 30.438 20.969 1 98.44 320 ASN B N 1
ATOM 5499 C CA . ASN B 1 320 ? -1.983 31.859 20.953 1 98.44 320 ASN B CA 1
ATOM 5500 C C . ASN B 1 320 ? -1.144 32.625 21.969 1 98.44 320 ASN B C 1
ATOM 5502 O O . ASN B 1 320 ? -0.729 33.75 21.688 1 98.44 320 ASN B O 1
ATOM 5506 N N . SER B 1 321 ? -0.959 32.031 23.109 1 98.31 321 SER B N 1
ATOM 5507 C CA . SER B 1 321 ? -0.099 32.656 24.109 1 98.31 321 SER B CA 1
ATOM 5508 C C . SER B 1 321 ? 1.322 32.844 23.594 1 98.31 321 SER B C 1
ATOM 5510 O O . SER B 1 321 ? 1.931 33.906 23.766 1 98.31 321 SER B O 1
ATOM 5512 N N . ILE B 1 322 ? 1.869 31.797 22.969 1 98.19 322 ILE B N 1
ATOM 5513 C CA . ILE B 1 322 ? 3.193 31.875 22.359 1 98.19 322 ILE B CA 1
ATOM 5514 C C . ILE B 1 322 ? 3.221 32.969 21.312 1 98.19 322 ILE B C 1
ATOM 5516 O O . ILE B 1 322 ? 4.164 33.75 21.25 1 98.19 322 ILE B O 1
ATOM 5520 N N . ASN B 1 323 ? 2.145 33.031 20.516 1 98 323 ASN B N 1
ATOM 5521 C CA . ASN B 1 323 ? 2.076 34.031 19.422 1 98 323 ASN B CA 1
ATOM 5522 C C . ASN B 1 323 ? 1.968 35.438 19.969 1 98 323 ASN B C 1
ATOM 5524 O O . ASN B 1 323 ? 2.41 36.406 19.312 1 98 323 ASN B O 1
ATOM 5528 N N . HIS B 1 324 ? 1.333 35.625 21.094 1 97.5 324 HIS B N 1
ATOM 5529 C CA . HIS B 1 324 ? 1.245 36.938 21.719 1 97.5 324 HIS B CA 1
ATOM 5530 C C . HIS B 1 324 ? 2.629 37.469 22.062 1 97.5 324 HIS B C 1
ATOM 5532 O O . HIS B 1 324 ? 2.873 38.688 21.984 1 97.5 324 HIS B O 1
ATOM 5538 N N . HIS B 1 325 ? 3.477 36.594 22.375 1 96.62 325 HIS B N 1
ATOM 5539 C CA . HIS B 1 325 ? 4.809 37 22.797 1 96.62 325 HIS B CA 1
ATOM 5540 C C . HIS B 1 325 ? 5.734 37.219 21.609 1 96.62 325 HIS B C 1
ATOM 5542 O O . HIS B 1 325 ? 6.559 38.125 21.609 1 96.62 325 HIS B O 1
ATOM 5548 N N . TYR B 1 326 ? 5.578 36.344 20.578 1 96.5 326 TYR B N 1
ATOM 5549 C CA . TYR B 1 326 ? 6.625 36.344 19.562 1 96.5 326 TYR B CA 1
ATOM 5550 C C . TYR B 1 326 ? 6.086 36.844 18.219 1 96.5 326 TYR B C 1
ATOM 5552 O O . TYR B 1 326 ? 6.855 37.125 17.297 1 96.5 326 TYR B O 1
ATOM 5560 N N . SER B 1 327 ? 4.785 37 18.031 1 97 327 SER B N 1
ATOM 5561 C CA . SER B 1 327 ? 4.125 37.562 16.844 1 97 327 SER B CA 1
ATOM 5562 C C . SER B 1 327 ? 4.609 36.844 15.578 1 97 327 SER B C 1
ATOM 5564 O O . SER B 1 327 ? 5.008 37.531 14.617 1 97 327 SER B O 1
ATOM 5566 N N . LEU B 1 328 ? 4.492 35.531 15.641 1 97.94 328 LEU B N 1
ATOM 5567 C CA . LEU B 1 328 ? 4.996 34.75 14.531 1 97.94 328 LEU B CA 1
ATOM 5568 C C . LEU B 1 328 ? 3.875 34.375 13.562 1 97.94 328 LEU B C 1
ATOM 5570 O O . LEU B 1 328 ? 4.117 34.188 12.367 1 97.94 328 LEU B O 1
ATOM 5574 N N . PHE B 1 329 ? 2.676 34.281 14.07 1 98.38 329 PHE B N 1
ATOM 5575 C CA . PHE B 1 329 ? 1.604 33.688 13.305 1 98.38 329 PHE B CA 1
ATOM 5576 C C . PHE B 1 329 ? 0.504 34.688 12.992 1 98.38 329 PHE B C 1
ATOM 5578 O O . PHE B 1 329 ? 0.165 35.531 13.836 1 98.38 329 PHE B O 1
ATOM 5585 N N . SER B 1 330 ? -0 34.656 11.773 1 98.38 330 SER B N 1
ATOM 5586 C CA . SER B 1 330 ? -1.164 35.469 11.406 1 98.38 330 SER B CA 1
ATOM 5587 C C . SER B 1 330 ? -2.457 34.812 11.891 1 98.38 330 SER B C 1
ATOM 5589 O O . SER B 1 330 ? -3.447 35.5 12.133 1 98.38 330 SER B O 1
ATOM 5591 N N . GLU B 1 331 ? -2.357 33.375 11.953 1 97.25 331 GLU B N 1
ATOM 5592 C CA . GLU B 1 331 ? -3.551 32.625 12.344 1 97.25 331 GLU B CA 1
ATOM 5593 C C . GLU B 1 331 ? -3.188 31.25 12.875 1 97.25 331 GLU B C 1
ATOM 5595 O O . GLU B 1 331 ? -2.207 30.656 12.438 1 97.25 331 GLU B O 1
ATOM 5600 N N . VAL B 1 332 ? -3.873 30.844 13.883 1 98.25 332 VAL B N 1
ATOM 5601 C CA . VAL B 1 332 ? -3.934 29.438 14.273 1 98.25 332 VAL B CA 1
ATOM 5602 C C . VAL B 1 332 ? -5.258 28.828 13.812 1 98.25 332 VAL B C 1
ATOM 5604 O O . VAL B 1 332 ? -6.328 29.297 14.211 1 98.25 332 VAL B O 1
ATOM 5607 N N . ARG B 1 333 ? -5.172 27.812 12.906 1 98 333 ARG B N 1
ATOM 5608 C CA . ARG B 1 333 ? -6.402 27.281 12.328 1 98 333 ARG B CA 1
ATOM 5609 C C . ARG B 1 333 ? -6.391 25.75 12.328 1 98 333 ARG B C 1
ATOM 5611 O O . ARG B 1 333 ? -5.387 25.141 12.695 1 98 333 ARG B O 1
ATOM 5618 N N . GLY B 1 334 ? -7.512 25.156 11.914 1 97.44 334 GLY B N 1
ATOM 5619 C CA . GLY B 1 334 ? -7.695 23.719 11.812 1 97.44 334 GLY B CA 1
ATOM 5620 C C . GLY B 1 334 ? -8.906 23.219 12.578 1 97.44 334 GLY B C 1
ATOM 5621 O O . GLY B 1 334 ? -9.836 23.969 12.836 1 97.44 334 GLY B O 1
ATOM 5622 N N . LEU B 1 335 ? -8.93 21.953 12.758 1 97.88 335 LEU B N 1
ATOM 5623 C CA . LEU B 1 335 ? -10.016 21.281 13.469 1 97.88 335 LEU B CA 1
ATOM 5624 C C . LEU B 1 335 ? -9.484 20.094 14.266 1 97.88 335 LEU B C 1
ATOM 5626 O O . LEU B 1 335 ? -8.664 19.328 13.766 1 97.88 335 LEU B O 1
ATOM 5630 N N . GLY B 1 336 ? -9.961 19.984 15.594 1 98.62 336 GLY B N 1
ATOM 5631 C CA . GLY B 1 336 ? -9.43 18.938 16.453 1 98.62 336 GLY B CA 1
ATOM 5632 C C . GLY B 1 336 ? -7.926 19.016 16.625 1 98.62 336 GLY B C 1
ATOM 5633 O O . GLY B 1 336 ? -7.383 20.078 16.953 1 98.62 336 GLY B O 1
ATOM 5634 N N . LEU B 1 337 ? -7.281 17.891 16.484 1 98.88 337 LEU B N 1
ATOM 5635 C CA . LEU B 1 337 ? -5.836 17.844 16.688 1 98.88 337 LEU B CA 1
ATOM 5636 C C . LEU B 1 337 ? -5.105 17.781 15.352 1 98.88 337 LEU B C 1
ATOM 5638 O O . LEU B 1 337 ? -4.164 17 15.188 1 98.88 337 LEU B O 1
ATOM 5642 N N . LEU B 1 338 ? -5.656 18.422 14.406 1 98.88 338 LEU B N 1
ATOM 5643 C CA . LEU B 1 338 ? -5.008 18.891 13.188 1 98.88 338 LEU B CA 1
ATOM 5644 C C . LEU B 1 338 ? -4.953 20.422 13.148 1 98.88 338 LEU B C 1
ATOM 5646 O O . LEU B 1 338 ? -5.926 21.062 12.758 1 98.88 338 LEU B O 1
ATOM 5650 N N . ILE B 1 339 ? -3.814 20.938 13.586 1 98.88 339 ILE B N 1
ATOM 5651 C CA . ILE B 1 339 ? -3.699 22.359 13.875 1 98.88 339 ILE B CA 1
ATOM 5652 C C . ILE B 1 339 ? -2.574 22.969 13.039 1 98.88 339 ILE B C 1
ATOM 5654 O O . ILE B 1 339 ? -1.511 22.359 12.883 1 98.88 339 ILE B O 1
ATOM 5658 N N . GLY B 1 340 ? -2.822 24.094 12.43 1 98.81 340 GLY B N 1
ATOM 5659 C CA . GLY B 1 340 ? -1.833 24.812 11.648 1 98.81 340 GLY B CA 1
ATOM 5660 C C . GLY B 1 340 ? -1.584 26.219 12.164 1 98.81 340 GLY B C 1
ATOM 5661 O O . GLY B 1 340 ? -2.529 26.953 12.461 1 98.81 340 GLY B O 1
ATOM 5662 N N . CYS B 1 341 ? -0.373 26.578 12.414 1 98.81 341 CYS B N 1
ATOM 5663 C CA . CYS B 1 341 ? 0.053 27.938 12.711 1 98.81 341 CYS B CA 1
ATOM 5664 C C . CYS B 1 341 ? 0.593 28.625 11.461 1 98.81 341 CYS B C 1
ATOM 5666 O O . CYS B 1 341 ? 1.709 28.344 11.023 1 98.81 341 CYS B O 1
ATOM 5668 N N . VAL B 1 342 ? -0.144 29.531 10.859 1 98.75 342 VAL B N 1
ATOM 5669 C CA . VAL B 1 342 ? 0.229 30.219 9.625 1 98.75 342 VAL B CA 1
ATOM 5670 C C . VAL B 1 342 ? 1.194 31.359 9.945 1 98.75 342 VAL B C 1
ATOM 5672 O O . VAL B 1 342 ? 0.869 32.281 10.719 1 98.75 342 VAL B O 1
ATOM 5675 N N . LEU B 1 343 ? 2.338 31.297 9.375 1 98.5 343 LEU B N 1
ATOM 5676 C CA . LEU B 1 343 ? 3.314 32.375 9.602 1 98.5 343 LEU B CA 1
ATOM 5677 C C . LEU B 1 343 ? 2.809 33.688 9.047 1 98.5 343 LEU B C 1
ATOM 5679 O O . LEU B 1 343 ? 2.152 33.719 8.008 1 98.5 343 LEU B O 1
ATOM 5683 N N . ASN B 1 344 ? 3.055 34.75 9.75 1 97.56 344 ASN B N 1
ATOM 5684 C CA . ASN B 1 344 ? 2.715 36.062 9.203 1 97.56 344 ASN B CA 1
ATOM 5685 C C . ASN B 1 344 ? 3.674 36.469 8.086 1 97.56 344 ASN B C 1
ATOM 5687 O O . ASN B 1 344 ? 4.629 35.75 7.789 1 97.56 344 ASN B O 1
ATOM 5691 N N . ALA B 1 345 ? 3.455 37.562 7.441 1 97.31 345 ALA B N 1
ATOM 5692 C CA . ALA B 1 345 ? 4.164 37.969 6.242 1 97.31 345 ALA B CA 1
ATOM 5693 C C . ALA B 1 345 ? 5.652 38.156 6.523 1 97.31 345 ALA B C 1
ATOM 5695 O O . ALA B 1 345 ? 6.492 37.906 5.656 1 97.31 345 ALA B O 1
ATOM 5696 N N . ASP B 1 346 ? 6 38.594 7.672 1 96.31 346 ASP B N 1
ATOM 5697 C CA . ASP B 1 346 ? 7.387 38.875 8.031 1 96.31 346 ASP B CA 1
ATOM 5698 C C . ASP B 1 346 ? 8.219 37.594 8.062 1 96.31 346 ASP B C 1
ATOM 5700 O O . ASP B 1 346 ? 9.445 37.656 7.914 1 96.31 346 ASP B O 1
ATOM 5704 N N . TYR B 1 347 ? 7.531 36.469 8.219 1 97.06 347 TYR B N 1
ATOM 5705 C CA . TYR B 1 347 ? 8.234 35.188 8.359 1 97.06 347 TYR B CA 1
ATOM 5706 C C . TYR B 1 347 ? 7.82 34.219 7.266 1 97.06 347 TYR B C 1
ATOM 5708 O O . TYR B 1 347 ? 8.023 33 7.402 1 97.06 347 TYR B O 1
ATOM 5716 N N . ALA B 1 348 ? 7.297 34.75 6.168 1 96.19 348 ALA B N 1
ATOM 5717 C CA . ALA B 1 348 ? 6.793 33.906 5.07 1 96.19 348 ALA B CA 1
ATOM 5718 C C . ALA B 1 348 ? 7.867 32.969 4.566 1 96.19 348 ALA B C 1
ATOM 5720 O O . ALA B 1 348 ? 9.016 33.344 4.363 1 96.19 348 ALA B O 1
ATOM 5721 N N . GLY B 1 349 ? 7.465 31.641 4.449 1 96.69 349 GLY B N 1
ATOM 5722 C CA . GLY B 1 349 ? 8.344 30.641 3.848 1 96.69 349 GLY B CA 1
ATOM 5723 C C . GLY B 1 349 ? 9.344 30.062 4.824 1 96.69 349 GLY B C 1
ATOM 5724 O O . GLY B 1 349 ? 10.227 29.297 4.434 1 96.69 349 GLY B O 1
ATOM 5725 N N . GLN B 1 350 ? 9.188 30.344 6.117 1 97.56 350 GLN B N 1
ATOM 5726 C CA . GLN B 1 350 ? 10.242 29.969 7.055 1 97.56 350 GLN B CA 1
ATOM 5727 C C . GLN B 1 350 ? 9.766 28.875 8.016 1 97.56 350 GLN B C 1
ATOM 5729 O O . GLN B 1 350 ? 10.336 28.703 9.094 1 97.56 350 GLN B O 1
ATOM 5734 N N . ALA B 1 351 ? 8.688 28.219 7.695 1 97.94 351 ALA B N 1
ATOM 5735 C CA . ALA B 1 351 ? 8.141 27.172 8.555 1 97.94 351 ALA B CA 1
ATOM 5736 C C . ALA B 1 351 ? 9.18 26.078 8.82 1 97.94 351 ALA B C 1
ATOM 5738 O O . ALA B 1 351 ? 9.258 25.547 9.93 1 97.94 351 ALA B O 1
ATOM 5739 N N . LYS B 1 352 ? 9.977 25.781 7.836 1 96.88 352 LYS B N 1
ATOM 5740 C CA . LYS B 1 352 ? 10.992 24.734 7.973 1 96.88 352 LYS B CA 1
ATOM 5741 C C . LYS B 1 352 ? 12.023 25.109 9.039 1 96.88 352 LYS B C 1
ATOM 5743 O O . LYS B 1 352 ? 12.461 24.25 9.805 1 96.88 352 LYS B O 1
ATOM 5748 N N . GLN B 1 353 ? 12.406 26.328 9.039 1 97.25 353 GLN B N 1
ATOM 5749 C CA . GLN B 1 353 ? 13.375 26.781 10.031 1 97.25 353 GLN B CA 1
ATOM 5750 C C . GLN B 1 353 ? 12.836 26.625 11.445 1 97.25 353 GLN B C 1
ATOM 5752 O O . GLN B 1 353 ? 13.562 26.234 12.359 1 97.25 353 GLN B O 1
ATOM 5757 N N . ILE B 1 354 ? 11.578 26.953 11.602 1 97.94 354 ILE B N 1
ATOM 5758 C CA . ILE B 1 354 ? 10.945 26.812 12.914 1 97.94 354 ILE B CA 1
ATOM 5759 C C . ILE B 1 354 ? 10.898 25.328 13.305 1 97.94 354 ILE B C 1
ATOM 5761 O O . ILE B 1 354 ? 11.18 24.984 14.453 1 97.94 354 ILE B O 1
ATOM 5765 N N . SER B 1 355 ? 10.539 24.484 12.367 1 97.75 355 SER B N 1
ATOM 5766 C CA . SER B 1 355 ? 10.508 23.047 12.617 1 97.75 355 SER B CA 1
ATOM 5767 C C . SER B 1 355 ? 11.875 22.516 13.031 1 97.75 355 SER B C 1
ATOM 5769 O O . SER B 1 355 ? 11.977 21.656 13.906 1 97.75 355 SER B O 1
ATOM 5771 N N . GLN B 1 356 ? 12.93 23.031 12.414 1 97.06 356 GLN B N 1
ATOM 5772 C CA . GLN B 1 356 ? 14.289 22.609 12.742 1 97.06 356 GLN B CA 1
ATOM 5773 C C . GLN B 1 356 ? 14.688 23.047 14.148 1 97.06 356 GLN B C 1
ATOM 5775 O O . GLN B 1 356 ? 15.32 22.297 14.883 1 97.06 356 GLN B O 1
ATOM 5780 N N . GLU B 1 357 ? 14.312 24.297 14.5 1 97.94 357 GLU B N 1
ATOM 5781 C CA . GLU B 1 357 ? 14.562 24.75 15.859 1 97.94 357 GLU B CA 1
ATOM 5782 C C . GLU B 1 357 ? 13.773 23.938 16.875 1 97.94 357 GLU B C 1
ATOM 5784 O O . GLU B 1 357 ? 14.25 23.703 17.984 1 97.94 357 GLU B O 1
ATOM 5789 N N . ALA B 1 358 ? 12.555 23.562 16.5 1 98.62 358 ALA B N 1
ATOM 5790 C CA . ALA B 1 358 ? 11.711 22.766 17.391 1 98.62 358 ALA B CA 1
ATOM 5791 C C . ALA B 1 358 ? 12.367 21.422 17.703 1 98.62 358 ALA B C 1
ATOM 5793 O O . ALA B 1 358 ? 12.383 20.984 18.859 1 98.62 358 ALA B O 1
ATOM 5794 N N . VAL B 1 359 ? 12.898 20.797 16.719 1 97.62 359 VAL B N 1
ATOM 5795 C CA . VAL B 1 359 ? 13.555 19.5 16.891 1 97.62 359 VAL B CA 1
ATOM 5796 C C . VAL B 1 359 ? 14.758 19.672 17.828 1 97.62 359 VAL B C 1
ATOM 5798 O O . VAL B 1 359 ? 15.008 18.812 18.672 1 97.62 359 VAL B O 1
ATOM 5801 N N . LYS B 1 360 ? 15.539 20.719 17.656 1 97.69 360 LYS B N 1
ATOM 5802 C CA . LYS B 1 360 ? 16.656 21 18.562 1 97.69 360 LYS B CA 1
ATOM 5803 C C . LYS B 1 360 ? 16.188 21.141 20 1 97.69 360 LYS B C 1
ATOM 5805 O O . LYS B 1 360 ? 16.875 20.703 20.938 1 97.69 360 LYS B O 1
ATOM 5810 N N . ALA B 1 361 ? 15.016 21.734 20.125 1 98.56 361 ALA B N 1
ATOM 5811 C CA . ALA B 1 361 ? 14.453 21.953 21.453 1 98.56 361 ALA B CA 1
ATOM 5812 C C . ALA B 1 361 ? 13.797 20.688 21.984 1 98.56 361 ALA B C 1
ATOM 5814 O O . ALA B 1 361 ? 13.375 20.641 23.156 1 98.56 361 ALA B O 1
ATOM 5815 N N . GLY B 1 362 ? 13.672 19.641 21.188 1 98.62 362 GLY B N 1
ATOM 5816 C CA . GLY B 1 362 ? 13.156 18.359 21.656 1 98.62 362 GLY B CA 1
ATOM 5817 C C . GLY B 1 362 ? 11.672 18.188 21.406 1 98.62 362 GLY B C 1
ATOM 5818 O O . GLY B 1 362 ? 10.984 17.5 22.188 1 98.62 362 GLY B O 1
ATOM 5819 N N . VAL B 1 363 ? 11.148 18.844 20.484 1 98.81 363 VAL B N 1
ATOM 5820 C CA . VAL B 1 363 ? 9.75 18.641 20.094 1 98.81 363 VAL B CA 1
ATOM 5821 C C . VAL B 1 363 ? 9.648 18.5 18.578 1 98.81 363 VAL B C 1
ATOM 5823 O O . VAL B 1 363 ? 10.344 19.203 17.828 1 98.81 363 VAL B O 1
ATOM 5826 N N . MET B 1 364 ? 8.867 17.531 18.125 1 98.62 364 MET B N 1
ATOM 5827 C CA . MET B 1 364 ? 8.688 17.234 16.703 1 98.62 364 MET B CA 1
ATOM 5828 C C . MET B 1 364 ? 7.391 17.844 16.188 1 98.62 364 MET B C 1
ATOM 5830 O O . MET B 1 364 ? 6.312 17.562 16.703 1 98.62 364 MET B O 1
ATOM 5834 N N . VAL B 1 365 ? 7.469 18.656 15.188 1 98.62 365 VAL B N 1
ATOM 5835 C CA . VAL B 1 365 ? 6.301 19.234 14.531 1 98.62 365 VAL B CA 1
ATOM 5836 C C . VAL B 1 365 ? 6.402 19.047 13.016 1 98.62 365 VAL B C 1
ATOM 5838 O O . VAL B 1 365 ? 7.438 18.594 12.516 1 98.62 365 VAL B O 1
ATOM 5841 N N . LEU B 1 366 ? 5.344 19.25 12.305 1 98.25 366 LEU B N 1
ATOM 5842 C CA . LEU B 1 366 ? 5.281 19.172 10.852 1 98.25 366 LEU B CA 1
ATOM 5843 C C . LEU B 1 366 ? 5.195 20.562 10.234 1 98.25 366 LEU B C 1
ATOM 5845 O O . LEU B 1 366 ? 5.117 21.562 10.953 1 98.25 366 LEU B O 1
ATOM 5849 N N . ILE B 1 367 ? 5.289 20.594 9.008 1 97.5 367 ILE B N 1
ATOM 5850 C CA . ILE B 1 367 ? 4.98 21.797 8.242 1 97.5 367 ILE B CA 1
ATOM 5851 C C . ILE B 1 367 ? 3.975 21.469 7.141 1 97.5 367 ILE B C 1
ATOM 5853 O O . ILE B 1 367 ? 3.799 20.297 6.781 1 97.5 367 ILE B O 1
ATOM 5857 N N . ALA B 1 368 ? 3.277 22.312 6.66 1 96.19 368 ALA B N 1
ATOM 5858 C CA . ALA B 1 368 ? 2.467 22.281 5.445 1 96.19 368 ALA B CA 1
ATOM 5859 C C . ALA B 1 368 ? 2.861 23.406 4.488 1 96.19 368 ALA B C 1
ATOM 5861 O O . ALA B 1 368 ? 2.611 24.578 4.766 1 96.19 368 ALA B O 1
ATOM 5862 N N . GLY B 1 369 ? 3.428 22.984 3.406 1 90.19 369 GLY B N 1
ATOM 5863 C CA . GLY B 1 369 ? 4.047 23.984 2.562 1 90.19 369 GLY B CA 1
ATOM 5864 C C . GLY B 1 369 ? 5.133 24.766 3.271 1 90.19 369 GLY B C 1
ATOM 5865 O O . GLY B 1 369 ? 5.781 24.266 4.188 1 90.19 369 GLY B O 1
ATOM 5866 N N . GLY B 1 370 ? 5.402 25.953 2.828 1 92.75 370 GLY B N 1
ATOM 5867 C CA . GLY B 1 370 ? 6.477 26.75 3.398 1 92.75 370 GLY B CA 1
ATOM 5868 C C . GLY B 1 370 ? 6.004 27.688 4.492 1 92.75 370 GLY B C 1
ATOM 5869 O O . GLY B 1 370 ? 6.816 28.219 5.258 1 92.75 370 GLY B O 1
ATOM 5870 N N . ASN B 1 371 ? 4.656 27.703 4.75 1 97.19 371 ASN B N 1
ATOM 5871 C CA . ASN B 1 371 ? 4.195 28.844 5.523 1 97.19 371 ASN B CA 1
ATOM 5872 C C . ASN B 1 371 ? 3.398 28.406 6.75 1 97.19 371 ASN B C 1
ATOM 5874 O O . ASN B 1 371 ? 2.904 29.25 7.504 1 97.19 371 ASN B O 1
ATOM 5878 N N . VAL B 1 372 ? 3.289 27.141 6.988 1 98.62 372 VAL B N 1
ATOM 5879 C CA . VAL B 1 372 ? 2.436 26.703 8.086 1 98.62 372 VAL B CA 1
ATOM 5880 C C . VAL B 1 372 ? 3.18 25.672 8.938 1 98.62 372 VAL B C 1
ATOM 5882 O O . VAL B 1 372 ? 3.691 24.688 8.422 1 98.62 372 VAL B O 1
ATOM 5885 N N . VAL B 1 373 ? 3.342 25.953 10.219 1 98.81 373 VAL B N 1
ATOM 5886 C CA . VAL B 1 373 ? 3.734 24.906 11.164 1 98.81 373 VAL B CA 1
ATOM 5887 C C . VAL B 1 373 ? 2.523 24.047 11.531 1 98.81 373 VAL B C 1
ATOM 5889 O O . VAL B 1 373 ? 1.473 24.578 11.898 1 98.81 373 VAL B O 1
ATOM 5892 N N . ARG B 1 374 ? 2.598 22.781 11.344 1 98.81 374 ARG B N 1
ATOM 5893 C CA . ARG B 1 374 ? 1.466 21.859 11.445 1 98.81 374 ARG B CA 1
ATOM 5894 C C . ARG B 1 374 ? 1.645 20.906 12.617 1 98.81 374 ARG B C 1
ATOM 5896 O O . ARG B 1 374 ? 2.738 20.375 12.828 1 98.81 374 ARG B O 1
ATOM 5903 N N . PHE B 1 375 ? 0.589 20.734 13.414 1 98.88 375 PHE B N 1
ATOM 5904 C CA . PHE B 1 375 ? 0.56 19.828 14.555 1 98.88 375 PHE B CA 1
ATOM 5905 C C . PHE B 1 375 ? -0.469 18.734 14.336 1 98.88 375 PHE B C 1
ATOM 5907 O O . PHE B 1 375 ? -1.604 19 13.938 1 98.88 375 PHE B O 1
ATOM 5914 N N . ALA B 1 376 ? -0.082 17.5 14.523 1 98.81 376 ALA B N 1
ATOM 5915 C CA . ALA B 1 376 ? -0.959 16.328 14.477 1 98.81 376 ALA B CA 1
ATOM 5916 C C . ALA B 1 376 ? -0.596 15.328 15.57 1 98.81 376 ALA B C 1
ATOM 5918 O O . ALA B 1 376 ? -0.266 14.18 15.273 1 98.81 376 ALA B O 1
ATOM 5919 N N . PRO B 1 377 ? -0.67 15.719 16.875 1 98.88 377 PRO B N 1
ATOM 5920 C CA . PRO B 1 377 ? -0.285 14.836 17.969 1 98.88 377 PRO B CA 1
ATOM 5921 C C . PRO B 1 377 ? -1.204 13.625 18.109 1 98.88 377 PRO B C 1
ATOM 5923 O O . PRO B 1 377 ? -2.252 13.57 17.469 1 98.88 377 PRO B O 1
ATOM 5926 N N . ALA B 1 378 ? -0.779 12.688 18.938 1 98.88 378 ALA B N 1
ATOM 5927 C CA . ALA B 1 378 ? -1.663 11.578 19.281 1 98.88 378 ALA B CA 1
ATOM 5928 C C . ALA B 1 378 ? -2.971 12.086 19.891 1 98.88 378 ALA B C 1
ATOM 5930 O O . ALA B 1 378 ? -2.98 13.086 20.609 1 98.88 378 ALA B O 1
ATOM 5931 N N . LEU B 1 379 ? -4.043 11.375 19.609 1 98.94 379 LEU B N 1
ATOM 5932 C CA . LEU B 1 379 ? -5.367 11.789 20.062 1 98.94 379 LEU B CA 1
ATOM 5933 C C . LEU B 1 379 ? -5.469 11.711 21.578 1 98.94 379 LEU B C 1
ATOM 5935 O O . LEU B 1 379 ? -6.277 12.406 22.188 1 98.94 379 LEU B O 1
ATOM 5939 N N . ASN B 1 380 ? -4.664 10.875 22.188 1 98.75 380 ASN B N 1
ATOM 5940 C CA . ASN B 1 380 ? -4.688 10.672 23.625 1 98.75 380 ASN B CA 1
ATOM 5941 C C . ASN B 1 380 ? -3.504 11.359 24.312 1 98.75 380 ASN B C 1
ATOM 5943 O O . ASN B 1 380 ? -3.084 10.953 25.391 1 98.75 380 ASN B O 1
ATOM 5947 N N . VAL B 1 381 ? -2.883 12.344 23.672 1 98.81 381 VAL B N 1
ATOM 5948 C CA . VAL B 1 381 ? -1.758 13.07 24.25 1 98.81 381 VAL B CA 1
ATOM 5949 C C . VAL B 1 381 ? -2.152 13.633 25.625 1 98.81 381 VAL B C 1
ATOM 5951 O O . VAL B 1 381 ? -3.256 14.164 25.781 1 98.81 381 VAL B O 1
ATOM 5954 N N . SER B 1 382 ? -1.295 13.5 26.594 1 98.38 382 SER B N 1
ATOM 5955 C CA . SER B 1 382 ? -1.618 13.945 27.938 1 98.38 382 SER B CA 1
ATOM 5956 C C . SER B 1 382 ? -1.4 15.445 28.094 1 98.38 382 SER B C 1
ATOM 5958 O O . SER B 1 382 ? -0.691 16.062 27.297 1 98.38 382 SER B O 1
ATOM 5960 N N . GLU B 1 383 ? -2.021 15.961 29.109 1 98.19 383 GLU B N 1
ATOM 5961 C CA . GLU B 1 383 ? -1.842 17.375 29.406 1 98.19 383 GLU B CA 1
ATOM 5962 C C . GLU B 1 383 ? -0.379 17.703 29.688 1 98.19 383 GLU B C 1
ATOM 5964 O O . GLU B 1 383 ? 0.121 18.75 29.281 1 98.19 383 GLU B O 1
ATOM 5969 N N . GLU B 1 384 ? 0.258 16.797 30.391 1 98.38 384 GLU B N 1
ATOM 5970 C CA . GLU B 1 384 ? 1.673 16.984 30.703 1 98.38 384 GLU B CA 1
ATOM 5971 C C . GLU B 1 384 ? 2.52 17.016 29.438 1 98.38 384 GLU B C 1
ATOM 5973 O O . GLU B 1 384 ? 3.41 17.859 29.312 1 98.38 384 GLU B O 1
ATOM 5978 N N . GLU B 1 385 ? 2.275 16.141 28.531 1 98.62 385 GLU B N 1
ATOM 5979 C CA . GLU B 1 385 ? 3.002 16.109 27.266 1 98.62 385 GLU B CA 1
ATOM 5980 C C . GLU B 1 385 ? 2.725 17.359 26.438 1 98.62 385 GLU B C 1
ATOM 5982 O O . GLU B 1 385 ? 3.631 17.906 25.797 1 98.62 385 GLU B O 1
ATOM 5987 N N . VAL B 1 386 ? 1.463 17.812 26.438 1 98.81 386 VAL B N 1
ATOM 5988 C CA . VAL B 1 386 ? 1.1 19.031 25.719 1 98.81 386 VAL B CA 1
ATOM 5989 C C . VAL B 1 386 ? 1.855 20.219 26.297 1 98.81 386 VAL B C 1
ATOM 5991 O O . VAL B 1 386 ? 2.447 21.016 25.562 1 98.81 386 VAL B O 1
ATOM 5994 N N . THR B 1 387 ? 1.867 20.297 27.609 1 98.56 387 THR B N 1
ATOM 5995 C CA . THR B 1 387 ? 2.527 21.406 28.297 1 98.56 387 THR B CA 1
ATOM 5996 C C . THR B 1 387 ? 4.027 21.391 28.016 1 98.56 387 THR B C 1
ATOM 5998 O O . THR B 1 387 ? 4.598 22.406 27.594 1 98.56 387 THR B O 1
ATOM 6001 N N . THR B 1 388 ? 4.641 20.25 28.203 1 98.69 388 THR B N 1
ATOM 6002 C CA . THR B 1 388 ? 6.082 20.109 28 1 98.69 388 THR B CA 1
ATOM 6003 C C . THR B 1 388 ? 6.453 20.375 26.547 1 98.69 388 THR B C 1
ATOM 6005 O O . THR B 1 388 ? 7.418 21.094 26.281 1 98.69 388 THR B O 1
ATOM 6008 N N . GLY B 1 389 ? 5.691 19.781 25.625 1 98.88 389 GLY B N 1
ATOM 6009 C CA . GLY B 1 389 ? 5.973 19.969 24.219 1 98.88 389 GLY B CA 1
ATOM 6010 C C . GLY B 1 389 ? 5.84 21.406 23.766 1 98.88 389 GLY B C 1
ATOM 6011 O O . GLY B 1 389 ? 6.672 21.906 23.016 1 98.88 389 GLY B O 1
ATOM 6012 N N . LEU B 1 390 ? 4.805 22.062 24.234 1 98.88 390 LEU B N 1
ATOM 6013 C CA . LEU B 1 390 ? 4.582 23.438 23.812 1 98.88 390 LEU B CA 1
ATOM 6014 C C . LEU B 1 390 ? 5.547 24.391 24.516 1 98.88 390 LEU B C 1
ATOM 6016 O O . LEU B 1 390 ? 5.879 25.453 23.969 1 98.88 390 LEU B O 1
ATOM 6020 N N . ASP B 1 391 ? 6.027 24.062 25.719 1 98.81 391 ASP B N 1
ATOM 6021 C CA . ASP B 1 391 ? 7.129 24.812 26.328 1 98.81 391 ASP B CA 1
ATOM 6022 C C . ASP B 1 391 ? 8.383 24.734 25.453 1 98.81 391 ASP B C 1
ATOM 6024 O O . ASP B 1 391 ? 9.047 25.75 25.25 1 98.81 391 ASP B O 1
ATOM 6028 N N . ARG B 1 392 ? 8.672 23.578 25.016 1 98.81 392 ARG B N 1
ATOM 6029 C CA . ARG B 1 392 ? 9.836 23.391 24.141 1 98.81 392 ARG B CA 1
ATOM 6030 C C . ARG B 1 392 ? 9.641 24.109 22.812 1 98.81 392 ARG B C 1
ATOM 6032 O O . ARG B 1 392 ? 10.594 24.672 22.266 1 98.81 392 ARG B O 1
ATOM 6039 N N . PHE B 1 393 ? 8.43 24.062 22.328 1 98.81 393 PHE B N 1
ATOM 6040 C CA . PHE B 1 393 ? 8.125 24.781 21.094 1 98.81 393 PHE B CA 1
ATOM 6041 C C . PHE B 1 393 ? 8.312 26.281 21.281 1 98.81 393 PHE B C 1
ATOM 6043 O O . PHE B 1 393 ? 8.836 26.969 20.406 1 98.81 393 PHE B O 1
ATOM 6050 N N . ALA B 1 394 ? 7.855 26.766 22.438 1 98.75 394 ALA B N 1
ATOM 6051 C CA . ALA B 1 394 ? 8.047 28.188 22.75 1 98.75 394 ALA B CA 1
ATOM 6052 C C . ALA B 1 394 ? 9.523 28.547 22.766 1 98.75 394 ALA B C 1
ATOM 6054 O O . ALA B 1 394 ? 9.914 29.609 22.266 1 98.75 394 ALA B O 1
ATOM 6055 N N . ALA B 1 395 ? 10.32 27.719 23.344 1 98.5 395 ALA B N 1
ATOM 6056 C CA . ALA B 1 395 ? 11.758 27.938 23.375 1 98.5 395 ALA B CA 1
ATOM 6057 C C . ALA B 1 395 ? 12.336 27.984 21.969 1 98.5 395 ALA B C 1
ATOM 6059 O O . ALA B 1 395 ? 13.227 28.797 21.672 1 98.5 395 ALA B O 1
ATOM 6060 N N . ALA B 1 396 ? 11.867 27.078 21.125 1 98.5 396 ALA B N 1
ATOM 6061 C CA . ALA B 1 396 ? 12.297 27.062 19.734 1 98.5 396 ALA B CA 1
ATOM 6062 C C . ALA B 1 396 ? 11.93 28.359 19.031 1 98.5 396 ALA B C 1
ATOM 6064 O O . ALA B 1 396 ? 12.727 28.922 18.281 1 98.5 396 ALA B O 1
ATOM 6065 N N . CYS B 1 397 ? 10.672 28.828 19.266 1 98.31 397 CYS B N 1
ATOM 6066 C CA . CYS B 1 397 ? 10.211 30.078 18.688 1 98.31 397 CYS B CA 1
ATOM 6067 C C . CYS B 1 397 ? 11.07 31.25 19.172 1 98.31 397 CYS B C 1
ATOM 6069 O O . CYS B 1 397 ? 11.43 32.125 18.375 1 98.31 397 CYS B O 1
ATOM 6071 N N . GLU B 1 398 ? 11.383 31.234 20.438 1 97.62 398 GLU B N 1
ATOM 6072 C CA . GLU B 1 398 ? 12.234 32.281 21 1 97.62 398 GLU B CA 1
ATOM 6073 C C . GLU B 1 398 ? 13.594 32.312 20.312 1 97.62 398 GLU B C 1
ATOM 6075 O O . GLU B 1 398 ? 14.078 33.375 19.922 1 97.62 398 GLU B O 1
ATOM 6080 N N . HIS B 1 399 ? 14.164 31.141 20.172 1 97.5 399 HIS B N 1
ATOM 6081 C CA . HIS B 1 399 ? 15.461 31.047 19.531 1 97.5 399 HIS B CA 1
ATOM 6082 C C . HIS B 1 399 ? 15.391 31.5 18.078 1 97.5 399 HIS B C 1
ATOM 6084 O O . HIS B 1 399 ? 16.297 32.156 17.578 1 97.5 399 HIS B O 1
ATOM 6090 N N . PHE B 1 400 ? 14.328 31.078 17.375 1 97.06 400 PHE B N 1
ATOM 6091 C CA . PHE B 1 400 ? 14.133 31.422 15.969 1 97.06 400 PHE B CA 1
ATOM 6092 C C . PHE B 1 400 ? 14.039 32.938 15.789 1 97.06 400 PHE B C 1
ATOM 6094 O O . PHE B 1 400 ? 14.695 33.5 14.914 1 97.06 400 PHE B O 1
ATOM 6101 N N . VAL B 1 401 ? 13.227 33.625 16.641 1 96.19 401 VAL B N 1
ATOM 6102 C CA . VAL B 1 401 ? 13.008 35.062 16.531 1 96.19 401 VAL B CA 1
ATOM 6103 C C . VAL B 1 401 ? 14.289 35.812 16.906 1 96.19 401 VAL B C 1
ATOM 6105 O O . VAL B 1 401 ? 14.609 36.844 16.328 1 96.19 401 VAL B O 1
ATOM 6108 N N . SER B 1 402 ? 15.023 35.219 17.828 1 92.31 402 SER B N 1
ATOM 6109 C CA . SER B 1 402 ? 16.25 35.875 18.281 1 92.31 402 SER B CA 1
ATOM 6110 C C . SER B 1 402 ? 17.328 35.812 17.203 1 92.31 402 SER B C 1
ATOM 6112 O O . SER B 1 402 ? 18.203 36.688 17.141 1 92.31 402 SER B O 1
ATOM 6114 N N . ARG B 1 403 ? 17.5 34.75 16.484 1 83 403 ARG B N 1
ATOM 6115 C CA . ARG B 1 403 ? 18.516 34.625 15.438 1 83 403 ARG B CA 1
ATOM 6116 C C . ARG B 1 403 ? 18.156 35.469 14.219 1 83 403 ARG B C 1
ATOM 6118 O O . ARG B 1 403 ? 19.047 35.875 13.469 1 83 403 ARG B O 1
ATOM 6125 N N . GLY B 1 404 ? 16.953 35.5 13.836 1 68.94 404 GLY B N 1
ATOM 6126 C CA . GLY B 1 404 ? 16.5 36.312 12.727 1 68.94 404 GLY B CA 1
ATOM 6127 C C . GLY B 1 404 ? 16.688 37.812 12.977 1 68.94 404 GLY B C 1
ATOM 6128 O O . GLY B 1 404 ? 16.781 38.594 12.031 1 68.94 404 GLY B O 1
ATOM 6129 N N . SER B 1 405 ? 16.656 38.188 14.281 1 51.91 405 SER B N 1
ATOM 6130 C CA . SER B 1 405 ? 16.922 39.562 14.68 1 51.91 405 SER B CA 1
ATOM 6131 C C . SER B 1 405 ? 18.422 39.844 14.719 1 51.91 405 SER B C 1
ATOM 6133 O O . SER B 1 405 ? 18.844 41 14.742 1 51.91 405 SER B O 1
ATOM 6135 N N . SER B 1 406 ? 19.219 38.719 14.562 1 45.91 406 SER B N 1
ATOM 6136 C CA . SER B 1 406 ? 20.641 39 14.508 1 45.91 406 SER B CA 1
ATOM 6137 C C . SER B 1 406 ? 21.125 39.094 13.062 1 45.91 406 SER B C 1
ATOM 6139 O O . SER B 1 406 ? 20.672 38.344 12.195 1 45.91 406 SER B O 1
#